Protein AF-B0W467-F1 (afdb_monomer)

Nearest PDB structures (foldseek):
  4qqb-assembly2_B  TM=4.243E-01  e=5.389E-05  Drosophila melanogaster
  4ed5-assembly1_A  TM=4.105E-01  e=8.237E-05  Homo sapiens
  8ovj-assembly1_Sh  TM=3.867E-01  e=1.985E-03  Leishmania major strain Friedlin
  2peh-assembly1_A  TM=6.656E-01  e=1.179E-01  Homo sapiens
  3dxb-assembly2_D  TM=7.431E-01  e=5.489E-01  Escherichia coli O157:H7

Sequence (779 aa):
MERFVPAGDSYYDPACPDESDDEEQPLGGWNPAGTDPPEEELVIRDSGPTPIYTEADLYPTIPDPECLPEWPLACYWPVYVSNFRLDNFAEEARNEQIANFFAAKGLLVRMIFMREPEGCLYFKKFQRSSLLLDMLVYFTSKEDAQWAVRTCHRQTYYGHRLNVWPGRTPEYFDNTRSIRFQLPKTKCAAMSESVVELILRNKGHAIDTVARMSIVDVIVEFGNEESMRNAVRGTEYWIPFELQEPTPKQRFLERDVRIDLMQVMREKLTFMAMTPPQEVLEALLAGIPPSVDRSWENMNKPRPPPEAVVKLIKAKRTERKQFMEEKRGQGKKRPVETTGNVLLEGEPAPKAMTLKQLKGVVRDQANRILNKNKWTRANTMDCRLAKLKDKYLDARNDLLNLLALKKFSDPQRRQQEELFYQMLAIEYQMMEMIPQSSGALYCPPLELGLAKACLVAGELLPFPEPPTFAVDPEKYVDEVPPANPSLDPPPPFIPTVRPYCATDLNPTTVDPSCDPDWPLAHLWPVYVFNFRLNVLRGDRRNDQIREYFAAKGLLATCIFIPYDCEAISNQLIDMLVYFTSREDAATAIELCHRDSYYGHRLNVFPGREPVFFDVTGGRTIVVPIKQERPIPLDSLMRNAMRPDRVTSCNRFDDGVAFYEYGDPNDAEHAILAIRK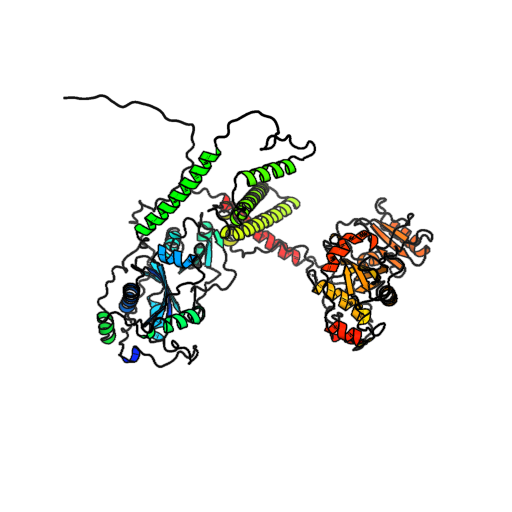QRPNKAFRPYQLKELRKKQRFLESDKKADVLEQVARDGQPQPALLEALIAGSVPAGLLNWNWRGWTELRSWPGQKCTLEKQQIRNRILKVLDIWRQMVKIPLD

Radius of gyration: 38.16 Å; Cα contacts (8 Å, |Δi|>4): 1083; chains: 1; bounding box: 132×68×87 Å

pLDDT: mean 74.8, std 18.44, range [26.95, 98.12]

Secondary structure (DSSP, 8-state):
--------------S------------TT----S-PPP---------PPPP---TTTTS--S--TTS-TT-TTTTSEEEEEEEEE-S--SHHHHHHHHHHHHHTTT--EEEEE----SS-HHHHHHHHHH-EEEEEEEESSHHHHHHHHHHHTT-EETTEE-EEEESSSPPB--TTSEEEEEPPTTTGGG--HHHHHHHHHHTT--EEEEEE-SSSEEEEEESSHHHHHHHHHH-SS-EEEE--S--BSSS--GGGGHHHHHHHHHH-TTGGGPPPPHHHHHHHHTTPPP----TTTT--SPPPPPHHHHHHHHHHHHHHHHHHHHHHHHTS--------SB-TTSPBPPTT--HHHHHHHHHHHHHHHTT-----HHHHHHHHHHHHHHHHHHHHHHHHHHHT-SS--HHHHHHHHHHHHHHHHHHHHHHHHGGG-SS----HHHHT-HHHHHHHHT-PSSPPPP--S---GGG-BPPPPPS---SSPPPSEEEPSS---TTTTS--PPPTTS-TTSTTTTSEEEEEEEEEPS--SSHHHHHHHHHHHHTTT--EEEEE--GGGTT-TTSEEEEEEEESSHHHHHHHHHHHTT-EETTEEPEEEESSSPPB---SSS-EEEEE---SS---HHHHHTTSSSTTTEEEEEESSTTEEEEEESSHHHHHHHHHHHHHH---GGG--EE--S--BSSS--HHHHHHHHHHHHTTPPPPPHHHHHHHHTTEEETTTS--STTTTT--B---TTHHHHHHHHHHHHHHHHHHHHHHHTT----

InterPro domains:
  IPR035979 RNA-binding domain superfamily [SSF54928] (86-176)

Organism: Culex quinquefasciatus (NCBI:txid7176)

Foldseek 3Di:
DDDDDDDDDDDDDPPDDPPDPPDPDVCPDDDPPDDDDDPPPPPPPPPDQQDQDDPCLLPFDDFQPVDDPPAPCRQKWKKKKWQAADPDPPDQRRVQVVQLVLLLSNFWWQFKDFPPDDVPPQVNVLCVFFVIGIIITIGSDPVSLVVCQVPQAQAFFQQTGMHMGGQADFDWAPLLQKKKWFAQLLCLSFQDQSNVVVVLVVVVFAWDDWADQGSGIIMTGGPHLLSSLVSLLPDQQIFIDGDPDGHTRHNHHCVRCVVVVVVCVVVPVCRSVDGHPPQSVVCSNVSHRGPRDDVGNPNNHRDGGPVVSVVVSVVVVVVVVVVVVVVVVVPPDDDPDPDDQAAPVGHHDPPPDDPVVSVVVNVVVVCVVVVDPDCDPQNVLVVVLVVLLVQLVVLVVVLVVLVPDPDDDPVSLVSNLVSLVSNLVSVVVNVVSCVVHPDSPRRSCSSLDLVSLCSSLSADPVHDRLPPPPCPFLVFDDDDPPPDDDPDDDDQWAFAPDQDDPCLLVAPDAQPLDDPPQPCRQWWKKKKFFDADPDLDDQVRVQLVQLVLVSVNFGFWFKAFDPVFSPAPRRTTIIITIGSDPSSLVSCQVVQAQDADPNAHMHMGTQADFDKADQPQLQKKKWFDDDPHDDTPVSVLVVFDPSVFWPDKADQDPTMIMTGGPHNVSNVVRQVVVCVVDVDPVGHMDGDNDIDTRDNHHCVRCVVSCVVVRVPHDGHDPLSVVQSNVRIDRPVVRPPCPPVVSDDGHDDDDPSVVSSVVSSVSSVSSVVSSVVSVPDDPD

Structure (mmCIF, N/CA/C/O backbone):
data_AF-B0W467-F1
#
_entry.id   AF-B0W467-F1
#
loop_
_atom_site.group_PDB
_atom_site.id
_atom_site.type_symbol
_atom_site.label_atom_id
_atom_site.label_alt_id
_atom_site.label_comp_id
_atom_site.label_asym_id
_atom_site.label_entity_id
_atom_site.label_seq_id
_atom_site.pdbx_PDB_ins_code
_atom_site.Cartn_x
_atom_site.Cartn_y
_atom_site.Cartn_z
_atom_site.occupancy
_atom_site.B_iso_or_equiv
_atom_site.auth_seq_id
_atom_site.auth_comp_id
_atom_site.auth_asym_id
_atom_site.auth_atom_id
_atom_site.pdbx_PDB_model_num
ATOM 1 N N . MET A 1 1 ? 75.309 11.169 27.367 1.00 34.47 1 MET A N 1
ATOM 2 C CA . MET A 1 1 ? 74.577 12.281 26.728 1.00 34.47 1 MET A CA 1
ATOM 3 C C . MET A 1 1 ? 73.121 11.831 26.687 1.00 34.47 1 MET A C 1
ATOM 5 O O . MET A 1 1 ? 72.864 10.798 26.095 1.00 34.47 1 MET A O 1
ATOM 9 N N . GLU A 1 2 ? 72.266 12.279 27.607 1.00 30.02 2 GLU A N 1
ATOM 10 C CA . GLU A 1 2 ? 71.645 13.622 27.677 1.00 30.02 2 GLU A CA 1
ATOM 11 C C . GLU A 1 2 ? 70.553 13.800 26.600 1.00 30.02 2 GLU A C 1
ATOM 13 O O . GLU A 1 2 ? 70.871 13.670 25.426 1.00 30.02 2 GLU A O 1
ATOM 18 N N . ARG A 1 3 ? 69.273 14.076 26.921 1.00 27.97 3 ARG A N 1
ATOM 19 C CA . ARG A 1 3 ? 68.642 14.489 28.205 1.00 27.97 3 ARG A CA 1
ATOM 20 C C . ARG A 1 3 ? 67.298 13.801 28.508 1.00 27.97 3 ARG A C 1
ATOM 22 O O . ARG A 1 3 ? 66.671 13.207 27.643 1.00 27.97 3 ARG A O 1
ATOM 29 N N . PHE A 1 4 ? 66.914 13.916 29.781 1.00 30.55 4 PHE A N 1
ATOM 30 C CA . PHE A 1 4 ? 65.629 13.546 30.396 1.00 30.55 4 PHE A CA 1
ATOM 31 C C . PHE A 1 4 ? 64.651 14.752 30.390 1.00 30.55 4 PHE A C 1
ATOM 33 O O . PHE A 1 4 ? 64.968 15.767 29.774 1.00 30.55 4 PHE A O 1
ATOM 40 N N . VAL A 1 5 ? 63.578 14.671 31.203 1.00 32.41 5 VAL A N 1
ATOM 41 C CA . VAL A 1 5 ? 62.577 15.708 31.597 1.00 32.41 5 VAL A CA 1
ATOM 42 C C . VAL A 1 5 ? 61.232 15.560 30.841 1.00 32.41 5 VAL A C 1
ATOM 44 O O . VAL A 1 5 ? 61.256 15.253 29.652 1.00 32.41 5 VAL A O 1
ATOM 47 N N . PRO A 1 6 ? 60.066 15.601 31.536 1.00 34.84 6 PRO A N 1
ATOM 48 C CA . PRO A 1 6 ? 59.109 14.490 31.422 1.00 34.84 6 PRO A CA 1
ATOM 49 C C . PRO A 1 6 ? 57.660 14.909 31.077 1.00 34.84 6 PRO A C 1
ATOM 51 O O . PRO A 1 6 ? 57.403 16.019 30.620 1.00 34.84 6 PRO A O 1
ATOM 54 N N . ALA A 1 7 ? 56.710 13.997 31.316 1.00 39.19 7 ALA A N 1
ATOM 55 C CA . ALA A 1 7 ? 55.271 14.259 31.286 1.00 39.19 7 ALA A CA 1
ATOM 56 C C . ALA A 1 7 ? 54.816 15.278 32.355 1.00 39.19 7 ALA A C 1
ATOM 58 O O . ALA A 1 7 ? 55.492 15.483 33.363 1.00 39.19 7 ALA A O 1
ATOM 59 N N . GLY A 1 8 ? 53.633 15.862 32.140 1.00 27.33 8 GLY A N 1
ATOM 60 C CA . GLY A 1 8 ? 52.885 16.639 33.130 1.00 27.33 8 GLY A CA 1
ATOM 61 C C . GLY A 1 8 ? 51.427 16.176 33.168 1.00 27.33 8 GLY A C 1
ATOM 62 O O . GLY A 1 8 ? 50.825 15.962 32.117 1.00 27.33 8 GLY A O 1
ATOM 63 N N . ASP A 1 9 ? 50.893 15.978 34.373 1.00 30.50 9 ASP A N 1
ATOM 64 C CA . ASP A 1 9 ? 49.581 15.370 34.619 1.00 30.50 9 ASP A CA 1
ATOM 65 C C . ASP A 1 9 ? 48.394 16.338 34.495 1.00 30.50 9 ASP A C 1
ATOM 67 O O . ASP A 1 9 ? 48.534 17.544 34.697 1.00 30.50 9 ASP A O 1
ATOM 71 N N . SER A 1 10 ? 47.193 15.753 34.364 1.00 31.81 10 SER A N 1
ATOM 72 C CA . SER A 1 10 ? 45.862 16.364 34.572 1.00 31.81 10 SER A CA 1
ATOM 73 C C . SER A 1 10 ? 45.442 17.444 33.546 1.00 31.81 10 SER A C 1
ATOM 75 O O . SER A 1 10 ? 46.247 18.219 33.054 1.00 31.81 10 SER A O 1
ATOM 77 N N . TYR A 1 11 ? 44.176 17.550 33.137 1.00 26.95 11 TYR A N 1
ATOM 78 C CA . TYR A 1 11 ? 42.933 17.204 33.835 1.00 26.95 11 TYR A CA 1
ATOM 79 C C . TYR A 1 11 ? 42.025 16.252 33.042 1.00 26.95 11 TYR A C 1
ATOM 81 O O . TYR A 1 11 ? 41.813 16.435 31.848 1.00 26.95 11 TYR A O 1
ATOM 89 N N . TYR A 1 12 ? 41.410 15.303 33.750 1.00 33.59 12 TYR A N 1
ATOM 90 C CA . TYR A 1 12 ? 40.227 14.577 33.287 1.00 33.59 12 TYR A CA 1
ATOM 91 C C . TYR A 1 12 ? 38.996 15.301 33.849 1.00 33.59 12 TYR A C 1
ATOM 93 O O . TYR A 1 12 ? 38.863 15.392 35.069 1.00 33.59 12 TYR A O 1
ATOM 101 N N . ASP A 1 13 ? 38.125 15.837 32.993 1.00 30.78 13 ASP A N 1
ATOM 102 C CA . ASP A 1 13 ? 36.842 16.415 33.415 1.00 30.78 13 ASP A CA 1
ATOM 103 C C . ASP A 1 13 ? 35.758 15.319 33.368 1.00 30.78 13 ASP A C 1
ATOM 105 O O . ASP A 1 13 ? 35.408 14.860 32.280 1.00 30.78 13 ASP A O 1
ATOM 109 N N . PRO A 1 14 ? 35.226 14.854 34.515 1.00 35.28 14 PRO A N 1
ATOM 110 C CA . PRO A 1 14 ? 34.232 13.785 34.551 1.00 35.28 14 PRO A CA 1
ATOM 111 C C . PRO A 1 14 ? 32.795 14.272 34.264 1.00 35.28 14 PRO A C 1
ATOM 113 O O . PRO A 1 14 ? 31.855 13.494 34.420 1.00 35.28 14 PRO A O 1
ATOM 116 N N . ALA A 1 15 ? 32.588 15.548 33.907 1.00 30.80 15 ALA A N 1
ATOM 117 C CA . ALA A 1 15 ? 31.268 16.182 33.851 1.00 30.80 15 ALA A CA 1
ATOM 118 C C . ALA A 1 15 ? 30.608 16.237 32.454 1.00 30.80 15 ALA A C 1
ATOM 120 O O . ALA A 1 15 ? 29.669 17.015 32.250 1.00 30.80 15 ALA A O 1
ATOM 121 N N . CYS A 1 16 ? 31.026 15.398 31.500 1.00 28.66 16 CYS A N 1
ATOM 122 C CA . CYS A 1 16 ? 30.277 15.185 30.259 1.00 28.66 16 CYS A CA 1
ATOM 123 C C . CYS A 1 16 ? 30.271 13.702 29.850 1.00 28.66 16 CYS A C 1
ATOM 125 O O . CYS A 1 16 ? 31.337 13.163 29.559 1.00 28.66 16 CYS A O 1
ATOM 127 N N . PRO A 1 17 ? 29.107 13.026 29.804 1.00 32.78 17 PRO A N 1
ATOM 128 C CA . PRO A 1 17 ? 28.995 11.781 29.065 1.00 32.78 17 PRO A CA 1
ATOM 129 C C . PRO A 1 17 ? 28.965 12.115 27.571 1.00 32.78 17 PRO A C 1
ATOM 131 O O . PRO A 1 17 ? 28.002 12.719 27.093 1.00 32.78 17 PRO A O 1
ATOM 134 N N . ASP A 1 18 ? 30.000 11.711 26.837 1.00 32.00 18 ASP A N 1
ATOM 135 C CA . ASP A 1 18 ? 29.885 11.571 25.387 1.00 32.00 18 ASP A CA 1
ATOM 136 C C . ASP A 1 18 ? 28.804 10.516 25.104 1.00 32.00 18 ASP A C 1
ATOM 138 O O . ASP A 1 18 ? 28.980 9.329 25.379 1.00 32.00 18 ASP A O 1
ATOM 142 N N . GLU A 1 19 ? 27.661 10.956 24.571 1.00 30.88 19 GLU A N 1
ATOM 143 C CA . GLU A 1 19 ? 26.748 10.066 23.854 1.00 30.88 19 GLU A CA 1
ATOM 144 C C . GLU A 1 19 ? 27.510 9.603 22.606 1.00 30.88 19 GLU A C 1
ATOM 146 O O . GLU A 1 19 ? 27.710 10.401 21.687 1.00 30.88 19 GLU A O 1
ATOM 151 N N . SER A 1 20 ? 27.996 8.357 22.598 1.00 31.12 20 SER A N 1
ATOM 152 C CA . SER A 1 20 ? 28.826 7.844 21.510 1.00 31.12 20 SER A CA 1
ATOM 153 C C . SER A 1 20 ? 28.084 7.942 20.175 1.00 31.12 20 SER A C 1
ATOM 155 O O . SER A 1 20 ? 27.060 7.295 19.958 1.00 31.12 20 SER A O 1
ATOM 157 N N . ASP A 1 21 ? 28.612 8.763 19.260 1.00 36.06 21 ASP A N 1
ATOM 158 C CA . ASP A 1 21 ? 28.307 8.649 17.832 1.00 36.06 21 ASP A CA 1
ATOM 159 C C . ASP A 1 21 ? 28.878 7.280 17.408 1.00 36.06 21 ASP A C 1
ATOM 161 O O . ASP A 1 21 ? 30.061 7.170 17.076 1.00 36.06 21 ASP A O 1
ATOM 165 N N . ASP A 1 22 ? 28.051 6.230 17.482 1.00 36.78 22 ASP A N 1
ATOM 166 C CA . ASP A 1 22 ? 28.361 4.880 16.998 1.00 36.78 22 ASP A CA 1
ATOM 167 C C . ASP A 1 22 ? 28.475 4.916 15.464 1.00 36.78 22 ASP A C 1
ATOM 169 O O . ASP A 1 22 ? 27.583 4.515 14.706 1.00 36.78 22 ASP A O 1
ATOM 173 N N . GLU A 1 23 ? 29.586 5.475 14.981 1.00 37.62 23 GLU A N 1
ATOM 174 C CA . GLU A 1 23 ? 29.951 5.422 13.580 1.00 37.62 23 GLU A CA 1
ATOM 175 C C . GLU A 1 23 ? 30.211 3.960 13.208 1.00 37.62 23 GLU A C 1
ATOM 177 O O . GLU A 1 23 ? 31.257 3.395 13.531 1.00 37.62 23 GLU A O 1
ATOM 182 N N . GLU A 1 24 ? 29.282 3.377 12.443 1.00 39.69 24 GLU A N 1
ATOM 183 C CA . GLU A 1 24 ? 29.562 2.264 11.534 1.00 39.69 24 GLU A CA 1
ATOM 184 C C . GLU A 1 24 ? 30.731 2.662 10.614 1.00 39.69 24 GLU A C 1
ATOM 186 O O . GLU A 1 24 ? 30.548 3.141 9.486 1.00 39.69 24 GLU A O 1
ATOM 191 N N . GLN A 1 25 ? 31.960 2.467 11.091 1.00 35.34 25 GLN A N 1
ATOM 192 C CA . GLN A 1 25 ? 33.134 2.489 10.238 1.00 35.34 25 GLN A CA 1
ATOM 193 C C . GLN A 1 25 ? 32.919 1.433 9.144 1.00 35.34 25 GLN A C 1
ATOM 195 O O . GLN A 1 25 ? 32.430 0.341 9.445 1.00 35.34 25 GLN A O 1
ATOM 200 N N . PRO A 1 26 ? 33.264 1.709 7.873 1.00 36.41 26 PRO A N 1
ATOM 201 C CA . PRO A 1 26 ? 32.979 0.806 6.759 1.00 36.41 26 PRO A CA 1
ATOM 202 C C . PRO A 1 26 ? 33.910 -0.426 6.755 1.00 36.41 26 PRO A C 1
ATOM 204 O O . PRO A 1 26 ? 34.777 -0.549 5.893 1.00 36.41 26 PRO A O 1
ATOM 207 N N . LEU A 1 27 ? 33.725 -1.315 7.741 1.00 41.31 27 LEU A N 1
ATOM 208 C CA . LEU A 1 27 ? 34.353 -2.628 7.961 1.00 41.31 27 LEU A CA 1
ATOM 209 C C . LEU A 1 27 ? 35.820 -2.728 7.503 1.00 41.31 27 LEU A C 1
ATOM 211 O O . LEU A 1 27 ? 36.222 -3.645 6.783 1.00 41.31 27 LEU A O 1
ATOM 215 N N . GLY A 1 28 ? 36.638 -1.780 7.963 1.00 35.09 28 GLY A N 1
ATOM 216 C CA . GLY A 1 28 ? 38.080 -1.729 7.723 1.00 35.09 28 GLY A CA 1
ATOM 217 C C . GLY A 1 28 ? 38.867 -2.698 8.607 1.00 35.09 28 GLY A C 1
ATOM 218 O O . GLY A 1 28 ? 39.738 -2.257 9.348 1.00 35.09 28 GLY A O 1
ATOM 219 N N . GLY A 1 29 ? 38.547 -3.996 8.575 1.00 33.09 29 GLY A N 1
ATOM 220 C CA . GLY A 1 29 ? 39.171 -4.951 9.502 1.00 33.09 29 GLY A CA 1
ATOM 221 C C . GLY A 1 29 ? 38.783 -6.428 9.397 1.00 33.09 29 GLY A C 1
ATOM 222 O O . GLY A 1 29 ? 39.086 -7.166 10.326 1.00 33.09 29 GLY A O 1
ATOM 223 N N . TRP A 1 30 ? 38.142 -6.887 8.314 1.00 30.39 30 TRP A N 1
ATOM 224 C CA . TRP A 1 30 ? 37.913 -8.323 8.088 1.00 30.39 30 TRP A CA 1
ATOM 225 C C . TRP A 1 30 ? 38.483 -8.782 6.747 1.00 30.39 30 TRP A C 1
ATOM 227 O O . TRP A 1 30 ? 38.156 -8.234 5.692 1.00 30.39 30 TRP A O 1
ATOM 237 N N . ASN A 1 31 ? 39.340 -9.801 6.816 1.00 38.94 31 ASN A N 1
ATOM 238 C CA . ASN A 1 31 ? 40.047 -10.390 5.687 1.00 38.94 31 ASN A CA 1
ATOM 239 C C . ASN A 1 31 ? 39.620 -11.870 5.590 1.00 38.94 31 ASN A C 1
ATOM 241 O O . ASN A 1 31 ? 40.129 -12.685 6.360 1.00 38.94 31 ASN A O 1
ATOM 245 N N . PRO A 1 32 ? 38.636 -12.224 4.740 1.00 37.81 32 PRO A N 1
ATOM 246 C CA . PRO A 1 32 ? 38.024 -13.552 4.733 1.00 37.81 32 PRO A CA 1
ATOM 247 C C . PRO A 1 32 ? 38.910 -14.576 4.009 1.00 37.81 32 PRO A C 1
ATOM 249 O O . PRO A 1 32 ? 38.664 -14.943 2.866 1.00 37.81 32 PRO A O 1
ATOM 252 N N . ALA A 1 33 ? 39.950 -15.041 4.698 1.00 35.34 33 ALA A N 1
ATOM 253 C CA . ALA A 1 33 ? 40.689 -16.250 4.354 1.00 35.34 33 ALA A CA 1
ATOM 254 C C . ALA A 1 33 ? 40.303 -17.339 5.368 1.00 35.34 33 ALA A C 1
ATOM 256 O O . ALA A 1 33 ? 40.873 -17.393 6.457 1.00 35.34 33 ALA A O 1
ATOM 257 N N . GLY A 1 34 ? 39.291 -18.155 5.050 1.00 36.09 34 GLY A N 1
ATOM 258 C CA . GLY A 1 34 ? 38.822 -19.211 5.964 1.00 36.09 34 GLY A CA 1
ATOM 259 C C . GLY A 1 34 ? 37.381 -19.700 5.785 1.00 36.09 34 GLY A C 1
ATOM 260 O O . GLY A 1 34 ? 37.020 -20.698 6.399 1.00 36.09 34 GLY A O 1
ATOM 261 N N . THR A 1 35 ? 36.570 -19.048 4.950 1.00 36.88 35 THR A N 1
ATOM 262 C CA . THR A 1 35 ? 35.272 -19.572 4.502 1.00 36.88 35 THR A CA 1
ATOM 263 C C . THR A 1 35 ? 35.121 -19.341 3.008 1.00 36.88 35 THR A C 1
ATOM 265 O O . THR A 1 35 ? 34.779 -18.241 2.569 1.00 36.88 35 THR A O 1
ATOM 268 N N . ASP A 1 36 ? 35.364 -20.390 2.227 1.00 33.62 36 ASP A N 1
ATOM 269 C CA . ASP A 1 36 ? 34.882 -20.439 0.852 1.00 33.62 36 ASP A CA 1
ATOM 270 C C . ASP A 1 36 ? 33.347 -20.303 0.872 1.00 33.62 36 ASP A C 1
ATOM 272 O O . ASP A 1 36 ? 32.691 -20.876 1.755 1.00 33.62 36 ASP A O 1
ATOM 276 N N . PRO A 1 37 ? 32.741 -19.515 -0.035 1.00 36.84 37 PRO A N 1
ATOM 277 C CA . PRO A 1 37 ? 31.291 -19.506 -0.165 1.00 36.84 37 PRO A CA 1
ATOM 278 C C . PRO A 1 37 ? 30.813 -20.920 -0.535 1.00 36.84 37 PRO A C 1
ATOM 280 O O . PRO A 1 37 ? 31.554 -21.643 -1.206 1.00 36.84 37 PRO A O 1
ATOM 283 N N . PRO A 1 38 ? 29.584 -21.327 -0.150 1.00 36.62 38 PRO A N 1
ATOM 284 C CA . PRO A 1 38 ? 28.993 -22.530 -0.727 1.00 36.62 38 PRO A CA 1
ATOM 285 C C . PRO A 1 38 ? 29.041 -22.375 -2.245 1.00 36.62 38 PRO A C 1
ATOM 287 O O . PRO A 1 38 ? 28.682 -21.305 -2.741 1.00 36.62 38 PRO A O 1
ATOM 290 N N . GLU A 1 39 ? 29.551 -23.391 -2.944 1.00 37.91 39 GLU A N 1
ATOM 291 C CA . GLU A 1 39 ? 29.858 -23.312 -4.372 1.00 37.91 39 GLU A CA 1
ATOM 292 C C . GLU A 1 39 ? 28.624 -22.792 -5.131 1.00 37.91 39 GLU A C 1
ATOM 294 O O . GLU A 1 39 ? 27.641 -23.517 -5.291 1.00 37.91 39 GLU A O 1
ATOM 299 N N . GLU A 1 40 ? 28.643 -21.517 -5.564 1.00 43.38 40 GLU A N 1
ATOM 300 C CA . GLU A 1 40 ? 27.697 -21.035 -6.575 1.00 43.38 40 GLU A CA 1
ATOM 301 C C . GLU A 1 40 ? 27.986 -21.937 -7.780 1.00 43.38 40 GLU A C 1
ATOM 303 O O . GLU A 1 40 ? 29.083 -21.848 -8.340 1.00 43.38 40 GLU A O 1
ATOM 308 N N . GLU A 1 41 ? 27.062 -22.871 -8.078 1.00 33.88 41 GLU A N 1
ATOM 309 C CA . GLU A 1 41 ? 27.242 -23.896 -9.113 1.00 33.88 41 GLU A CA 1
ATOM 310 C C . GLU A 1 41 ? 27.881 -23.244 -10.331 1.00 33.88 41 GLU A C 1
ATOM 312 O O . GLU A 1 41 ? 27.434 -22.175 -10.760 1.00 33.88 41 GLU A O 1
ATOM 317 N N . LEU A 1 42 ? 28.934 -23.863 -10.874 1.00 36.97 42 LEU A N 1
ATOM 318 C CA . LEU A 1 42 ? 29.583 -23.384 -12.088 1.00 36.97 42 LEU A CA 1
ATOM 319 C C . LEU A 1 42 ? 28.590 -23.511 -13.242 1.00 36.97 42 LEU A C 1
ATOM 321 O O . LEU A 1 42 ? 28.622 -24.487 -13.992 1.00 36.97 42 LEU A O 1
ATOM 325 N N . VAL A 1 43 ? 27.708 -22.511 -13.357 1.00 37.88 43 VAL A N 1
ATOM 326 C CA . VAL A 1 43 ? 26.736 -22.345 -14.427 1.00 37.88 43 VAL A CA 1
ATOM 327 C C . VAL A 1 43 ? 27.545 -22.451 -15.695 1.00 37.88 43 VAL A C 1
ATOM 329 O O . VAL A 1 43 ? 28.356 -21.568 -16.003 1.00 37.88 43 VAL A O 1
ATOM 332 N N . ILE A 1 44 ? 27.368 -23.588 -16.371 1.00 36.38 44 ILE A N 1
ATOM 333 C CA . ILE A 1 44 ? 28.036 -23.887 -17.624 1.00 36.38 44 ILE A CA 1
ATOM 334 C C . ILE A 1 44 ? 27.765 -22.674 -18.493 1.00 36.38 44 ILE A C 1
ATOM 336 O O . ILE A 1 44 ? 26.609 -22.328 -18.742 1.00 36.38 44 ILE A O 1
ATOM 340 N N . ARG A 1 45 ? 28.836 -21.959 -18.852 1.00 47.34 45 ARG A N 1
ATOM 341 C CA . ARG A 1 45 ? 28.716 -20.782 -19.701 1.00 47.34 45 ARG A CA 1
ATOM 342 C C . ARG A 1 45 ? 28.261 -21.294 -21.054 1.00 47.34 45 ARG A C 1
ATOM 344 O O . ARG A 1 45 ? 29.098 -21.656 -21.875 1.00 47.34 45 ARG A O 1
ATOM 351 N N . ASP A 1 46 ? 26.948 -21.302 -21.253 1.00 43.72 46 ASP A N 1
ATOM 352 C CA . ASP A 1 46 ? 26.289 -21.446 -22.543 1.00 43.72 46 ASP A CA 1
ATOM 353 C C . ASP A 1 46 ? 26.641 -20.205 -23.371 1.00 43.72 46 ASP A C 1
ATOM 355 O O . ASP A 1 46 ? 25.849 -19.291 -23.605 1.00 43.72 46 ASP A O 1
ATOM 359 N N . SER A 1 47 ? 27.899 -20.166 -23.812 1.00 51.72 47 SER A N 1
ATOM 360 C CA . SER A 1 47 ? 28.324 -19.422 -24.979 1.00 51.72 47 SER A CA 1
ATOM 361 C C . SER A 1 47 ? 27.711 -20.122 -26.185 1.00 51.72 47 SER A C 1
ATOM 363 O O . SER A 1 47 ? 28.393 -20.831 -26.931 1.00 51.72 47 SER A O 1
ATOM 365 N N . GLY A 1 48 ? 26.398 -19.938 -26.339 1.00 57.50 48 GLY A N 1
ATOM 366 C CA . GLY A 1 48 ? 25.724 -20.163 -27.604 1.00 57.50 48 GLY A CA 1
ATOM 367 C C . GLY A 1 48 ? 26.449 -19.395 -28.716 1.00 57.50 48 GLY A C 1
ATOM 368 O O . GLY A 1 48 ? 27.207 -18.460 -28.428 1.00 57.50 48 GLY A O 1
ATOM 369 N N . PRO A 1 49 ? 26.251 -19.780 -29.984 1.00 62.09 49 PRO A N 1
ATOM 370 C CA . PRO A 1 49 ? 26.917 -19.123 -31.100 1.00 62.09 49 PRO A CA 1
ATOM 371 C C . PRO A 1 49 ? 26.644 -17.617 -31.056 1.00 62.09 49 PRO A C 1
ATOM 373 O O . PRO A 1 49 ? 25.483 -17.210 -31.023 1.00 62.09 49 PRO A O 1
ATOM 376 N N . THR A 1 50 ? 27.710 -16.808 -31.038 1.00 65.50 50 THR A N 1
ATOM 377 C CA . THR A 1 50 ? 27.618 -15.345 -31.115 1.00 65.50 50 THR A CA 1
ATOM 378 C C . THR A 1 50 ? 26.701 -14.971 -32.281 1.00 65.50 50 THR A C 1
ATOM 380 O O . THR A 1 50 ? 26.951 -15.455 -33.391 1.00 65.50 50 THR A O 1
ATOM 383 N N . PRO A 1 51 ? 25.660 -14.145 -32.076 1.00 74.00 51 PRO A N 1
ATOM 384 C CA . PRO A 1 51 ? 24.838 -13.670 -33.178 1.00 74.00 51 PRO A CA 1
ATOM 385 C C . PRO A 1 51 ? 25.711 -12.993 -34.242 1.00 74.00 51 PRO A C 1
ATOM 387 O O . PRO A 1 51 ? 26.536 -12.135 -33.929 1.00 74.00 51 PRO A O 1
ATOM 390 N N . ILE A 1 52 ? 25.551 -13.409 -35.499 1.00 82.00 52 ILE A N 1
ATOM 391 C CA . ILE A 1 52 ? 26.205 -12.772 -36.646 1.00 82.00 52 ILE A CA 1
ATOM 392 C C . ILE A 1 52 ? 25.201 -11.777 -37.213 1.00 82.00 52 ILE A C 1
ATOM 394 O O . ILE A 1 52 ? 24.188 -12.183 -37.783 1.00 82.00 52 ILE A O 1
ATOM 398 N N . TYR A 1 53 ? 25.469 -10.488 -37.027 1.00 88.56 53 TYR A N 1
ATOM 399 C CA . TYR A 1 53 ? 24.587 -9.421 -37.490 1.00 88.56 53 TYR A CA 1
ATOM 400 C C . TYR A 1 53 ? 24.914 -9.008 -38.927 1.00 88.56 53 TYR A C 1
ATOM 402 O O . TYR A 1 53 ? 26.061 -9.060 -39.368 1.00 88.56 53 TYR A O 1
ATOM 410 N N . THR A 1 54 ? 23.904 -8.528 -39.644 1.00 88.31 54 THR A N 1
ATOM 411 C CA . THR A 1 54 ? 24.029 -7.900 -40.962 1.00 88.31 54 THR A CA 1
ATOM 412 C C . THR A 1 54 ? 23.655 -6.417 -40.895 1.00 88.31 54 THR A C 1
ATOM 414 O O . THR A 1 54 ? 23.055 -5.948 -39.927 1.00 88.31 54 THR A O 1
ATOM 417 N N . GLU A 1 55 ? 23.948 -5.654 -41.952 1.00 86.88 55 GLU A N 1
ATOM 418 C CA . GLU A 1 55 ? 23.495 -4.257 -42.056 1.00 86.88 55 GLU A CA 1
ATOM 419 C C . GLU A 1 55 ? 21.960 -4.118 -42.022 1.00 86.88 55 GLU A C 1
ATOM 421 O O . GLU A 1 55 ? 21.447 -3.078 -41.609 1.00 86.88 55 GLU A O 1
ATOM 426 N N . ALA A 1 56 ? 21.216 -5.159 -42.419 1.00 86.88 56 ALA A N 1
ATOM 427 C CA . ALA A 1 56 ? 19.755 -5.162 -42.369 1.00 86.88 56 ALA A CA 1
ATOM 428 C C . ALA A 1 56 ? 19.225 -5.252 -40.928 1.00 86.88 56 ALA A C 1
ATOM 430 O O . ALA A 1 56 ? 18.221 -4.616 -40.604 1.00 86.88 56 ALA A O 1
ATOM 431 N N . ASP A 1 57 ? 19.925 -5.968 -40.042 1.00 87.38 57 ASP A N 1
ATOM 432 C CA . ASP A 1 57 ? 19.526 -6.127 -38.638 1.00 87.38 57 ASP A CA 1
ATOM 433 C C . ASP A 1 57 ? 19.614 -4.810 -37.858 1.00 87.38 57 ASP A C 1
ATOM 435 O O . ASP A 1 57 ? 18.905 -4.627 -36.874 1.00 87.38 57 ASP A O 1
ATOM 439 N N . LEU A 1 58 ? 20.401 -3.835 -38.332 1.00 85.31 58 LEU A N 1
ATOM 440 C CA . LEU A 1 58 ? 20.406 -2.474 -37.788 1.00 85.31 58 LEU A CA 1
ATOM 441 C C . LEU A 1 58 ? 19.043 -1.772 -37.930 1.00 85.31 58 LEU A C 1
ATOM 443 O O . LEU A 1 58 ? 18.771 -0.832 -37.180 1.00 85.31 58 LEU A O 1
ATOM 447 N N . TYR A 1 59 ? 18.191 -2.191 -38.864 1.00 88.75 59 TYR A N 1
ATOM 448 C CA . TYR A 1 59 ? 16.909 -1.549 -39.155 1.00 88.75 59 TYR A CA 1
ATOM 449 C C . TYR A 1 59 ? 15.798 -2.605 -39.274 1.00 88.75 59 TYR A C 1
ATOM 451 O O . TYR A 1 59 ? 15.276 -2.830 -40.370 1.00 88.75 59 TYR A O 1
ATOM 459 N N . PRO A 1 60 ? 15.421 -3.267 -38.159 1.00 88.56 60 PRO A N 1
ATOM 460 C CA . PRO A 1 60 ? 14.414 -4.319 -38.171 1.00 88.56 60 PRO A CA 1
ATOM 461 C C . PRO A 1 60 ? 13.076 -3.786 -38.698 1.00 88.56 60 PRO A C 1
ATOM 463 O O . PRO A 1 60 ? 12.598 -2.721 -38.306 1.00 88.56 60 PRO A O 1
ATOM 466 N N . THR A 1 61 ? 12.463 -4.549 -39.601 1.00 88.06 61 THR A N 1
ATOM 467 C CA . THR A 1 61 ? 11.219 -4.182 -40.306 1.00 88.06 61 THR A CA 1
ATOM 468 C C . THR A 1 61 ? 10.002 -4.992 -39.861 1.00 88.06 61 THR A C 1
ATOM 470 O O . THR A 1 61 ? 8.881 -4.671 -40.251 1.00 88.06 61 THR A O 1
ATOM 473 N N . ILE A 1 62 ? 10.204 -6.027 -39.040 1.00 89.19 62 ILE A N 1
ATOM 474 C CA . ILE A 1 62 ? 9.147 -6.905 -38.529 1.00 89.19 62 ILE A CA 1
ATOM 475 C C . ILE A 1 62 ? 8.692 -6.371 -37.160 1.00 89.19 62 ILE A C 1
ATOM 477 O O . ILE A 1 62 ? 9.485 -6.416 -36.218 1.00 89.19 62 ILE A O 1
ATOM 481 N N . PRO A 1 63 ? 7.452 -5.866 -37.015 1.00 89.44 63 PRO A N 1
ATOM 482 C CA . PRO A 1 63 ? 6.949 -5.386 -35.733 1.00 89.44 63 PRO A CA 1
ATOM 483 C C . PRO A 1 63 ? 6.632 -6.541 -34.776 1.00 89.44 63 PRO A C 1
ATOM 485 O O . PRO A 1 63 ? 6.152 -7.599 -35.185 1.00 89.44 63 PRO A O 1
ATOM 488 N N . ASP A 1 64 ? 6.837 -6.301 -33.483 1.00 89.94 64 ASP A N 1
ATOM 489 C CA . ASP A 1 64 ? 6.333 -7.137 -32.395 1.00 89.94 64 ASP A CA 1
ATOM 490 C C . ASP A 1 64 ? 4.793 -7.254 -32.475 1.00 89.94 64 ASP A C 1
ATOM 492 O O . ASP A 1 64 ? 4.112 -6.224 -32.411 1.00 89.94 64 ASP A O 1
ATOM 496 N N . PRO A 1 65 ? 4.215 -8.469 -32.591 1.00 87.75 65 PRO A N 1
ATOM 497 C CA . PRO A 1 65 ? 2.765 -8.665 -32.664 1.00 87.75 65 PRO A CA 1
ATOM 498 C C . PRO A 1 65 ? 2.027 -8.321 -31.360 1.00 87.75 65 PRO A C 1
ATOM 500 O O . PRO A 1 65 ? 0.804 -8.189 -31.375 1.00 87.75 65 PRO A O 1
ATOM 503 N N . GLU A 1 66 ? 2.738 -8.173 -30.238 1.00 84.75 66 GLU A N 1
ATOM 504 C CA . GLU A 1 66 ? 2.187 -7.685 -28.966 1.00 84.75 66 GLU A CA 1
ATOM 505 C C . GLU A 1 66 ? 2.114 -6.139 -28.930 1.00 84.75 66 GLU A C 1
ATOM 507 O O . GLU A 1 66 ? 1.536 -5.555 -28.009 1.00 84.75 66 GLU A O 1
ATOM 512 N N . CYS A 1 67 ? 2.676 -5.458 -29.937 1.00 87.62 67 CYS A N 1
ATOM 513 C CA . CYS A 1 67 ? 2.741 -4.004 -30.038 1.00 87.62 67 CYS A CA 1
ATOM 514 C C . CYS A 1 67 ? 1.736 -3.427 -31.056 1.00 87.62 67 CYS A C 1
ATOM 516 O O . CYS A 1 67 ? 1.210 -4.113 -31.929 1.00 87.62 67 CYS A O 1
ATOM 518 N N . LEU A 1 68 ? 1.472 -2.119 -30.965 1.00 85.75 68 LEU A N 1
ATOM 519 C CA . LEU A 1 68 ? 0.670 -1.408 -31.965 1.00 85.75 68 LEU A CA 1
ATOM 520 C C . LEU A 1 68 ? 1.514 -1.195 -33.237 1.00 85.75 68 LEU A C 1
ATOM 522 O O . LEU A 1 68 ? 2.577 -0.587 -33.117 1.00 85.75 68 LEU A O 1
ATOM 526 N N . PRO A 1 69 ? 1.054 -1.577 -34.447 1.00 81.94 69 PRO A N 1
ATOM 527 C CA . PRO A 1 69 ? 1.838 -1.419 -35.682 1.00 81.94 69 PRO A CA 1
ATOM 528 C C . PRO A 1 69 ? 2.250 0.027 -36.008 1.00 81.94 69 PRO A C 1
ATOM 530 O O . PRO A 1 69 ? 3.243 0.252 -36.688 1.00 81.94 69 PRO A O 1
ATOM 533 N N . GLU A 1 70 ? 1.509 1.015 -35.499 1.00 87.12 70 GLU A N 1
ATOM 534 C CA . GLU A 1 70 ? 1.808 2.450 -35.633 1.00 87.12 70 GLU A CA 1
ATOM 535 C C . GLU A 1 70 ? 2.886 2.957 -34.650 1.00 87.12 70 GLU A C 1
ATOM 537 O O . GLU A 1 70 ? 3.221 4.142 -34.644 1.00 87.12 70 GLU A O 1
ATOM 542 N N . TRP A 1 71 ? 3.403 2.109 -33.755 1.00 92.38 71 TRP A N 1
ATOM 543 C CA . TRP A 1 71 ? 4.418 2.507 -32.782 1.00 92.38 71 TRP A CA 1
ATOM 544 C C . TRP A 1 71 ? 5.819 2.523 -33.420 1.00 92.38 71 TRP A C 1
ATOM 546 O O . TRP A 1 71 ? 6.277 1.473 -33.865 1.00 92.38 71 TRP A O 1
ATOM 556 N N . PRO A 1 72 ? 6.561 3.654 -33.416 1.00 90.38 72 PRO A N 1
ATOM 557 C CA . PRO A 1 72 ? 7.859 3.739 -34.100 1.00 90.38 72 PRO A CA 1
ATOM 558 C C . PRO A 1 72 ? 8.940 2.772 -33.594 1.00 90.38 72 PRO A C 1
ATOM 560 O O . PRO A 1 72 ? 9.923 2.549 -34.294 1.00 90.38 72 PRO A O 1
ATOM 563 N N . LEU A 1 73 ? 8.770 2.199 -32.394 1.00 93.12 73 LEU A N 1
ATOM 564 C CA . LEU A 1 73 ? 9.690 1.218 -31.808 1.00 93.12 73 LEU A CA 1
ATOM 565 C C . LEU A 1 73 ? 9.127 -0.219 -31.829 1.00 93.12 73 LEU A C 1
ATOM 567 O O . LEU A 1 73 ? 9.696 -1.099 -31.187 1.00 93.12 73 LEU A O 1
ATOM 571 N N . ALA A 1 74 ? 8.026 -0.481 -32.550 1.00 93.62 74 ALA A N 1
ATOM 572 C CA . ALA A 1 74 ? 7.393 -1.805 -32.609 1.00 93.62 74 ALA A CA 1
ATOM 573 C C . ALA A 1 74 ? 8.349 -2.900 -33.107 1.00 93.62 74 ALA A C 1
ATOM 575 O O . ALA A 1 74 ? 8.323 -4.009 -32.586 1.00 93.62 74 ALA A O 1
ATOM 576 N N . CYS A 1 75 ? 9.221 -2.587 -34.070 1.00 94.00 75 CYS A N 1
ATOM 577 C CA . CYS A 1 75 ? 10.204 -3.531 -34.616 1.00 94.00 75 CYS A CA 1
ATOM 578 C C . CYS A 1 75 ? 11.430 -3.762 -33.716 1.00 94.00 75 CYS A C 1
ATOM 580 O O . CYS A 1 75 ? 12.289 -4.568 -34.054 1.00 94.00 75 CYS A O 1
ATOM 582 N N . TYR A 1 76 ? 11.533 -3.055 -32.589 1.00 94.75 76 TYR A N 1
ATOM 583 C CA . TYR A 1 76 ? 12.636 -3.177 -31.639 1.00 94.75 76 TYR A CA 1
ATOM 584 C C . TYR A 1 76 ? 12.149 -3.793 -30.329 1.00 94.75 76 TYR A C 1
ATOM 586 O O . TYR A 1 76 ? 10.985 -3.643 -29.949 1.00 94.75 76 TYR A O 1
ATOM 594 N N . TRP A 1 77 ? 13.059 -4.441 -29.606 1.00 96.00 77 TRP A N 1
ATOM 595 C CA . TRP A 1 77 ? 12.743 -5.206 -28.401 1.00 96.00 77 TRP A CA 1
ATOM 596 C C . TRP A 1 77 ? 13.400 -4.567 -27.169 1.00 96.00 77 TRP A C 1
ATOM 598 O O . TRP A 1 77 ? 14.615 -4.692 -26.989 1.00 96.00 77 TRP A O 1
ATOM 608 N N . PRO A 1 78 ? 12.639 -3.836 -26.329 1.00 97.00 78 PRO A N 1
ATOM 609 C CA . PRO A 1 78 ? 13.185 -3.173 -25.155 1.00 97.00 78 PRO A CA 1
ATOM 610 C C . PRO A 1 78 ? 13.424 -4.151 -24.003 1.00 97.00 78 PRO A C 1
ATOM 612 O O . PRO A 1 78 ? 12.567 -4.965 -23.648 1.00 97.00 78 PRO A O 1
ATOM 615 N N . VAL A 1 79 ? 14.560 -3.973 -23.344 1.00 98.12 79 VAL A N 1
ATOM 616 C CA . VAL A 1 79 ? 14.958 -4.623 -22.096 1.00 98.12 79 VAL A CA 1
ATOM 617 C C . VAL A 1 79 ? 15.159 -3.539 -21.044 1.00 98.12 79 VAL A C 1
ATOM 619 O O . VAL A 1 79 ? 15.888 -2.570 -21.258 1.00 98.12 79 VAL A O 1
ATOM 622 N N . TYR A 1 80 ? 14.508 -3.692 -19.899 1.00 97.94 80 TYR A N 1
ATOM 623 C CA . TYR A 1 80 ? 14.722 -2.850 -18.732 1.00 97.94 80 TYR A CA 1
ATOM 624 C C . TYR A 1 80 ? 16.014 -3.262 -18.025 1.00 97.94 80 TYR A C 1
ATOM 626 O O . TYR A 1 80 ? 16.203 -4.434 -17.698 1.00 97.94 80 TYR A O 1
ATOM 634 N N . VAL A 1 81 ? 16.885 -2.297 -17.746 1.00 97.12 81 VAL A N 1
ATOM 635 C CA . VAL A 1 81 ? 18.132 -2.496 -16.997 1.00 97.12 81 VAL A CA 1
ATOM 636 C C . VAL A 1 81 ? 18.132 -1.561 -15.796 1.00 97.12 81 VAL A C 1
ATOM 638 O O . VAL A 1 81 ? 17.782 -0.391 -15.932 1.00 97.12 81 VAL A O 1
ATOM 641 N N . SER A 1 82 ? 18.555 -2.063 -14.636 1.00 93.88 82 SER A N 1
ATOM 642 C CA . SER A 1 82 ? 18.680 -1.309 -13.383 1.00 93.88 82 SER A CA 1
ATOM 643 C C . SER A 1 82 ? 20.029 -1.499 -12.707 1.00 93.88 82 SER A C 1
ATOM 645 O O . SER A 1 82 ? 20.734 -2.475 -12.977 1.00 93.88 82 SER A O 1
ATOM 647 N N . ASN A 1 83 ? 20.355 -0.578 -11.790 1.00 92.38 83 ASN A N 1
ATOM 648 C CA . ASN A 1 83 ? 21.574 -0.618 -10.975 1.00 92.38 83 ASN A CA 1
ATOM 649 C C . ASN A 1 83 ? 22.869 -0.591 -11.828 1.00 92.38 83 ASN A C 1
ATOM 651 O O . ASN A 1 83 ? 23.931 -1.029 -11.386 1.00 92.38 83 ASN A O 1
ATOM 655 N N . PHE A 1 84 ? 22.793 -0.066 -13.060 1.00 94.38 84 PHE A N 1
ATOM 656 C CA . PHE A 1 84 ? 23.923 -0.009 -13.990 1.00 94.38 84 PHE A CA 1
ATOM 657 C C . PHE A 1 84 ? 24.848 1.160 -13.639 1.00 94.38 84 PHE A C 1
ATOM 659 O O . PHE A 1 84 ? 24.411 2.312 -13.591 1.00 94.38 84 PHE A O 1
ATOM 666 N N . ARG A 1 85 ? 26.125 0.875 -13.365 1.00 92.31 85 ARG A N 1
ATOM 667 C CA . ARG A 1 85 ? 27.069 1.855 -12.812 1.00 92.31 85 ARG A CA 1
ATOM 668 C C . ARG A 1 85 ? 27.832 2.621 -13.894 1.00 92.31 85 ARG A C 1
ATOM 670 O O . ARG A 1 85 ? 28.783 2.106 -14.463 1.00 92.31 85 ARG A O 1
ATOM 677 N N . LEU A 1 86 ? 27.477 3.887 -14.087 1.00 90.88 86 LEU A N 1
ATOM 678 C CA . LEU A 1 86 ? 28.158 4.794 -15.009 1.00 90.88 86 LEU A CA 1
ATOM 679 C C . LEU A 1 86 ? 29.468 5.356 -14.440 1.00 90.88 86 LEU A C 1
ATOM 681 O O . LEU A 1 86 ? 29.620 5.553 -13.229 1.00 90.88 86 LEU A O 1
ATOM 685 N N . ASP A 1 87 ? 30.375 5.728 -15.336 1.00 87.25 87 ASP A N 1
ATOM 686 C CA . ASP A 1 87 ? 31.503 6.616 -15.044 1.00 87.25 87 ASP A CA 1
ATOM 687 C C . ASP A 1 87 ? 31.158 8.091 -15.298 1.00 87.25 87 ASP A C 1
ATOM 689 O O . ASP A 1 87 ? 31.580 8.965 -14.539 1.00 87.25 87 ASP A O 1
ATOM 693 N N . ASN A 1 88 ? 30.332 8.371 -16.311 1.00 83.94 88 ASN A N 1
ATOM 694 C CA . ASN A 1 88 ? 29.910 9.719 -16.694 1.00 83.94 88 ASN A CA 1
ATOM 695 C C . ASN A 1 88 ? 28.427 9.735 -17.126 1.00 83.94 88 ASN A C 1
ATOM 697 O O . ASN A 1 88 ? 27.902 8.742 -17.619 1.00 83.94 88 ASN A O 1
ATOM 701 N N . PHE A 1 89 ? 27.752 10.875 -16.956 1.00 83.38 89 PHE A N 1
ATOM 702 C CA . PHE A 1 89 ? 26.390 11.108 -17.460 1.00 83.38 89 PHE A CA 1
ATOM 703 C C . PHE A 1 89 ? 26.347 11.700 -18.880 1.00 83.38 89 PHE A C 1
ATOM 705 O O . PHE A 1 89 ? 25.272 11.706 -19.487 1.00 83.38 89 PHE A O 1
ATOM 712 N N . ALA A 1 90 ? 27.479 12.200 -19.396 1.00 87.31 90 ALA A N 1
ATOM 713 C CA . ALA A 1 90 ? 27.605 12.702 -20.765 1.00 87.31 90 ALA A CA 1
ATOM 714 C C . ALA A 1 90 ? 27.141 11.649 -21.783 1.00 87.31 90 ALA A C 1
ATOM 716 O O . ALA A 1 90 ? 27.495 10.479 -21.670 1.00 87.31 90 ALA A O 1
ATOM 717 N N . GLU A 1 91 ? 26.321 12.063 -22.747 1.00 86.62 91 GLU A N 1
ATOM 718 C CA . GLU A 1 91 ? 25.499 11.147 -23.544 1.00 86.62 91 GLU A CA 1
ATOM 719 C C . GLU A 1 91 ? 26.301 10.154 -24.387 1.00 86.62 91 GLU A C 1
ATOM 721 O O . GLU A 1 91 ? 25.988 8.968 -24.366 1.00 86.62 91 GLU A O 1
ATOM 726 N N . GLU A 1 92 ? 27.351 10.625 -25.055 1.00 88.50 92 GLU A N 1
ATOM 727 C CA . GLU A 1 92 ? 28.244 9.817 -25.892 1.00 88.50 92 GLU A CA 1
ATOM 728 C C . GLU A 1 92 ? 28.936 8.728 -25.058 1.00 88.50 92 GLU A C 1
ATOM 730 O O . GLU A 1 92 ? 28.620 7.550 -25.207 1.00 88.50 92 GLU A O 1
ATOM 735 N N . ALA A 1 93 ? 29.774 9.128 -24.093 1.00 90.19 93 ALA A N 1
ATOM 736 C CA . ALA A 1 93 ? 30.517 8.216 -23.216 1.00 90.19 93 ALA A CA 1
ATOM 737 C C . ALA A 1 93 ? 29.612 7.260 -22.412 1.00 90.19 93 ALA A C 1
ATOM 739 O O . ALA A 1 93 ? 29.983 6.121 -22.137 1.00 90.19 93 ALA A O 1
ATOM 740 N N . ARG A 1 94 ? 28.405 7.704 -22.034 1.00 90.81 94 ARG A N 1
ATOM 741 C CA . ARG A 1 94 ? 27.399 6.861 -21.376 1.00 90.81 94 ARG A CA 1
ATOM 742 C C . ARG A 1 94 ? 26.863 5.790 -22.326 1.00 90.81 94 ARG A C 1
ATOM 744 O O . ARG A 1 94 ? 26.794 4.624 -21.946 1.00 90.81 94 ARG A O 1
ATOM 751 N N . ASN A 1 95 ? 26.441 6.184 -23.528 1.00 92.06 95 ASN A N 1
ATOM 752 C CA . ASN A 1 95 ? 25.871 5.259 -24.505 1.00 92.06 95 ASN A CA 1
ATOM 753 C C . ASN A 1 95 ? 26.925 4.252 -24.979 1.00 92.06 95 ASN A C 1
ATOM 755 O O . ASN A 1 95 ? 26.630 3.063 -25.045 1.00 92.06 95 ASN A O 1
ATOM 759 N N . GLU A 1 96 ? 28.160 4.709 -25.195 1.00 92.00 96 GLU A N 1
ATOM 760 C CA . GLU A 1 96 ? 29.343 3.876 -25.415 1.00 92.00 96 GLU A CA 1
ATOM 761 C C . GLU A 1 96 ? 29.548 2.864 -24.277 1.00 92.00 96 GLU A C 1
ATOM 763 O O . GLU A 1 96 ? 29.597 1.664 -24.531 1.00 92.00 96 GLU A O 1
ATOM 768 N N . GLN A 1 97 ? 29.594 3.308 -23.014 1.00 93.69 97 GLN A N 1
ATOM 769 C CA . GLN A 1 97 ? 29.798 2.422 -21.858 1.00 93.69 97 GLN A CA 1
ATOM 770 C C . GLN A 1 97 ? 28.738 1.307 -21.762 1.00 93.69 97 GLN A C 1
ATOM 772 O O . GLN A 1 97 ? 29.058 0.170 -21.406 1.00 93.69 97 GLN A O 1
ATOM 777 N N . ILE A 1 98 ? 27.482 1.620 -22.089 1.00 94.81 98 ILE A N 1
ATOM 778 C CA . ILE A 1 98 ? 26.366 0.663 -22.087 1.00 94.81 98 ILE A CA 1
ATOM 779 C C . ILE A 1 98 ? 26.452 -0.280 -23.295 1.00 94.81 98 ILE A C 1
ATOM 781 O O . ILE A 1 98 ? 26.329 -1.494 -23.130 1.00 94.81 98 ILE A O 1
ATOM 785 N N . ALA A 1 99 ? 26.697 0.255 -24.494 1.00 93.62 99 ALA A N 1
ATOM 786 C CA . ALA A 1 99 ? 26.849 -0.534 -25.712 1.00 93.62 99 ALA A CA 1
ATOM 787 C C . ALA A 1 99 ? 28.016 -1.525 -25.594 1.00 93.62 99 ALA A C 1
ATOM 789 O O . ALA A 1 99 ? 27.842 -2.710 -25.867 1.00 93.62 99 ALA A O 1
ATOM 790 N N . ASN A 1 100 ? 29.166 -1.075 -25.086 1.00 93.56 100 ASN A N 1
ATOM 791 C CA . ASN A 1 100 ? 30.358 -1.898 -24.886 1.00 93.56 100 ASN A CA 1
ATOM 792 C C . ASN A 1 100 ? 30.108 -3.041 -23.886 1.00 93.56 100 ASN A C 1
ATOM 794 O O . ASN A 1 100 ? 30.603 -4.148 -24.094 1.00 93.56 100 ASN A O 1
ATOM 798 N N . PHE A 1 101 ? 29.300 -2.823 -22.838 1.00 95.00 101 PHE A N 1
ATOM 799 C CA . PHE A 1 101 ? 28.913 -3.887 -21.904 1.00 95.00 101 PHE A CA 1
ATOM 800 C C . PHE A 1 101 ? 28.090 -4.998 -22.579 1.00 95.00 101 PHE A C 1
ATOM 802 O O . PHE A 1 101 ? 28.388 -6.177 -22.387 1.00 95.00 101 PHE A O 1
ATOM 809 N N . PHE A 1 102 ? 27.077 -4.650 -23.379 1.00 94.69 102 PHE A N 1
ATOM 810 C CA . PHE A 1 102 ? 26.253 -5.646 -24.077 1.00 94.69 102 PHE A CA 1
ATOM 811 C C . PHE A 1 102 ? 27.001 -6.309 -25.240 1.00 94.69 102 PHE A C 1
ATOM 813 O O . PHE A 1 102 ? 26.934 -7.528 -25.406 1.00 94.69 102 PHE A O 1
ATOM 820 N N . ALA A 1 103 ? 27.820 -5.550 -25.965 1.00 92.56 103 ALA A N 1
ATOM 821 C CA . ALA A 1 103 ? 28.671 -6.078 -27.020 1.00 92.56 103 ALA A CA 1
ATOM 822 C C . ALA A 1 103 ? 29.756 -7.035 -26.481 1.00 92.56 103 ALA A C 1
ATOM 824 O O . ALA A 1 103 ? 30.097 -8.008 -27.150 1.00 92.56 103 ALA A O 1
ATOM 825 N N . ALA A 1 104 ? 30.211 -6.877 -25.226 1.00 91.62 104 ALA A N 1
ATOM 826 C CA . ALA A 1 104 ? 31.057 -7.867 -24.538 1.00 91.62 104 ALA A CA 1
ATOM 827 C C . ALA A 1 104 ? 30.417 -9.271 -24.451 1.00 91.62 104 ALA A C 1
ATOM 829 O O . ALA A 1 104 ? 31.127 -10.266 -24.251 1.00 91.62 104 ALA A O 1
ATOM 830 N N . LYS A 1 105 ? 29.084 -9.341 -24.569 1.00 90.75 105 LYS A N 1
ATOM 831 C CA . LYS A 1 105 ? 28.254 -10.555 -24.565 1.00 90.75 105 LYS A CA 1
ATOM 832 C C . LYS A 1 105 ? 27.767 -10.953 -25.966 1.00 90.75 105 LYS A C 1
ATOM 834 O O . LYS A 1 105 ? 26.989 -11.891 -26.073 1.00 90.75 105 LYS A O 1
ATOM 839 N N . GLY A 1 106 ? 28.230 -10.262 -27.012 1.00 90.44 106 GLY A N 1
ATOM 840 C CA . GLY A 1 106 ? 27.832 -10.498 -28.400 1.00 90.44 106 GLY A CA 1
ATOM 841 C C . GLY A 1 106 ? 26.496 -9.867 -28.797 1.00 90.44 106 GLY A C 1
ATOM 842 O O . GLY A 1 106 ? 25.939 -10.291 -29.797 1.00 90.44 106 GLY A O 1
ATOM 843 N N . LEU A 1 107 ? 25.969 -8.902 -28.028 1.00 92.56 107 LEU A N 1
ATOM 844 C CA . LEU A 1 107 ? 24.615 -8.366 -28.219 1.00 92.56 107 LEU A CA 1
ATOM 845 C C . LEU A 1 107 ? 24.620 -6.937 -28.784 1.00 92.56 107 LEU A C 1
ATOM 847 O O . LEU A 1 107 ? 25.210 -6.026 -28.194 1.00 92.56 107 LEU A O 1
ATOM 851 N N . LEU A 1 108 ? 23.915 -6.731 -29.899 1.00 92.25 108 LEU A N 1
ATOM 852 C CA . LEU A 1 108 ? 23.819 -5.450 -30.605 1.00 92.25 108 LEU A CA 1
ATOM 853 C C . LEU A 1 108 ? 22.752 -4.521 -29.998 1.00 92.25 108 LEU A C 1
ATOM 855 O O . LEU A 1 108 ? 21.548 -4.707 -30.172 1.00 92.25 108 LEU A O 1
ATOM 859 N N . VAL A 1 109 ? 23.205 -3.465 -29.321 1.00 93.19 109 VAL A N 1
ATOM 860 C CA . VAL A 1 109 ? 22.340 -2.383 -28.820 1.00 93.19 109 VAL A CA 1
ATOM 861 C C . VAL A 1 109 ? 22.098 -1.344 -29.914 1.00 93.19 109 VAL A C 1
ATOM 863 O O . VAL A 1 109 ? 23.049 -0.863 -30.530 1.00 93.19 109 VAL A O 1
ATOM 866 N N . ARG A 1 110 ? 20.834 -0.940 -30.108 1.00 93.06 110 ARG A N 1
ATOM 867 C CA . ARG A 1 110 ? 20.458 0.138 -31.043 1.00 93.06 110 ARG A CA 1
ATOM 868 C C . ARG A 1 110 ? 20.034 1.427 -30.369 1.00 93.06 110 ARG A C 1
ATOM 870 O O . ARG A 1 110 ? 20.384 2.490 -30.851 1.00 93.06 110 ARG A O 1
ATOM 877 N N . MET A 1 111 ? 19.272 1.377 -29.281 1.00 93.62 111 MET A N 1
ATOM 878 C CA . MET A 1 111 ? 18.805 2.601 -28.621 1.00 93.62 111 MET A CA 1
ATOM 879 C C . MET A 1 111 ? 18.873 2.462 -27.109 1.00 93.62 111 MET A C 1
ATOM 881 O O . MET A 1 111 ? 18.591 1.401 -26.555 1.00 93.62 111 MET A O 1
ATOM 885 N N . ILE A 1 112 ? 19.226 3.556 -26.439 1.00 94.69 112 ILE A N 1
ATOM 886 C CA . ILE A 1 112 ? 19.317 3.642 -24.982 1.00 94.69 112 ILE A CA 1
ATOM 887 C C . ILE A 1 112 ? 18.422 4.796 -24.540 1.00 94.69 112 ILE A C 1
ATOM 889 O O . ILE A 1 112 ? 18.786 5.968 -24.655 1.00 94.69 112 ILE A O 1
ATOM 893 N N . PHE A 1 113 ? 17.237 4.468 -24.032 1.00 93.25 113 PHE A N 1
ATOM 894 C CA . PHE A 1 113 ? 16.349 5.446 -23.418 1.00 93.25 113 PHE A CA 1
ATOM 895 C C . PHE A 1 113 ? 16.579 5.493 -21.908 1.00 93.25 113 PHE A C 1
ATOM 897 O O . PHE A 1 113 ? 16.340 4.519 -21.191 1.00 93.25 113 PHE A O 1
ATOM 904 N N . MET A 1 114 ? 16.977 6.662 -21.411 1.00 88.56 114 MET A N 1
ATOM 905 C CA . MET A 1 114 ? 16.881 6.990 -19.993 1.00 88.56 114 MET A CA 1
ATOM 906 C C . MET A 1 114 ? 15.593 7.767 -19.752 1.00 88.56 114 MET A C 1
ATOM 908 O O . MET A 1 114 ? 15.360 8.780 -20.412 1.00 88.56 114 MET A O 1
ATOM 912 N N . ARG A 1 115 ? 14.820 7.388 -18.732 1.00 83.12 115 ARG A N 1
ATOM 913 C CA . ARG A 1 115 ? 13.778 8.280 -18.226 1.00 83.12 115 ARG A CA 1
ATOM 914 C C . ARG A 1 115 ? 14.435 9.418 -17.449 1.00 83.12 115 ARG A C 1
ATOM 916 O O . ARG A 1 115 ? 14.894 9.198 -16.332 1.00 83.12 115 ARG A O 1
ATOM 923 N N . GLU A 1 116 ? 14.454 10.633 -17.994 1.00 71.06 116 GLU A N 1
ATOM 924 C CA . GLU A 1 116 ? 14.660 11.839 -17.182 1.00 71.06 116 GLU A CA 1
ATOM 925 C C . GLU A 1 116 ? 13.338 12.145 -16.459 1.00 71.06 116 GLU A C 1
ATOM 927 O O . GLU A 1 116 ? 12.378 12.543 -17.113 1.00 71.06 116 GLU A O 1
ATOM 932 N N . PRO A 1 117 ? 13.219 11.944 -15.131 1.00 58.66 117 PRO A N 1
ATOM 933 C CA . PRO A 1 117 ? 11.902 11.920 -14.513 1.00 58.66 117 PRO A CA 1
ATOM 934 C C . PRO A 1 117 ? 11.442 13.338 -14.170 1.00 58.66 117 PRO A C 1
ATOM 936 O O . PRO A 1 117 ? 11.695 13.854 -13.073 1.00 58.66 117 PRO A O 1
ATOM 939 N N . GLU A 1 118 ? 10.752 13.973 -15.111 1.00 50.50 118 GLU A N 1
ATOM 940 C CA . GLU A 1 118 ? 9.980 15.182 -14.838 1.00 50.50 118 GLU A CA 1
ATOM 941 C C . GLU A 1 118 ? 8.936 14.877 -13.749 1.00 50.50 118 GLU A C 1
ATOM 943 O O . GLU A 1 118 ? 8.255 13.854 -13.769 1.00 50.50 118 GLU A O 1
ATOM 948 N N . GLY A 1 119 ? 8.904 15.699 -12.699 1.00 52.03 119 GLY A N 1
ATOM 949 C CA . GLY A 1 119 ? 8.148 15.427 -11.469 1.00 52.03 119 GLY A CA 1
ATOM 950 C C . GLY A 1 119 ? 8.923 14.668 -10.377 1.00 52.03 119 GLY A C 1
ATOM 951 O O . GLY A 1 119 ? 8.853 15.069 -9.215 1.00 52.03 119 GLY A O 1
ATOM 952 N N . CYS A 1 120 ? 9.745 13.653 -10.690 1.00 54.12 120 CYS A N 1
ATOM 953 C CA . CYS A 1 120 ? 10.532 12.932 -9.668 1.00 54.12 120 CYS A CA 1
ATOM 954 C C . CYS A 1 120 ? 11.965 13.477 -9.499 1.00 54.12 120 CYS A C 1
ATOM 956 O O . CYS A 1 120 ? 12.965 12.763 -9.631 1.00 54.12 120 CYS A O 1
ATOM 958 N N . LEU A 1 121 ? 12.057 14.752 -9.096 1.00 57.59 121 LEU A N 1
ATOM 959 C CA . LEU A 1 121 ? 13.307 15.429 -8.699 1.00 57.59 121 LEU A CA 1
ATOM 960 C C . LEU A 1 121 ? 14.146 14.606 -7.702 1.00 57.59 121 LEU A C 1
ATOM 962 O O . LEU A 1 121 ? 15.377 14.654 -7.710 1.00 57.59 121 LEU A O 1
ATOM 966 N N . TYR A 1 122 ? 13.467 13.837 -6.850 1.00 61.28 122 TYR A N 1
ATOM 967 C CA . TYR A 1 122 ? 14.061 12.922 -5.885 1.00 61.28 122 TYR A CA 1
ATOM 968 C C . TYR A 1 122 ? 14.876 11.813 -6.559 1.00 61.28 122 TYR A C 1
ATOM 970 O O . TYR A 1 122 ? 16.053 11.644 -6.235 1.00 61.28 122 TYR A O 1
ATOM 978 N N . PHE A 1 123 ? 14.309 11.092 -7.529 1.00 67.25 123 PHE A N 1
ATOM 979 C CA . PHE A 1 123 ? 15.028 9.983 -8.153 1.00 67.25 123 PHE A CA 1
ATOM 980 C C . PHE A 1 123 ? 16.162 10.465 -9.070 1.00 67.25 123 PHE A C 1
ATOM 982 O O . PHE A 1 123 ? 17.279 9.950 -8.993 1.00 67.25 123 PHE A O 1
ATOM 989 N N . LYS A 1 124 ? 15.936 11.564 -9.805 1.00 71.06 124 LYS A N 1
ATOM 990 C CA . LYS A 1 124 ? 16.971 12.270 -10.586 1.00 71.06 124 LYS A CA 1
ATOM 991 C C . LYS A 1 124 ? 18.190 12.643 -9.728 1.00 71.06 124 LYS A C 1
ATOM 993 O O . LYS A 1 124 ? 19.328 12.579 -10.190 1.00 71.06 124 LYS A O 1
ATOM 998 N N . LYS A 1 125 ? 17.964 12.999 -8.456 1.00 71.56 125 LYS A N 1
ATOM 999 C CA . LYS A 1 125 ? 19.018 13.288 -7.472 1.00 71.56 125 LYS A CA 1
ATOM 1000 C C . LYS A 1 125 ? 19.731 12.028 -6.967 1.00 71.56 125 LYS A C 1
ATOM 1002 O O . LYS A 1 125 ? 20.939 12.102 -6.760 1.00 71.56 125 LYS A O 1
ATOM 1007 N N . PHE A 1 126 ? 19.031 10.903 -6.779 1.00 77.06 126 PHE A N 1
ATOM 1008 C CA . PHE A 1 126 ? 19.669 9.628 -6.421 1.00 77.06 126 PHE A CA 1
ATOM 1009 C C . PHE A 1 126 ? 20.652 9.196 -7.513 1.00 77.06 126 PHE A C 1
ATOM 1011 O O . PHE A 1 126 ? 21.846 9.128 -7.228 1.00 77.06 126 PHE A O 1
ATOM 1018 N N . GLN A 1 127 ? 20.186 9.036 -8.759 1.00 80.56 127 GLN A N 1
ATOM 1019 C CA . GLN A 1 127 ? 21.018 8.597 -9.891 1.00 80.56 127 GLN A CA 1
ATOM 1020 C C . GLN A 1 127 ? 22.240 9.506 -10.084 1.00 80.56 127 GLN A C 1
ATOM 1022 O O . GLN A 1 127 ? 23.369 9.026 -10.158 1.00 80.56 127 GLN A O 1
ATOM 1027 N N . ARG A 1 128 ? 22.048 10.835 -10.056 1.00 79.81 128 ARG A N 1
ATOM 1028 C CA . ARG A 1 128 ? 23.151 11.814 -10.147 1.00 79.81 128 ARG A CA 1
ATOM 1029 C C . ARG A 1 128 ? 24.147 11.762 -8.980 1.00 79.81 128 ARG A C 1
ATOM 1031 O O . ARG A 1 128 ? 25.233 12.314 -9.110 1.00 79.81 128 ARG A O 1
ATOM 1038 N N . SER A 1 129 ? 23.802 11.128 -7.856 1.00 76.38 129 SER A N 1
ATOM 1039 C CA . SER A 1 129 ? 24.705 10.957 -6.707 1.00 76.38 129 SER A CA 1
ATOM 1040 C C . SER A 1 129 ? 25.386 9.585 -6.645 1.00 76.38 129 SER A C 1
ATOM 1042 O O . SER A 1 129 ? 26.544 9.504 -6.248 1.00 76.38 129 SER A O 1
ATOM 1044 N N . SER A 1 130 ? 24.710 8.515 -7.062 1.00 78.56 130 SER A N 1
ATOM 1045 C CA . SER A 1 130 ? 25.251 7.148 -7.057 1.00 78.56 130 SER A CA 1
ATOM 1046 C C . SER A 1 130 ? 25.989 6.776 -8.352 1.00 78.56 130 SER A C 1
ATOM 1048 O O . SER A 1 130 ? 26.800 5.846 -8.353 1.00 78.56 130 SER A O 1
ATOM 1050 N N . LEU A 1 131 ? 25.710 7.512 -9.435 1.00 86.81 131 LEU A N 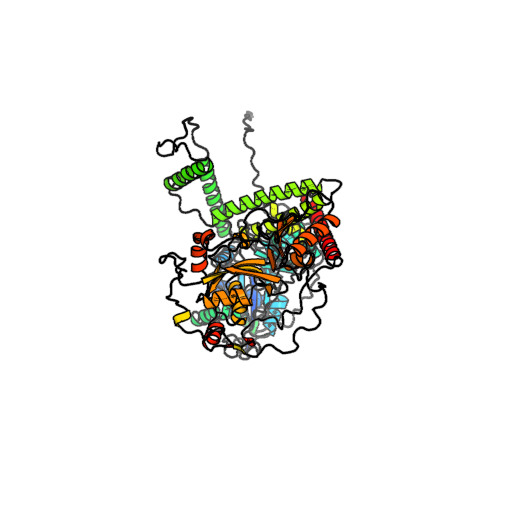1
ATOM 1051 C CA . LEU A 1 131 ? 25.963 7.148 -10.834 1.00 86.81 131 LEU A CA 1
ATOM 1052 C C . LEU A 1 131 ? 25.320 5.804 -11.237 1.00 86.81 131 LEU A C 1
ATOM 1054 O O . LEU A 1 131 ? 25.802 5.137 -12.147 1.00 86.81 131 LEU A O 1
ATOM 1058 N N . LEU A 1 132 ? 24.246 5.395 -10.554 1.00 89.44 132 LEU A N 1
ATOM 1059 C CA . LEU A 1 132 ? 23.480 4.194 -10.892 1.00 89.44 132 LEU A CA 1
ATOM 1060 C C . LEU A 1 132 ? 22.281 4.580 -11.759 1.00 89.44 132 LEU A C 1
ATOM 1062 O O . LEU A 1 132 ? 21.493 5.455 -11.387 1.00 89.44 132 LEU A O 1
ATOM 1066 N N . LEU A 1 133 ? 22.174 3.941 -12.919 1.00 89.12 133 LEU A N 1
ATOM 1067 C CA . LEU A 1 133 ? 21.179 4.214 -13.946 1.00 89.12 133 LEU A CA 1
ATOM 1068 C C . LEU A 1 133 ? 20.134 3.093 -14.024 1.00 89.12 133 LEU A C 1
ATOM 1070 O O . LEU A 1 133 ? 20.458 1.916 -13.855 1.00 89.12 133 LEU A O 1
ATOM 1074 N N . ASP A 1 134 ? 18.909 3.491 -14.377 1.00 91.50 134 ASP A N 1
ATOM 1075 C CA . ASP A 1 134 ? 17.908 2.593 -14.947 1.00 91.50 134 ASP A CA 1
ATOM 1076 C C . ASP A 1 134 ? 17.450 3.141 -16.300 1.00 91.50 134 ASP A C 1
ATOM 1078 O O . ASP A 1 134 ? 17.347 4.361 -16.482 1.00 91.50 134 ASP A O 1
ATOM 1082 N N . MET A 1 135 ? 17.204 2.237 -17.243 1.00 94.62 135 MET A N 1
ATOM 1083 C CA . MET A 1 135 ? 17.074 2.533 -18.670 1.00 94.62 135 MET A CA 1
ATOM 1084 C C . MET A 1 135 ? 16.303 1.431 -19.405 1.00 94.62 135 MET A C 1
ATOM 1086 O O . MET A 1 135 ? 16.251 0.291 -18.943 1.00 94.62 135 MET A O 1
ATOM 1090 N N . LEU A 1 136 ? 15.762 1.767 -20.577 1.00 97.19 136 LEU A N 1
ATOM 1091 C CA . LEU A 1 136 ? 15.329 0.795 -21.581 1.00 97.19 136 LEU A CA 1
ATOM 1092 C C . LEU A 1 136 ? 16.401 0.718 -22.673 1.00 97.19 136 LEU A C 1
ATOM 1094 O O . LEU A 1 136 ? 16.722 1.728 -23.305 1.00 97.19 136 LEU A O 1
ATOM 1098 N N . VAL A 1 137 ? 16.945 -0.477 -22.879 1.00 97.31 137 VAL A N 1
ATOM 1099 C CA . VAL A 1 137 ? 17.928 -0.801 -23.918 1.00 97.31 137 VAL A CA 1
ATOM 1100 C C . VAL A 1 137 ? 17.207 -1.581 -25.012 1.00 97.31 137 VAL A C 1
ATOM 1102 O O . VAL A 1 137 ? 16.584 -2.599 -24.724 1.00 97.31 137 VAL A O 1
ATOM 1105 N N . TYR A 1 138 ? 17.246 -1.090 -26.246 1.00 96.69 138 TYR A N 1
ATOM 1106 C CA . TYR A 1 138 ? 16.523 -1.674 -27.375 1.00 96.69 138 TYR A CA 1
ATOM 1107 C C . TYR A 1 138 ? 17.451 -2.531 -28.231 1.00 96.69 138 TYR A C 1
ATOM 1109 O O . TYR A 1 138 ? 18.470 -2.043 -28.734 1.00 96.69 138 TYR A O 1
ATOM 1117 N N . PHE A 1 139 ? 17.041 -3.782 -28.421 1.00 95.38 139 PHE A N 1
ATOM 1118 C CA . PHE A 1 139 ? 17.676 -4.765 -29.292 1.00 95.38 139 PHE A CA 1
ATOM 1119 C C . PHE A 1 139 ? 16.908 -4.918 -30.609 1.00 95.38 139 PHE A C 1
ATOM 1121 O O . PHE A 1 139 ? 15.767 -4.464 -30.748 1.00 95.38 139 PHE A O 1
ATOM 1128 N N . THR A 1 140 ? 17.565 -5.545 -31.579 1.00 92.12 140 THR A N 1
ATOM 1129 C CA . THR A 1 140 ? 17.099 -5.746 -32.957 1.00 92.12 140 THR A CA 1
ATOM 1130 C C . THR A 1 140 ? 16.147 -6.934 -33.096 1.00 92.12 140 THR A C 1
ATOM 1132 O O . THR A 1 140 ? 15.221 -6.872 -33.898 1.00 92.12 140 THR A O 1
ATOM 1135 N N . SER A 1 141 ? 16.319 -7.983 -32.283 1.00 92.88 141 SER A N 1
ATOM 1136 C CA . SER A 1 141 ? 15.483 -9.194 -32.285 1.00 92.88 141 SER A CA 1
ATOM 1137 C C . SER A 1 141 ? 14.886 -9.520 -30.904 1.00 92.88 141 SER A C 1
ATOM 1139 O O . SER A 1 141 ? 15.326 -8.994 -29.873 1.00 92.88 141 SER A O 1
ATOM 1141 N N . LYS A 1 142 ? 13.879 -10.409 -30.872 1.00 93.88 142 LYS A N 1
ATOM 1142 C CA . LYS A 1 142 ? 13.280 -10.918 -29.620 1.00 93.88 142 LYS A CA 1
ATOM 1143 C C . LYS A 1 142 ? 14.278 -11.819 -28.892 1.00 93.88 142 LYS A C 1
ATOM 1145 O O . LYS A 1 142 ? 14.343 -11.830 -27.664 1.00 93.88 142 LYS A O 1
ATOM 1150 N N . GLU A 1 143 ? 15.076 -12.528 -29.674 1.00 93.88 143 GLU A N 1
ATOM 1151 C CA . GLU A 1 143 ? 16.085 -13.502 -29.294 1.00 93.88 143 GLU A CA 1
ATOM 1152 C C . GLU A 1 143 ? 17.245 -12.819 -28.555 1.00 93.88 143 GLU A C 1
ATOM 1154 O O . GLU A 1 143 ? 17.599 -13.258 -27.460 1.00 93.88 143 GLU A O 1
ATOM 1159 N N . ASP A 1 144 ? 17.752 -11.694 -29.077 1.00 93.88 144 ASP A N 1
ATOM 1160 C CA . ASP A 1 144 ? 18.764 -10.846 -28.427 1.00 93.88 144 ASP A CA 1
ATOM 1161 C C . ASP A 1 144 ? 18.256 -10.287 -27.092 1.00 93.88 144 ASP A C 1
ATOM 1163 O O . ASP A 1 144 ? 18.958 -10.335 -26.082 1.00 93.88 144 ASP A O 1
ATOM 1167 N N . ALA A 1 145 ? 17.012 -9.795 -27.051 1.00 95.69 145 ALA A N 1
ATOM 1168 C CA . ALA A 1 145 ? 16.408 -9.276 -25.825 1.00 95.69 145 ALA A CA 1
ATOM 1169 C C . ALA A 1 145 ? 16.227 -10.378 -24.760 1.00 95.69 145 ALA A C 1
ATOM 1171 O O . ALA A 1 145 ? 16.527 -10.172 -23.580 1.00 95.69 145 ALA A O 1
ATOM 1172 N N . GLN A 1 146 ? 15.798 -11.578 -25.165 1.00 95.38 146 GLN A N 1
ATOM 1173 C CA . GLN A 1 146 ? 15.710 -12.749 -24.286 1.00 95.38 146 GLN A CA 1
ATOM 1174 C C . GLN A 1 146 ? 17.086 -13.290 -23.873 1.00 95.38 146 GLN A C 1
ATOM 1176 O O . GLN A 1 146 ? 17.219 -13.865 -22.791 1.00 95.38 146 GLN A O 1
ATOM 1181 N N . TRP A 1 147 ? 18.118 -13.138 -24.704 1.00 94.75 147 TRP A N 1
ATOM 1182 C CA . TRP A 1 147 ? 19.505 -13.445 -24.350 1.00 94.75 147 TRP A CA 1
ATOM 1183 C C . TRP A 1 147 ? 20.016 -12.449 -23.305 1.00 94.75 147 TRP A C 1
ATOM 1185 O O . TRP A 1 147 ? 20.463 -12.874 -22.241 1.00 94.75 147 TRP A O 1
ATOM 1195 N N . ALA A 1 148 ? 19.853 -11.143 -23.541 1.00 96.25 148 ALA A N 1
ATOM 1196 C CA . ALA A 1 148 ? 20.233 -10.073 -22.619 1.00 96.25 148 ALA A CA 1
ATOM 1197 C C . ALA A 1 148 ? 19.634 -10.274 -21.219 1.00 96.25 148 ALA A C 1
ATOM 1199 O O . ALA A 1 148 ? 20.352 -10.176 -20.222 1.00 96.25 148 ALA A O 1
ATOM 1200 N N . VAL A 1 149 ? 18.340 -10.608 -21.132 1.00 96.88 149 VAL A N 1
ATOM 1201 C CA . VAL A 1 149 ? 17.694 -10.949 -19.855 1.00 96.88 149 VAL A CA 1
ATOM 1202 C C . VAL A 1 149 ? 18.344 -12.186 -19.226 1.00 96.88 149 VAL A C 1
ATOM 1204 O O . VAL A 1 149 ? 18.739 -12.122 -18.067 1.00 96.88 149 VAL A O 1
ATOM 1207 N N . ARG A 1 150 ? 18.535 -13.287 -19.966 1.00 94.50 150 ARG A N 1
ATOM 1208 C CA . ARG A 1 150 ? 19.102 -14.530 -19.405 1.00 94.50 150 ARG A CA 1
ATOM 1209 C C . ARG A 1 150 ? 20.558 -14.411 -18.941 1.00 94.50 150 ARG A C 1
ATOM 1211 O O . ARG A 1 150 ? 20.889 -14.988 -17.912 1.00 94.50 150 ARG A O 1
ATOM 1218 N N . THR A 1 151 ? 21.428 -13.696 -19.660 1.00 92.69 151 THR A N 1
ATOM 1219 C CA . THR A 1 151 ? 22.874 -13.668 -19.349 1.00 92.69 151 THR A CA 1
ATOM 1220 C C . THR A 1 151 ? 23.337 -12.466 -18.535 1.00 92.69 151 THR A C 1
ATOM 1222 O O . THR A 1 151 ? 24.399 -12.538 -17.917 1.00 92.69 151 THR A O 1
ATOM 1225 N N . CYS A 1 152 ? 22.598 -11.352 -18.549 1.00 95.44 152 CYS A N 1
ATOM 1226 C CA . CYS A 1 152 ? 23.006 -10.123 -17.859 1.00 95.44 152 CYS A CA 1
ATOM 1227 C C . CYS A 1 152 ? 22.219 -9.869 -16.560 1.00 95.44 152 CYS A C 1
ATOM 1229 O O . CYS A 1 152 ? 22.658 -9.065 -15.734 1.00 95.44 152 CYS A O 1
ATOM 1231 N N . HIS A 1 153 ? 21.083 -10.544 -16.337 1.00 96.00 153 HIS A N 1
ATOM 1232 C CA . HIS A 1 153 ? 20.352 -10.471 -15.069 1.00 96.00 153 HIS A CA 1
ATOM 1233 C C . HIS A 1 153 ? 21.220 -11.009 -13.915 1.00 96.00 153 HIS A C 1
ATOM 1235 O O . HIS A 1 153 ? 21.792 -12.091 -14.000 1.00 96.00 153 HIS A O 1
ATOM 1241 N N . ARG A 1 154 ? 21.357 -10.220 -12.839 1.00 93.00 154 ARG A N 1
ATOM 1242 C CA . ARG A 1 154 ? 22.175 -10.480 -11.632 1.00 93.00 154 ARG A CA 1
ATOM 1243 C C . ARG A 1 154 ? 23.680 -10.623 -11.871 1.00 93.00 154 ARG A C 1
ATOM 1245 O O . ARG A 1 154 ? 24.416 -10.878 -10.913 1.00 93.00 154 ARG A O 1
ATOM 1252 N N . GLN A 1 155 ? 24.161 -10.366 -13.092 1.00 93.62 155 GLN A N 1
ATOM 1253 C CA . GLN A 1 155 ? 25.592 -10.268 -13.366 1.00 93.62 155 GLN A CA 1
ATOM 1254 C C . GLN A 1 155 ? 26.195 -9.069 -12.613 1.00 93.62 155 GLN A C 1
ATOM 1256 O O . GLN A 1 155 ? 25.602 -7.991 -12.527 1.00 93.62 155 GLN A O 1
ATOM 1261 N N . THR A 1 156 ? 27.401 -9.255 -12.080 1.00 92.31 156 THR A N 1
ATOM 1262 C CA . THR A 1 156 ? 28.174 -8.202 -11.419 1.00 92.31 156 THR A CA 1
ATOM 1263 C C . THR A 1 156 ? 28.845 -7.277 -12.441 1.00 92.31 156 THR A C 1
ATOM 1265 O O . THR A 1 156 ? 29.559 -7.731 -13.336 1.00 92.31 156 THR A O 1
ATOM 1268 N N . TYR A 1 157 ? 28.652 -5.968 -12.269 1.00 93.88 157 TYR A N 1
ATOM 1269 C CA . TYR A 1 157 ? 29.243 -4.892 -13.063 1.00 93.88 157 TYR A CA 1
ATOM 1270 C C . TYR A 1 157 ? 29.785 -3.803 -12.120 1.00 93.88 157 TYR A C 1
ATOM 1272 O O . TYR A 1 157 ? 29.028 -3.138 -11.410 1.00 93.88 157 TYR A O 1
ATOM 1280 N N . TYR A 1 158 ? 31.113 -3.668 -12.034 1.00 92.06 158 TYR A N 1
ATOM 1281 C CA . TYR A 1 158 ? 31.811 -2.817 -11.054 1.00 92.06 158 TYR A CA 1
ATOM 1282 C C . TYR A 1 158 ? 31.353 -3.075 -9.603 1.00 92.06 158 TYR A C 1
ATOM 1284 O O . TYR A 1 158 ? 31.167 -2.150 -8.808 1.00 92.06 158 TYR A O 1
ATOM 1292 N N . GLY A 1 159 ? 31.117 -4.347 -9.269 1.00 89.00 159 GLY A N 1
ATOM 1293 C CA . GLY A 1 159 ? 30.621 -4.782 -7.962 1.00 89.00 159 GLY A CA 1
ATOM 1294 C C . GLY A 1 159 ? 29.147 -4.495 -7.686 1.00 89.00 159 GLY A C 1
ATOM 1295 O O . GLY A 1 159 ? 28.677 -4.792 -6.591 1.00 89.00 159 GLY A O 1
ATOM 1296 N N . HIS A 1 160 ? 28.404 -3.931 -8.639 1.00 92.44 160 HIS A N 1
ATOM 1297 C CA . HIS A 1 160 ? 26.951 -3.794 -8.545 1.00 92.44 160 HIS A CA 1
ATOM 1298 C C . HIS A 1 160 ? 26.276 -4.926 -9.317 1.00 92.44 160 HIS A C 1
ATOM 1300 O O . HIS A 1 160 ? 26.652 -5.197 -10.454 1.00 92.44 160 HIS A O 1
ATOM 1306 N N . ARG A 1 161 ? 25.295 -5.608 -8.714 1.00 93.38 161 ARG A N 1
ATOM 1307 C CA . ARG A 1 161 ? 24.506 -6.625 -9.424 1.00 93.38 161 ARG A CA 1
ATOM 1308 C C . ARG A 1 161 ? 23.421 -5.946 -10.246 1.00 93.38 161 ARG A C 1
ATOM 1310 O O . ARG A 1 161 ? 22.522 -5.322 -9.682 1.00 93.38 161 ARG A O 1
ATOM 1317 N N . LEU A 1 162 ? 23.514 -6.062 -11.566 1.00 95.38 162 LEU A N 1
ATOM 1318 C CA . LEU A 1 162 ? 22.486 -5.564 -12.476 1.00 95.38 162 LEU A CA 1
ATOM 1319 C C . LEU A 1 162 ? 21.185 -6.336 -12.248 1.00 95.38 162 LEU A C 1
ATOM 1321 O O . LEU A 1 162 ? 21.225 -7.545 -12.028 1.00 95.38 162 LEU A O 1
ATOM 1325 N N . ASN A 1 163 ? 20.028 -5.691 -12.384 1.00 96.62 163 ASN A N 1
ATOM 1326 C CA . ASN A 1 163 ? 18.798 -6.440 -12.641 1.00 96.62 163 ASN A CA 1
ATOM 1327 C C . ASN A 1 163 ? 18.284 -6.074 -14.034 1.00 96.62 163 ASN A C 1
ATOM 1329 O O . ASN A 1 163 ? 18.087 -4.894 -14.336 1.00 96.62 163 ASN A O 1
ATOM 1333 N N . VAL A 1 164 ? 18.120 -7.101 -14.866 1.00 97.62 164 VAL A N 1
ATOM 1334 C CA . VAL A 1 164 ? 17.760 -7.016 -16.286 1.00 97.62 164 VAL A CA 1
ATOM 1335 C C . VAL A 1 164 ? 16.451 -7.778 -16.498 1.00 97.62 164 VAL A C 1
ATOM 1337 O O . VAL A 1 164 ? 16.347 -8.914 -16.047 1.00 97.62 164 VAL A O 1
ATOM 1340 N N . TRP A 1 165 ? 15.454 -7.161 -17.129 1.00 97.75 165 TRP A N 1
ATOM 1341 C CA . TRP A 1 165 ? 14.088 -7.691 -17.272 1.00 97.75 165 TRP A CA 1
ATOM 1342 C C . TRP A 1 165 ? 13.463 -7.265 -18.613 1.00 97.75 165 TRP A C 1
ATOM 1344 O O . TRP A 1 165 ? 13.953 -6.316 -19.226 1.00 97.75 165 TRP A O 1
ATOM 1354 N N . PRO A 1 166 ? 12.368 -7.888 -19.085 1.00 97.50 166 PRO A N 1
ATOM 1355 C CA . PRO A 1 166 ? 11.627 -7.394 -20.248 1.00 97.50 166 PRO A CA 1
ATOM 1356 C C . PRO A 1 166 ? 11.189 -5.926 -20.084 1.00 97.50 166 PRO A C 1
ATOM 1358 O O . PRO A 1 166 ? 10.799 -5.497 -18.999 1.00 97.50 166 PRO A O 1
ATOM 1361 N N . GLY A 1 167 ? 11.247 -5.137 -21.160 1.00 96.38 167 GLY A N 1
ATOM 1362 C CA . GLY A 1 167 ? 10.840 -3.724 -21.159 1.00 96.38 167 GLY A CA 1
ATOM 1363 C C . GLY A 1 167 ? 9.353 -3.482 -21.452 1.00 96.38 167 GLY A C 1
ATOM 1364 O O . GLY A 1 167 ? 8.854 -2.392 -21.172 1.00 96.38 167 GLY A O 1
ATOM 1365 N N . ARG A 1 168 ? 8.643 -4.480 -22.000 1.00 94.69 168 ARG A N 1
ATOM 1366 C CA . ARG A 1 168 ? 7.188 -4.448 -22.276 1.00 94.69 168 ARG A CA 1
ATOM 1367 C C . ARG A 1 168 ? 6.362 -5.128 -21.182 1.00 94.69 168 ARG A C 1
ATOM 1369 O O . ARG A 1 168 ? 5.328 -4.595 -20.781 1.00 94.69 168 ARG A O 1
ATOM 1376 N N . THR A 1 169 ? 6.838 -6.265 -20.681 1.00 94.81 169 THR A N 1
ATOM 1377 C CA . THR A 1 169 ? 6.110 -7.129 -19.740 1.00 94.81 169 THR A CA 1
ATOM 1378 C C . THR A 1 169 ? 6.592 -6.905 -18.303 1.00 94.81 169 THR A C 1
ATOM 1380 O O . THR A 1 169 ? 7.790 -7.040 -18.058 1.00 94.81 169 THR A O 1
ATOM 1383 N N . PRO A 1 170 ? 5.710 -6.572 -17.340 1.00 95.88 170 PRO A N 1
ATOM 1384 C CA . PRO A 1 170 ? 6.097 -6.459 -15.936 1.00 95.88 170 PRO A CA 1
ATOM 1385 C C . PRO A 1 170 ? 6.502 -7.821 -15.366 1.00 95.88 170 PRO A C 1
ATOM 1387 O O . PRO A 1 170 ? 5.750 -8.789 -15.454 1.00 95.88 170 PRO A O 1
ATOM 1390 N N . GLU A 1 171 ? 7.666 -7.854 -14.728 1.00 96.69 171 GLU A N 1
ATOM 1391 C CA . GLU A 1 171 ? 8.085 -8.928 -13.832 1.00 96.69 171 GLU A CA 1
ATOM 1392 C C . GLU A 1 171 ? 7.641 -8.554 -12.421 1.00 96.69 171 GLU A C 1
ATOM 1394 O O . GLU A 1 171 ? 7.775 -7.394 -12.032 1.00 96.69 171 GLU A O 1
ATOM 1399 N N . TYR A 1 172 ? 7.116 -9.496 -11.642 1.00 96.69 172 TYR A N 1
ATOM 1400 C CA . TYR A 1 172 ? 6.565 -9.207 -10.314 1.00 96.69 172 TYR A CA 1
ATOM 1401 C C . TYR A 1 172 ? 7.415 -9.797 -9.188 1.00 96.69 172 TYR A C 1
ATOM 1403 O O . TYR A 1 172 ? 8.112 -10.802 -9.358 1.00 96.69 172 TYR A O 1
ATOM 1411 N N . PHE A 1 173 ? 7.364 -9.147 -8.028 1.00 96.06 173 PHE A N 1
ATOM 1412 C CA . PHE A 1 173 ? 7.857 -9.710 -6.777 1.00 96.06 173 PHE A CA 1
ATOM 1413 C C . PHE A 1 173 ? 6.960 -10.849 -6.291 1.00 96.06 173 PHE A C 1
ATOM 1415 O O . PHE A 1 173 ? 5.733 -10.757 -6.338 1.00 96.06 173 PHE A O 1
ATOM 1422 N N . ASP A 1 174 ? 7.582 -11.912 -5.788 1.00 94.06 174 ASP A N 1
ATOM 1423 C CA . ASP A 1 174 ? 6.883 -12.962 -5.056 1.00 94.06 174 ASP A CA 1
ATOM 1424 C C . ASP A 1 174 ? 6.624 -12.483 -3.623 1.00 94.06 174 ASP A C 1
ATOM 1426 O O . ASP A 1 174 ? 7.509 -12.535 -2.761 1.00 94.06 174 ASP A O 1
ATOM 1430 N N . ASN A 1 175 ? 5.406 -12.002 -3.369 1.00 90.94 175 ASN A N 1
ATOM 1431 C CA . ASN A 1 175 ? 5.004 -11.441 -2.077 1.00 90.94 175 ASN A CA 1
ATOM 1432 C C . ASN A 1 175 ? 5.143 -12.436 -0.901 1.00 90.94 175 ASN A C 1
ATOM 1434 O O . ASN A 1 175 ? 5.191 -11.989 0.240 1.00 90.94 175 ASN A O 1
ATOM 1438 N N . THR A 1 176 ? 5.257 -13.754 -1.137 1.00 89.00 176 THR A N 1
ATOM 1439 C CA . THR A 1 176 ? 5.451 -14.749 -0.059 1.00 89.00 176 THR A CA 1
ATOM 1440 C C . THR A 1 176 ? 6.871 -14.757 0.514 1.00 89.00 176 THR A C 1
ATOM 1442 O O . THR A 1 176 ? 7.089 -15.197 1.642 1.00 89.00 176 THR A O 1
ATOM 1445 N N . ARG A 1 177 ? 7.846 -14.257 -0.253 1.00 93.56 177 ARG A N 1
ATOM 1446 C CA . ARG A 1 177 ? 9.279 -14.235 0.090 1.00 93.56 177 ARG A CA 1
ATOM 1447 C C . ARG A 1 177 ? 9.941 -12.892 -0.223 1.00 93.56 177 ARG A C 1
ATOM 1449 O O . ARG A 1 177 ? 11.163 -12.824 -0.345 1.00 93.56 177 ARG A O 1
ATOM 1456 N N . SER A 1 178 ? 9.145 -11.829 -0.346 1.00 95.31 178 SER A N 1
ATOM 1457 C CA . SER A 1 178 ? 9.613 -10.471 -0.627 1.00 95.31 178 SER A CA 1
ATOM 1458 C C . SER A 1 178 ? 9.174 -9.479 0.441 1.00 95.31 178 SER A C 1
ATOM 1460 O O . SER A 1 178 ? 8.005 -9.432 0.821 1.00 95.31 178 SER A O 1
ATOM 1462 N N . ILE A 1 179 ? 10.099 -8.620 0.871 1.00 92.19 179 ILE A N 1
ATOM 1463 C CA . ILE A 1 179 ? 9.829 -7.560 1.848 1.00 92.19 179 ILE A CA 1
ATOM 1464 C C . ILE A 1 179 ? 10.316 -6.206 1.325 1.00 92.19 179 ILE A C 1
ATOM 1466 O O . ILE A 1 179 ? 11.369 -6.099 0.690 1.00 92.19 179 ILE A O 1
ATOM 1470 N N . ARG A 1 180 ? 9.566 -5.141 1.617 1.00 92.25 180 ARG A N 1
ATOM 1471 C CA . ARG A 1 180 ? 10.001 -3.757 1.407 1.00 92.25 180 ARG A CA 1
ATOM 1472 C C . ARG A 1 180 ? 10.674 -3.250 2.679 1.00 92.25 180 ARG A C 1
ATOM 1474 O O . ARG A 1 180 ? 10.006 -3.034 3.685 1.00 92.25 180 ARG A O 1
ATOM 1481 N N . PHE A 1 181 ? 11.975 -2.996 2.626 1.00 88.75 181 PHE A N 1
ATOM 1482 C CA . PHE A 1 181 ? 12.690 -2.280 3.677 1.00 88.75 181 PHE A CA 1
ATOM 1483 C C . PHE A 1 181 ? 12.655 -0.772 3.417 1.00 88.75 181 PHE A C 1
ATOM 1485 O O . PHE A 1 181 ? 13.040 -0.298 2.345 1.00 88.75 181 PHE A O 1
ATOM 1492 N N . GLN A 1 182 ? 12.245 -0.004 4.425 1.00 83.19 182 GLN A N 1
ATOM 1493 C CA . GLN A 1 182 ? 12.408 1.444 4.440 1.00 83.19 182 GLN A CA 1
ATOM 1494 C C . GLN A 1 182 ? 13.705 1.822 5.164 1.00 83.19 182 GLN A C 1
ATOM 1496 O O . GLN A 1 182 ? 13.910 1.515 6.341 1.00 83.19 182 GLN A O 1
ATOM 1501 N N . LEU A 1 183 ? 14.580 2.501 4.429 1.00 79.25 183 LEU A N 1
ATOM 1502 C CA . LEU A 1 183 ? 15.914 2.923 4.832 1.00 79.25 183 LEU A CA 1
ATOM 1503 C C . LEU A 1 183 ? 15.887 4.334 5.452 1.00 79.25 183 LEU A C 1
ATOM 1505 O O . LEU A 1 183 ? 15.166 5.216 4.970 1.00 79.25 183 LEU A O 1
ATOM 1509 N N . PRO A 1 184 ? 16.737 4.627 6.455 1.00 71.12 184 PRO A N 1
ATOM 1510 C CA . PRO A 1 184 ? 16.851 5.969 7.016 1.00 71.12 184 PRO A CA 1
ATOM 1511 C C . PRO A 1 184 ? 17.257 7.015 5.966 1.00 71.12 184 PRO A C 1
ATOM 1513 O O . PRO A 1 184 ? 18.294 6.881 5.308 1.00 71.12 184 PRO A O 1
ATOM 1516 N N . LYS A 1 185 ? 16.491 8.116 5.872 1.00 66.81 185 LYS A N 1
ATOM 1517 C CA . LYS A 1 185 ? 16.705 9.266 4.954 1.00 66.81 185 LYS A CA 1
ATOM 1518 C C . LYS A 1 185 ? 18.152 9.804 4.933 1.00 66.81 185 LYS A C 1
ATOM 1520 O O . LYS A 1 185 ? 18.568 10.417 3.953 1.00 66.81 185 LYS A O 1
ATOM 1525 N N . THR A 1 186 ? 18.920 9.590 6.003 1.00 62.75 186 THR A N 1
ATOM 1526 C CA . THR A 1 186 ? 20.347 9.932 6.146 1.00 62.75 186 THR A CA 1
ATOM 1527 C C . THR A 1 186 ? 21.306 8.972 5.436 1.00 62.75 186 THR A C 1
ATOM 1529 O O . THR A 1 186 ? 22.312 9.440 4.893 1.00 62.75 186 THR A O 1
ATOM 1532 N N . LYS A 1 187 ? 21.027 7.659 5.434 1.00 63.09 187 LYS A N 1
ATOM 1533 C CA . LYS A 1 187 ? 21.873 6.607 4.830 1.00 63.09 187 LYS A CA 1
ATOM 1534 C C . LYS A 1 187 ? 21.517 6.327 3.353 1.00 63.09 187 LYS A C 1
ATOM 1536 O O . LYS A 1 187 ? 22.398 5.944 2.592 1.00 63.09 187 LYS A O 1
ATOM 1541 N N . CYS A 1 188 ? 20.285 6.624 2.920 1.00 62.97 188 CYS A N 1
ATOM 1542 C CA . CYS A 1 188 ? 19.737 6.324 1.579 1.00 62.97 188 CYS A CA 1
ATOM 1543 C C . CYS A 1 188 ? 20.677 6.570 0.379 1.00 62.97 188 CYS A C 1
ATOM 1545 O O . CYS A 1 188 ? 20.836 5.696 -0.462 1.00 62.97 188 CYS A O 1
ATOM 1547 N N . ALA A 1 189 ? 21.319 7.742 0.288 1.00 59.53 189 ALA A N 1
ATOM 1548 C CA . ALA A 1 189 ? 22.168 8.093 -0.862 1.00 59.53 189 ALA A CA 1
ATOM 1549 C C . ALA A 1 189 ? 23.521 7.345 -0.915 1.00 59.53 189 ALA A C 1
ATOM 1551 O O . ALA A 1 189 ? 24.245 7.476 -1.897 1.00 59.53 189 ALA A O 1
ATOM 1552 N N . ALA A 1 190 ? 23.872 6.591 0.132 1.00 63.44 190 ALA A N 1
ATOM 1553 C CA . ALA A 1 190 ? 25.088 5.778 0.205 1.00 63.44 190 ALA A CA 1
ATOM 1554 C C . ALA A 1 190 ? 24.818 4.265 0.070 1.00 63.44 190 ALA A C 1
ATOM 1556 O O . ALA A 1 190 ? 25.761 3.494 -0.083 1.00 63.44 190 ALA A O 1
ATOM 1557 N N . MET A 1 191 ? 23.552 3.836 0.119 1.00 75.94 191 MET A N 1
ATOM 1558 C CA . MET A 1 191 ? 23.147 2.430 0.052 1.00 75.94 191 MET A CA 1
ATOM 1559 C C . MET A 1 191 ? 22.506 2.135 -1.308 1.00 75.94 191 MET A C 1
ATOM 1561 O O . MET A 1 191 ? 21.310 2.361 -1.497 1.00 75.94 191 MET A O 1
ATOM 1565 N N . SER A 1 192 ? 23.291 1.632 -2.262 1.00 86.06 192 SER A N 1
ATOM 1566 C CA . SER A 1 192 ? 22.728 1.028 -3.475 1.00 86.06 192 SER A CA 1
ATOM 1567 C C . SER A 1 192 ? 22.076 -0.319 -3.167 1.00 86.06 192 SER A C 1
ATOM 1569 O O . SER A 1 192 ? 22.321 -0.918 -2.119 1.00 86.06 192 SER A O 1
ATOM 1571 N N . GLU A 1 193 ? 21.276 -0.811 -4.103 1.00 90.50 193 GLU A N 1
ATOM 1572 C CA . GLU A 1 193 ? 20.695 -2.153 -4.103 1.00 90.50 193 GLU A CA 1
ATOM 1573 C C . GLU A 1 193 ? 21.764 -3.225 -3.825 1.00 90.50 193 GLU A C 1
ATOM 1575 O O . GLU A 1 193 ? 21.576 -4.077 -2.962 1.00 90.50 193 GLU A O 1
ATOM 1580 N N . SER A 1 194 ? 22.944 -3.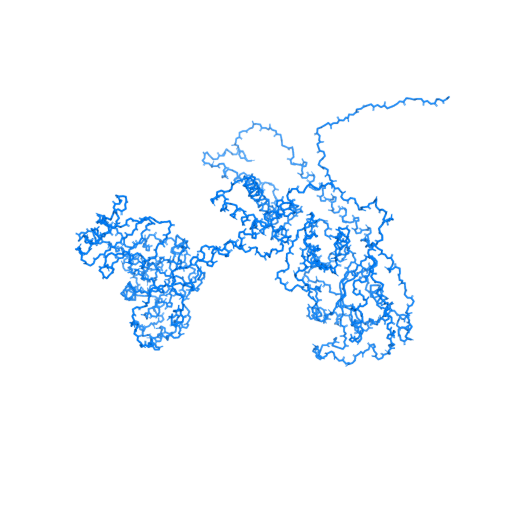094 -4.439 1.00 90.38 194 SER A N 1
ATOM 1581 C CA . SER A 1 194 ? 24.122 -3.948 -4.215 1.00 90.38 194 SER A CA 1
ATOM 1582 C C . SER A 1 194 ? 24.654 -3.911 -2.777 1.00 90.38 194 SER A C 1
ATOM 1584 O O . SER A 1 194 ? 25.129 -4.919 -2.265 1.00 90.38 194 SER A O 1
ATOM 1586 N N . VAL A 1 195 ? 24.606 -2.747 -2.118 1.00 88.75 195 VAL A N 1
ATOM 1587 C CA . VAL A 1 195 ? 25.048 -2.584 -0.719 1.00 88.75 195 VAL A CA 1
ATOM 1588 C C . VAL A 1 195 ? 24.013 -3.171 0.243 1.00 88.75 195 VAL A C 1
ATOM 1590 O O . VAL A 1 195 ? 24.391 -3.821 1.214 1.00 88.75 195 VAL A O 1
ATOM 1593 N N . VAL A 1 196 ? 22.720 -2.995 -0.048 1.00 89.50 196 VAL A N 1
ATOM 1594 C CA . VAL A 1 196 ? 21.618 -3.636 0.690 1.00 89.50 196 VAL A CA 1
ATOM 1595 C C . VAL A 1 196 ? 21.725 -5.161 0.583 1.00 89.50 196 VAL A C 1
ATOM 1597 O O . VAL A 1 196 ? 21.683 -5.846 1.603 1.00 89.50 196 VAL A O 1
ATOM 1600 N N . GLU A 1 197 ? 21.943 -5.688 -0.626 1.00 92.38 197 GLU A N 1
ATOM 1601 C CA . GLU A 1 197 ? 22.163 -7.119 -0.864 1.00 92.38 197 GLU A CA 1
ATOM 1602 C C . GLU A 1 197 ? 23.378 -7.648 -0.093 1.00 92.38 197 GLU A C 1
ATOM 1604 O O . GLU A 1 197 ? 23.269 -8.670 0.581 1.00 92.38 197 GLU A O 1
ATOM 1609 N N . LEU A 1 198 ? 24.518 -6.951 -0.155 1.00 89.94 198 LEU A N 1
ATOM 1610 C CA . LEU A 1 198 ? 25.750 -7.373 0.515 1.00 89.94 198 LEU A CA 1
ATOM 1611 C C . LEU A 1 198 ? 25.585 -7.430 2.041 1.00 89.94 198 LEU A C 1
ATOM 1613 O O . LEU A 1 198 ? 26.043 -8.383 2.664 1.00 89.94 198 LEU A O 1
ATOM 1617 N N . ILE A 1 199 ? 24.896 -6.457 2.647 1.00 88.12 199 ILE A N 1
ATOM 1618 C CA . ILE A 1 199 ? 24.610 -6.455 4.092 1.00 88.12 199 ILE A CA 1
ATOM 1619 C C . ILE A 1 199 ? 23.766 -7.678 4.489 1.00 88.12 199 ILE A C 1
ATOM 1621 O O . ILE A 1 199 ? 24.063 -8.320 5.496 1.00 88.12 199 ILE A O 1
ATOM 1625 N N . LEU A 1 200 ? 22.754 -8.038 3.693 1.00 89.81 200 LEU A N 1
ATOM 1626 C CA . LEU A 1 200 ? 21.899 -9.195 3.977 1.00 89.81 200 LEU A CA 1
ATOM 1627 C C . LEU A 1 200 ? 22.595 -10.537 3.698 1.00 89.81 200 LEU A C 1
ATOM 1629 O O . LEU A 1 200 ? 22.485 -11.454 4.512 1.00 89.81 200 LEU A O 1
ATOM 1633 N N . ARG A 1 201 ? 23.365 -10.650 2.606 1.00 89.25 201 ARG A N 1
ATOM 1634 C CA . ARG A 1 201 ? 24.177 -11.846 2.315 1.00 89.25 201 ARG A CA 1
ATOM 1635 C C . ARG A 1 201 ? 25.253 -12.071 3.383 1.00 89.25 201 ARG A C 1
ATOM 1637 O O . ARG A 1 201 ? 25.447 -13.207 3.801 1.00 89.25 201 ARG A O 1
ATOM 1644 N N . ASN A 1 202 ? 25.867 -11.009 3.912 1.00 86.62 202 ASN A N 1
ATOM 1645 C CA . ASN A 1 202 ? 26.825 -11.102 5.024 1.00 86.62 202 ASN A CA 1
ATOM 1646 C C . ASN A 1 202 ? 26.185 -11.567 6.349 1.00 86.62 202 ASN A C 1
ATOM 1648 O O . ASN A 1 202 ? 26.889 -12.120 7.188 1.00 86.62 202 ASN A O 1
ATOM 1652 N N . LYS A 1 203 ? 24.867 -11.388 6.538 1.00 83.75 203 LYS A N 1
ATOM 1653 C CA . LYS A 1 203 ? 24.097 -11.990 7.647 1.00 83.75 203 LYS A CA 1
ATOM 1654 C C . LYS A 1 203 ? 23.572 -13.409 7.323 1.00 83.75 203 LYS A C 1
ATOM 1656 O O . LYS A 1 203 ? 22.775 -13.960 8.077 1.00 83.75 203 LYS A O 1
ATOM 1661 N N . GLY A 1 204 ? 24.041 -14.021 6.230 1.00 83.25 204 GLY A N 1
ATOM 1662 C CA . GLY A 1 204 ? 23.749 -15.409 5.851 1.00 83.25 204 GLY A CA 1
ATOM 1663 C C . GLY A 1 204 ? 22.434 -15.618 5.093 1.00 83.25 204 GLY A C 1
ATOM 1664 O O . GLY A 1 204 ? 21.947 -16.744 5.025 1.00 83.25 204 GLY A O 1
ATOM 1665 N N . HIS A 1 205 ? 21.820 -14.564 4.548 1.00 87.94 205 HIS A N 1
ATOM 1666 C CA . HIS A 1 205 ? 20.515 -14.661 3.884 1.00 87.94 205 HIS A CA 1
ATOM 1667 C C . HIS A 1 205 ? 20.646 -14.871 2.368 1.00 87.94 205 HIS A C 1
ATOM 1669 O O . HIS A 1 205 ? 21.408 -14.170 1.700 1.00 87.94 205 HIS A O 1
ATOM 1675 N N . ALA A 1 206 ? 19.862 -15.797 1.806 1.00 90.25 206 ALA A N 1
ATOM 1676 C CA . ALA A 1 206 ? 19.786 -16.013 0.361 1.00 90.25 206 ALA A CA 1
ATOM 1677 C C . ALA A 1 206 ? 18.952 -14.904 -0.308 1.00 90.25 206 ALA A C 1
ATOM 1679 O O . ALA A 1 206 ? 17.761 -14.773 -0.017 1.00 90.25 206 ALA A O 1
ATOM 1680 N N . ILE A 1 207 ? 19.576 -14.111 -1.189 1.00 93.75 207 ILE A N 1
ATOM 1681 C CA . ILE A 1 207 ? 18.954 -12.957 -1.864 1.00 93.75 207 ILE A CA 1
ATOM 1682 C C . ILE A 1 207 ? 18.883 -13.172 -3.378 1.00 93.75 207 ILE A C 1
ATOM 1684 O O . ILE A 1 207 ? 19.922 -13.203 -4.053 1.00 93.75 207 ILE A O 1
ATOM 1688 N N . ASP A 1 208 ? 17.658 -13.227 -3.896 1.00 94.31 208 ASP A N 1
ATOM 1689 C CA . ASP A 1 208 ? 17.345 -13.479 -5.304 1.00 94.31 208 ASP A CA 1
ATOM 1690 C C . ASP A 1 208 ? 17.314 -12.190 -6.116 1.00 94.31 208 ASP A C 1
ATOM 1692 O O . ASP A 1 208 ? 17.820 -12.162 -7.232 1.00 94.31 208 ASP A O 1
ATOM 1696 N N . THR A 1 209 ? 16.758 -11.105 -5.570 1.00 95.00 209 THR A N 1
ATOM 1697 C CA . THR A 1 209 ? 16.649 -9.797 -6.240 1.00 95.00 209 THR A CA 1
ATOM 1698 C C . THR A 1 209 ? 16.603 -8.668 -5.216 1.00 95.00 209 THR A C 1
ATOM 1700 O O . THR A 1 209 ? 15.953 -8.785 -4.180 1.00 95.00 209 THR A O 1
ATOM 1703 N N . VAL A 1 210 ? 17.233 -7.535 -5.540 1.00 95.12 210 VAL A N 1
ATOM 1704 C CA . VAL A 1 210 ? 17.052 -6.267 -4.818 1.00 95.12 210 VAL A CA 1
ATOM 1705 C C . VAL A 1 210 ? 16.735 -5.164 -5.823 1.00 95.12 210 VAL A C 1
ATOM 1707 O O . VAL A 1 210 ? 17.532 -4.905 -6.725 1.00 95.12 210 VAL A O 1
ATOM 1710 N N . ALA A 1 211 ? 15.589 -4.498 -5.662 1.00 92.75 211 ALA A N 1
ATOM 1711 C CA . ALA A 1 211 ? 15.173 -3.387 -6.515 1.00 92.75 211 ALA A CA 1
ATOM 1712 C C . ALA A 1 211 ? 14.761 -2.171 -5.681 1.00 92.75 211 ALA A C 1
ATOM 1714 O O . ALA A 1 211 ? 13.964 -2.260 -4.743 1.00 92.75 211 ALA A O 1
ATOM 1715 N N . ARG A 1 212 ? 15.285 -0.997 -6.032 1.00 88.12 212 ARG A N 1
ATOM 1716 C CA . ARG A 1 212 ? 14.900 0.267 -5.405 1.00 88.12 212 ARG A CA 1
ATOM 1717 C C . ARG A 1 212 ? 13.661 0.841 -6.071 1.00 88.12 212 ARG A C 1
ATOM 1719 O O . ARG A 1 212 ? 13.675 1.057 -7.279 1.00 88.12 212 ARG A O 1
ATOM 1726 N N . MET A 1 213 ? 12.644 1.172 -5.275 1.00 82.31 213 MET A N 1
ATOM 1727 C CA . MET A 1 213 ? 11.420 1.833 -5.755 1.00 82.31 213 MET A CA 1
ATOM 1728 C C . MET A 1 213 ? 11.391 3.327 -5.423 1.00 82.31 213 MET A C 1
ATOM 1730 O O . MET A 1 213 ? 10.858 4.121 -6.195 1.00 82.31 213 MET A O 1
ATOM 1734 N N . SER A 1 214 ? 12.011 3.744 -4.314 1.00 77.81 214 SER A N 1
ATOM 1735 C CA . SER A 1 214 ? 12.113 5.159 -3.934 1.00 77.81 214 SER A CA 1
ATOM 1736 C C . SER A 1 214 ? 13.492 5.493 -3.344 1.00 77.81 214 SER A C 1
ATOM 1738 O O . SER A 1 214 ? 14.357 4.626 -3.209 1.00 77.81 214 SER A O 1
ATOM 1740 N N . ILE A 1 215 ? 13.737 6.760 -2.974 1.00 72.06 215 ILE A N 1
ATOM 1741 C CA . ILE A 1 215 ? 14.947 7.108 -2.201 1.00 72.06 215 ILE A CA 1
ATOM 1742 C C . ILE A 1 215 ? 15.022 6.280 -0.911 1.00 72.06 215 ILE A C 1
ATOM 1744 O O . ILE A 1 215 ? 16.107 5.835 -0.546 1.00 72.06 215 ILE A O 1
ATOM 1748 N N . VAL A 1 216 ? 13.892 6.107 -0.220 1.00 76.00 216 VAL A N 1
ATOM 1749 C CA . VAL A 1 216 ? 13.838 5.456 1.095 1.00 76.00 216 VAL A CA 1
ATOM 1750 C C . VAL A 1 216 ? 13.468 3.979 1.003 1.00 76.00 216 VAL A C 1
ATOM 1752 O O . VAL A 1 216 ? 13.921 3.215 1.841 1.00 76.00 216 VAL A O 1
ATOM 1755 N N . ASP A 1 217 ? 12.733 3.547 -0.020 1.00 84.38 217 ASP A N 1
ATOM 1756 C CA . ASP A 1 217 ? 12.188 2.187 -0.091 1.00 84.38 217 ASP A CA 1
ATOM 1757 C C . ASP A 1 217 ? 12.967 1.306 -1.078 1.00 84.38 217 ASP A C 1
ATOM 1759 O O . ASP A 1 217 ? 13.117 1.636 -2.263 1.00 84.38 217 ASP A O 1
ATOM 1763 N N . VAL A 1 218 ? 13.425 0.159 -0.580 1.00 90.56 218 VAL A N 1
ATOM 1764 C CA . VAL A 1 218 ? 14.047 -0.923 -1.351 1.00 90.56 218 VAL A CA 1
ATOM 1765 C C . VAL A 1 218 ? 13.269 -2.215 -1.108 1.00 90.56 218 VAL A C 1
ATOM 1767 O O . VAL A 1 218 ? 12.856 -2.487 0.017 1.00 90.56 218 VAL A O 1
ATOM 1770 N N . ILE A 1 219 ? 13.034 -2.995 -2.157 1.00 94.81 219 ILE A N 1
ATOM 1771 C CA . ILE A 1 219 ? 12.351 -4.288 -2.082 1.00 94.81 219 ILE A CA 1
ATOM 1772 C C . ILE A 1 219 ? 13.387 -5.388 -2.290 1.00 94.81 219 ILE A C 1
ATOM 1774 O O . ILE A 1 219 ? 14.240 -5.283 -3.175 1.00 94.81 219 ILE A O 1
ATOM 1778 N N . VAL A 1 220 ? 13.324 -6.411 -1.443 1.00 96.25 220 VAL A N 1
ATOM 1779 C CA . VAL A 1 220 ? 14.236 -7.554 -1.425 1.00 96.25 220 VAL A CA 1
ATOM 1780 C C . VAL A 1 220 ? 13.414 -8.828 -1.567 1.00 96.25 220 VAL A C 1
ATOM 1782 O O . VAL A 1 220 ? 12.549 -9.084 -0.731 1.00 96.25 220 VAL A O 1
ATOM 1785 N N . GLU A 1 221 ? 13.708 -9.613 -2.600 1.00 97.00 221 GLU A N 1
ATOM 1786 C CA . GLU A 1 221 ? 13.210 -10.977 -2.795 1.00 97.00 221 GLU A CA 1
ATOM 1787 C C . GLU A 1 221 ? 14.259 -11.963 -2.277 1.00 97.00 221 GLU A C 1
ATOM 1789 O O . GLU A 1 221 ? 15.439 -11.884 -2.641 1.00 97.00 221 GLU A O 1
ATOM 1794 N N . PHE A 1 222 ? 13.832 -12.882 -1.419 1.00 96.06 222 PHE A N 1
ATOM 1795 C CA . PHE A 1 222 ? 14.677 -13.898 -0.804 1.00 96.06 222 PHE A CA 1
ATOM 1796 C C . PHE A 1 222 ? 14.461 -15.257 -1.470 1.00 96.06 222 PHE A C 1
ATOM 1798 O O . PHE A 1 222 ? 13.344 -15.586 -1.872 1.00 96.06 222 PHE A O 1
ATOM 1805 N N . GLY A 1 223 ? 15.497 -16.097 -1.496 1.00 92.38 223 GLY A N 1
ATOM 1806 C CA . GLY A 1 223 ? 15.407 -17.452 -2.060 1.00 92.38 223 GLY A CA 1
ATOM 1807 C C . GLY A 1 223 ? 14.401 -18.359 -1.341 1.00 92.38 223 GLY A C 1
ATOM 1808 O O . GLY A 1 223 ? 13.931 -19.341 -1.905 1.00 92.38 223 GLY A O 1
ATOM 1809 N N . ASN A 1 224 ? 14.026 -18.025 -0.102 1.00 92.38 224 ASN A N 1
ATOM 1810 C CA . ASN A 1 224 ? 12.935 -18.663 0.632 1.00 92.38 224 ASN A CA 1
ATOM 1811 C C . ASN A 1 224 ? 12.374 -17.752 1.741 1.00 92.38 224 ASN A C 1
ATOM 1813 O O . ASN A 1 224 ? 13.026 -16.808 2.197 1.00 92.38 224 ASN A O 1
ATOM 1817 N N . GLU A 1 225 ? 11.162 -18.071 2.205 1.00 90.62 225 GLU A N 1
ATOM 1818 C CA . GLU A 1 225 ? 10.475 -17.340 3.279 1.00 90.62 225 GLU A CA 1
ATOM 1819 C C . GLU A 1 225 ? 11.265 -17.356 4.604 1.00 90.62 225 GLU A C 1
ATOM 1821 O O . GLU A 1 225 ? 11.254 -16.378 5.350 1.00 90.62 225 GLU A O 1
ATOM 1826 N N . GLU A 1 226 ? 12.001 -18.430 4.905 1.00 88.06 226 GLU A N 1
ATOM 1827 C CA . GLU A 1 226 ? 12.827 -18.500 6.116 1.00 88.06 226 GLU A CA 1
ATOM 1828 C C . GLU A 1 226 ? 13.957 -17.459 6.101 1.00 88.06 226 GLU A C 1
ATOM 1830 O O . GLU A 1 226 ? 14.150 -16.747 7.089 1.00 88.06 226 GLU A O 1
ATOM 1835 N N . SER A 1 227 ? 14.647 -17.299 4.968 1.00 90.38 227 SER A N 1
ATOM 1836 C CA . SER A 1 227 ? 15.656 -16.253 4.772 1.00 90.38 227 SER A CA 1
ATOM 1837 C C . SER A 1 227 ? 15.046 -14.861 4.930 1.00 90.38 227 SER A C 1
ATOM 1839 O O . SER A 1 227 ? 15.641 -14.024 5.605 1.00 90.38 227 SER A O 1
ATOM 1841 N N . MET A 1 228 ? 13.836 -14.633 4.401 1.00 92.81 228 MET A N 1
ATOM 1842 C CA . MET A 1 228 ? 13.097 -13.383 4.608 1.00 92.81 228 MET A CA 1
ATOM 1843 C C . MET A 1 228 ? 12.794 -13.143 6.093 1.00 92.81 228 MET A C 1
ATOM 1845 O O . MET A 1 228 ? 13.136 -12.089 6.625 1.00 92.81 228 MET A O 1
ATOM 1849 N N . ARG A 1 229 ? 12.185 -14.108 6.797 1.00 85.88 229 ARG A N 1
ATOM 1850 C CA . ARG A 1 229 ? 11.823 -13.973 8.221 1.00 85.88 229 ARG A CA 1
ATOM 1851 C C . ARG A 1 229 ? 13.054 -13.782 9.113 1.00 85.88 229 ARG A C 1
ATOM 1853 O O . ARG A 1 229 ? 13.005 -12.986 10.051 1.00 85.88 229 ARG A O 1
ATOM 1860 N N . ASN A 1 230 ? 14.160 -14.470 8.822 1.00 85.19 230 ASN A N 1
ATOM 1861 C CA . ASN A 1 230 ? 15.420 -14.326 9.554 1.00 85.19 230 ASN A CA 1
ATOM 1862 C C . ASN A 1 230 ? 16.093 -12.970 9.274 1.00 85.19 230 ASN A C 1
ATOM 1864 O O . ASN A 1 230 ? 16.528 -12.317 10.222 1.00 85.19 230 ASN A O 1
ATOM 1868 N N . ALA A 1 231 ? 16.088 -12.495 8.024 1.00 87.25 231 ALA A N 1
ATOM 1869 C CA . ALA A 1 231 ? 16.558 -11.156 7.668 1.00 87.25 231 ALA A CA 1
ATOM 1870 C C . ALA A 1 231 ? 15.731 -10.054 8.333 1.00 87.25 231 ALA A C 1
ATOM 1872 O O . ALA A 1 231 ? 16.292 -9.160 8.959 1.00 87.25 231 ALA A O 1
ATOM 1873 N N . VAL A 1 232 ? 14.399 -10.158 8.272 1.00 85.75 232 VAL A N 1
ATOM 1874 C CA . VAL A 1 232 ? 13.477 -9.248 8.961 1.00 85.75 232 VAL A CA 1
ATOM 1875 C C . VAL A 1 232 ? 13.760 -9.244 10.462 1.00 85.75 232 VAL A C 1
ATOM 1877 O O . VAL A 1 232 ? 13.867 -8.167 11.041 1.00 85.75 232 VAL A O 1
ATOM 1880 N N . ARG A 1 233 ? 13.943 -10.406 11.109 1.00 81.56 233 ARG A N 1
ATOM 1881 C CA . ARG A 1 233 ? 14.319 -10.482 12.535 1.00 81.56 233 ARG A CA 1
ATOM 1882 C C . ARG A 1 233 ? 15.630 -9.725 12.799 1.00 81.56 233 ARG A C 1
ATOM 1884 O O . ARG A 1 233 ? 15.658 -8.877 13.694 1.00 81.56 233 ARG A O 1
ATOM 1891 N N . GLY A 1 234 ? 16.660 -10.007 11.997 1.00 77.69 234 GLY A N 1
ATOM 1892 C CA . GLY A 1 234 ? 18.035 -9.517 12.131 1.00 77.69 234 GLY A CA 1
ATOM 1893 C C . GLY A 1 234 ? 18.342 -8.124 11.563 1.00 77.69 234 GLY A C 1
ATOM 1894 O O . GLY A 1 234 ? 19.487 -7.691 11.665 1.00 77.69 234 GLY A O 1
ATOM 1895 N N . THR A 1 235 ? 17.387 -7.403 10.970 1.00 76.75 235 THR A N 1
ATOM 1896 C CA . THR A 1 235 ? 17.565 -5.980 10.628 1.00 76.75 235 THR A CA 1
ATOM 1897 C C . THR A 1 235 ? 17.284 -5.087 11.832 1.00 76.75 235 THR A C 1
ATOM 1899 O O . THR A 1 235 ? 16.139 -5.020 12.283 1.00 76.75 235 THR A O 1
ATOM 1902 N N . GLU A 1 236 ? 18.298 -4.366 12.322 1.00 68.75 236 GLU A N 1
ATOM 1903 C CA . GLU A 1 236 ? 18.111 -3.287 13.303 1.00 68.75 236 GLU A CA 1
ATOM 1904 C C . GLU A 1 236 ? 17.490 -2.043 12.638 1.00 68.75 236 GLU A C 1
ATOM 1906 O O . GLU A 1 236 ? 16.301 -1.786 12.788 1.00 68.75 236 GLU A O 1
ATOM 1911 N N . TYR A 1 237 ? 18.266 -1.311 11.829 1.00 67.38 237 TYR A N 1
ATOM 1912 C CA . TYR A 1 237 ? 17.948 0.057 11.382 1.00 67.38 237 TYR A CA 1
ATOM 1913 C C . TYR A 1 237 ? 16.973 0.197 10.197 1.00 67.38 237 TYR A C 1
ATOM 1915 O O . TYR A 1 237 ? 16.840 1.296 9.643 1.00 67.38 237 TYR A O 1
ATOM 1923 N N . TRP A 1 238 ? 16.374 -0.893 9.711 1.00 79.94 238 TRP A N 1
ATOM 1924 C CA . TRP A 1 238 ? 15.519 -0.897 8.514 1.00 79.94 238 TRP A CA 1
ATOM 1925 C C . TRP A 1 238 ? 14.105 -1.333 8.888 1.00 79.94 238 TRP A C 1
ATOM 1927 O O . TRP A 1 238 ? 13.922 -2.396 9.475 1.00 79.94 238 TRP A O 1
ATOM 1937 N N . ILE A 1 239 ? 13.099 -0.535 8.523 1.00 80.12 239 ILE A N 1
ATOM 1938 C CA . ILE A 1 239 ? 11.698 -0.819 8.869 1.00 80.12 239 ILE A CA 1
ATOM 1939 C C . ILE A 1 239 ? 11.110 -1.750 7.792 1.00 80.12 239 ILE A C 1
ATOM 1941 O O . ILE A 1 239 ? 11.058 -1.340 6.628 1.00 80.12 239 ILE A O 1
ATOM 1945 N N . PRO A 1 240 ? 10.689 -2.981 8.130 1.00 85.56 240 PRO A N 1
ATOM 1946 C CA . PRO A 1 240 ? 10.168 -3.945 7.166 1.00 85.56 240 PRO A CA 1
ATOM 1947 C C . PRO A 1 240 ? 8.667 -3.747 6.915 1.00 85.56 240 PRO A C 1
ATOM 1949 O O . PRO A 1 240 ? 7.899 -3.462 7.832 1.00 85.56 240 PRO A O 1
ATOM 1952 N N . PHE A 1 241 ? 8.247 -3.953 5.670 1.00 84.75 241 PHE A N 1
ATOM 1953 C CA . PHE A 1 241 ? 6.861 -3.878 5.217 1.00 84.75 241 PHE A CA 1
ATOM 1954 C C . PHE A 1 241 ? 6.538 -5.026 4.262 1.00 84.75 241 PHE A C 1
ATOM 1956 O O . PHE A 1 241 ? 7.277 -5.274 3.310 1.00 84.75 241 PHE A O 1
ATOM 1963 N N . GLU A 1 242 ? 5.394 -5.666 4.473 1.00 83.25 242 GLU A N 1
ATOM 1964 C CA . GLU A 1 242 ? 4.829 -6.650 3.549 1.00 83.25 242 GLU A CA 1
ATOM 1965 C C . GLU A 1 242 ? 4.411 -6.015 2.215 1.00 83.25 242 GLU A C 1
ATOM 1967 O O . GLU A 1 242 ? 3.980 -4.856 2.165 1.00 83.25 242 GLU A O 1
ATOM 1972 N N . LEU A 1 243 ? 4.504 -6.790 1.133 1.00 85.81 243 LEU A N 1
ATOM 1973 C CA . LEU A 1 243 ? 3.950 -6.417 -0.165 1.00 85.81 243 LEU A CA 1
ATOM 1974 C C . LEU A 1 243 ? 2.472 -6.829 -0.221 1.00 85.81 243 LEU A C 1
ATOM 1976 O O . LEU A 1 243 ? 2.137 -7.999 -0.379 1.00 85.81 243 LEU A O 1
ATOM 1980 N N . GLN A 1 244 ? 1.584 -5.847 -0.076 1.00 80.06 244 GLN A N 1
ATOM 1981 C CA . GLN A 1 244 ? 0.126 -6.046 -0.090 1.00 80.06 244 GLN A CA 1
ATOM 1982 C C . GLN A 1 244 ? -0.438 -6.264 -1.503 1.00 80.06 244 GLN A C 1
ATOM 1984 O O . GLN A 1 244 ? -1.467 -6.908 -1.679 1.00 80.06 244 GLN A O 1
ATOM 1989 N N . GLU A 1 245 ? 0.240 -5.724 -2.516 1.00 85.81 245 GLU A N 1
ATOM 1990 C CA . GLU A 1 245 ? -0.195 -5.713 -3.914 1.00 85.81 245 GLU A CA 1
ATOM 1991 C C . GLU A 1 245 ? 0.887 -6.347 -4.808 1.00 85.81 245 GLU A C 1
ATOM 1993 O O . GLU A 1 245 ? 2.069 -6.318 -4.435 1.00 85.81 245 GLU A O 1
ATOM 1998 N N . PRO A 1 246 ? 0.536 -6.901 -5.988 1.00 89.06 246 PRO A N 1
ATOM 1999 C CA . PRO A 1 246 ? 1.511 -7.370 -6.973 1.00 89.06 246 PRO A CA 1
ATOM 2000 C C . PRO A 1 246 ? 2.428 -6.221 -7.409 1.00 89.06 246 PRO A C 1
ATOM 2002 O O . PRO A 1 246 ? 2.058 -5.367 -8.215 1.00 89.06 246 PRO A O 1
ATOM 2005 N N . THR A 1 247 ? 3.634 -6.180 -6.846 1.00 92.69 247 THR A N 1
ATOM 2006 C CA . THR A 1 247 ? 4.563 -5.063 -7.045 1.00 92.69 247 THR A CA 1
ATOM 2007 C C . THR A 1 247 ? 5.538 -5.406 -8.173 1.00 92.69 247 THR A C 1
ATOM 2009 O O . THR A 1 247 ? 6.203 -6.442 -8.082 1.00 92.69 247 THR A O 1
ATOM 2012 N N . PRO A 1 248 ? 5.637 -4.597 -9.246 1.00 95.06 248 PRO A N 1
ATOM 2013 C CA . PRO A 1 248 ? 6.561 -4.875 -10.339 1.00 95.06 248 PRO A CA 1
ATOM 2014 C C . PRO A 1 248 ? 8.018 -4.681 -9.899 1.00 95.06 248 PRO A C 1
ATOM 2016 O O . PRO A 1 248 ? 8.311 -3.898 -8.996 1.00 95.06 248 PRO A O 1
ATOM 2019 N N . LYS A 1 249 ? 8.934 -5.387 -10.559 1.00 95.62 249 LYS A N 1
ATOM 2020 C CA . LYS A 1 249 ? 10.387 -5.321 -10.361 1.00 95.62 249 LYS A CA 1
ATOM 2021 C C . LYS A 1 249 ? 11.017 -4.163 -11.148 1.00 95.62 249 LYS A C 1
ATOM 2023 O O . LYS A 1 249 ? 11.917 -3.494 -10.638 1.00 95.62 249 LYS A O 1
ATOM 2028 N N . GLN A 1 250 ? 10.499 -3.862 -12.341 1.00 94.25 250 GLN A N 1
ATOM 2029 C CA . GLN A 1 250 ? 10.812 -2.642 -13.093 1.00 94.25 250 GLN A CA 1
ATOM 2030 C C . GLN A 1 250 ? 10.135 -1.408 -12.464 1.00 94.25 250 GLN A C 1
ATOM 2032 O O . GLN A 1 250 ? 8.968 -1.472 -12.081 1.00 94.25 250 GLN A O 1
ATOM 2037 N N . ARG A 1 251 ? 10.809 -0.244 -12.441 1.00 89.69 251 ARG A N 1
ATOM 2038 C CA . ARG A 1 251 ? 10.169 1.040 -12.065 1.00 89.69 251 ARG A CA 1
ATOM 2039 C C . ARG A 1 251 ? 9.347 1.683 -13.187 1.00 89.69 251 ARG A C 1
ATOM 2041 O O . ARG A 1 251 ? 8.591 2.613 -12.915 1.00 89.69 251 ARG A O 1
ATOM 2048 N N . PHE A 1 252 ? 9.551 1.269 -14.436 1.00 91.94 252 PHE A N 1
ATOM 2049 C CA . PHE A 1 252 ? 8.780 1.710 -15.599 1.00 91.94 252 PHE A CA 1
ATOM 2050 C C . PHE A 1 252 ? 8.965 0.737 -16.769 1.00 91.94 252 PHE A C 1
ATOM 2052 O O . PHE A 1 252 ? 10.052 0.205 -16.974 1.00 91.94 252 PHE A O 1
ATOM 2059 N N . LEU A 1 253 ? 7.911 0.545 -17.551 1.00 94.81 253 LEU A N 1
ATOM 2060 C CA . LEU A 1 253 ? 7.901 -0.172 -18.825 1.00 94.81 253 LEU A CA 1
ATOM 2061 C C . LEU A 1 253 ? 7.841 0.829 -19.987 1.00 94.81 253 LEU A C 1
ATOM 2063 O O . LEU A 1 253 ? 7.480 1.989 -19.787 1.00 94.81 253 LEU A O 1
ATOM 2067 N N . GLU A 1 254 ? 8.114 0.385 -21.217 1.00 95.19 254 GLU A N 1
ATOM 2068 C CA . GLU A 1 254 ? 8.021 1.202 -22.444 1.00 95.19 254 GLU A CA 1
ATOM 2069 C C . GLU A 1 254 ? 6.681 1.954 -22.543 1.00 95.19 254 GLU A C 1
ATOM 2071 O O . GLU A 1 254 ? 6.648 3.152 -22.828 1.00 95.19 254 GLU A O 1
ATOM 2076 N N . ARG A 1 255 ? 5.570 1.278 -22.218 1.00 93.94 255 ARG A N 1
ATOM 2077 C CA . ARG A 1 255 ? 4.220 1.866 -22.225 1.00 93.94 255 ARG A CA 1
ATOM 2078 C C . ARG A 1 255 ? 4.056 3.026 -21.227 1.00 93.94 255 ARG A C 1
ATOM 2080 O O . ARG A 1 255 ? 3.310 3.959 -21.508 1.00 93.94 255 ARG A O 1
ATOM 2087 N N . ASP A 1 256 ? 4.774 2.994 -20.101 1.00 91.88 256 ASP A N 1
ATOM 2088 C CA . ASP A 1 256 ? 4.679 3.978 -19.009 1.00 91.88 256 ASP A CA 1
ATOM 2089 C C . ASP A 1 256 ? 5.532 5.240 -19.283 1.00 91.88 256 ASP A C 1
ATOM 2091 O O . ASP A 1 256 ? 5.423 6.245 -18.572 1.00 91.88 256 ASP A O 1
ATOM 2095 N N . VAL A 1 257 ? 6.396 5.174 -20.306 1.00 91.50 257 VAL A N 1
ATOM 2096 C CA . VAL A 1 257 ? 7.267 6.257 -20.807 1.00 91.50 257 VAL A CA 1
ATOM 2097 C C . VAL A 1 257 ? 7.015 6.564 -22.288 1.00 91.50 257 VAL A C 1
ATOM 2099 O O . VAL A 1 257 ? 7.827 7.214 -22.941 1.00 91.50 257 VAL A O 1
ATOM 2102 N N . ARG A 1 258 ? 5.881 6.117 -22.846 1.00 91.31 258 ARG A N 1
ATOM 2103 C CA . ARG A 1 258 ? 5.562 6.248 -24.279 1.00 91.31 258 ARG A CA 1
ATOM 2104 C C . ARG A 1 258 ? 5.546 7.706 -24.761 1.00 91.31 258 ARG A C 1
ATOM 2106 O O . ARG A 1 258 ? 5.918 7.981 -25.899 1.00 91.31 258 ARG A O 1
ATOM 2113 N N . ILE A 1 259 ? 5.135 8.637 -23.897 1.00 90.19 259 ILE A N 1
ATOM 2114 C CA . ILE A 1 259 ? 5.138 10.083 -24.173 1.00 90.19 259 ILE A CA 1
ATOM 2115 C C . ILE A 1 259 ? 6.580 10.610 -24.163 1.00 90.19 259 ILE A C 1
ATOM 2117 O O . ILE A 1 259 ? 7.011 11.204 -25.149 1.00 90.19 259 ILE A O 1
ATOM 2121 N N . ASP A 1 260 ? 7.332 10.313 -23.101 1.00 90.19 260 ASP A N 1
ATOM 2122 C CA . ASP A 1 260 ? 8.749 10.646 -22.920 1.00 90.19 260 ASP A CA 1
ATOM 2123 C C . ASP A 1 260 ? 9.587 10.176 -24.142 1.00 90.19 260 ASP A C 1
ATOM 2125 O O . ASP A 1 260 ? 10.385 10.932 -24.697 1.00 90.19 260 ASP A O 1
ATOM 2129 N N . LEU A 1 261 ? 9.343 8.952 -24.632 1.00 91.69 261 LEU A N 1
ATOM 2130 C CA . LEU A 1 261 ? 9.955 8.379 -25.842 1.00 91.69 261 LEU A CA 1
ATOM 2131 C C . LEU A 1 261 ? 9.583 9.147 -27.120 1.00 91.69 261 LEU A C 1
ATOM 2133 O O . LEU A 1 261 ? 10.461 9.458 -27.925 1.00 91.69 261 LEU A O 1
ATOM 2137 N N . MET A 1 262 ? 8.303 9.488 -27.310 1.00 91.50 262 MET A N 1
ATOM 2138 C CA . MET A 1 262 ? 7.854 10.297 -28.455 1.00 91.50 262 MET A CA 1
ATOM 2139 C C . MET A 1 262 ? 8.442 11.709 -28.452 1.00 91.50 262 MET A C 1
ATOM 2141 O O . MET A 1 262 ? 8.638 12.284 -29.522 1.00 91.50 262 MET A O 1
ATOM 2145 N N . GLN A 1 263 ? 8.726 12.273 -27.279 1.00 90.44 263 GLN A N 1
ATOM 2146 C CA . GLN A 1 263 ? 9.417 13.552 -27.158 1.00 90.44 263 GLN A CA 1
ATOM 2147 C C . GLN A 1 263 ? 10.902 13.410 -27.519 1.00 90.44 263 GLN A C 1
ATOM 2149 O O . GLN A 1 263 ? 11.377 14.134 -28.393 1.00 90.44 263 GLN A O 1
ATOM 2154 N N . VAL A 1 264 ? 11.608 12.418 -26.961 1.00 90.38 264 VAL A N 1
ATOM 2155 C CA . VAL A 1 264 ? 13.022 12.152 -27.290 1.00 90.38 264 VAL A CA 1
ATOM 2156 C C . VAL A 1 264 ? 13.223 11.886 -28.787 1.00 90.38 264 VAL A C 1
ATOM 2158 O O . VAL A 1 264 ? 14.152 12.440 -29.367 1.00 90.38 264 VAL A O 1
ATOM 2161 N N . MET A 1 265 ? 12.336 11.131 -29.444 1.00 90.94 265 MET A N 1
ATOM 2162 C CA . MET A 1 265 ? 12.404 10.897 -30.898 1.00 90.94 265 MET A CA 1
ATOM 2163 C C . MET A 1 265 ? 12.190 12.165 -31.749 1.00 90.94 265 MET A C 1
ATOM 2165 O O . MET A 1 265 ? 12.659 12.218 -32.883 1.00 90.94 265 MET A O 1
ATOM 2169 N N . ARG A 1 266 ? 11.497 13.188 -31.227 1.00 89.75 266 ARG A N 1
ATOM 2170 C CA . ARG A 1 266 ? 11.305 14.485 -31.907 1.00 89.75 266 ARG A CA 1
ATOM 2171 C C . ARG A 1 266 ? 12.466 15.446 -31.666 1.00 89.75 266 ARG A C 1
ATOM 2173 O O . ARG A 1 266 ? 12.851 16.172 -32.575 1.00 89.75 266 ARG A O 1
ATOM 2180 N N . GLU A 1 267 ? 12.998 15.467 -30.447 1.00 90.12 267 GLU A N 1
ATOM 2181 C CA . GLU A 1 267 ? 14.084 16.367 -30.041 1.00 90.12 267 GLU A CA 1
ATOM 2182 C C . GLU A 1 267 ? 15.462 15.870 -30.498 1.00 90.12 267 GLU A C 1
ATOM 2184 O O . GLU A 1 267 ? 16.331 16.672 -30.838 1.00 90.12 267 GLU A O 1
ATOM 2189 N N . LYS A 1 268 ? 15.669 14.547 -30.532 1.00 88.88 268 LYS A N 1
ATOM 2190 C CA . LYS A 1 268 ? 16.934 13.903 -30.897 1.00 88.88 268 LYS A CA 1
ATOM 2191 C C . LYS A 1 268 ? 16.749 13.027 -32.131 1.00 88.88 268 LYS A C 1
ATOM 2193 O O . LYS A 1 268 ? 16.559 11.818 -32.028 1.00 88.88 268 LYS A O 1
ATOM 2198 N N . LEU A 1 269 ? 16.891 13.631 -33.311 1.00 83.12 269 LEU A N 1
ATOM 2199 C CA . LEU A 1 269 ? 16.843 12.921 -34.601 1.00 83.12 269 LEU A CA 1
ATOM 2200 C C . LEU A 1 269 ? 17.854 11.757 -34.685 1.00 83.12 269 LEU A C 1
ATOM 2202 O O . LEU A 1 269 ? 17.615 10.774 -35.378 1.00 83.12 269 LEU A O 1
ATOM 2206 N N . THR A 1 270 ? 18.961 11.838 -33.942 1.00 86.38 270 THR A N 1
ATOM 2207 C CA . THR A 1 270 ? 19.981 10.784 -33.835 1.00 86.38 270 THR A CA 1
ATOM 2208 C C . THR A 1 270 ? 19.586 9.606 -32.941 1.00 86.38 270 THR A C 1
ATOM 2210 O O . THR A 1 270 ? 20.272 8.589 -32.982 1.00 86.38 270 THR A O 1
ATOM 2213 N N . PHE A 1 271 ? 18.500 9.681 -32.158 1.00 87.81 271 PHE A N 1
ATOM 2214 C CA . PHE A 1 271 ? 18.089 8.602 -31.247 1.00 87.81 271 PHE A CA 1
ATOM 2215 C C . PHE A 1 271 ? 17.834 7.290 -32.000 1.00 87.81 271 PHE A C 1
ATOM 2217 O O . PHE A 1 271 ? 18.437 6.277 -31.665 1.00 87.81 271 PHE A O 1
ATOM 2224 N N . MET A 1 272 ? 17.035 7.335 -33.072 1.00 85.31 272 MET A N 1
ATOM 2225 C CA . MET A 1 272 ? 16.738 6.177 -33.935 1.00 85.31 272 MET A CA 1
ATOM 2226 C C . MET A 1 272 ? 17.945 5.692 -34.758 1.00 85.31 272 MET A C 1
ATOM 2228 O O . MET A 1 272 ? 17.921 4.592 -35.302 1.00 85.31 272 MET A O 1
ATOM 2232 N N . ALA A 1 273 ? 18.986 6.520 -34.884 1.00 84.88 273 ALA A N 1
ATOM 2233 C CA . ALA A 1 273 ? 20.183 6.242 -35.676 1.00 84.88 273 ALA A CA 1
ATOM 2234 C C . ALA A 1 273 ? 21.389 5.809 -34.819 1.00 84.88 273 ALA A C 1
ATOM 2236 O O . ALA A 1 273 ? 22.457 5.548 -35.365 1.00 84.88 273 ALA A O 1
ATOM 2237 N N . MET A 1 274 ? 21.235 5.729 -33.493 1.00 85.50 274 MET A N 1
ATOM 2238 C CA . MET A 1 274 ? 22.310 5.448 -32.540 1.00 85.50 274 MET A CA 1
ATOM 2239 C C . MET A 1 274 ? 22.983 4.092 -32.818 1.00 85.50 274 MET A C 1
ATOM 2241 O O . MET A 1 274 ? 22.367 3.033 -32.736 1.00 85.50 274 MET A O 1
ATOM 2245 N N . THR A 1 275 ? 24.270 4.109 -33.150 1.00 84.81 275 THR A N 1
ATOM 2246 C CA . THR A 1 275 ? 25.105 2.906 -33.286 1.00 84.81 275 THR A CA 1
ATOM 2247 C C . THR A 1 275 ? 26.015 2.735 -32.065 1.00 84.81 275 THR A C 1
ATOM 2249 O O . THR A 1 275 ? 26.323 3.723 -31.391 1.00 84.81 275 THR A O 1
ATOM 2252 N N . PRO A 1 276 ? 26.491 1.508 -31.774 1.00 85.88 276 PRO A N 1
ATOM 2253 C CA . PRO A 1 276 ? 27.676 1.328 -30.935 1.00 85.88 276 PRO A CA 1
ATOM 2254 C C . PRO A 1 276 ? 28.917 1.976 -31.598 1.00 85.88 276 PRO A C 1
ATOM 2256 O O . PRO A 1 276 ? 28.850 2.362 -32.771 1.00 85.88 276 PRO A O 1
ATOM 2259 N N . PRO A 1 277 ? 30.055 2.097 -30.883 1.00 89.25 277 PRO A N 1
ATOM 2260 C CA . PRO A 1 277 ? 31.317 2.547 -31.475 1.00 89.25 277 PRO A CA 1
ATOM 2261 C C . PRO A 1 277 ? 31.700 1.725 -32.712 1.00 89.25 277 PRO A C 1
ATOM 2263 O O . PRO A 1 277 ? 31.448 0.521 -32.754 1.00 89.25 277 PRO A O 1
ATOM 2266 N N . GLN A 1 278 ? 32.336 2.356 -33.704 1.00 89.38 278 GLN A N 1
ATOM 2267 C CA . GLN A 1 278 ? 32.598 1.742 -35.014 1.00 89.38 278 GLN A CA 1
ATOM 2268 C C . GLN A 1 278 ? 33.357 0.406 -34.912 1.00 89.38 278 GLN A C 1
ATOM 2270 O O . GLN A 1 278 ? 32.927 -0.587 -35.489 1.00 89.38 278 GLN A O 1
ATOM 2275 N N . GLU A 1 279 ? 34.417 0.350 -34.101 1.00 89.44 279 GLU A N 1
ATOM 2276 C CA . GLU A 1 279 ? 35.217 -0.865 -33.855 1.00 89.44 279 GLU A CA 1
ATOM 2277 C C . GLU A 1 279 ? 34.382 -2.023 -33.271 1.00 89.44 279 GLU A C 1
ATOM 2279 O O . GLU A 1 279 ? 34.630 -3.198 -33.541 1.00 89.44 279 GLU A O 1
ATOM 2284 N N . VAL A 1 280 ? 33.365 -1.688 -32.472 1.00 89.56 280 VAL A N 1
ATOM 2285 C CA . VAL A 1 280 ? 32.445 -2.647 -31.849 1.00 89.56 280 VAL A CA 1
ATOM 2286 C C . VAL A 1 280 ? 31.379 -3.099 -32.848 1.00 89.56 280 VAL A C 1
ATOM 2288 O O . VAL A 1 280 ? 31.039 -4.280 -32.878 1.00 89.56 280 VAL A O 1
ATOM 2291 N N . LEU A 1 281 ? 30.884 -2.187 -33.691 1.00 90.25 281 LEU A N 1
ATOM 2292 C CA . LEU A 1 281 ? 29.952 -2.506 -34.772 1.00 90.25 281 LEU A CA 1
ATOM 2293 C C . LEU A 1 281 ? 30.587 -3.459 -35.795 1.00 90.25 281 LEU A C 1
ATOM 2295 O O . LEU A 1 281 ? 29.998 -4.485 -36.121 1.00 90.25 281 LEU A O 1
ATOM 2299 N N . GLU A 1 282 ? 31.799 -3.151 -36.258 1.00 91.50 282 GLU A N 1
ATOM 2300 C CA . GLU A 1 282 ? 32.536 -3.963 -37.234 1.00 91.50 282 GLU A CA 1
ATOM 2301 C C . GLU A 1 282 ? 32.836 -5.371 -36.702 1.00 91.50 282 GLU A C 1
ATOM 2303 O O . GLU A 1 282 ? 32.652 -6.352 -37.422 1.00 91.50 282 GLU A O 1
ATOM 2308 N N . ALA A 1 283 ? 33.213 -5.497 -35.424 1.00 89.00 283 ALA A N 1
ATOM 2309 C CA . ALA A 1 283 ? 33.412 -6.797 -34.787 1.00 89.00 283 ALA A CA 1
ATOM 2310 C C . ALA A 1 283 ? 32.113 -7.626 -34.722 1.00 89.00 283 ALA A C 1
ATOM 2312 O O . ALA A 1 283 ? 32.121 -8.798 -35.100 1.00 89.00 283 ALA A O 1
ATOM 2313 N N . LEU A 1 284 ? 30.989 -7.020 -34.314 1.00 89.25 284 LEU A N 1
ATOM 2314 C CA . LEU A 1 284 ? 29.684 -7.696 -34.247 1.00 89.25 284 LEU A CA 1
ATOM 2315 C C . LEU A 1 284 ? 29.164 -8.117 -35.636 1.00 89.25 284 LEU A C 1
ATOM 2317 O O . LEU A 1 284 ? 28.643 -9.223 -35.776 1.00 89.25 284 LEU A O 1
ATOM 2321 N N . LEU A 1 285 ? 29.356 -7.289 -36.670 1.00 89.75 285 LEU A N 1
ATOM 2322 C CA . LEU A 1 285 ? 29.034 -7.638 -38.064 1.00 89.75 285 LEU A CA 1
ATOM 2323 C C . LEU A 1 285 ? 29.936 -8.763 -38.609 1.00 89.75 285 LEU A C 1
ATOM 2325 O O . LEU A 1 285 ? 29.499 -9.580 -39.415 1.00 89.75 285 LEU A O 1
ATOM 2329 N N . ALA A 1 286 ? 31.183 -8.854 -38.141 1.00 88.19 286 ALA A N 1
ATOM 2330 C CA . ALA A 1 286 ? 32.091 -9.956 -38.462 1.00 88.19 286 ALA A CA 1
ATOM 2331 C C . ALA A 1 286 ? 31.823 -11.247 -37.651 1.00 88.19 286 ALA A C 1
ATOM 2333 O O . ALA A 1 286 ? 32.498 -12.253 -37.876 1.00 88.19 286 ALA A O 1
ATOM 2334 N N . GLY A 1 287 ? 30.886 -11.236 -36.692 1.00 83.50 287 GLY A N 1
ATOM 2335 C CA . GLY A 1 287 ? 30.652 -12.345 -35.754 1.00 83.50 287 GLY A CA 1
ATOM 2336 C C . GLY A 1 287 ? 31.774 -12.546 -34.720 1.00 83.50 287 GLY A C 1
ATOM 2337 O O . GLY A 1 287 ? 31.857 -13.598 -34.082 1.00 83.50 287 GLY A O 1
ATOM 2338 N N . ILE A 1 288 ? 32.659 -11.559 -34.558 1.00 86.12 288 ILE A N 1
ATOM 2339 C CA . ILE A 1 288 ? 33.842 -11.605 -33.691 1.00 86.12 288 ILE A CA 1
ATOM 2340 C C . ILE A 1 288 ? 33.509 -10.929 -32.348 1.00 86.12 288 ILE A C 1
ATOM 2342 O O . ILE A 1 288 ? 32.962 -9.826 -32.338 1.00 86.12 288 ILE A O 1
ATOM 2346 N N . PRO A 1 289 ? 33.855 -11.526 -31.189 1.00 81.94 289 PRO A N 1
ATOM 2347 C CA . PRO A 1 289 ? 33.670 -10.863 -29.901 1.00 81.94 289 PRO A CA 1
ATOM 2348 C C . PRO A 1 289 ? 34.544 -9.593 -29.819 1.00 81.94 289 PRO A C 1
ATOM 2350 O O . PRO A 1 289 ? 35.767 -9.696 -29.942 1.00 81.94 289 PRO A O 1
ATOM 2353 N N . PRO A 1 290 ? 33.965 -8.398 -29.592 1.00 87.19 290 PRO A N 1
ATOM 2354 C CA . PRO A 1 290 ? 34.708 -7.142 -29.627 1.00 87.19 290 PRO A CA 1
ATOM 2355 C C . PRO A 1 290 ? 35.714 -7.021 -28.476 1.00 87.19 290 PRO A C 1
ATOM 2357 O O . PRO A 1 290 ? 35.464 -7.460 -27.347 1.00 87.19 290 PRO A O 1
ATOM 2360 N N . SER A 1 291 ? 36.838 -6.353 -28.759 1.00 87.25 291 SER A N 1
ATOM 2361 C CA . SER A 1 291 ? 37.957 -6.125 -27.830 1.00 87.25 291 SER A CA 1
ATOM 2362 C C . SER A 1 291 ? 37.689 -4.989 -26.826 1.00 87.25 291 SER A C 1
ATOM 2364 O O . SER A 1 291 ? 38.513 -4.096 -26.631 1.00 87.25 291 SER A O 1
ATOM 2366 N N . VAL A 1 292 ? 36.525 -5.019 -26.181 1.00 87.94 292 VAL A N 1
ATOM 2367 C CA . VAL A 1 292 ? 36.172 -4.096 -25.093 1.00 87.94 292 VAL A CA 1
ATOM 2368 C C . VAL A 1 292 ? 36.927 -4.441 -23.805 1.00 87.94 292 VAL A C 1
ATOM 2370 O O . VAL A 1 292 ? 37.183 -5.616 -23.526 1.00 87.94 292 VAL A O 1
ATOM 2373 N N . ASP A 1 293 ? 37.236 -3.427 -22.989 1.00 85.69 293 ASP A N 1
ATOM 2374 C CA . ASP A 1 293 ? 37.664 -3.643 -21.600 1.00 85.69 293 ASP A CA 1
ATOM 2375 C C . ASP A 1 293 ? 36.616 -4.480 -20.842 1.00 85.69 293 ASP A C 1
ATOM 2377 O O . ASP A 1 293 ? 35.422 -4.409 -21.127 1.00 85.69 293 ASP A O 1
ATOM 2381 N N . ARG A 1 294 ? 37.070 -5.283 -19.876 1.00 89.12 294 ARG A N 1
ATOM 2382 C CA . ARG A 1 294 ? 36.239 -6.121 -18.994 1.00 89.12 294 ARG A CA 1
ATOM 2383 C C . ARG A 1 294 ? 36.640 -5.992 -17.521 1.00 89.12 294 ARG A C 1
ATOM 2385 O O . ARG A 1 294 ? 36.307 -6.855 -16.709 1.00 89.12 294 ARG A O 1
ATOM 2392 N N . SER A 1 295 ? 37.330 -4.909 -17.149 1.00 86.81 295 SER A N 1
ATOM 2393 C CA . SER A 1 295 ? 37.792 -4.611 -15.780 1.00 86.81 295 SER A CA 1
ATOM 2394 C C . SER A 1 295 ? 36.702 -4.700 -14.697 1.00 86.81 295 SER A C 1
ATOM 2396 O O . SER A 1 295 ? 37.005 -4.901 -13.519 1.00 86.81 295 SER A O 1
ATOM 2398 N N . TRP A 1 296 ? 35.427 -4.608 -15.085 1.00 87.06 296 TRP A N 1
ATOM 2399 C CA . TRP A 1 296 ? 34.269 -4.769 -14.211 1.00 87.06 296 TRP A CA 1
ATOM 2400 C C . TRP A 1 296 ? 33.993 -6.209 -13.741 1.00 87.06 296 TRP A C 1
ATOM 2402 O O . TRP A 1 296 ? 33.335 -6.360 -12.709 1.00 87.06 296 TRP A O 1
ATOM 2412 N N . GLU A 1 297 ? 34.436 -7.251 -14.464 1.00 84.88 297 GLU A N 1
ATOM 2413 C CA . GLU A 1 297 ? 33.983 -8.643 -14.239 1.00 84.88 297 GLU A CA 1
ATOM 2414 C C . GLU A 1 297 ? 34.538 -9.274 -12.948 1.00 84.88 297 GLU A C 1
ATOM 2416 O O . GLU A 1 297 ? 33.929 -10.201 -12.424 1.00 84.88 297 GLU A O 1
ATOM 2421 N N . ASN A 1 298 ? 35.628 -8.731 -12.390 1.00 79.56 298 ASN A N 1
ATOM 2422 C CA . ASN A 1 298 ? 36.329 -9.277 -11.215 1.00 79.56 298 ASN A CA 1
ATOM 2423 C C . ASN A 1 298 ? 36.150 -8.437 -9.926 1.00 79.56 298 ASN A C 1
ATOM 2425 O O . ASN A 1 298 ? 36.969 -8.513 -9.008 1.00 79.56 298 ASN A O 1
ATOM 2429 N N . MET A 1 299 ? 35.123 -7.580 -9.845 1.00 83.75 299 MET A N 1
ATOM 2430 C CA . MET A 1 299 ? 34.913 -6.699 -8.685 1.00 83.75 299 MET A CA 1
ATOM 2431 C C . MET A 1 299 ? 33.910 -7.269 -7.673 1.00 83.75 2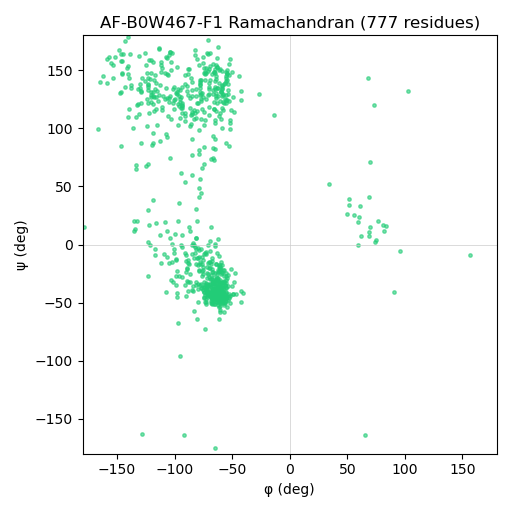99 MET A C 1
ATOM 2433 O O . MET A 1 299 ? 32.705 -7.121 -7.839 1.00 83.75 299 MET A O 1
ATOM 2437 N N . ASN A 1 300 ? 34.404 -7.820 -6.561 1.00 77.06 300 ASN A N 1
ATOM 2438 C CA . ASN A 1 300 ? 33.568 -8.432 -5.510 1.00 77.06 300 ASN A CA 1
ATOM 2439 C C . ASN A 1 300 ? 32.956 -7.433 -4.501 1.00 77.06 300 ASN A C 1
ATOM 2441 O O . ASN A 1 300 ? 32.243 -7.842 -3.587 1.00 77.06 300 ASN A O 1
ATOM 2445 N N . LYS A 1 301 ? 33.246 -6.128 -4.613 1.00 84.38 301 LYS A N 1
ATOM 2446 C CA . LYS A 1 301 ? 32.692 -5.075 -3.738 1.00 84.38 301 LYS A CA 1
ATOM 2447 C C . LYS A 1 301 ? 32.119 -3.927 -4.583 1.00 84.38 301 LYS A C 1
ATOM 2449 O O . LYS A 1 301 ? 32.816 -3.489 -5.500 1.00 84.38 301 LYS A O 1
ATOM 2454 N N . PRO A 1 302 ? 30.909 -3.407 -4.285 1.00 87.00 302 PRO A N 1
ATOM 2455 C CA . PRO A 1 302 ? 30.294 -2.321 -5.049 1.00 87.00 302 PRO A CA 1
ATOM 2456 C C . PRO A 1 302 ? 31.190 -1.080 -5.141 1.00 87.00 302 PRO A C 1
ATOM 2458 O O . PRO A 1 302 ? 31.553 -0.490 -4.120 1.00 87.00 302 PRO A O 1
ATOM 2461 N N . ARG A 1 303 ? 31.528 -0.650 -6.364 1.00 85.81 303 ARG A N 1
ATOM 2462 C CA . ARG A 1 303 ? 32.355 0.543 -6.602 1.00 85.81 303 ARG A CA 1
ATOM 2463 C C . ARG A 1 303 ? 31.652 1.784 -6.025 1.00 85.81 303 ARG A C 1
ATOM 2465 O O . ARG A 1 303 ? 30.501 2.044 -6.400 1.00 85.81 303 ARG A O 1
ATOM 2472 N N . PRO A 1 304 ? 32.296 2.552 -5.124 1.00 78.81 304 PRO A N 1
ATOM 2473 C CA . PRO A 1 304 ? 31.632 3.623 -4.384 1.00 78.81 304 PRO A CA 1
ATOM 2474 C C . PRO A 1 304 ? 31.235 4.819 -5.273 1.00 78.81 304 PRO A C 1
ATOM 2476 O O . PRO A 1 304 ? 31.724 4.964 -6.402 1.00 78.81 304 PRO A O 1
ATOM 2479 N N . PRO A 1 305 ? 30.357 5.717 -4.784 1.00 74.69 305 PRO A N 1
ATOM 2480 C CA . PRO A 1 305 ? 30.117 7.015 -5.413 1.00 74.69 305 PRO A CA 1
ATOM 2481 C C . PRO A 1 305 ? 31.424 7.812 -5.593 1.00 74.69 305 PRO A C 1
ATOM 2483 O O . PRO A 1 305 ? 32.334 7.663 -4.773 1.00 74.69 305 PRO A O 1
ATOM 2486 N N . PRO A 1 306 ? 31.540 8.678 -6.620 1.00 78.25 306 PRO A N 1
ATOM 2487 C CA . PRO A 1 306 ? 32.737 9.492 -6.825 1.00 78.25 306 PRO A CA 1
ATOM 2488 C C . PRO A 1 306 ? 33.074 10.333 -5.591 1.00 78.25 306 PRO A C 1
ATOM 2490 O O . PRO A 1 306 ? 32.185 10.903 -4.953 1.00 78.25 306 PRO A O 1
ATOM 2493 N N . GLU A 1 307 ? 34.362 10.463 -5.273 1.00 75.31 307 GLU A N 1
ATOM 2494 C CA . GLU A 1 307 ? 34.808 11.079 -4.017 1.00 75.31 307 GLU A CA 1
ATOM 2495 C C . GLU A 1 307 ? 34.325 12.536 -3.859 1.00 75.31 307 GLU A C 1
ATOM 2497 O O . GLU A 1 307 ? 33.965 12.955 -2.761 1.00 75.31 307 GLU A O 1
ATOM 2502 N N . ALA A 1 308 ? 34.205 13.288 -4.960 1.00 73.75 308 ALA A N 1
ATOM 2503 C CA . ALA A 1 308 ? 33.611 14.627 -4.973 1.00 73.75 308 ALA A CA 1
ATOM 2504 C C . ALA A 1 308 ? 32.138 14.642 -4.508 1.00 73.75 308 ALA A C 1
ATOM 2506 O O . ALA A 1 308 ? 31.725 15.546 -3.779 1.00 73.75 308 ALA A O 1
ATOM 2507 N N . VAL A 1 309 ? 31.349 13.620 -4.863 1.00 68.50 309 VAL A N 1
ATOM 2508 C CA . VAL A 1 309 ? 29.963 13.467 -4.392 1.00 68.50 309 VAL A CA 1
ATOM 2509 C C . VAL A 1 309 ? 29.942 13.078 -2.914 1.00 68.50 309 VAL A C 1
ATOM 2511 O O . VAL A 1 309 ? 29.166 13.644 -2.145 1.00 68.50 309 VAL A O 1
ATOM 2514 N N . VAL A 1 310 ? 30.830 12.175 -2.484 1.00 70.62 310 VAL A N 1
ATOM 2515 C CA . VAL A 1 310 ? 30.974 11.802 -1.065 1.00 70.62 310 VAL A CA 1
ATOM 2516 C C . VAL A 1 310 ? 31.354 13.024 -0.218 1.00 70.62 310 VAL A C 1
ATOM 2518 O O . VAL A 1 310 ? 30.740 13.256 0.823 1.00 70.62 310 VAL A O 1
ATOM 2521 N N . LYS A 1 311 ? 32.293 13.855 -0.689 1.00 76.56 311 LYS A N 1
ATOM 2522 C CA . LYS A 1 311 ? 32.679 15.134 -0.069 1.00 76.56 311 LYS A CA 1
ATOM 2523 C C . LYS A 1 311 ? 31.497 16.106 0.008 1.00 76.56 311 LYS A C 1
ATOM 2525 O O . LYS A 1 311 ? 31.239 16.641 1.083 1.00 76.56 311 LYS A O 1
ATOM 2530 N N . LEU A 1 312 ? 30.717 16.265 -1.066 1.00 72.88 312 LEU A N 1
ATOM 2531 C CA . LEU A 1 312 ? 29.512 17.111 -1.080 1.00 72.88 312 LEU A CA 1
ATOM 2532 C C . LEU A 1 312 ? 28.419 16.620 -0.108 1.00 72.88 312 LEU A C 1
ATOM 2534 O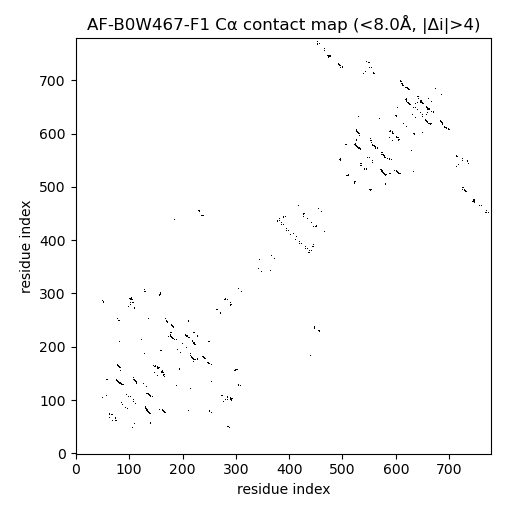 O . LEU A 1 312 ? 27.751 17.432 0.534 1.00 72.88 312 LEU A O 1
ATOM 2538 N N . ILE A 1 313 ? 28.235 15.301 0.019 1.00 66.94 313 ILE A N 1
ATOM 2539 C CA . ILE A 1 313 ? 27.294 14.696 0.976 1.00 66.94 313 ILE A CA 1
ATOM 2540 C C . ILE A 1 313 ? 27.788 14.888 2.415 1.00 66.94 313 ILE A C 1
ATOM 2542 O O . ILE A 1 313 ? 26.992 15.273 3.273 1.00 66.94 313 ILE A O 1
ATOM 2546 N N . LYS A 1 314 ? 29.084 14.666 2.686 1.00 75.56 314 LYS A N 1
ATOM 2547 C CA . LYS A 1 314 ? 29.692 14.906 4.005 1.00 75.56 314 LYS A CA 1
ATOM 2548 C C . LYS A 1 314 ? 29.570 16.378 4.407 1.00 75.56 314 LYS A C 1
ATOM 2550 O O . LYS A 1 314 ? 29.013 16.643 5.465 1.00 75.56 314 LYS A O 1
ATOM 2555 N N . ALA A 1 315 ? 29.951 17.319 3.541 1.00 76.31 315 ALA A N 1
ATOM 2556 C CA . ALA A 1 315 ? 29.822 18.757 3.797 1.00 76.31 315 ALA A CA 1
ATOM 2557 C C . ALA A 1 315 ? 28.387 19.153 4.192 1.00 76.31 315 ALA A C 1
ATOM 2559 O O . ALA A 1 315 ? 28.186 19.769 5.234 1.00 76.31 315 ALA A O 1
ATOM 2560 N N . LYS A 1 316 ? 27.371 18.690 3.448 1.00 70.25 316 LYS A N 1
ATOM 2561 C CA . LYS A 1 316 ? 25.953 18.971 3.752 1.00 70.25 316 LYS A CA 1
ATOM 2562 C C . LYS A 1 316 ? 25.422 18.281 5.013 1.00 70.25 316 LYS A C 1
ATOM 2564 O O . LYS A 1 316 ? 24.414 18.722 5.568 1.00 70.25 316 LYS A O 1
ATOM 2569 N N . ARG A 1 317 ? 26.072 17.211 5.490 1.00 70.12 317 ARG A N 1
ATOM 2570 C CA . ARG A 1 317 ? 25.831 16.670 6.840 1.00 70.12 317 ARG A CA 1
ATOM 2571 C C . ARG A 1 317 ? 26.471 17.571 7.898 1.00 70.12 317 ARG A C 1
ATOM 2573 O O . ARG A 1 317 ? 25.787 17.903 8.861 1.00 70.12 317 ARG A O 1
ATOM 2580 N N . THR A 1 318 ? 27.715 18.009 7.698 1.00 76.38 318 THR A N 1
ATOM 2581 C CA . THR A 1 318 ? 28.443 18.896 8.623 1.00 76.38 318 THR A CA 1
ATOM 2582 C C . THR A 1 318 ? 27.748 20.247 8.791 1.00 76.38 318 THR A C 1
ATOM 2584 O O . THR A 1 318 ? 27.454 20.614 9.923 1.00 76.38 318 THR A O 1
ATOM 2587 N N . GLU A 1 319 ? 27.365 20.923 7.701 1.00 74.81 319 GLU A N 1
ATOM 2588 C CA . GLU A 1 319 ? 26.556 22.158 7.732 1.00 74.81 319 GLU A CA 1
ATOM 2589 C C . GLU A 1 319 ? 25.271 21.971 8.558 1.00 74.81 319 GLU A C 1
ATOM 2591 O O . GLU A 1 319 ? 24.893 22.825 9.359 1.00 74.81 319 GLU A O 1
ATOM 2596 N N . ARG A 1 320 ? 24.594 20.822 8.399 1.00 68.31 320 ARG A N 1
ATOM 2597 C CA . ARG A 1 320 ? 23.353 20.515 9.125 1.00 68.31 320 ARG A CA 1
ATOM 2598 C C . ARG A 1 320 ? 23.599 20.150 10.596 1.00 68.31 320 ARG A C 1
ATOM 2600 O O . ARG A 1 320 ? 22.737 20.472 11.411 1.00 68.31 320 ARG A O 1
ATOM 2607 N N . LYS A 1 321 ? 24.730 19.517 10.946 1.00 75.50 321 LYS A N 1
ATOM 2608 C CA . LYS A 1 321 ? 25.143 19.255 12.342 1.00 75.50 321 LYS A CA 1
ATOM 2609 C C . LYS A 1 321 ? 25.481 20.587 13.031 1.00 75.50 321 LYS A C 1
ATOM 2611 O O . LYS A 1 321 ? 24.810 20.933 14.001 1.00 75.50 321 LYS A O 1
ATOM 2616 N N . GLN A 1 322 ? 26.326 21.415 12.413 1.00 78.31 322 GLN A N 1
ATOM 2617 C CA . GLN A 1 322 ? 26.673 22.768 12.872 1.00 78.31 322 GLN A CA 1
ATOM 2618 C C . GLN A 1 322 ? 25.442 23.668 13.076 1.00 78.31 322 GLN A C 1
ATOM 2620 O O . GLN A 1 322 ? 25.278 24.241 14.147 1.00 78.31 322 GLN A O 1
ATOM 2625 N N . PHE A 1 323 ? 24.512 23.741 12.117 1.00 72.50 323 PHE A N 1
ATOM 2626 C CA . PHE A 1 323 ? 23.274 24.532 12.248 1.00 72.50 323 PHE A CA 1
ATOM 2627 C C . PHE A 1 323 ? 22.344 24.054 13.382 1.00 72.50 323 PHE A C 1
ATOM 2629 O O . PHE A 1 323 ? 21.573 24.837 13.945 1.00 72.50 323 PHE A O 1
ATOM 2636 N N . MET A 1 324 ? 22.382 22.762 13.722 1.00 68.19 324 MET A N 1
ATOM 2637 C CA . MET A 1 324 ? 21.632 22.202 14.851 1.00 68.19 324 MET A CA 1
ATOM 2638 C C . MET A 1 324 ? 22.355 22.430 16.187 1.00 68.19 324 MET A C 1
ATOM 2640 O O . MET A 1 324 ? 21.698 22.677 17.199 1.00 68.19 324 MET A O 1
ATOM 2644 N N . GLU A 1 325 ? 23.686 22.398 16.192 1.00 75.81 325 GLU A N 1
ATOM 2645 C CA . GLU A 1 325 ? 24.542 22.688 17.348 1.00 75.81 325 GLU A CA 1
ATOM 2646 C C . GLU A 1 325 ? 24.527 24.176 17.710 1.00 75.81 325 GLU A C 1
ATOM 2648 O O . GLU A 1 325 ? 24.318 24.512 18.874 1.00 75.81 325 GLU A O 1
ATOM 2653 N N . GLU A 1 326 ? 24.604 25.074 16.726 1.00 74.00 326 GLU A N 1
ATOM 2654 C CA . GLU A 1 326 ? 24.440 26.521 16.901 1.00 74.00 326 GLU A CA 1
ATOM 2655 C C . GLU A 1 326 ? 23.083 26.837 17.555 1.00 74.00 326 GLU A C 1
ATOM 2657 O O . GLU A 1 326 ? 23.007 27.559 18.552 1.00 74.00 326 GLU A O 1
ATOM 2662 N N . LYS A 1 327 ? 22.006 26.199 17.075 1.00 67.00 327 LYS A N 1
ATOM 2663 C CA . LYS A 1 327 ? 20.665 26.306 17.673 1.00 67.00 327 LYS A CA 1
ATOM 2664 C C . LYS A 1 327 ? 20.559 25.694 19.071 1.00 67.00 327 LYS A C 1
ATOM 2666 O O . LYS A 1 327 ? 19.800 26.218 19.888 1.00 67.00 327 LYS A O 1
ATOM 2671 N N . ARG A 1 328 ? 21.300 24.621 19.377 1.00 67.69 328 ARG A N 1
ATOM 2672 C CA . ARG A 1 328 ? 21.416 24.075 20.744 1.00 67.69 328 ARG A CA 1
ATOM 2673 C C . ARG A 1 328 ? 22.166 25.054 21.662 1.00 67.69 328 ARG A C 1
ATOM 2675 O O . ARG A 1 328 ? 21.714 25.281 22.783 1.00 67.69 328 ARG A O 1
ATOM 2682 N N . GLY A 1 329 ? 23.246 25.676 21.185 1.00 64.69 329 GLY A N 1
ATOM 2683 C CA . GLY A 1 329 ? 24.044 26.664 21.919 1.00 64.69 329 GLY A CA 1
ATOM 2684 C C . GLY A 1 329 ? 23.263 27.940 22.243 1.00 64.69 329 GLY A C 1
ATOM 2685 O O . GLY A 1 329 ? 23.174 28.333 23.408 1.00 64.69 329 GLY A O 1
ATOM 2686 N N . GLN A 1 330 ? 22.597 28.526 21.242 1.00 56.41 330 GLN A N 1
ATOM 2687 C CA . GLN A 1 330 ? 21.698 29.679 21.412 1.00 56.41 330 GLN A CA 1
ATOM 2688 C C . GLN A 1 330 ? 20.506 29.378 22.346 1.00 56.41 330 GLN A C 1
ATOM 2690 O O . GLN A 1 330 ? 19.916 30.297 22.911 1.00 56.41 330 GLN A O 1
ATOM 2695 N N . GLY A 1 331 ? 20.152 28.102 22.544 1.00 50.84 331 GLY A N 1
ATOM 2696 C CA . GLY A 1 331 ? 19.052 27.677 23.413 1.00 50.84 331 GLY A CA 1
ATOM 2697 C C . GLY A 1 331 ? 19.371 27.594 24.913 1.00 50.84 331 GLY A C 1
ATOM 2698 O O . GLY A 1 331 ? 18.435 27.545 25.709 1.00 50.84 331 GLY A O 1
ATOM 2699 N N . LYS A 1 332 ? 20.652 27.571 25.323 1.00 46.12 332 LYS A N 1
ATOM 2700 C CA . LYS A 1 332 ? 21.058 27.285 26.720 1.00 46.12 332 LYS A CA 1
ATOM 2701 C C . LYS A 1 332 ? 21.411 28.507 27.584 1.00 46.12 332 LYS A C 1
ATOM 2703 O O . LYS A 1 332 ? 21.642 28.333 28.777 1.00 46.12 332 LYS A O 1
ATOM 2708 N N . LYS A 1 333 ? 21.421 29.733 27.043 1.00 45.12 333 LYS A N 1
ATOM 2709 C CA . LYS A 1 333 ? 21.662 30.966 27.823 1.00 45.12 333 LYS A CA 1
ATOM 2710 C C . LYS A 1 333 ? 20.418 31.858 27.896 1.00 45.12 333 LYS A C 1
ATOM 2712 O O . LYS A 1 333 ? 20.251 32.779 27.103 1.00 45.12 333 LYS A O 1
ATOM 2717 N N . ARG A 1 334 ? 19.582 31.618 28.908 1.00 43.78 334 ARG A N 1
ATOM 2718 C CA . ARG A 1 334 ? 18.739 32.656 29.526 1.00 43.78 334 ARG A CA 1
ATOM 2719 C C . ARG A 1 334 ? 19.204 32.834 30.975 1.00 43.78 334 ARG A C 1
ATOM 2721 O O . ARG A 1 334 ? 19.377 31.813 31.641 1.00 43.78 334 ARG A O 1
ATOM 2728 N N . PRO A 1 335 ? 19.430 34.066 31.464 1.00 40.41 335 PRO A N 1
ATOM 2729 C CA . PRO A 1 335 ? 19.701 34.284 32.880 1.00 40.41 335 PRO A CA 1
ATOM 2730 C C . PRO A 1 335 ? 18.471 33.898 33.711 1.00 40.41 335 PRO A C 1
ATOM 2732 O O . PRO A 1 335 ? 17.333 34.042 33.259 1.00 40.41 335 PRO A O 1
ATOM 2735 N N . VAL A 1 336 ? 18.699 33.403 34.928 1.00 42.94 336 VAL A N 1
ATOM 2736 C CA . VAL A 1 336 ? 17.626 33.108 35.888 1.00 42.94 336 VAL A CA 1
ATOM 2737 C C . VAL A 1 336 ? 17.287 34.395 36.637 1.00 42.94 336 VAL A C 1
ATOM 2739 O O . VAL A 1 336 ? 17.708 34.601 37.771 1.00 42.94 336 VAL A O 1
ATOM 2742 N N . GLU A 1 337 ? 16.549 35.287 35.981 1.00 38.22 337 GLU A N 1
ATOM 2743 C CA . GLU A 1 337 ? 15.973 36.458 36.641 1.00 38.22 337 GLU A CA 1
ATOM 2744 C C . GLU A 1 337 ? 14.642 36.084 37.297 1.00 38.22 337 GLU A C 1
ATOM 2746 O O . GLU A 1 337 ? 13.659 35.748 36.636 1.00 38.22 337 GLU A O 1
ATOM 2751 N N . THR A 1 338 ? 14.612 36.133 38.627 1.00 43.97 338 THR A N 1
ATOM 2752 C CA . THR A 1 338 ? 13.404 35.927 39.430 1.00 43.97 338 THR A CA 1
ATOM 2753 C C . THR A 1 338 ? 12.547 37.191 39.443 1.00 43.97 338 THR A C 1
ATOM 2755 O O . THR A 1 338 ? 12.580 37.967 40.399 1.00 43.97 338 THR A O 1
ATOM 2758 N N . THR A 1 339 ? 11.761 37.394 38.388 1.00 38.66 339 THR A N 1
ATOM 2759 C CA . THR A 1 339 ? 10.702 38.413 38.319 1.00 38.66 339 THR A CA 1
ATOM 2760 C C . THR A 1 339 ? 9.335 37.765 38.058 1.00 38.66 339 THR A C 1
ATOM 2762 O O . THR A 1 339 ? 9.239 36.598 37.677 1.00 38.66 339 THR A O 1
ATOM 2765 N N . GLY A 1 340 ? 8.255 38.475 38.405 1.00 43.62 340 GLY A N 1
ATOM 2766 C CA . GLY A 1 340 ? 6.902 37.908 38.481 1.00 43.62 340 GLY A CA 1
ATOM 2767 C C . GLY A 1 340 ? 6.261 37.555 37.131 1.00 43.62 340 GLY A C 1
ATOM 2768 O O . GLY A 1 340 ? 6.798 37.850 36.070 1.00 43.62 340 GLY A O 1
ATOM 2769 N N . ASN A 1 341 ? 5.062 36.957 37.180 1.00 41.88 341 ASN A N 1
ATOM 2770 C CA . ASN A 1 341 ? 4.274 36.570 35.998 1.00 41.88 341 ASN A CA 1
ATOM 2771 C C . ASN A 1 341 ? 3.787 37.792 35.189 1.00 41.88 341 ASN A C 1
ATOM 2773 O O . ASN A 1 341 ? 2.643 38.236 35.323 1.00 41.88 341 ASN A O 1
ATOM 2777 N N . VAL A 1 342 ? 4.665 38.301 34.332 1.00 46.47 342 VAL A N 1
ATOM 2778 C CA . VAL A 1 342 ? 4.452 39.428 33.421 1.00 46.47 342 VAL A CA 1
ATOM 2779 C C . VAL A 1 342 ? 4.608 38.921 31.981 1.00 46.47 342 VAL A C 1
ATOM 2781 O O . VAL A 1 342 ? 5.432 38.046 31.705 1.00 46.47 342 VAL A O 1
ATOM 2784 N N . LEU A 1 343 ? 3.777 39.415 31.063 1.00 53.72 343 LEU A N 1
ATOM 2785 C CA . LEU A 1 343 ? 3.864 39.107 29.634 1.00 53.72 343 LEU A CA 1
ATOM 2786 C C . LEU A 1 343 ? 5.102 39.777 29.011 1.00 53.72 343 LEU A C 1
ATOM 2788 O O . LEU A 1 343 ? 5.686 40.692 29.585 1.00 53.72 343 LEU A O 1
ATOM 2792 N N . LEU A 1 344 ? 5.501 39.340 27.812 1.00 53.03 344 LEU A N 1
ATOM 2793 C CA . LEU A 1 344 ? 6.765 39.755 27.170 1.00 53.03 344 LEU A CA 1
ATOM 2794 C C . LEU A 1 344 ? 6.868 41.260 26.837 1.00 53.03 344 LEU A C 1
ATOM 2796 O O . LEU A 1 344 ? 7.939 41.716 26.450 1.00 53.03 344 LEU A O 1
ATOM 2800 N N . GLU A 1 345 ? 5.780 42.014 27.002 1.00 51.47 345 GLU A N 1
ATOM 2801 C CA . GLU A 1 345 ? 5.671 43.458 26.744 1.00 51.47 345 GLU A CA 1
ATOM 2802 C C . GLU A 1 345 ? 5.451 44.280 28.038 1.00 51.47 345 GLU A C 1
ATOM 2804 O O . GLU A 1 345 ? 5.214 45.481 27.976 1.00 51.47 345 GLU A O 1
ATOM 2809 N N . GLY A 1 346 ? 5.551 43.659 29.223 1.00 49.25 346 GLY A N 1
ATOM 2810 C CA . GLY A 1 346 ? 5.436 44.336 30.526 1.00 49.25 346 GLY A CA 1
ATOM 2811 C C . GLY A 1 346 ? 4.043 44.302 31.171 1.00 49.25 346 GLY A C 1
ATOM 2812 O O . GLY A 1 346 ? 3.890 44.716 32.320 1.00 49.25 346 GLY A O 1
ATOM 2813 N N . GLU A 1 347 ? 3.028 43.774 30.484 1.00 48.50 347 GLU A N 1
ATOM 2814 C CA . GLU A 1 347 ? 1.662 43.696 31.017 1.00 48.50 347 GLU A CA 1
ATOM 2815 C C . GLU A 1 347 ? 1.466 42.540 32.022 1.00 48.50 347 GLU A C 1
ATOM 2817 O O . GLU A 1 347 ? 1.913 41.414 31.773 1.00 48.50 347 GLU A O 1
ATOM 2822 N N . PRO A 1 348 ? 0.761 42.753 33.150 1.00 51.56 348 PRO A N 1
ATOM 2823 C CA . PRO A 1 348 ? 0.428 41.681 34.083 1.00 51.56 348 PRO A CA 1
ATOM 2824 C C . PRO A 1 348 ? -0.617 40.732 33.479 1.00 51.56 348 PRO A C 1
ATOM 2826 O O . PRO A 1 348 ? -1.648 41.166 32.965 1.00 51.56 348 PRO A O 1
ATOM 2829 N N . ALA A 1 349 ? -0.390 39.421 33.588 1.00 52.16 349 ALA A N 1
ATOM 2830 C CA . ALA A 1 349 ? -1.306 38.423 33.036 1.00 52.16 349 ALA A CA 1
ATOM 2831 C C . ALA A 1 349 ? -2.737 38.552 33.627 1.00 52.16 349 ALA A C 1
ATOM 2833 O O . ALA A 1 349 ? -2.879 38.643 34.853 1.00 52.16 349 ALA A O 1
ATOM 2834 N N . PRO A 1 350 ? -3.811 38.508 32.807 1.00 63.03 350 PRO A N 1
ATOM 2835 C CA . PRO A 1 350 ? -5.185 38.621 33.295 1.00 63.03 350 PRO A CA 1
ATOM 2836 C C . PRO A 1 350 ? -5.523 37.566 34.357 1.00 63.03 350 PRO A C 1
ATOM 2838 O O . PRO A 1 350 ? -5.407 36.363 34.112 1.00 63.03 350 PRO A O 1
ATOM 2841 N N . LYS A 1 351 ? -6.003 38.019 35.525 1.00 54.34 351 LYS A N 1
ATOM 2842 C CA . LYS A 1 351 ? -6.183 37.229 36.767 1.00 54.34 351 LYS A CA 1
ATOM 2843 C C . LYS A 1 351 ? -7.170 36.043 36.695 1.00 54.34 351 LYS A C 1
ATOM 2845 O O . LYS A 1 351 ? -7.414 35.408 37.714 1.00 54.34 351 LYS A O 1
ATOM 2850 N N . ALA A 1 352 ? -7.728 35.741 35.523 1.00 58.72 352 ALA A N 1
ATOM 2851 C CA . ALA A 1 352 ? -8.687 34.660 35.287 1.00 58.72 352 ALA A CA 1
ATOM 2852 C C . ALA A 1 352 ? -8.229 33.617 34.240 1.00 58.72 352 ALA A C 1
ATOM 2854 O O . ALA A 1 352 ? -8.964 32.668 33.973 1.00 58.72 352 ALA A O 1
ATOM 2855 N N . MET A 1 353 ? -7.043 33.754 33.625 1.00 57.91 353 MET A N 1
ATOM 2856 C CA . MET A 1 353 ? -6.573 32.760 32.648 1.00 57.91 353 MET A CA 1
ATOM 2857 C C . MET A 1 353 ? -6.056 31.477 33.306 1.00 57.91 353 MET A C 1
ATOM 2859 O O . MET A 1 353 ? -5.167 31.499 34.156 1.00 57.91 353 MET A O 1
ATOM 2863 N N . THR A 1 354 ? -6.538 30.329 32.826 1.00 69.75 354 THR A N 1
ATOM 2864 C CA . THR A 1 354 ? -5.973 29.023 33.189 1.00 69.75 354 THR A CA 1
ATOM 2865 C C . THR A 1 354 ? -4.548 28.868 32.649 1.00 69.75 354 THR A C 1
ATOM 2867 O O . THR A 1 354 ? -4.192 29.421 31.606 1.00 69.75 354 THR A O 1
ATOM 2870 N N . LEU A 1 355 ? -3.737 28.017 33.291 1.00 56.06 355 LEU A N 1
ATOM 2871 C CA . LEU A 1 355 ? -2.356 27.736 32.867 1.00 56.06 355 LEU A CA 1
ATOM 2872 C C . LEU A 1 355 ? -2.253 27.275 31.396 1.00 56.06 355 LEU A C 1
ATOM 2874 O O . LEU A 1 355 ? -1.239 27.512 30.741 1.00 56.06 355 LEU A O 1
ATOM 2878 N N . LYS A 1 356 ? -3.303 26.634 30.860 1.00 57.72 356 LYS A N 1
ATOM 2879 C CA . LYS A 1 356 ? -3.396 26.204 29.454 1.00 57.72 356 LYS A CA 1
ATOM 2880 C C . LYS A 1 356 ? -3.605 27.387 28.498 1.00 57.72 356 LYS A C 1
ATOM 2882 O O . LYS A 1 356 ? -2.978 27.405 27.444 1.00 57.72 356 LYS A O 1
ATOM 2887 N N . GLN A 1 357 ? -4.434 28.365 28.874 1.00 65.50 357 GLN A N 1
ATOM 2888 C CA . GLN A 1 357 ? -4.657 29.598 28.106 1.00 65.50 357 GLN A CA 1
ATOM 2889 C C . GLN A 1 357 ? -3.435 30.521 28.166 1.00 65.50 357 GLN A C 1
ATOM 2891 O O . GLN A 1 357 ? -2.986 30.996 27.126 1.00 65.50 357 GLN A O 1
ATOM 2896 N N . LEU A 1 358 ? -2.821 30.683 29.345 1.00 60.94 358 LEU A N 1
ATOM 2897 C CA . LEU A 1 358 ? -1.600 31.479 29.513 1.00 60.94 358 LEU A CA 1
ATOM 2898 C C . LEU A 1 358 ? -0.430 30.912 28.684 1.00 60.94 358 LEU A C 1
ATOM 2900 O O . LEU A 1 358 ? 0.255 31.654 27.985 1.00 60.94 358 LEU A O 1
ATOM 2904 N N . LYS A 1 359 ? -0.259 29.579 28.664 1.00 60.56 359 LYS A N 1
ATOM 2905 C CA . LYS A 1 359 ? 0.686 28.877 27.766 1.00 60.56 359 LYS A CA 1
ATOM 2906 C C . LYS A 1 359 ? 0.306 28.940 26.274 1.00 60.56 359 LYS A C 1
ATOM 2908 O O . LYS A 1 359 ? 1.121 28.541 25.442 1.00 60.56 359 LYS A O 1
ATOM 2913 N N . GLY A 1 360 ? -0.904 29.392 25.941 1.00 63.25 360 GLY A N 1
ATOM 2914 C CA . GLY A 1 360 ? -1.314 29.781 24.590 1.00 63.25 360 GLY A CA 1
ATOM 2915 C C . GLY A 1 360 ? -0.820 31.189 24.269 1.00 63.25 360 GLY A C 1
ATOM 2916 O O . GLY A 1 360 ? 0.085 31.336 23.457 1.00 63.25 360 GLY A O 1
ATOM 2917 N N . VAL A 1 361 ? -1.302 32.198 25.003 1.00 65.94 361 VAL A N 1
ATOM 2918 C CA . VAL A 1 361 ? -0.947 33.617 24.791 1.00 65.94 361 VAL A CA 1
ATOM 2919 C C . VAL A 1 361 ? 0.567 33.833 24.746 1.00 65.94 361 VAL A C 1
ATOM 2921 O O . VAL A 1 361 ? 1.073 34.383 23.773 1.00 65.94 361 VAL A O 1
ATOM 2924 N N . VAL A 1 362 ? 1.317 33.321 25.730 1.00 57.75 362 VAL A N 1
ATOM 2925 C CA . VAL A 1 362 ? 2.787 33.463 25.777 1.00 57.75 362 VAL A CA 1
ATOM 2926 C C . VAL A 1 362 ? 3.471 32.785 24.580 1.00 57.75 362 VAL A C 1
ATOM 2928 O O . VAL A 1 362 ? 4.502 33.260 24.104 1.00 57.75 362 VAL A O 1
ATOM 2931 N N . ARG A 1 363 ? 2.902 31.693 24.053 1.00 53.34 363 ARG A N 1
ATOM 2932 C CA . ARG A 1 363 ? 3.405 31.016 22.849 1.00 53.34 363 ARG A CA 1
ATOM 2933 C C . ARG A 1 363 ? 3.121 31.838 21.594 1.00 53.34 363 ARG A C 1
ATOM 2935 O O . ARG A 1 363 ? 3.997 31.937 20.742 1.00 53.34 363 ARG A O 1
ATOM 2942 N N . ASP A 1 364 ? 1.948 32.449 21.490 1.00 56.09 364 ASP A N 1
ATOM 2943 C CA . ASP A 1 364 ? 1.547 33.225 20.314 1.00 56.09 364 ASP A CA 1
ATOM 2944 C C . ASP A 1 364 ? 2.259 34.590 20.254 1.00 56.09 364 ASP A C 1
ATOM 2946 O O . ASP A 1 364 ? 2.716 35.001 19.185 1.00 56.09 364 ASP A O 1
ATOM 2950 N N . GLN A 1 365 ? 2.489 35.231 21.407 1.00 56.38 365 GLN A N 1
ATOM 2951 C CA . GLN A 1 365 ? 3.359 36.409 21.542 1.00 56.38 365 GLN A CA 1
ATOM 2952 C C . GLN A 1 365 ? 4.816 36.060 21.181 1.00 56.38 365 GLN A C 1
ATOM 2954 O O . GLN A 1 365 ? 5.434 36.749 20.370 1.00 56.38 365 GLN A O 1
ATOM 2959 N N . ALA A 1 366 ? 5.353 34.936 21.679 1.00 52.41 366 ALA A N 1
ATOM 2960 C CA . ALA A 1 366 ? 6.694 34.472 21.309 1.00 52.41 366 ALA A CA 1
ATOM 2961 C C . ALA A 1 366 ? 6.818 34.114 19.812 1.00 52.41 366 ALA A C 1
ATOM 2963 O O . ALA A 1 366 ? 7.855 34.383 19.205 1.00 52.41 366 ALA A O 1
ATOM 2964 N N . ASN A 1 367 ? 5.770 33.551 19.201 1.00 50.94 367 ASN A N 1
ATOM 2965 C CA . ASN A 1 367 ? 5.721 33.267 17.765 1.00 50.94 367 ASN A CA 1
ATOM 2966 C C . ASN A 1 367 ? 5.744 34.558 16.925 1.00 50.94 367 ASN A C 1
ATOM 2968 O O . ASN A 1 367 ? 6.458 34.595 15.922 1.00 50.94 367 ASN A O 1
ATOM 2972 N N . ARG A 1 368 ? 5.029 35.617 17.346 1.00 56.16 368 ARG A N 1
ATOM 2973 C CA . ARG A 1 368 ? 5.129 36.959 16.736 1.00 56.16 368 ARG A CA 1
ATOM 2974 C C . ARG A 1 368 ? 6.550 37.518 16.849 1.00 56.16 368 ARG A C 1
ATOM 2976 O O . ARG A 1 368 ? 7.166 37.818 15.831 1.00 56.16 368 ARG A O 1
ATOM 2983 N N . ILE A 1 369 ? 7.080 37.614 18.070 1.00 51.22 369 ILE A N 1
ATOM 2984 C CA . ILE A 1 369 ? 8.363 38.279 18.365 1.00 51.22 369 ILE A CA 1
ATOM 2985 C C . ILE A 1 369 ? 9.543 37.602 17.652 1.00 51.22 369 ILE A C 1
ATOM 2987 O O . ILE A 1 369 ? 10.441 38.278 17.157 1.00 51.22 369 ILE A O 1
ATOM 2991 N N . LEU A 1 370 ? 9.552 36.269 17.559 1.00 49.75 370 LEU A N 1
ATOM 2992 C CA . LEU A 1 370 ? 10.654 35.534 16.928 1.00 49.75 370 LEU A CA 1
ATOM 2993 C C . LEU A 1 370 ? 10.685 35.633 15.394 1.00 49.75 370 LEU A C 1
ATOM 2995 O O . LEU A 1 370 ? 11.630 35.116 14.798 1.00 49.75 370 LEU A O 1
ATOM 2999 N N . ASN A 1 371 ? 9.663 36.226 14.763 1.00 46.94 371 ASN A N 1
ATOM 3000 C CA . ASN A 1 371 ? 9.514 36.376 13.308 1.00 46.94 371 ASN A CA 1
ATOM 3001 C C . ASN A 1 371 ? 9.725 35.058 12.517 1.00 46.94 371 ASN A C 1
ATOM 3003 O O . ASN A 1 371 ? 10.146 35.039 11.359 1.00 46.94 371 ASN A O 1
ATOM 3007 N N . LYS A 1 372 ? 9.470 33.914 13.171 1.00 45.50 372 LYS A N 1
ATOM 3008 C CA . LYS A 1 372 ? 9.706 32.576 12.621 1.00 45.50 372 LYS A CA 1
ATOM 3009 C C . LYS A 1 372 ? 8.506 32.160 11.786 1.00 45.50 372 LYS A C 1
ATOM 3011 O O . LYS A 1 372 ? 7.425 31.917 12.316 1.00 45.50 372 LYS A O 1
ATOM 3016 N N . ASN A 1 373 ? 8.739 32.064 10.477 1.00 47.00 373 ASN A N 1
ATOM 3017 C CA . ASN A 1 373 ? 7.761 31.635 9.482 1.00 47.00 373 ASN A CA 1
ATOM 3018 C C . ASN A 1 373 ? 6.951 30.402 9.918 1.00 47.00 373 ASN A C 1
ATOM 3020 O O . ASN A 1 373 ? 7.472 29.498 10.576 1.00 47.00 373 ASN A O 1
ATOM 3024 N N . LYS A 1 374 ? 5.677 30.403 9.494 1.00 50.91 374 LYS A N 1
ATOM 3025 C CA . LYS A 1 374 ? 4.612 29.421 9.769 1.00 50.91 374 LYS A CA 1
ATOM 3026 C C . LYS A 1 374 ? 5.132 28.010 10.066 1.00 50.91 374 LYS A C 1
ATOM 3028 O O . LYS A 1 374 ? 5.885 27.443 9.275 1.00 50.91 374 LYS A O 1
ATOM 3033 N N . TRP A 1 375 ? 4.650 27.430 11.169 1.00 46.44 375 TRP A N 1
ATOM 3034 C CA . TRP A 1 375 ? 4.938 26.053 11.583 1.00 46.44 375 TRP A CA 1
ATOM 3035 C C . TRP A 1 375 ? 4.743 25.098 10.395 1.00 46.44 375 TRP A C 1
ATOM 3037 O O . TRP A 1 375 ? 3.643 24.986 9.852 1.00 46.44 375 TRP A O 1
ATOM 3047 N N . THR A 1 376 ? 5.827 24.478 9.925 1.00 61.06 376 THR A N 1
ATOM 3048 C CA . THR A 1 376 ? 5.786 23.676 8.698 1.00 61.06 376 THR A CA 1
ATOM 3049 C C . THR A 1 376 ? 4.989 22.394 8.934 1.00 61.06 376 THR A C 1
ATOM 3051 O O . THR A 1 376 ? 5.008 21.840 10.034 1.00 61.06 376 THR A O 1
ATOM 3054 N N . ARG A 1 377 ? 4.345 21.859 7.884 1.00 62.81 377 ARG A N 1
ATOM 3055 C CA . ARG A 1 377 ? 3.679 20.540 7.945 1.00 62.81 377 ARG A CA 1
ATOM 3056 C C . ARG A 1 377 ? 4.609 19.463 8.516 1.00 62.81 377 ARG A C 1
ATOM 3058 O O . ARG A 1 377 ? 4.152 18.610 9.263 1.00 62.81 377 ARG A O 1
ATOM 3065 N N . ALA A 1 378 ? 5.901 19.536 8.206 1.00 61.59 378 ALA A N 1
ATOM 3066 C CA . ALA A 1 378 ? 6.896 18.590 8.689 1.00 61.59 378 ALA A CA 1
ATOM 3067 C C . ALA A 1 378 ? 7.180 18.735 10.202 1.00 61.59 378 ALA A C 1
ATOM 3069 O O . ALA A 1 378 ? 7.171 17.724 10.894 1.00 61.59 378 ALA A O 1
ATOM 3070 N N . ASN A 1 379 ? 7.265 19.956 10.757 1.00 67.56 379 ASN A N 1
ATOM 3071 C CA . ASN A 1 379 ? 7.317 20.161 12.217 1.00 67.56 379 ASN A CA 1
ATOM 3072 C C . ASN A 1 379 ? 6.067 19.588 12.917 1.00 67.56 379 ASN A C 1
ATOM 3074 O O . ASN A 1 379 ? 6.173 18.975 13.980 1.00 67.56 379 ASN A O 1
ATOM 3078 N N . THR A 1 380 ? 4.883 19.757 12.312 1.00 74.88 380 THR A N 1
ATOM 3079 C CA . THR A 1 380 ? 3.628 19.170 12.810 1.00 74.88 380 THR A CA 1
ATOM 3080 C C . THR A 1 380 ? 3.693 17.642 12.838 1.00 74.88 380 THR A C 1
ATOM 3082 O O . THR A 1 380 ? 3.264 17.036 13.823 1.00 74.88 380 THR A O 1
ATOM 3085 N N . MET A 1 381 ? 4.244 17.016 11.790 1.00 75.31 381 MET A N 1
ATOM 3086 C CA . MET A 1 381 ? 4.431 15.563 11.741 1.00 75.31 381 MET A CA 1
ATOM 3087 C C . MET A 1 381 ? 5.474 15.092 12.753 1.00 75.31 381 MET A C 1
ATOM 3089 O O . MET A 1 381 ? 5.178 14.170 13.502 1.00 75.31 381 MET A O 1
ATOM 3093 N N . ASP A 1 382 ? 6.628 15.754 12.858 1.00 73.81 382 ASP A N 1
ATOM 3094 C CA . ASP A 1 382 ? 7.686 15.412 13.816 1.00 73.81 382 ASP A CA 1
ATOM 3095 C C . ASP A 1 382 ? 7.148 15.454 15.269 1.00 73.81 382 ASP A C 1
ATOM 3097 O O . ASP A 1 382 ? 7.345 14.513 16.042 1.00 73.81 382 ASP A O 1
ATOM 3101 N N . CYS A 1 383 ? 6.358 16.476 15.632 1.00 76.06 383 CYS A N 1
ATOM 3102 C CA . CYS A 1 383 ? 5.704 16.560 16.947 1.00 76.06 383 CYS A CA 1
ATOM 3103 C C . CYS A 1 383 ? 4.544 15.566 17.160 1.00 76.06 383 CYS A C 1
ATOM 3105 O O . CYS A 1 383 ? 4.268 15.200 18.305 1.00 76.06 383 CYS A O 1
ATOM 3107 N N . ARG A 1 384 ? 3.830 15.141 16.109 1.00 81.75 384 ARG A N 1
ATOM 3108 C CA . ARG A 1 384 ? 2.792 14.096 16.218 1.00 81.75 384 ARG A CA 1
ATOM 3109 C C . ARG A 1 384 ? 3.423 12.698 16.287 1.00 81.75 384 ARG A C 1
ATOM 3111 O O . ARG A 1 384 ? 2.921 11.869 17.037 1.00 81.75 384 ARG A O 1
ATOM 3118 N N . LEU A 1 385 ? 4.538 12.467 15.593 1.00 80.94 385 LEU A N 1
ATOM 3119 C CA . LEU A 1 385 ? 5.298 11.215 15.613 1.00 80.94 385 LEU A CA 1
ATOM 3120 C C . LEU A 1 385 ? 5.937 10.986 16.988 1.00 80.94 385 LEU A C 1
ATOM 3122 O O . LEU A 1 385 ? 5.854 9.878 17.507 1.00 80.94 385 LEU A O 1
ATOM 3126 N N . ALA A 1 386 ? 6.462 12.039 17.627 1.00 77.56 386 ALA A N 1
ATOM 3127 C CA . ALA A 1 386 ? 6.899 11.985 19.025 1.00 77.56 386 ALA A CA 1
ATOM 3128 C C . ALA A 1 386 ? 5.766 11.525 19.965 1.00 77.56 386 ALA A C 1
ATOM 3130 O O . ALA A 1 386 ? 5.916 10.533 20.664 1.00 77.56 386 ALA A O 1
ATOM 3131 N N . LYS A 1 387 ? 4.578 12.141 19.886 1.00 83.81 387 LYS A N 1
ATOM 3132 C CA . LYS A 1 387 ? 3.417 11.734 20.705 1.00 83.81 387 LYS A CA 1
ATOM 3133 C C . LYS A 1 387 ? 2.925 10.309 20.438 1.00 83.81 387 LYS A C 1
ATOM 3135 O O . LYS A 1 387 ? 2.324 9.708 21.324 1.00 83.81 387 LYS A O 1
ATOM 3140 N N . LEU A 1 388 ? 3.105 9.791 19.222 1.00 86.00 388 LEU A N 1
ATOM 3141 C CA . LEU A 1 388 ? 2.809 8.391 18.911 1.00 86.00 388 LEU A CA 1
ATOM 3142 C C . LEU A 1 388 ? 3.882 7.463 19.497 1.00 86.00 388 LEU A C 1
ATOM 3144 O O . LEU A 1 388 ? 3.517 6.464 20.105 1.00 86.00 388 LEU A O 1
ATOM 3148 N N . LYS A 1 389 ? 5.170 7.833 19.422 1.00 82.56 389 LYS A N 1
ATOM 3149 C CA . LYS A 1 389 ? 6.271 7.130 20.104 1.00 82.56 389 LYS A CA 1
ATOM 3150 C C . LYS A 1 389 ? 6.037 7.049 21.613 1.00 82.56 389 LYS A C 1
ATOM 3152 O O . LYS A 1 389 ? 6.194 5.971 22.172 1.00 82.56 389 LYS A O 1
ATOM 3157 N N . ASP A 1 390 ? 5.644 8.147 22.252 1.00 80.25 390 ASP A N 1
ATOM 3158 C CA . ASP A 1 390 ? 5.393 8.180 23.697 1.00 80.25 390 ASP A CA 1
ATOM 3159 C C . ASP A 1 390 ? 4.248 7.214 24.060 1.00 80.25 390 ASP A C 1
ATOM 3161 O O . ASP A 1 390 ? 4.457 6.260 24.805 1.00 80.25 390 ASP A O 1
ATOM 3165 N N . LYS A 1 391 ? 3.085 7.349 23.399 1.00 87.12 391 LYS A N 1
ATOM 3166 C CA . LYS A 1 391 ? 1.937 6.432 23.557 1.00 87.12 391 LYS A CA 1
ATOM 3167 C C . LYS A 1 391 ? 2.269 4.964 23.278 1.00 87.12 391 LYS A C 1
ATOM 3169 O O . LYS A 1 391 ? 1.663 4.075 23.873 1.00 87.12 391 LYS A O 1
ATOM 3174 N N . TYR A 1 392 ? 3.161 4.710 22.324 1.00 87.19 392 TYR A N 1
ATOM 3175 C CA . TYR A 1 392 ? 3.630 3.368 22.018 1.00 87.19 392 TYR A CA 1
ATOM 3176 C C . TYR A 1 392 ? 4.472 2.806 23.160 1.00 87.19 392 TYR A C 1
ATOM 3178 O O . TYR A 1 392 ? 4.274 1.662 23.552 1.00 87.19 392 TYR A O 1
ATOM 3186 N N . LEU A 1 393 ? 5.403 3.599 23.698 1.00 82.44 393 LEU A N 1
ATOM 3187 C CA . LEU A 1 393 ? 6.254 3.192 24.813 1.00 82.44 393 LEU A CA 1
ATOM 3188 C C . LEU A 1 393 ? 5.428 2.946 26.081 1.00 82.44 393 LEU A C 1
ATOM 3190 O O . LEU A 1 393 ? 5.680 1.954 26.760 1.00 82.44 393 LEU A O 1
ATOM 3194 N N . ASP A 1 394 ? 4.408 3.766 26.344 1.00 85.38 394 ASP A N 1
ATOM 3195 C CA . ASP A 1 394 ? 3.434 3.538 27.419 1.00 85.38 394 ASP A CA 1
ATOM 3196 C C . ASP A 1 394 ? 2.743 2.170 27.243 1.00 85.38 394 ASP A C 1
ATOM 3198 O O . ASP A 1 394 ? 2.895 1.278 28.080 1.00 85.38 394 ASP A O 1
ATOM 3202 N N . ALA A 1 395 ? 2.082 1.950 26.098 1.00 87.25 395 ALA A N 1
ATOM 3203 C CA . ALA A 1 395 ? 1.366 0.705 25.805 1.00 87.25 395 ALA A CA 1
ATOM 3204 C C . ALA A 1 395 ? 2.287 -0.533 25.778 1.00 87.25 395 ALA A C 1
ATOM 3206 O O . ALA A 1 395 ? 1.902 -1.607 26.242 1.00 87.25 395 ALA A O 1
ATOM 3207 N N . ARG A 1 396 ? 3.527 -0.378 25.293 1.00 86.56 396 ARG A N 1
ATOM 3208 C CA . ARG A 1 396 ? 4.583 -1.401 25.321 1.00 86.56 396 ARG A CA 1
ATOM 3209 C C . ARG A 1 396 ? 4.942 -1.794 26.741 1.00 86.56 396 ARG A C 1
ATOM 3211 O O . ARG A 1 396 ? 5.081 -2.982 27.023 1.00 86.56 396 ARG A O 1
ATOM 3218 N N . ASN A 1 397 ? 5.131 -0.815 27.618 1.00 85.00 397 ASN A N 1
ATOM 3219 C CA . ASN A 1 397 ? 5.513 -1.068 28.998 1.00 85.00 397 ASN A CA 1
ATOM 3220 C C . ASN A 1 397 ? 4.355 -1.731 29.758 1.00 85.00 397 ASN A C 1
ATOM 3222 O O . ASN A 1 397 ? 4.587 -2.723 30.446 1.00 85.00 397 ASN A O 1
ATOM 3226 N N . ASP A 1 398 ? 3.112 -1.290 29.547 1.00 88.25 398 ASP A N 1
ATOM 3227 C CA . ASP A 1 398 ? 1.918 -1.947 30.095 1.00 88.25 398 ASP A CA 1
ATOM 3228 C C . ASP A 1 398 ? 1.772 -3.398 29.602 1.00 88.25 398 ASP A C 1
ATOM 3230 O O . ASP A 1 398 ? 1.550 -4.311 30.402 1.00 88.25 398 ASP A O 1
ATOM 3234 N N . LEU A 1 399 ? 1.981 -3.651 28.305 1.00 87.50 399 LEU A N 1
ATOM 3235 C CA . LEU A 1 399 ? 1.928 -4.997 27.732 1.00 87.50 399 LEU A CA 1
ATOM 3236 C C . LEU A 1 399 ? 3.049 -5.905 28.269 1.00 87.50 399 LEU A C 1
ATOM 3238 O O . LEU A 1 399 ? 2.800 -7.071 28.581 1.00 87.50 399 LEU A O 1
ATOM 3242 N N . LEU A 1 400 ? 4.270 -5.385 28.432 1.00 84.75 400 LEU A N 1
ATOM 3243 C CA . LEU A 1 400 ? 5.387 -6.115 29.046 1.00 84.75 400 LEU A CA 1
ATOM 3244 C C . LEU A 1 400 ? 5.135 -6.405 30.534 1.00 84.75 400 LEU A C 1
ATOM 3246 O O . LEU A 1 400 ? 5.429 -7.512 30.992 1.00 84.75 400 LEU A O 1
ATOM 3250 N N . ASN A 1 401 ? 4.536 -5.461 31.266 1.00 85.69 401 ASN A N 1
ATOM 3251 C CA . ASN A 1 401 ? 4.127 -5.637 32.661 1.00 85.69 401 ASN A CA 1
ATOM 3252 C C . ASN A 1 401 ? 3.055 -6.734 32.797 1.00 85.69 401 ASN A C 1
ATOM 3254 O O . ASN A 1 401 ? 3.167 -7.588 33.678 1.00 85.69 401 ASN A O 1
ATOM 3258 N N . LEU A 1 402 ? 2.068 -6.787 31.893 1.00 86.31 402 LEU A N 1
ATOM 3259 C CA . LEU A 1 402 ? 1.111 -7.898 31.828 1.00 86.31 402 LEU A CA 1
ATOM 3260 C C . LEU A 1 402 ? 1.799 -9.229 31.481 1.00 86.31 402 LEU A C 1
ATOM 3262 O O . LEU A 1 402 ? 1.555 -10.234 32.144 1.00 86.31 402 LEU A O 1
ATOM 3266 N N . LEU A 1 403 ? 2.708 -9.250 30.499 1.00 83.06 403 LEU A N 1
ATOM 3267 C CA . LEU A 1 403 ? 3.472 -10.447 30.108 1.00 83.06 403 LEU A CA 1
ATOM 3268 C C . LEU A 1 403 ? 4.420 -10.970 31.206 1.00 83.06 403 LEU A C 1
ATOM 3270 O O . LEU A 1 403 ? 4.858 -12.124 31.137 1.00 83.06 403 LEU A O 1
ATOM 3274 N N . ALA A 1 404 ? 4.741 -10.167 32.224 1.00 84.19 404 ALA A N 1
ATOM 3275 C CA . ALA A 1 404 ? 5.482 -10.605 33.408 1.00 84.19 404 ALA A CA 1
ATOM 3276 C C . ALA A 1 404 ? 4.622 -11.412 34.408 1.00 84.19 404 ALA A C 1
ATOM 3278 O O . ALA A 1 404 ? 5.170 -12.121 35.258 1.00 84.19 404 ALA A O 1
ATOM 3279 N N . LEU A 1 405 ? 3.288 -11.353 34.312 1.00 82.31 405 LEU A N 1
ATOM 3280 C CA . LEU A 1 405 ? 2.379 -12.048 35.225 1.00 82.31 405 LEU A CA 1
ATOM 3281 C C . LEU A 1 405 ? 2.365 -13.564 34.968 1.00 82.31 405 LEU A C 1
ATOM 3283 O O . LEU A 1 405 ? 2.063 -14.038 33.876 1.00 82.31 405 LEU A O 1
ATOM 3287 N N . LYS A 1 406 ? 2.623 -14.357 36.018 1.00 72.75 406 LYS A N 1
ATOM 3288 C CA . LYS A 1 406 ? 2.658 -15.835 35.936 1.00 72.75 406 LYS A CA 1
ATOM 3289 C C . LYS A 1 406 ? 1.290 -16.494 35.701 1.00 72.75 406 LYS A C 1
ATOM 3291 O O . LYS A 1 406 ? 1.241 -17.681 35.388 1.00 72.75 406 LYS A O 1
ATOM 3296 N N . LYS A 1 407 ? 0.185 -15.768 35.898 1.00 76.56 407 LYS A N 1
ATOM 3297 C CA . LYS A 1 407 ? -1.193 -16.217 35.643 1.00 76.56 407 LYS A CA 1
ATOM 3298 C C . LYS A 1 407 ? -2.029 -15.027 35.177 1.00 76.56 407 LYS A C 1
ATOM 3300 O O . LYS A 1 407 ? -2.025 -13.995 35.839 1.00 76.56 407 LYS A O 1
ATOM 3305 N N . PHE A 1 408 ? -2.767 -15.208 34.086 1.00 77.88 408 PHE A N 1
ATOM 3306 C CA . PHE A 1 408 ? -3.715 -14.224 33.562 1.00 77.88 408 PHE A CA 1
ATOM 3307 C C . PHE A 1 408 ? -5.142 -14.568 33.993 1.00 77.88 408 PHE A C 1
ATOM 3309 O O . PHE A 1 408 ? -5.601 -15.692 33.780 1.00 77.88 408 PHE A O 1
ATOM 3316 N N . SER A 1 409 ? -5.855 -13.585 34.535 1.00 81.94 409 SER A N 1
ATOM 3317 C CA . SER A 1 409 ? -7.320 -13.588 34.603 1.00 81.94 409 SER A CA 1
ATOM 3318 C C . SER A 1 409 ? -7.928 -13.143 33.263 1.00 81.94 409 SER A C 1
ATOM 3320 O O . SER A 1 409 ? -7.266 -12.484 32.462 1.00 81.94 409 SER A O 1
ATOM 3322 N N . ASP A 1 410 ? -9.194 -13.471 32.999 1.00 74.44 410 ASP A N 1
ATOM 3323 C CA . ASP A 1 410 ? -9.851 -13.082 31.742 1.00 74.44 410 ASP A CA 1
ATOM 3324 C C . ASP A 1 410 ? -9.913 -11.565 31.454 1.00 74.44 410 ASP A C 1
ATOM 3326 O O . ASP A 1 410 ? -9.717 -11.212 30.288 1.00 74.44 410 ASP A O 1
ATOM 3330 N N . PRO A 1 411 ? -10.097 -10.635 32.421 1.00 76.25 411 PRO A N 1
ATOM 3331 C CA . PRO A 1 411 ? -9.943 -9.208 32.127 1.00 76.25 411 PRO A CA 1
ATOM 3332 C C . PRO A 1 411 ? -8.504 -8.834 31.736 1.00 76.25 411 PRO A C 1
ATOM 3334 O O . PRO A 1 411 ? -8.326 -8.041 30.819 1.00 76.25 411 PRO A O 1
ATOM 3337 N N . GLN A 1 412 ? -7.476 -9.452 32.332 1.00 83.75 412 GLN A N 1
ATOM 3338 C CA . GLN A 1 412 ? -6.077 -9.220 31.933 1.00 83.75 412 GLN A CA 1
ATOM 3339 C C . GLN A 1 412 ? -5.772 -9.764 30.528 1.00 83.75 412 GLN A C 1
ATOM 3341 O O . GLN A 1 412 ? -4.939 -9.193 29.831 1.00 83.75 412 GLN A O 1
ATOM 3346 N N . ARG A 1 413 ? -6.455 -10.831 30.083 1.00 81.00 413 ARG A N 1
ATOM 3347 C CA . ARG A 1 413 ? -6.374 -11.313 28.689 1.00 81.00 413 ARG A CA 1
ATOM 3348 C C . ARG A 1 413 ? -6.987 -10.319 27.705 1.00 81.00 413 ARG A C 1
ATOM 3350 O O . ARG A 1 413 ? -6.388 -10.066 26.670 1.00 81.00 413 ARG A O 1
ATOM 3357 N N . ARG A 1 414 ? -8.139 -9.725 28.041 1.00 81.50 414 ARG A N 1
ATOM 3358 C CA . ARG A 1 414 ? -8.739 -8.660 27.216 1.00 81.50 414 ARG A CA 1
ATOM 3359 C C . ARG A 1 414 ? -7.835 -7.435 27.153 1.00 81.50 414 ARG A C 1
ATOM 3361 O O . ARG A 1 414 ? -7.558 -6.965 26.064 1.00 81.50 414 ARG A O 1
ATOM 3368 N N . GLN A 1 415 ? -7.284 -7.004 28.288 1.00 86.62 415 GLN A N 1
ATOM 3369 C CA . GLN A 1 415 ? -6.335 -5.890 28.340 1.00 86.62 415 GLN A CA 1
ATOM 3370 C C . GLN A 1 415 ? -5.057 -6.171 27.521 1.00 86.62 415 GLN A C 1
ATOM 3372 O O . GLN A 1 415 ? -4.539 -5.277 26.861 1.00 86.62 415 GLN A O 1
ATOM 3377 N N . GLN A 1 416 ? -4.562 -7.415 27.519 1.00 88.88 416 GLN A N 1
ATOM 3378 C CA . GLN A 1 416 ? -3.446 -7.854 26.672 1.00 88.88 416 GLN A CA 1
ATOM 3379 C C . GLN A 1 416 ? -3.792 -7.782 25.174 1.00 88.88 416 GLN A C 1
ATOM 3381 O O . GLN A 1 416 ? -2.969 -7.330 24.381 1.00 88.88 416 GLN A O 1
ATOM 3386 N N . GLU A 1 417 ? -4.996 -8.212 24.788 1.00 86.12 417 GLU A N 1
ATOM 3387 C CA . GLU A 1 417 ? -5.505 -8.125 23.412 1.00 86.12 417 GLU A CA 1
ATOM 3388 C C . GLU A 1 417 ? -5.697 -6.655 22.990 1.00 86.12 417 GLU A C 1
ATOM 3390 O O . GLU A 1 417 ? -5.189 -6.237 21.954 1.00 86.12 417 GLU A O 1
ATOM 3395 N N . GLU A 1 418 ? -6.336 -5.838 23.826 1.00 86.31 418 GLU A N 1
ATOM 3396 C CA . GLU A 1 418 ? -6.529 -4.396 23.621 1.00 86.31 418 GLU A CA 1
ATOM 3397 C C . GLU A 1 418 ? -5.191 -3.659 23.442 1.00 86.31 418 GLU A C 1
ATOM 3399 O O . GLU A 1 418 ? -5.041 -2.892 22.490 1.00 86.31 418 GLU A O 1
ATOM 3404 N N . LEU A 1 419 ? -4.188 -3.941 24.284 1.00 87.88 419 LEU A N 1
ATOM 3405 C CA . LEU A 1 419 ? -2.848 -3.354 24.168 1.00 87.88 419 LEU A CA 1
ATOM 3406 C C . LEU A 1 419 ? -2.088 -3.838 22.925 1.00 87.88 419 LEU A C 1
ATOM 3408 O O . LEU A 1 419 ? -1.422 -3.025 22.288 1.00 87.88 419 LEU A O 1
ATOM 3412 N N . PHE A 1 420 ? -2.216 -5.112 22.531 1.00 89.56 420 PHE A N 1
ATOM 3413 C CA . PHE A 1 420 ? -1.654 -5.633 21.274 1.00 89.56 420 PHE A CA 1
ATOM 3414 C C . PHE A 1 420 ? -2.173 -4.835 20.067 1.00 89.56 420 PHE A C 1
ATOM 3416 O O . PHE A 1 420 ? -1.378 -4.312 19.281 1.00 89.56 420 PHE A O 1
ATOM 3423 N N . TYR A 1 421 ? -3.496 -4.673 19.948 1.00 88.62 421 TYR A N 1
ATOM 3424 C CA . TYR A 1 421 ? -4.097 -3.945 18.826 1.00 88.62 421 TYR A CA 1
ATOM 3425 C C . TYR A 1 421 ? -3.852 -2.433 18.912 1.00 88.62 421 TYR A C 1
ATOM 3427 O O . TYR A 1 421 ? -3.588 -1.805 17.887 1.00 88.62 421 TYR A O 1
ATOM 3435 N N . GLN A 1 422 ? -3.842 -1.846 20.114 1.00 88.50 422 GLN A N 1
ATOM 3436 C CA . GLN A 1 422 ? -3.450 -0.449 20.323 1.00 88.50 422 GLN A CA 1
ATOM 3437 C C . GLN A 1 422 ? -2.010 -0.198 19.858 1.00 88.50 422 GLN A C 1
ATOM 3439 O O . GLN A 1 422 ? -1.766 0.773 19.142 1.00 88.50 422 GLN A O 1
ATOM 3444 N N . MET A 1 423 ? -1.059 -1.057 20.234 1.00 89.38 423 MET A N 1
ATOM 3445 C CA . MET A 1 423 ? 0.336 -0.936 19.808 1.00 89.38 423 MET A CA 1
ATOM 3446 C C . MET A 1 423 ? 0.474 -1.067 18.295 1.00 89.38 423 MET A C 1
ATOM 3448 O O . MET A 1 423 ? 1.093 -0.202 17.680 1.00 89.38 423 MET A O 1
ATOM 3452 N N . LEU A 1 424 ? -0.154 -2.076 17.685 1.00 87.12 424 LEU A N 1
ATOM 3453 C CA . LEU A 1 424 ? -0.096 -2.286 16.239 1.00 87.12 424 LEU A CA 1
ATOM 3454 C C . LEU A 1 424 ? -0.706 -1.108 15.456 1.00 87.12 424 LEU A C 1
ATOM 3456 O O . LEU A 1 424 ? -0.123 -0.644 14.478 1.00 87.12 424 LEU A O 1
ATOM 3460 N N . ALA A 1 425 ? -1.836 -0.564 15.919 1.00 85.88 425 ALA A N 1
ATOM 3461 C CA . ALA A 1 425 ? -2.475 0.606 15.315 1.00 85.88 425 ALA A CA 1
ATOM 3462 C C . ALA A 1 425 ? -1.663 1.904 15.501 1.00 85.88 425 ALA A C 1
ATOM 3464 O O . ALA A 1 425 ? -1.729 2.800 14.653 1.00 85.88 425 ALA A O 1
ATOM 3465 N N . ILE A 1 426 ? -0.894 2.025 16.591 1.00 85.81 426 ILE A N 1
ATOM 3466 C CA . ILE A 1 426 ? 0.056 3.129 16.778 1.00 85.81 426 ILE A CA 1
ATOM 3467 C C . ILE A 1 426 ? 1.263 2.949 15.849 1.00 85.81 426 ILE A C 1
ATOM 3469 O O . ILE A 1 426 ? 1.606 3.901 15.152 1.00 85.81 426 ILE A O 1
ATOM 3473 N N . GLU A 1 427 ? 1.863 1.755 15.770 1.00 84.88 427 GLU A N 1
ATOM 3474 C CA . GLU A 1 427 ? 2.962 1.463 14.836 1.00 84.88 427 GLU A CA 1
ATOM 3475 C C . GLU A 1 427 ? 2.563 1.767 13.393 1.00 84.88 427 GLU A C 1
ATOM 3477 O O . GLU A 1 427 ? 3.308 2.446 12.691 1.00 84.88 427 GLU A O 1
ATOM 3482 N N . TYR A 1 428 ? 1.363 1.361 12.971 1.00 82.88 428 TYR A N 1
ATOM 3483 C CA . TYR A 1 428 ? 0.849 1.648 11.632 1.00 82.88 428 TYR A CA 1
ATOM 3484 C C . TYR A 1 428 ? 0.772 3.161 11.353 1.00 82.88 428 TYR A C 1
ATOM 3486 O O . TYR A 1 428 ? 1.325 3.641 10.362 1.00 82.88 428 TYR A O 1
ATOM 3494 N N . GLN A 1 429 ? 0.212 3.949 12.280 1.00 84.38 429 GLN A N 1
ATOM 3495 C CA . GLN A 1 429 ? 0.194 5.417 12.172 1.00 84.38 429 GLN A CA 1
ATOM 3496 C C . GLN A 1 429 ? 1.598 6.045 12.182 1.00 84.38 429 GLN A C 1
ATOM 3498 O O . GLN A 1 429 ? 1.820 7.074 11.544 1.00 84.38 429 GLN A O 1
ATOM 3503 N N . MET A 1 430 ? 2.554 5.462 12.910 1.00 81.50 430 MET A N 1
ATOM 3504 C CA . MET A 1 430 ? 3.946 5.921 12.905 1.00 81.50 430 MET A CA 1
ATOM 3505 C C . MET A 1 430 ? 4.616 5.627 11.559 1.00 81.50 430 MET A C 1
ATOM 3507 O O . MET A 1 430 ? 5.274 6.508 11.002 1.00 81.50 430 MET A O 1
ATOM 3511 N N . MET A 1 431 ? 4.388 4.437 11.002 1.00 76.12 431 MET A N 1
ATOM 3512 C CA . MET A 1 431 ? 4.888 4.017 9.694 1.00 76.12 431 MET A CA 1
ATOM 3513 C C . MET A 1 431 ? 4.353 4.892 8.547 1.00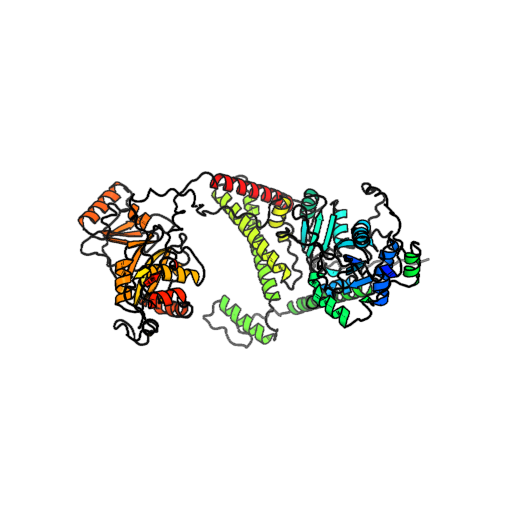 76.12 431 MET A C 1
ATOM 3515 O O . MET A 1 431 ? 5.142 5.319 7.708 1.00 76.12 431 MET A O 1
ATOM 3519 N N . GLU A 1 432 ? 3.069 5.268 8.541 1.00 77.19 432 GLU A N 1
ATOM 3520 C CA . GLU A 1 432 ? 2.507 6.232 7.567 1.00 77.19 432 GLU A CA 1
ATOM 3521 C C . GLU A 1 432 ? 3.117 7.647 7.671 1.00 77.19 432 GLU A C 1
ATOM 3523 O O . GLU A 1 432 ? 3.117 8.434 6.713 1.00 77.19 432 GLU A O 1
ATOM 3528 N N . MET A 1 433 ? 3.622 8.006 8.853 1.00 76.62 433 MET A N 1
ATOM 3529 C CA . MET A 1 433 ? 4.126 9.343 9.158 1.00 76.62 433 MET A CA 1
ATOM 3530 C C . MET A 1 433 ? 5.635 9.515 8.945 1.00 76.62 433 MET A C 1
ATOM 3532 O O . MET A 1 433 ? 6.072 10.626 8.639 1.00 76.62 433 MET A O 1
ATOM 3536 N N . ILE A 1 434 ? 6.437 8.455 9.062 1.00 73.06 434 ILE A N 1
ATOM 3537 C CA . ILE A 1 434 ? 7.898 8.497 8.860 1.00 73.06 434 ILE A CA 1
ATOM 3538 C C . ILE A 1 434 ? 8.304 8.955 7.440 1.00 73.06 434 ILE A C 1
ATOM 3540 O O . ILE A 1 434 ? 9.235 9.763 7.329 1.00 73.06 434 ILE A O 1
ATOM 3544 N N . PRO A 1 435 ? 7.600 8.603 6.346 1.00 66.00 435 PRO A N 1
ATOM 3545 C CA . PRO A 1 435 ? 7.815 9.225 5.038 1.00 66.00 435 PRO A CA 1
ATOM 3546 C C . PRO A 1 435 ? 7.648 10.754 5.060 1.00 66.00 435 PRO A C 1
ATOM 3548 O O . PRO A 1 435 ? 8.413 11.469 4.411 1.00 66.00 435 PRO A O 1
ATOM 3551 N N . GLN A 1 436 ? 6.729 11.274 5.879 1.00 70.69 436 GLN A N 1
ATOM 3552 C CA . GLN A 1 436 ? 6.327 12.687 5.925 1.00 70.69 436 GLN A CA 1
ATOM 3553 C C . GLN A 1 436 ? 7.134 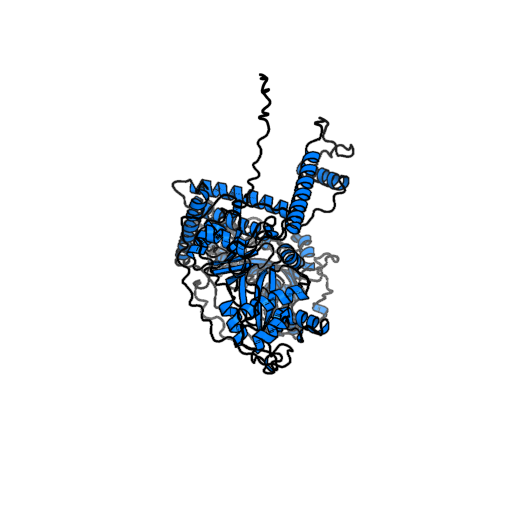13.555 6.918 1.00 70.69 436 GLN A C 1
ATOM 3555 O O . GLN A 1 436 ? 6.974 14.778 6.919 1.00 70.69 436 GLN A O 1
ATOM 3560 N N . SER A 1 437 ? 7.996 12.957 7.747 1.00 67.88 437 SER A N 1
ATOM 3561 C CA . SER A 1 437 ? 8.833 13.657 8.739 1.00 67.88 437 SER A CA 1
ATOM 3562 C C . SER A 1 437 ? 9.979 14.479 8.119 1.00 67.88 437 SER A C 1
ATOM 3564 O O . SER A 1 437 ? 10.549 14.104 7.084 1.00 67.88 437 SER A O 1
ATOM 3566 N N . SER A 1 438 ? 10.363 15.586 8.770 1.00 55.97 438 SER A N 1
ATOM 3567 C CA . SER A 1 438 ? 11.561 16.381 8.415 1.00 55.97 438 SER A CA 1
ATOM 3568 C C . SER A 1 438 ? 12.828 15.915 9.131 1.00 55.97 438 SER A C 1
ATOM 3570 O O . SER A 1 438 ? 13.943 16.042 8.597 1.00 55.97 438 SER A O 1
ATOM 3572 N N . GLY A 1 439 ? 12.669 15.397 10.346 1.00 56.91 439 GLY A N 1
ATOM 3573 C CA . GLY A 1 439 ? 13.737 14.749 11.088 1.00 56.91 439 GLY A CA 1
ATOM 3574 C C . GLY A 1 439 ? 14.082 13.376 10.512 1.00 56.91 439 GLY A C 1
ATOM 3575 O O . GLY A 1 439 ? 13.214 12.629 10.061 1.00 56.91 439 GLY A O 1
ATOM 3576 N N . ALA A 1 440 ? 15.357 12.999 10.606 1.00 48.00 440 ALA A N 1
ATOM 3577 C CA . ALA A 1 440 ? 15.746 11.592 10.583 1.00 48.00 440 ALA A CA 1
ATOM 3578 C C . ALA A 1 440 ? 15.411 10.981 11.955 1.00 48.00 440 ALA A C 1
ATOM 3580 O O . ALA A 1 440 ? 16.297 10.678 12.748 1.00 48.00 440 ALA A O 1
ATOM 3581 N N . LEU A 1 441 ? 14.113 10.914 12.266 1.00 50.94 441 LEU A N 1
ATOM 3582 C CA . LEU A 1 441 ? 13.600 10.394 13.528 1.00 50.94 441 LEU A CA 1
ATOM 3583 C C . LEU A 1 441 ? 13.714 8.868 13.521 1.00 50.94 441 LEU A C 1
ATOM 3585 O O . LEU A 1 441 ? 12.767 8.162 13.185 1.00 50.94 441 LEU A O 1
ATOM 3589 N N . TYR A 1 442 ? 14.910 8.404 13.886 1.00 54.62 442 TYR A N 1
ATOM 3590 C CA . TYR A 1 442 ? 15.190 7.047 14.341 1.00 54.62 442 TYR A CA 1
ATOM 3591 C C . TYR A 1 442 ? 14.082 6.592 15.297 1.00 54.62 442 TYR A C 1
ATOM 3593 O O . TYR A 1 442 ? 13.750 7.285 16.269 1.00 54.62 442 TYR A O 1
ATOM 3601 N N . CYS A 1 443 ? 13.461 5.461 14.969 1.00 56.97 443 CYS A N 1
ATOM 3602 C CA . CYS A 1 443 ? 12.222 5.014 15.587 1.00 56.97 443 CYS A CA 1
ATOM 3603 C C . CYS A 1 443 ? 12.378 3.598 16.169 1.00 56.97 443 CYS A C 1
ATOM 3605 O O . CYS A 1 443 ? 11.702 2.679 15.703 1.00 56.97 443 CYS A O 1
ATOM 3607 N N . PRO A 1 444 ? 13.194 3.431 17.232 1.00 56.75 444 PRO A N 1
ATOM 3608 C CA . PRO A 1 444 ? 13.436 2.131 17.858 1.00 56.75 444 PRO A CA 1
ATOM 3609 C C . PRO A 1 444 ? 12.171 1.353 18.286 1.00 56.75 444 PRO A C 1
ATOM 3611 O O . PRO A 1 444 ? 12.221 0.125 18.262 1.00 56.75 444 PRO A O 1
ATOM 3614 N N . PRO A 1 445 ? 11.005 1.982 18.584 1.00 61.09 445 PRO A N 1
ATOM 3615 C CA . PRO A 1 445 ? 9.713 1.289 18.612 1.00 61.09 445 PRO A CA 1
ATOM 3616 C C . PRO A 1 445 ? 9.428 0.286 17.486 1.00 61.09 445 PRO A C 1
ATOM 3618 O O . PRO A 1 445 ? 8.855 -0.758 17.764 1.00 61.09 445 PRO A O 1
ATOM 3621 N N . LEU A 1 446 ? 9.805 0.579 16.237 1.00 63.25 446 LEU A N 1
ATOM 3622 C CA . LEU A 1 446 ? 9.502 -0.274 15.076 1.00 63.25 446 LEU A CA 1
ATOM 3623 C C . LEU A 1 446 ? 10.553 -1.375 14.863 1.00 63.25 446 LEU A C 1
ATOM 3625 O O . LEU A 1 446 ? 10.255 -2.436 14.320 1.00 63.25 446 LEU A O 1
ATOM 3629 N N . GLU A 1 447 ? 11.775 -1.145 15.333 1.00 60.66 447 GLU A N 1
ATOM 3630 C CA . GLU A 1 447 ? 12.934 -2.030 15.151 1.00 60.66 447 GLU A CA 1
ATOM 3631 C C . GLU A 1 447 ? 12.853 -3.266 16.063 1.00 60.66 447 GLU A C 1
ATOM 3633 O O . GLU A 1 447 ? 13.339 -4.343 15.718 1.00 60.66 447 GLU A O 1
ATOM 3638 N N . LEU A 1 448 ? 12.129 -3.143 17.179 1.00 67.19 448 LEU A N 1
ATOM 3639 C CA . LEU A 1 448 ? 11.612 -4.249 17.993 1.00 67.19 448 LEU A CA 1
ATOM 3640 C C . LEU A 1 448 ? 10.072 -4.200 18.046 1.00 67.19 448 LEU A C 1
ATOM 3642 O O . LEU A 1 448 ? 9.466 -4.437 19.092 1.00 67.19 448 LEU A O 1
ATOM 3646 N N . GLY A 1 449 ? 9.453 -3.846 16.916 1.00 82.31 449 GLY A N 1
ATOM 3647 C CA . GLY A 1 449 ? 8.013 -3.634 16.787 1.00 82.31 449 GLY A CA 1
ATOM 3648 C C . GLY A 1 449 ? 7.177 -4.913 16.749 1.00 82.31 449 GLY A C 1
ATOM 3649 O O . GLY A 1 449 ? 7.651 -6.014 16.456 1.00 82.31 449 GLY A O 1
ATOM 3650 N N . LEU A 1 450 ? 5.890 -4.740 17.014 1.00 84.88 450 LEU A N 1
ATOM 3651 C CA . LEU A 1 450 ? 4.852 -5.758 16.991 1.00 84.88 450 LEU A CA 1
ATOM 3652 C C . LEU A 1 450 ? 4.441 -6.087 15.544 1.00 84.88 450 LEU A C 1
ATOM 3654 O O . LEU A 1 450 ? 4.241 -7.257 15.227 1.00 84.88 450 LEU A O 1
ATOM 3658 N N . ALA A 1 451 ? 4.451 -5.108 14.631 1.00 84.19 451 ALA A N 1
ATOM 3659 C CA . ALA A 1 451 ? 4.336 -5.344 13.189 1.00 84.19 451 ALA A CA 1
ATOM 3660 C C . ALA A 1 451 ? 5.525 -6.167 12.659 1.00 84.19 451 ALA A C 1
ATOM 3662 O O . ALA A 1 451 ? 5.329 -7.148 11.943 1.00 84.19 451 ALA A O 1
ATOM 3663 N N . LYS A 1 452 ? 6.756 -5.847 13.093 1.00 83.88 452 LYS A N 1
ATOM 3664 C CA . LYS A 1 452 ? 7.958 -6.644 12.789 1.00 83.88 452 LYS A CA 1
ATOM 3665 C C . LYS A 1 452 ? 7.813 -8.084 13.302 1.00 83.88 452 LYS A C 1
ATOM 3667 O O . LYS A 1 452 ? 8.129 -9.024 12.578 1.00 83.88 452 LYS A O 1
ATOM 3672 N N . ALA A 1 453 ? 7.274 -8.273 14.509 1.00 84.81 453 ALA A N 1
ATOM 3673 C CA . ALA A 1 453 ? 6.999 -9.602 15.056 1.00 84.81 453 ALA A CA 1
ATOM 3674 C C . ALA A 1 453 ? 5.891 -10.368 14.302 1.00 84.81 453 ALA A C 1
ATOM 3676 O O . ALA A 1 453 ? 6.003 -11.587 14.179 1.00 84.81 453 ALA A O 1
ATOM 3677 N N . CYS A 1 454 ? 4.870 -9.693 13.752 1.00 86.75 454 CYS A N 1
ATOM 3678 C CA . CYS A 1 454 ? 3.875 -10.320 12.865 1.00 86.75 454 CYS A CA 1
ATOM 3679 C C . CYS A 1 454 ? 4.550 -10.913 11.618 1.00 86.75 454 CYS A C 1
ATOM 3681 O O . CYS A 1 454 ? 4.386 -12.097 11.327 1.00 86.75 454 CYS A O 1
ATOM 3683 N N . LEU A 1 455 ? 5.406 -10.132 10.954 1.00 83.62 455 LEU A N 1
ATOM 3684 C CA . LEU A 1 455 ? 6.146 -10.569 9.764 1.00 83.62 455 LEU A CA 1
ATOM 3685 C C . LEU A 1 455 ? 7.080 -11.754 10.070 1.00 83.62 455 LEU A C 1
ATOM 3687 O O . LEU A 1 455 ? 7.067 -12.755 9.358 1.00 83.62 455 LEU A O 1
ATOM 3691 N N . VAL A 1 456 ? 7.836 -11.700 11.176 1.00 85.00 456 VAL A N 1
ATOM 3692 C CA . VAL A 1 456 ? 8.700 -12.815 11.627 1.00 85.00 456 VAL A CA 1
ATOM 3693 C C . VAL A 1 456 ? 7.887 -14.069 11.984 1.00 85.00 456 VAL A C 1
ATOM 3695 O O . VAL A 1 456 ? 8.385 -15.186 11.838 1.00 85.00 456 VAL A O 1
ATOM 3698 N N . ALA A 1 457 ? 6.639 -13.907 12.426 1.00 85.19 457 ALA A N 1
ATOM 3699 C CA . ALA A 1 457 ? 5.721 -15.006 12.698 1.00 85.19 457 ALA A CA 1
ATOM 3700 C C . ALA A 1 457 ? 5.074 -15.603 11.431 1.00 85.19 457 ALA A C 1
ATOM 3702 O O . ALA A 1 457 ? 4.450 -16.661 11.537 1.00 85.19 457 ALA A O 1
ATOM 3703 N N . GLY A 1 458 ? 5.207 -14.978 10.255 1.00 81.50 458 GLY A N 1
ATOM 3704 C CA . GLY A 1 458 ? 4.437 -15.354 9.063 1.00 81.50 458 GLY A CA 1
ATOM 3705 C C . GLY A 1 458 ? 2.951 -15.016 9.215 1.00 81.50 458 GLY A C 1
ATOM 3706 O O . GLY A 1 458 ? 2.088 -15.836 8.912 1.00 81.50 458 GLY A O 1
ATOM 3707 N N . GLU A 1 459 ? 2.654 -13.850 9.789 1.00 85.19 459 GLU A N 1
ATOM 3708 C CA . GLU A 1 459 ? 1.302 -13.356 10.040 1.00 85.19 459 GLU A CA 1
ATOM 3709 C C . GLU A 1 459 ? 1.076 -12.062 9.251 1.00 85.19 459 GLU A C 1
ATOM 3711 O O . GLU A 1 459 ? 1.729 -11.053 9.523 1.00 85.19 459 GLU A O 1
ATOM 3716 N N . LEU A 1 460 ? 0.146 -12.114 8.291 1.00 76.44 460 LEU A N 1
ATOM 3717 C CA . LEU A 1 460 ? -0.165 -11.013 7.371 1.00 76.44 460 LEU A CA 1
ATOM 3718 C C . LEU A 1 460 ? -0.524 -9.715 8.111 1.00 76.44 460 LEU A C 1
ATOM 3720 O O . LEU A 1 460 ? -1.211 -9.740 9.139 1.00 76.44 460 LEU A O 1
ATOM 3724 N N . LEU A 1 461 ? -0.131 -8.582 7.536 1.00 73.06 461 LEU A N 1
ATOM 3725 C CA . LEU A 1 461 ? -0.603 -7.247 7.884 1.00 73.06 461 LEU A CA 1
ATOM 3726 C C . LEU A 1 461 ? -1.714 -6.794 6.904 1.00 73.06 461 LEU A C 1
ATOM 3728 O O . LEU A 1 461 ? -1.713 -7.227 5.757 1.00 73.06 461 LEU A O 1
ATOM 3732 N N . PRO A 1 462 ? -2.651 -5.915 7.316 1.00 71.56 462 PRO A N 1
ATOM 3733 C CA . PRO A 1 462 ? -2.954 -5.578 8.705 1.00 71.56 462 PRO A CA 1
ATOM 3734 C C . PRO A 1 462 ? -3.397 -6.835 9.466 1.00 71.56 462 PRO A C 1
ATOM 3736 O O . PRO A 1 462 ? -4.237 -7.597 8.989 1.00 71.56 462 PRO A O 1
ATOM 3739 N N . PHE A 1 463 ? -2.811 -7.064 10.646 1.00 78.50 463 PHE A N 1
ATOM 3740 C CA . PHE A 1 463 ? -3.096 -8.271 11.421 1.00 78.50 463 PHE A CA 1
ATOM 3741 C C . PHE A 1 463 ? -4.594 -8.314 11.740 1.00 78.50 463 PHE A C 1
ATOM 3743 O O . PHE A 1 463 ? -5.126 -7.292 12.186 1.00 78.50 463 PHE A O 1
ATOM 3750 N N . PRO A 1 464 ? -5.283 -9.450 11.525 1.00 78.94 464 PRO A N 1
ATOM 3751 C CA . PRO A 1 464 ? -6.731 -9.504 11.637 1.00 78.94 464 PRO A CA 1
ATOM 3752 C C . PRO A 1 464 ? -7.182 -9.011 13.008 1.00 78.94 464 PRO A C 1
ATOM 3754 O O . PRO A 1 464 ? -6.734 -9.517 14.043 1.00 78.94 464 PRO A O 1
ATOM 3757 N N . GLU A 1 465 ? -8.065 -8.012 12.995 1.00 71.25 465 GLU A N 1
ATOM 3758 C CA . GLU A 1 465 ? -8.742 -7.510 14.187 1.00 71.25 465 GLU A CA 1
ATOM 3759 C C . GLU A 1 465 ? -9.358 -8.679 14.971 1.00 71.25 465 GLU A C 1
ATOM 3761 O O . GLU A 1 465 ? -9.765 -9.685 14.370 1.00 71.25 465 GLU A O 1
ATOM 3766 N N . PRO A 1 466 ? -9.444 -8.588 16.312 1.00 61.66 466 PRO A N 1
ATOM 3767 C CA . PRO A 1 466 ? -10.106 -9.637 17.061 1.00 61.66 466 PRO A CA 1
ATOM 3768 C C . PRO A 1 466 ? -11.559 -9.600 16.590 1.00 61.66 466 PRO A C 1
ATOM 3770 O O . PRO A 1 466 ? -12.145 -8.512 16.588 1.00 61.66 466 PRO A O 1
ATOM 3773 N N . PRO A 1 467 ? -12.155 -10.726 16.157 1.00 53.78 467 PRO A N 1
ATOM 3774 C CA . PRO A 1 467 ? -13.456 -10.688 15.516 1.00 53.78 467 PRO A CA 1
ATOM 3775 C C . PRO A 1 467 ? -14.401 -10.107 16.554 1.00 53.78 467 PRO A C 1
ATOM 3777 O O . PRO A 1 467 ? -14.562 -10.650 17.655 1.00 53.78 467 PRO A O 1
ATOM 3780 N N . THR A 1 468 ? -14.897 -8.910 16.261 1.00 45.94 468 THR A N 1
ATOM 3781 C CA . THR A 1 468 ? -15.565 -8.077 17.253 1.00 45.94 468 THR A CA 1
ATOM 3782 C C . THR A 1 468 ? -16.847 -8.781 17.701 1.00 45.94 468 THR A C 1
ATOM 3784 O O . THR A 1 468 ? -17.176 -9.895 17.285 1.00 45.94 468 THR A O 1
ATOM 3787 N N . PHE A 1 469 ? -17.661 -8.137 18.530 1.00 46.75 469 PHE A N 1
ATOM 3788 C CA . PHE A 1 469 ? -19.079 -8.507 18.549 1.00 46.75 469 PHE A CA 1
ATOM 3789 C C . PHE A 1 469 ? -19.816 -7.876 17.352 1.00 46.75 469 PHE A C 1
ATOM 3791 O O . PHE A 1 469 ? -20.955 -7.437 17.484 1.00 46.75 469 PHE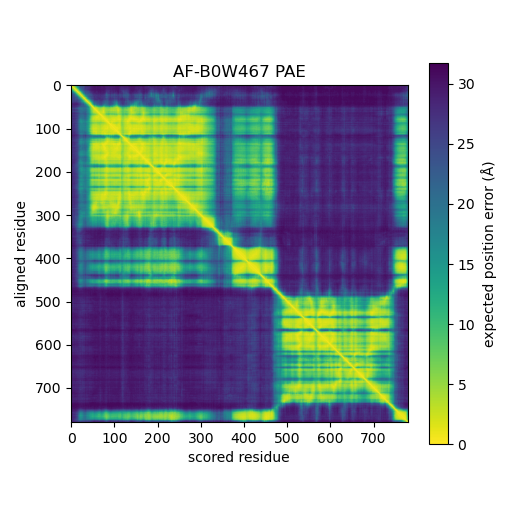 A O 1
ATOM 3798 N N . ALA A 1 470 ? -19.157 -7.884 16.181 1.00 37.44 470 ALA A N 1
ATOM 3799 C CA . ALA A 1 470 ? -19.789 -8.077 14.890 1.00 37.44 470 ALA A CA 1
ATOM 3800 C C . ALA A 1 470 ? -20.567 -9.392 14.943 1.00 37.44 470 ALA A C 1
ATOM 3802 O O . ALA A 1 470 ? -20.078 -10.478 14.652 1.00 37.44 470 ALA A O 1
ATOM 3803 N N . VAL A 1 471 ? -21.800 -9.243 15.399 1.00 41.31 471 VAL A N 1
ATOM 3804 C CA . VAL A 1 471 ? -22.985 -9.834 14.798 1.00 41.31 471 VAL A CA 1
ATOM 3805 C C . VAL A 1 471 ? -22.645 -10.375 13.379 1.00 41.31 471 VAL A C 1
ATOM 3807 O O . VAL A 1 471 ? -22.403 -9.553 12.500 1.00 41.31 471 VAL A O 1
ATOM 3810 N N . ASP A 1 472 ? -22.628 -11.700 13.120 1.00 40.03 472 ASP A N 1
ATOM 3811 C CA . ASP A 1 472 ? -22.191 -12.356 11.844 1.00 40.03 472 ASP A CA 1
ATOM 3812 C C . ASP A 1 472 ? -23.353 -12.875 10.941 1.00 40.03 472 ASP A C 1
ATOM 3814 O O . ASP A 1 472 ? -23.712 -14.049 11.030 1.00 40.03 472 ASP A O 1
ATOM 3818 N N . PRO A 1 473 ? -24.125 -12.024 10.218 1.00 41.38 473 PRO A N 1
ATOM 3819 C CA . PRO A 1 473 ? -26.036 -12.176 11.158 1.00 41.38 473 PRO A CA 1
ATOM 3820 C C . PRO A 1 473 ? -26.675 -13.375 10.382 1.00 41.38 473 PRO A C 1
ATOM 3822 O O . PRO A 1 473 ? -27.619 -13.988 10.840 1.00 41.38 473 PRO A O 1
ATOM 3825 N N . GLU A 1 474 ? -26.128 -13.762 9.223 1.00 37.69 474 GLU A N 1
ATOM 3826 C CA . GLU A 1 474 ? -26.687 -14.741 8.266 1.00 37.69 474 GLU A CA 1
ATOM 3827 C C . GLU A 1 474 ? -27.319 -15.974 8.924 1.00 37.69 474 GLU A C 1
ATOM 3829 O O . GLU A 1 474 ? -28.406 -16.414 8.565 1.00 37.69 474 GLU A O 1
ATOM 3834 N N . LYS A 1 475 ? -26.661 -16.513 9.954 1.00 38.16 475 LYS A N 1
ATOM 3835 C CA . LYS A 1 475 ? -27.066 -17.731 10.678 1.00 38.16 475 LYS A CA 1
ATOM 3836 C C . LYS A 1 475 ? -28.176 -17.474 11.719 1.00 38.16 475 LYS A C 1
ATOM 3838 O O . LYS A 1 475 ? -28.289 -18.193 12.712 1.00 38.16 475 LYS A O 1
ATOM 3843 N N . TYR A 1 476 ? -28.880 -16.364 11.527 1.00 37.53 476 TYR A N 1
ATOM 3844 C CA . TYR A 1 476 ? -29.556 -15.510 12.495 1.00 37.53 476 TYR A CA 1
ATOM 3845 C C . TYR A 1 476 ? -31.029 -15.798 12.822 1.00 37.53 476 TYR A C 1
ATOM 3847 O O . TYR A 1 476 ? -31.815 -14.867 12.730 1.00 37.53 476 TYR A O 1
ATOM 3855 N N . VAL A 1 477 ? -31.431 -17.002 13.221 1.00 37.78 477 VAL A N 1
ATOM 3856 C CA . VAL A 1 477 ? -32.857 -17.400 13.358 1.00 37.78 477 VAL A CA 1
ATOM 3857 C C . VAL A 1 477 ? -33.746 -16.446 14.201 1.00 37.78 477 VAL A C 1
ATOM 3859 O O . VAL A 1 477 ? -33.759 -16.539 15.430 1.00 37.78 477 VAL A O 1
ATOM 3862 N N . ASP A 1 478 ? -34.523 -15.565 13.563 1.00 36.25 478 ASP A N 1
ATOM 3863 C CA . ASP A 1 478 ? -35.765 -15.006 14.133 1.00 36.25 478 ASP A CA 1
ATOM 3864 C C . ASP A 1 478 ? -36.931 -15.998 13.925 1.00 36.25 478 ASP A C 1
ATOM 3866 O O . ASP A 1 478 ? -36.816 -16.984 13.192 1.00 36.25 478 ASP A O 1
ATOM 3870 N N . GLU A 1 479 ? -38.058 -15.766 14.601 1.00 37.94 479 GLU A N 1
ATOM 3871 C CA . GLU A 1 479 ? -39.262 -16.592 14.448 1.00 37.94 479 GLU A CA 1
ATOM 3872 C C . GLU A 1 479 ? -39.864 -16.460 13.037 1.00 37.94 479 GLU A C 1
ATOM 3874 O O . GLU A 1 479 ? -39.779 -15.409 12.400 1.00 37.94 479 GLU A O 1
ATOM 3879 N N . VAL A 1 480 ? -40.487 -17.542 12.552 1.00 36.47 480 VAL A N 1
ATOM 3880 C CA . VAL A 1 480 ? -41.137 -17.594 11.231 1.00 36.47 480 VAL A CA 1
ATOM 3881 C C . VAL A 1 480 ? -42.145 -16.439 11.099 1.00 36.47 480 VAL A C 1
ATOM 3883 O O . VAL A 1 480 ? -42.887 -16.187 12.053 1.00 36.47 480 VAL A O 1
ATOM 3886 N N . PRO A 1 481 ? -42.216 -15.747 9.942 1.00 36.50 481 PRO A N 1
ATOM 3887 C CA . PRO A 1 481 ? -43.187 -14.677 9.729 1.00 36.50 481 PRO A CA 1
ATOM 3888 C C . PRO A 1 481 ? -44.626 -15.120 10.024 1.00 36.50 481 PRO A C 1
ATOM 3890 O O . PRO A 1 481 ? -44.944 -16.303 9.858 1.00 36.50 481 PRO A O 1
ATOM 3893 N N . PRO A 1 482 ? -45.543 -14.193 10.370 1.00 36.81 482 PRO A N 1
ATOM 3894 C CA . PRO A 1 482 ? -46.968 -14.495 10.292 1.00 36.81 482 PRO A CA 1
ATOM 3895 C C . PRO A 1 482 ? -47.263 -15.026 8.883 1.00 36.81 482 PRO A C 1
ATOM 3897 O O . PRO A 1 482 ? -46.943 -14.367 7.898 1.00 36.81 482 PRO A O 1
ATOM 3900 N N . ALA A 1 483 ? -47.829 -16.234 8.794 1.00 34.69 483 ALA A N 1
ATOM 3901 C CA . ALA A 1 483 ? -47.768 -17.078 7.592 1.00 34.69 483 ALA A CA 1
ATOM 3902 C C . ALA A 1 483 ? -48.489 -16.531 6.337 1.00 34.69 483 ALA A C 1
ATOM 3904 O O . ALA A 1 483 ? -48.456 -17.176 5.296 1.00 34.69 483 ALA A O 1
ATOM 3905 N N . ASN A 1 484 ? -49.103 -15.349 6.437 1.00 41.25 484 ASN A N 1
ATOM 3906 C CA . ASN A 1 484 ? -49.629 -14.559 5.330 1.00 41.25 484 ASN A CA 1
ATOM 3907 C C . ASN A 1 484 ? -49.110 -13.105 5.428 1.00 41.25 484 ASN A C 1
ATOM 3909 O O . ASN A 1 484 ? -49.809 -12.247 5.976 1.00 41.25 484 ASN A O 1
ATOM 3913 N N . PRO A 1 485 ? -47.932 -12.769 4.870 1.00 38.78 485 PRO A N 1
ATOM 3914 C CA . PRO A 1 485 ? -47.842 -11.529 4.101 1.00 38.78 485 PRO A CA 1
ATOM 3915 C C . PRO A 1 485 ? -48.857 -11.607 2.942 1.00 38.78 485 PRO A C 1
ATOM 3917 O O . PRO A 1 485 ? -49.134 -12.708 2.459 1.00 38.78 485 PRO A O 1
ATOM 3920 N N . SER A 1 486 ? -49.431 -10.484 2.487 1.00 43.41 486 SER A N 1
ATOM 3921 C CA . SER A 1 486 ? -50.314 -10.537 1.305 1.00 43.41 486 SER A CA 1
ATOM 3922 C C . SER A 1 486 ? -49.519 -11.069 0.115 1.00 43.41 486 SER A C 1
ATOM 3924 O O . SER A 1 486 ? -48.405 -10.607 -0.130 1.00 43.41 486 SER A O 1
ATOM 3926 N N . LEU A 1 487 ? -50.070 -12.054 -0.594 1.00 40.50 487 LEU A N 1
ATOM 3927 C CA . LEU A 1 487 ? -49.400 -12.701 -1.730 1.00 40.50 487 LEU A CA 1
ATOM 3928 C C . LEU A 1 487 ? -49.378 -11.826 -2.992 1.00 40.50 487 LEU A C 1
ATOM 3930 O O . LEU A 1 487 ? -48.715 -12.173 -3.970 1.00 40.50 487 LEU A O 1
ATOM 3934 N N . ASP A 1 488 ? -50.088 -10.701 -2.972 1.00 45.41 488 ASP A N 1
ATOM 3935 C CA . ASP A 1 488 ? -50.103 -9.731 -4.055 1.00 45.41 488 ASP A CA 1
ATOM 3936 C C . ASP A 1 488 ? -48.752 -8.998 -4.135 1.00 45.41 488 ASP A C 1
ATOM 3938 O O . ASP A 1 488 ? -48.279 -8.461 -3.125 1.00 45.41 488 ASP A O 1
ATOM 3942 N N . PRO A 1 489 ? -48.112 -8.923 -5.317 1.00 54.12 489 PRO A N 1
ATOM 3943 C CA . PRO A 1 489 ? -46.974 -8.034 -5.500 1.00 54.12 489 PRO A CA 1
ATOM 3944 C C . PRO A 1 489 ? -47.417 -6.577 -5.280 1.00 54.12 489 PRO A C 1
ATOM 3946 O O . PRO A 1 489 ? -48.570 -6.241 -5.572 1.00 54.12 489 PRO A O 1
ATOM 3949 N N . PRO A 1 490 ? -46.527 -5.684 -4.802 1.00 56.41 490 PRO A N 1
ATOM 3950 C CA . PRO A 1 490 ? -46.851 -4.270 -4.680 1.00 56.41 490 PRO A CA 1
ATOM 3951 C C . PRO A 1 490 ? -47.312 -3.734 -6.042 1.00 56.41 490 PRO A C 1
ATOM 3953 O O . PRO A 1 490 ? -46.763 -4.147 -7.073 1.00 56.41 490 PRO A O 1
ATOM 3956 N N . PRO A 1 491 ? -48.300 -2.821 -6.077 1.00 61.59 491 PRO A N 1
ATOM 3957 C CA . PRO A 1 491 ? -48.739 -2.236 -7.333 1.00 61.59 491 PRO A CA 1
ATOM 3958 C C . PRO A 1 491 ? -47.528 -1.599 -8.035 1.00 61.59 491 PRO A C 1
ATOM 3960 O O . PRO A 1 491 ? -46.699 -0.974 -7.368 1.00 61.59 491 PRO A O 1
ATOM 3963 N N . PRO A 1 492 ? -47.393 -1.741 -9.368 1.00 69.81 492 PRO A N 1
ATOM 3964 C CA . PRO A 1 492 ? -46.198 -1.293 -10.092 1.00 69.81 492 PRO A CA 1
ATOM 3965 C C . PRO A 1 492 ? -45.942 0.214 -9.955 1.00 69.81 492 PRO A C 1
ATOM 3967 O O . PRO A 1 492 ? -44.810 0.662 -10.133 1.00 69.81 492 PRO A O 1
ATOM 3970 N N . PHE A 1 493 ? -46.980 0.969 -9.588 1.00 75.00 493 PHE A N 1
ATOM 3971 C CA . PHE A 1 493 ? -46.941 2.373 -9.216 1.00 75.00 493 PHE A CA 1
ATOM 3972 C C . PHE A 1 493 ? -47.666 2.557 -7.879 1.00 75.00 493 PHE A C 1
ATOM 3974 O O . PHE A 1 493 ? -48.790 2.078 -7.712 1.00 75.00 493 PHE A O 1
ATOM 3981 N N . ILE A 1 494 ? -47.042 3.270 -6.944 1.00 76.62 494 ILE A N 1
ATOM 3982 C CA . ILE A 1 494 ? -47.658 3.696 -5.685 1.00 76.62 494 ILE A CA 1
ATOM 3983 C C . ILE A 1 494 ? -48.217 5.109 -5.907 1.00 76.62 494 ILE A C 1
ATOM 3985 O O . ILE A 1 494 ? -47.426 6.001 -6.219 1.00 76.62 494 ILE A O 1
ATOM 3989 N N . PRO A 1 495 ? -49.537 5.350 -5.798 1.00 76.94 495 PRO A N 1
ATOM 3990 C CA . PRO A 1 495 ? -50.096 6.690 -5.971 1.00 76.94 495 PRO A CA 1
ATOM 3991 C C . PRO A 1 495 ? -49.573 7.632 -4.881 1.00 76.94 495 PRO A C 1
ATOM 3993 O O . PRO A 1 495 ? -49.408 7.221 -3.730 1.00 76.94 495 PRO A O 1
ATOM 3996 N N . THR A 1 496 ? -49.313 8.893 -5.223 1.00 74.81 496 THR A N 1
ATOM 3997 C CA . THR A 1 496 ? -48.960 9.895 -4.209 1.00 74.81 496 THR A CA 1
ATOM 3998 C C . THR A 1 496 ? -50.190 10.336 -3.417 1.00 74.81 496 THR A C 1
ATOM 4000 O O . THR A 1 496 ? -51.320 10.251 -3.899 1.00 74.81 496 THR A O 1
ATOM 4003 N N . VAL A 1 497 ? -49.977 10.833 -2.194 1.00 73.25 497 VAL A N 1
ATOM 4004 C CA . VAL A 1 497 ? -51.063 11.348 -1.331 1.00 73.25 497 VAL A CA 1
ATOM 4005 C C . VAL A 1 497 ? -51.789 12.524 -2.003 1.00 73.25 497 VAL A C 1
ATOM 4007 O O . VAL A 1 497 ? -52.994 12.708 -1.840 1.00 73.25 497 VAL A O 1
ATOM 4010 N N . ARG A 1 498 ? -51.052 13.287 -2.814 1.00 79.31 498 ARG A N 1
ATOM 4011 C CA . ARG A 1 498 ? -51.527 14.327 -3.733 1.00 79.31 498 ARG A CA 1
ATOM 4012 C C . ARG A 1 498 ? -50.524 14.472 -4.887 1.00 79.31 498 ARG A C 1
ATOM 4014 O O . ARG A 1 498 ? -49.349 14.155 -4.684 1.00 79.31 498 ARG A O 1
ATOM 4021 N N . PRO A 1 499 ? -50.919 14.936 -6.084 1.00 73.25 499 PRO A N 1
ATOM 4022 C CA . PRO A 1 499 ? -49.951 15.254 -7.132 1.00 73.25 499 PRO A CA 1
ATOM 4023 C C . PRO A 1 499 ? -49.051 16.407 -6.663 1.00 73.25 499 PRO A C 1
ATOM 4025 O O . PRO A 1 499 ? -49.558 17.454 -6.256 1.00 73.25 499 PRO A O 1
ATOM 4028 N N . TYR A 1 500 ? -47.732 16.207 -6.703 1.00 82.69 500 TYR A N 1
ATOM 4029 C CA . TYR A 1 500 ? -46.758 17.243 -6.354 1.00 82.69 500 TYR A CA 1
ATOM 4030 C C . TYR A 1 500 ? -46.418 18.109 -7.571 1.00 82.69 500 TYR A C 1
ATOM 4032 O O . TYR A 1 500 ? -46.456 17.658 -8.715 1.00 82.69 500 TYR A O 1
ATOM 4040 N N . CYS A 1 501 ? -46.058 19.367 -7.337 1.00 80.19 501 CYS A N 1
ATOM 4041 C CA . CYS A 1 501 ? -45.706 20.318 -8.386 1.00 80.19 501 CYS A CA 1
ATOM 4042 C C . CYS A 1 501 ? -44.559 21.251 -7.963 1.00 80.19 501 CYS A C 1
ATOM 4044 O O . CYS A 1 501 ? -44.092 21.228 -6.825 1.00 80.19 501 CYS A O 1
ATOM 4046 N N . ALA A 1 502 ? -44.081 22.095 -8.882 1.00 77.62 502 ALA A N 1
ATOM 4047 C CA . ALA A 1 502 ? -42.910 22.948 -8.645 1.00 77.62 502 ALA A CA 1
ATOM 4048 C C . ALA A 1 502 ? -43.067 23.944 -7.471 1.00 77.62 502 ALA A C 1
ATOM 4050 O O . ALA A 1 502 ? -42.062 24.366 -6.896 1.00 77.62 502 ALA A O 1
ATOM 4051 N N . THR A 1 503 ? -44.299 24.300 -7.086 1.00 78.75 503 THR A N 1
ATOM 4052 C CA . THR A 1 503 ? -44.565 25.137 -5.903 1.00 78.75 503 THR A CA 1
ATOM 4053 C C . THR A 1 503 ? -44.497 24.364 -4.585 1.00 78.75 503 THR A C 1
ATOM 4055 O O . THR A 1 503 ? -44.229 24.977 -3.560 1.00 78.75 503 THR A O 1
ATOM 4058 N N . ASP A 1 504 ? -44.653 23.036 -4.584 1.00 80.62 504 ASP A N 1
ATOM 4059 C CA . ASP A 1 504 ? -44.480 22.225 -3.367 1.00 80.62 504 ASP A CA 1
ATOM 4060 C C . ASP A 1 504 ? -43.017 22.147 -2.924 1.00 80.62 504 ASP A C 1
ATOM 4062 O O . ASP A 1 504 ? -42.738 22.024 -1.738 1.00 80.62 504 ASP A O 1
ATOM 4066 N N . LEU A 1 505 ? -42.074 22.271 -3.863 1.00 76.69 505 LEU A N 1
ATOM 4067 C CA . LEU A 1 505 ? -40.638 22.347 -3.570 1.00 76.69 505 LEU A CA 1
ATOM 4068 C C . LEU A 1 505 ? -40.227 23.660 -2.889 1.00 76.69 505 LEU A C 1
ATOM 4070 O O . LEU A 1 505 ? -39.166 23.720 -2.274 1.00 76.69 505 LEU A O 1
ATOM 4074 N N . ASN A 1 506 ? -41.048 24.705 -3.013 1.00 79.88 506 ASN A N 1
ATOM 4075 C CA . ASN A 1 506 ? -40.813 26.030 -2.443 1.00 79.88 506 ASN A CA 1
ATOM 4076 C C . ASN A 1 506 ? -42.107 26.519 -1.763 1.00 79.88 506 ASN A C 1
ATOM 4078 O O . ASN A 1 506 ? -42.731 27.467 -2.251 1.00 79.88 506 ASN A O 1
ATOM 4082 N N . PRO A 1 507 ? -42.557 25.845 -0.686 1.00 81.38 507 PRO A N 1
ATOM 4083 C CA . PRO A 1 507 ? -43.825 26.163 -0.047 1.00 81.38 507 PRO A CA 1
ATOM 4084 C C . PRO A 1 507 ? -43.793 27.589 0.511 1.00 81.38 507 PRO A C 1
ATOM 4086 O O . PRO A 1 507 ? -42.825 28.004 1.140 1.00 81.38 507 PRO A O 1
ATOM 4089 N N . THR A 1 508 ? -44.861 28.353 0.273 1.00 80.56 508 THR A N 1
ATOM 4090 C CA . THR A 1 508 ? -44.971 29.761 0.701 1.00 80.56 508 THR A CA 1
ATOM 4091 C C . THR A 1 508 ? -45.849 29.950 1.936 1.00 80.56 508 THR A C 1
ATOM 4093 O O . THR A 1 508 ? -45.833 31.010 2.557 1.00 80.56 508 THR A O 1
ATOM 4096 N N . THR A 1 509 ? -46.644 28.943 2.302 1.00 85.38 509 THR A N 1
ATOM 4097 C CA . THR A 1 509 ? -47.487 28.968 3.504 1.00 85.38 509 THR A CA 1
ATOM 4098 C C . THR A 1 509 ? -46.604 28.863 4.743 1.00 85.38 509 THR A C 1
ATOM 4100 O O . THR A 1 509 ? -45.761 27.979 4.813 1.00 85.38 509 THR A O 1
ATOM 4103 N N . VAL A 1 510 ? -46.772 29.763 5.710 1.00 86.56 510 VAL A N 1
ATOM 4104 C CA . VAL A 1 510 ? -46.072 29.727 7.006 1.00 86.56 510 VAL A CA 1
ATOM 4105 C C . VAL A 1 510 ? -46.896 28.900 7.996 1.00 86.56 510 VAL A C 1
ATOM 4107 O O . VAL A 1 510 ? -48.112 29.077 8.080 1.00 86.56 510 VAL A O 1
ATOM 4110 N N . ASP A 1 511 ? -46.255 28.025 8.770 1.00 82.50 511 ASP A N 1
ATOM 4111 C CA . ASP A 1 511 ? -46.872 27.387 9.936 1.00 82.50 511 ASP A CA 1
ATOM 4112 C C . ASP A 1 511 ? -47.166 28.452 11.018 1.00 82.50 511 ASP A C 1
ATOM 4114 O O . ASP A 1 511 ? -46.224 29.040 11.554 1.00 82.50 511 ASP A O 1
ATOM 4118 N N . PRO A 1 512 ? -48.438 28.706 11.388 1.00 80.25 512 PRO A N 1
ATOM 4119 C CA . PRO A 1 512 ? -48.801 29.755 12.345 1.00 80.25 512 PRO A CA 1
ATOM 4120 C C . PRO A 1 512 ? -48.363 29.462 13.792 1.00 80.25 512 PRO A C 1
ATOM 4122 O O . PRO A 1 512 ? -48.538 30.317 14.658 1.00 80.25 512 PRO A O 1
ATOM 4125 N N . SER A 1 513 ? -47.816 28.274 14.075 1.00 79.19 513 SER A N 1
ATOM 4126 C CA . SER A 1 513 ? -47.139 27.970 15.344 1.00 79.19 513 SER A CA 1
ATOM 4127 C C . SER A 1 513 ? -45.662 28.388 15.363 1.00 79.19 513 SER A C 1
ATOM 4129 O O . SER A 1 513 ? -45.016 28.314 16.412 1.00 79.19 513 SER A O 1
ATOM 4131 N N . CYS A 1 514 ? -45.117 28.814 14.220 1.00 81.62 514 CYS A N 1
ATOM 4132 C CA . CYS A 1 514 ? -43.713 29.149 14.047 1.00 81.62 514 CYS A CA 1
ATOM 4133 C C . CYS A 1 514 ? -43.459 30.663 13.997 1.00 81.62 514 CYS A C 1
ATOM 4135 O O . CYS A 1 514 ? -44.358 31.482 13.825 1.00 81.62 514 CYS A O 1
ATOM 4137 N N . ASP A 1 515 ? -42.187 31.016 14.142 1.00 82.69 515 ASP A N 1
ATOM 4138 C CA . ASP A 1 515 ? -41.677 32.366 13.921 1.00 82.69 515 ASP A CA 1
ATOM 4139 C C . ASP A 1 515 ? -41.563 32.601 12.399 1.00 82.69 515 ASP A C 1
ATOM 4141 O O . ASP A 1 515 ? -40.925 31.775 11.742 1.00 82.69 515 ASP A O 1
ATOM 4145 N N . PRO A 1 516 ? -42.158 33.657 11.808 1.00 81.88 516 PRO A N 1
ATOM 4146 C CA . PRO A 1 516 ? -42.050 33.923 10.371 1.00 81.88 516 PRO A CA 1
ATOM 4147 C C . PRO A 1 516 ? -40.609 34.073 9.865 1.00 81.88 516 PRO A C 1
ATOM 4149 O O . PRO A 1 516 ? -40.348 33.752 8.708 1.00 81.88 516 PRO A O 1
ATOM 4152 N N . ASP A 1 517 ? -39.675 34.496 10.725 1.00 83.69 517 ASP A N 1
ATOM 4153 C CA . ASP A 1 517 ? -38.253 34.635 10.382 1.00 83.69 517 ASP A CA 1
ATOM 4154 C C . ASP A 1 517 ? -37.472 33.303 10.513 1.00 83.69 517 ASP A C 1
ATOM 4156 O O . ASP A 1 517 ? -36.261 33.250 10.274 1.00 83.69 517 ASP A O 1
ATOM 4160 N N . TRP A 1 518 ? -38.128 32.194 10.889 1.00 86.25 518 TRP A N 1
ATOM 4161 C CA . TRP A 1 518 ? -37.497 30.874 10.970 1.00 86.25 518 TRP A CA 1
ATOM 4162 C C . TRP A 1 518 ? -37.323 30.250 9.570 1.00 86.25 518 TRP A C 1
ATOM 4164 O O . TRP A 1 518 ? -38.320 30.005 8.890 1.00 86.25 518 TRP A O 1
ATOM 4174 N N . PRO A 1 519 ? -36.098 29.875 9.139 1.00 84.81 519 PRO A N 1
ATOM 4175 C CA . PRO A 1 519 ? -35.851 29.388 7.774 1.00 84.81 519 PRO A CA 1
ATOM 4176 C C . PRO A 1 519 ? -36.621 28.129 7.341 1.00 84.81 519 PRO A C 1
ATOM 4178 O O . PRO A 1 519 ? -36.665 27.835 6.150 1.00 84.81 519 PRO A O 1
ATOM 4181 N N . LEU A 1 520 ? -37.220 27.383 8.279 1.00 87.81 520 LEU A N 1
ATOM 4182 C CA . LEU A 1 520 ? -38.039 26.190 8.010 1.00 87.81 520 LEU A CA 1
ATOM 4183 C C . LEU A 1 520 ? -39.509 26.381 8.433 1.00 87.81 520 LEU A C 1
ATOM 4185 O O . LEU A 1 520 ? -40.238 25.401 8.592 1.00 87.81 520 LEU A O 1
ATOM 4189 N N . ALA A 1 521 ? -39.970 27.625 8.617 1.00 88.12 521 ALA A N 1
ATOM 4190 C CA . ALA A 1 521 ? -41.359 27.937 8.975 1.00 88.12 521 ALA A CA 1
ATOM 4191 C C . ALA A 1 521 ? -42.371 27.488 7.904 1.00 88.12 521 ALA A C 1
ATOM 4193 O O . ALA A 1 521 ? -43.532 27.245 8.219 1.00 88.12 521 ALA A O 1
ATOM 4194 N N . HIS A 1 522 ? -41.915 27.340 6.657 1.00 88.75 522 HIS A N 1
ATOM 4195 C CA . HIS A 1 522 ? -42.696 26.839 5.525 1.00 88.75 522 HIS A CA 1
ATOM 4196 C C . HIS A 1 522 ? -42.736 25.307 5.392 1.00 88.75 522 HIS A C 1
ATOM 4198 O O . HIS A 1 522 ? -43.329 24.783 4.452 1.00 88.75 522 HIS A O 1
ATOM 4204 N N . LEU A 1 523 ? -42.075 24.576 6.291 1.00 90.94 523 LEU A N 1
ATOM 4205 C CA . LEU A 1 523 ? -42.036 23.115 6.293 1.00 90.94 523 LEU A CA 1
ATOM 4206 C C . LEU A 1 523 ? -42.599 22.578 7.604 1.00 90.94 523 LEU A C 1
ATOM 4208 O O . LEU A 1 523 ? -42.405 23.179 8.661 1.00 90.94 523 LEU A O 1
ATOM 4212 N N . TRP A 1 524 ? -43.246 21.415 7.553 1.00 93.19 524 TRP A N 1
ATOM 4213 C CA . TRP A 1 524 ? -43.834 20.760 8.721 1.00 93.19 524 TRP A CA 1
ATOM 4214 C C . TRP A 1 524 ? -42.950 19.594 9.179 1.00 93.19 524 TRP A C 1
ATOM 4216 O O . TRP A 1 524 ? -42.877 18.578 8.481 1.00 93.19 524 TRP A O 1
ATOM 4226 N N . PRO A 1 525 ? -42.247 19.715 10.323 1.00 94.31 525 PRO A N 1
ATOM 4227 C CA . PRO A 1 525 ? -41.409 18.647 10.841 1.00 94.31 525 PRO A CA 1
ATOM 4228 C C . PRO A 1 525 ? -42.239 17.558 11.521 1.00 94.31 525 PRO A C 1
ATOM 4230 O O . PRO A 1 525 ? -43.148 17.825 12.311 1.00 94.31 525 PRO A O 1
ATOM 4233 N N . VAL A 1 526 ? -41.832 16.318 11.286 1.00 95.88 526 VAL A N 1
ATOM 4234 C CA . VAL A 1 526 ? -42.333 15.098 11.916 1.00 95.88 526 VAL A CA 1
ATOM 4235 C C . VAL A 1 526 ? -41.160 14.423 12.624 1.00 95.88 526 VAL A C 1
ATOM 4237 O O . VAL A 1 526 ? -40.116 14.175 12.024 1.00 95.88 526 VAL A O 1
ATOM 4240 N N . TYR A 1 527 ? -41.322 14.129 13.909 1.00 94.62 527 TYR A N 1
ATOM 4241 C CA . TYR A 1 527 ? -40.360 13.372 14.700 1.00 94.62 527 TYR A CA 1
ATOM 4242 C C . TYR A 1 527 ? -40.543 11.871 14.464 1.00 94.62 527 TYR A C 1
ATOM 4244 O O . TYR A 1 527 ? -41.643 11.338 14.628 1.00 94.62 527 TYR A O 1
ATOM 4252 N N . VAL A 1 528 ? -39.453 11.187 14.119 1.00 92.69 528 VAL A N 1
ATOM 4253 C CA . VAL A 1 528 ? -39.404 9.742 13.873 1.00 92.69 528 VAL A CA 1
ATOM 4254 C C . VAL A 1 528 ? -38.417 9.114 14.854 1.00 92.69 528 VAL A C 1
ATOM 4256 O O . VAL A 1 528 ? -37.249 9.491 14.888 1.00 92.69 528 VAL A O 1
ATOM 4259 N N . PHE A 1 529 ? -38.890 8.151 15.643 1.00 87.88 529 PHE A N 1
ATOM 4260 C CA . PHE A 1 529 ? -38.115 7.396 16.631 1.00 87.88 529 PHE A CA 1
ATOM 4261 C C . PHE A 1 529 ? -37.834 5.971 16.148 1.00 87.88 529 PHE A C 1
ATOM 4263 O O . PHE A 1 529 ? -38.715 5.346 15.550 1.00 87.88 529 PHE A O 1
ATOM 4270 N N . ASN A 1 530 ? -36.663 5.429 16.504 1.00 82.00 530 ASN A N 1
ATOM 4271 C CA . ASN A 1 530 ? -36.268 4.037 16.235 1.00 82.00 530 ASN A CA 1
ATOM 4272 C C . ASN A 1 530 ? -36.215 3.688 14.725 1.00 82.00 530 ASN A C 1
ATOM 4274 O O . ASN A 1 530 ? -36.472 2.550 14.334 1.00 82.00 530 ASN A O 1
ATOM 4278 N N . PHE A 1 531 ? -35.857 4.648 13.863 1.00 84.94 531 PHE A N 1
ATOM 4279 C CA . PHE A 1 531 ? -35.674 4.391 12.429 1.00 84.94 531 PHE A CA 1
ATOM 4280 C C . PHE A 1 531 ? -34.335 3.706 12.161 1.00 84.94 531 PHE A C 1
ATOM 4282 O O . PHE A 1 531 ? -33.304 4.121 12.689 1.00 84.94 531 PHE A O 1
ATOM 4289 N N . ARG A 1 532 ? -34.324 2.663 11.327 1.00 79.94 532 ARG A N 1
ATOM 4290 C CA . ARG A 1 532 ? -33.111 1.887 11.047 1.00 79.94 532 ARG A CA 1
ATOM 4291 C C . ARG A 1 532 ? -32.403 2.319 9.767 1.00 79.94 532 ARG A C 1
ATOM 4293 O O . ARG A 1 532 ? -32.934 2.172 8.669 1.00 79.94 532 ARG A O 1
ATOM 4300 N N . LEU A 1 533 ? -31.147 2.725 9.904 1.00 74.12 533 LEU A N 1
ATOM 4301 C CA . LEU A 1 533 ? -30.240 2.906 8.777 1.00 74.12 533 LEU A CA 1
ATOM 4302 C C . LEU A 1 533 ? -29.559 1.588 8.403 1.00 74.12 533 LEU A C 1
ATOM 4304 O O . LEU A 1 533 ? -29.086 0.857 9.270 1.00 74.12 533 LEU A O 1
ATOM 4308 N N . ASN A 1 534 ? -29.422 1.348 7.101 1.00 65.81 534 ASN A N 1
ATOM 4309 C CA . ASN A 1 534 ? -28.495 0.354 6.561 1.00 65.81 534 ASN A CA 1
ATOM 4310 C C . ASN A 1 534 ? -27.192 1.021 6.084 1.00 65.81 534 ASN A C 1
ATOM 4312 O O . ASN A 1 534 ? -26.132 0.396 6.119 1.00 65.81 534 ASN A O 1
ATOM 4316 N N . VAL A 1 535 ? -27.242 2.305 5.696 1.00 61.69 535 VAL A N 1
ATOM 4317 C CA . VAL A 1 535 ? -26.080 3.089 5.244 1.00 61.69 535 VAL A CA 1
ATOM 4318 C C . VAL A 1 535 ? -25.725 4.173 6.269 1.00 61.69 535 VAL A C 1
ATOM 4320 O O . VAL A 1 535 ? -26.509 5.078 6.535 1.00 61.69 535 VAL A O 1
ATOM 4323 N N . LEU A 1 536 ? -24.515 4.101 6.833 1.00 54.19 536 LEU A N 1
ATOM 4324 C CA . LEU A 1 536 ? -24.046 4.988 7.913 1.00 54.19 536 LEU A CA 1
ATOM 4325 C C . LEU A 1 536 ? -23.273 6.240 7.442 1.00 54.19 536 LEU A C 1
ATOM 4327 O O . LEU A 1 536 ? -22.663 6.916 8.268 1.00 54.19 536 LEU A O 1
ATOM 4331 N N . ARG A 1 537 ? -23.213 6.542 6.137 1.00 54.91 537 ARG A N 1
ATOM 4332 C CA . ARG A 1 537 ? -22.392 7.649 5.603 1.00 54.91 537 ARG A CA 1
ATOM 4333 C C . ARG A 1 537 ? -23.048 8.390 4.438 1.00 54.91 537 ARG A C 1
ATOM 4335 O O . ARG A 1 537 ? -23.468 7.756 3.473 1.00 54.91 537 ARG A O 1
ATOM 4342 N N . GLY A 1 538 ? -22.972 9.721 4.496 1.00 63.44 538 GLY A N 1
ATOM 4343 C CA . GLY A 1 538 ? -23.228 10.627 3.373 1.00 63.44 538 GLY A CA 1
ATOM 4344 C C . GLY A 1 538 ? -24.670 10.630 2.868 1.00 63.44 538 GLY A C 1
ATOM 4345 O O . GLY A 1 538 ? -25.581 10.143 3.533 1.00 63.44 538 GLY A O 1
ATOM 4346 N N . ASP A 1 539 ? -24.850 11.165 1.665 1.00 64.31 539 ASP A N 1
ATOM 4347 C CA . ASP A 1 539 ? -26.150 11.493 1.059 1.00 64.31 539 ASP A CA 1
ATOM 4348 C C . ASP A 1 539 ? -27.072 10.268 0.946 1.00 64.31 539 ASP A C 1
ATOM 4350 O O . ASP A 1 539 ? -28.265 10.346 1.227 1.00 64.31 539 ASP A O 1
ATOM 4354 N N . ARG A 1 540 ? -26.481 9.089 0.697 1.00 70.69 540 ARG A N 1
ATOM 4355 C CA . ARG A 1 540 ? -27.166 7.783 0.661 1.00 70.69 540 ARG A CA 1
ATOM 4356 C C . ARG A 1 540 ? -27.943 7.440 1.941 1.00 70.69 540 ARG A C 1
ATOM 4358 O O . ARG A 1 540 ? -28.872 6.639 1.883 1.00 70.69 540 ARG A O 1
ATOM 4365 N N . ARG A 1 541 ? -27.577 8.017 3.092 1.00 79.69 541 ARG A N 1
ATOM 4366 C CA . ARG A 1 541 ? -28.349 7.908 4.342 1.00 79.69 541 ARG A CA 1
ATOM 4367 C C . ARG A 1 541 ? -29.691 8.628 4.222 1.00 79.69 541 ARG A C 1
ATOM 4369 O O . ARG A 1 541 ? -30.721 8.086 4.612 1.00 79.69 541 ARG A O 1
ATOM 4376 N N . ASN A 1 542 ? -29.654 9.852 3.705 1.00 84.56 542 ASN A N 1
ATOM 4377 C CA . ASN A 1 542 ? -30.823 10.707 3.571 1.00 84.56 542 ASN A CA 1
ATOM 4378 C C . ASN A 1 542 ? -31.714 10.200 2.422 1.00 84.56 542 ASN A C 1
ATOM 4380 O O . ASN A 1 542 ? -32.933 10.176 2.570 1.00 84.56 542 ASN A O 1
ATOM 4384 N N . ASP A 1 543 ? -31.123 9.665 1.349 1.00 82.38 543 ASP A N 1
ATOM 4385 C CA . ASP A 1 543 ? -31.859 8.979 0.279 1.00 82.38 543 ASP A CA 1
ATOM 4386 C C . ASP A 1 543 ? -32.632 7.751 0.788 1.00 82.38 543 ASP A C 1
ATOM 4388 O O . ASP A 1 543 ? -33.821 7.645 0.507 1.00 82.38 543 ASP A O 1
ATOM 4392 N N . GLN A 1 544 ? -32.036 6.888 1.627 1.00 83.38 544 GLN A N 1
ATOM 4393 C CA . GLN A 1 544 ? -32.748 5.742 2.229 1.00 83.38 544 GLN A CA 1
ATOM 4394 C C . GLN A 1 544 ? -34.016 6.183 3.000 1.00 83.38 544 GLN A C 1
ATOM 4396 O O . GLN A 1 544 ? -35.041 5.494 2.995 1.00 83.38 544 GLN A O 1
ATOM 4401 N N . ILE A 1 545 ? -33.957 7.337 3.671 1.00 87.00 545 ILE A N 1
ATOM 4402 C CA . ILE A 1 545 ? -35.090 7.914 4.409 1.00 87.00 545 ILE A CA 1
ATOM 4403 C C . ILE A 1 545 ? -36.127 8.493 3.431 1.00 87.00 545 ILE A C 1
ATOM 4405 O O . ILE A 1 545 ? -37.323 8.246 3.596 1.00 87.00 545 ILE A O 1
ATOM 4409 N N . ARG A 1 546 ? -35.693 9.205 2.381 1.00 88.56 546 ARG A N 1
ATOM 4410 C CA . ARG A 1 546 ? -36.572 9.734 1.319 1.00 88.56 546 ARG A CA 1
ATOM 4411 C C . ARG A 1 546 ? -37.310 8.621 0.578 1.00 88.56 546 ARG A C 1
ATOM 4413 O O . ARG A 1 546 ? -38.519 8.722 0.406 1.00 88.56 546 ARG A O 1
ATOM 4420 N N . GLU A 1 547 ? -36.620 7.542 0.214 1.00 85.69 547 GLU A N 1
ATOM 4421 C CA . GLU A 1 547 ? -37.200 6.341 -0.402 1.00 85.69 547 GLU A CA 1
ATOM 4422 C C . GLU A 1 547 ? -38.290 5.712 0.481 1.00 85.69 547 GLU A C 1
ATOM 4424 O O . GLU A 1 547 ? -39.338 5.312 -0.025 1.00 85.69 547 GLU A O 1
ATOM 4429 N N . TYR A 1 548 ? -38.088 5.653 1.805 1.00 88.00 548 TYR A N 1
ATOM 4430 C CA . TYR A 1 548 ? -39.098 5.122 2.725 1.00 88.00 548 TYR A CA 1
ATOM 4431 C C . TYR A 1 548 ? -40.403 5.938 2.699 1.00 88.00 548 TYR A C 1
ATOM 4433 O O . TYR A 1 548 ? -41.478 5.345 2.608 1.00 88.00 548 TYR A O 1
ATOM 4441 N N . PHE A 1 549 ? -40.325 7.274 2.734 1.00 90.06 549 PHE A N 1
ATOM 4442 C CA . PHE A 1 549 ? -41.516 8.136 2.689 1.00 90.06 549 PHE A CA 1
ATOM 4443 C C . PHE A 1 549 ? -42.129 8.238 1.284 1.00 90.06 549 PHE A C 1
ATOM 4445 O O . PHE A 1 549 ? -43.351 8.176 1.150 1.00 90.06 549 PHE A O 1
ATOM 4452 N N . ALA A 1 550 ? -41.319 8.281 0.225 1.00 87.31 550 ALA A N 1
ATOM 4453 C CA . ALA A 1 550 ? -41.814 8.290 -1.151 1.00 87.31 550 ALA A CA 1
ATOM 4454 C C . ALA A 1 550 ? -42.593 7.006 -1.495 1.00 87.31 550 ALA A C 1
ATOM 4456 O O . ALA A 1 550 ? -43.585 7.060 -2.218 1.00 87.31 550 ALA A O 1
ATOM 4457 N N . ALA A 1 551 ? -42.231 5.867 -0.897 1.00 82.31 551 ALA A N 1
ATOM 4458 C CA . ALA A 1 551 ? -42.993 4.620 -0.985 1.00 82.31 551 ALA A CA 1
ATOM 4459 C C . ALA A 1 551 ? -44.312 4.603 -0.183 1.00 82.31 551 ALA A C 1
ATOM 4461 O O . ALA A 1 551 ? -45.098 3.664 -0.298 1.00 82.31 551 ALA A O 1
ATOM 4462 N N . LYS A 1 552 ? -44.581 5.640 0.616 1.00 86.69 552 LYS A N 1
ATOM 4463 C CA . LYS A 1 552 ? -45.904 5.958 1.180 1.00 86.69 552 LYS A CA 1
ATOM 4464 C C . LYS A 1 552 ? -46.615 7.066 0.385 1.00 86.69 552 LYS A C 1
ATOM 4466 O O . LYS A 1 552 ? -47.635 7.576 0.834 1.00 86.69 552 LYS A O 1
ATOM 4471 N N . GLY A 1 553 ? -46.068 7.459 -0.769 1.00 84.94 553 GLY A N 1
ATOM 4472 C CA . GLY A 1 553 ? -46.589 8.536 -1.606 1.00 84.94 553 GLY A CA 1
ATOM 4473 C C . GLY A 1 553 ? -46.280 9.950 -1.100 1.00 84.94 553 GLY A C 1
ATOM 4474 O O . GLY A 1 553 ? -46.994 10.872 -1.492 1.00 84.94 553 GLY A O 1
ATOM 4475 N N . LEU A 1 554 ? -45.269 10.117 -0.230 1.00 89.31 554 LEU A N 1
ATOM 4476 C CA . LEU A 1 554 ? -44.967 11.356 0.503 1.00 89.31 554 LEU A CA 1
ATOM 4477 C C . LEU A 1 554 ? -43.598 11.961 0.143 1.00 89.31 554 LEU A C 1
ATOM 4479 O O . LEU A 1 554 ? -42.576 11.272 0.166 1.00 89.31 554 LEU A O 1
ATOM 4483 N N . LEU A 1 555 ? -43.555 13.275 -0.095 1.00 89.56 555 LEU A N 1
ATOM 4484 C CA . LEU A 1 555 ? -42.319 14.027 -0.345 1.00 89.56 555 LEU A CA 1
ATOM 4485 C C . LEU A 1 555 ? -41.658 14.508 0.963 1.00 89.56 555 LEU A C 1
ATOM 4487 O O . LEU A 1 555 ? -42.052 15.520 1.543 1.00 89.56 555 LEU A O 1
ATOM 4491 N N . ALA A 1 556 ? -40.608 13.807 1.396 1.00 90.38 556 ALA A N 1
ATOM 4492 C CA . ALA A 1 556 ? -39.700 14.267 2.450 1.00 90.38 556 ALA A CA 1
ATOM 4493 C C . ALA A 1 556 ? -38.596 15.159 1.849 1.00 90.38 556 ALA A C 1
ATOM 4495 O O . ALA A 1 556 ? -37.734 14.671 1.111 1.00 90.38 556 ALA A O 1
ATOM 4496 N N . THR A 1 557 ? -38.601 16.460 2.153 1.00 84.69 557 THR A N 1
ATOM 4497 C CA . THR A 1 557 ? -37.628 17.410 1.584 1.00 84.69 557 THR A CA 1
ATOM 4498 C C . THR A 1 557 ? -36.316 17.394 2.357 1.00 84.69 557 THR A C 1
ATOM 4500 O O . THR A 1 557 ? -35.266 17.098 1.783 1.00 84.69 557 THR A O 1
ATOM 4503 N N . CYS A 1 558 ? -36.378 17.652 3.664 1.00 87.75 558 CYS A N 1
ATOM 4504 C CA . CYS A 1 558 ? -35.206 17.812 4.519 1.00 87.75 558 CYS A CA 1
ATOM 4505 C C . CYS A 1 558 ? -35.201 16.847 5.715 1.00 87.75 558 CYS A C 1
ATOM 4507 O O . CYS A 1 558 ? -36.258 16.475 6.234 1.00 87.75 558 CYS A O 1
ATOM 4509 N N . ILE A 1 559 ? -34.008 16.430 6.147 1.00 89.88 559 ILE A N 1
ATOM 4510 C CA . ILE A 1 559 ? -33.784 15.453 7.219 1.00 89.88 559 ILE A CA 1
ATOM 4511 C C . ILE A 1 559 ? -32.742 15.984 8.216 1.00 89.88 559 ILE A C 1
ATOM 4513 O O . ILE A 1 559 ? -31.581 16.206 7.871 1.00 89.88 559 ILE A O 1
ATOM 4517 N N . PHE A 1 560 ? -33.141 16.106 9.484 1.00 89.50 560 PHE A N 1
ATOM 4518 C CA . PHE A 1 560 ? -32.272 16.459 10.610 1.00 89.50 560 PHE A CA 1
ATOM 4519 C C . PHE A 1 560 ? -32.074 15.261 11.551 1.00 89.50 560 PHE A C 1
ATOM 4521 O O . PHE A 1 560 ? -33.042 14.666 12.029 1.00 89.50 560 PHE A O 1
ATOM 4528 N N . ILE A 1 561 ? -30.816 14.933 11.852 1.00 87.44 561 ILE A N 1
ATOM 4529 C CA . ILE A 1 561 ? -30.390 13.824 12.717 1.00 87.44 561 ILE A CA 1
ATOM 4530 C C . ILE A 1 561 ? -29.364 14.385 13.718 1.00 87.44 561 ILE A C 1
ATOM 4532 O O . ILE A 1 561 ? -28.264 14.753 13.291 1.00 87.44 561 ILE A O 1
ATOM 4536 N N . PRO A 1 562 ? -29.666 14.457 15.030 1.00 81.25 562 PRO A N 1
ATOM 4537 C CA . PRO A 1 562 ? -28.732 15.004 16.011 1.00 81.25 562 PRO A CA 1
ATOM 4538 C C . PRO A 1 562 ? -27.437 14.193 16.083 1.00 81.25 562 PRO A C 1
ATOM 4540 O O . PRO A 1 562 ? -27.483 12.964 16.156 1.00 81.25 562 PRO A O 1
ATOM 4543 N N . TYR A 1 563 ? -26.293 14.873 16.191 1.00 67.88 563 TYR A N 1
ATOM 4544 C CA . TYR A 1 563 ? -24.987 14.231 16.400 1.00 67.88 563 TYR A CA 1
ATOM 4545 C C . TYR A 1 563 ? -24.972 13.309 17.635 1.00 67.88 563 TYR A C 1
ATOM 4547 O O . TYR A 1 563 ? -24.356 12.244 17.613 1.00 67.88 563 TYR A O 1
ATOM 4555 N N . ASP A 1 564 ? -25.735 13.661 18.677 1.00 61.75 564 ASP A N 1
ATOM 4556 C CA . ASP A 1 564 ? -25.934 12.856 19.895 1.00 61.75 564 ASP A CA 1
ATOM 4557 C C . ASP A 1 564 ? -26.520 11.452 19.614 1.00 61.75 564 ASP A C 1
ATOM 4559 O O . ASP A 1 564 ? -26.386 10.541 20.429 1.00 61.75 564 ASP A O 1
ATOM 4563 N N . CYS A 1 565 ? -27.180 11.270 18.463 1.00 53.34 565 CYS A N 1
ATOM 4564 C CA . CYS A 1 565 ? -27.814 10.021 18.033 1.00 53.34 565 CYS A CA 1
ATOM 4565 C C . CYS A 1 565 ? -26.980 9.222 17.012 1.00 53.34 565 CYS A C 1
ATOM 4567 O O . CYS A 1 565 ? -27.332 8.083 16.710 1.00 53.34 565 CYS A O 1
ATOM 4569 N N . GLU A 1 566 ? -25.866 9.754 16.497 1.00 48.56 566 GLU A N 1
ATOM 4570 C CA . GLU A 1 566 ? -25.030 9.044 15.511 1.00 48.56 566 GLU A CA 1
ATOM 4571 C C . GLU A 1 566 ? -24.173 7.921 16.142 1.00 48.56 566 GLU A C 1
ATOM 4573 O O . GLU A 1 566 ? -23.665 7.048 15.440 1.00 48.56 566 GLU A O 1
ATOM 4578 N N . ALA A 1 567 ? -24.059 7.885 17.476 1.00 46.47 567 ALA A N 1
ATOM 4579 C CA . ALA A 1 567 ? -23.260 6.917 18.236 1.00 46.47 567 ALA A CA 1
ATOM 4580 C C . ALA A 1 567 ? -24.065 5.707 18.776 1.00 46.47 567 ALA A C 1
ATOM 4582 O O . ALA A 1 567 ? -23.799 5.213 19.874 1.00 46.47 567 ALA A O 1
ATOM 4583 N N . ILE A 1 568 ? -25.061 5.210 18.030 1.00 50.84 568 ILE A N 1
ATOM 4584 C CA . ILE A 1 568 ? -25.952 4.123 18.481 1.00 50.84 568 ILE A CA 1
ATOM 4585 C C . ILE A 1 568 ? -25.546 2.770 17.876 1.00 50.84 568 ILE A C 1
ATOM 4587 O O . ILE A 1 568 ? -25.645 2.529 16.672 1.00 50.84 568 ILE A O 1
ATOM 4591 N N . SER A 1 569 ? -25.158 1.833 18.747 1.00 49.69 569 SER A N 1
ATOM 4592 C CA . SER A 1 569 ? -24.554 0.522 18.435 1.00 49.69 569 SER A CA 1
ATOM 4593 C C . SER A 1 569 ? -25.462 -0.516 17.742 1.00 49.69 569 SER A C 1
ATOM 4595 O O . SER A 1 569 ? -25.105 -1.688 17.680 1.00 49.69 569 SER A O 1
ATOM 4597 N N . ASN A 1 570 ? -26.608 -0.087 17.203 1.00 54.44 570 ASN A N 1
ATOM 4598 C CA . ASN A 1 570 ? -27.590 -0.903 16.476 1.00 54.44 570 ASN A CA 1
ATOM 4599 C C . ASN A 1 570 ? -28.110 -0.233 15.177 1.00 54.44 570 ASN A C 1
ATOM 4601 O O . ASN A 1 570 ? -29.093 -0.703 14.612 1.00 54.44 570 ASN A O 1
ATOM 4605 N N . GLN A 1 571 ? -27.486 0.860 14.705 1.00 68.94 571 GLN A N 1
ATOM 4606 C CA . GLN A 1 571 ? -27.907 1.635 13.512 1.00 68.94 571 GLN A CA 1
ATOM 4607 C C . GLN A 1 571 ? -29.336 2.227 13.582 1.00 68.94 571 GLN A C 1
ATOM 4609 O O . GLN A 1 571 ? -29.927 2.568 12.557 1.00 68.94 571 GLN A O 1
ATOM 4614 N N . LEU A 1 572 ? -29.892 2.347 14.790 1.00 74.69 572 LEU A N 1
ATOM 4615 C CA . LEU A 1 572 ? -31.202 2.943 15.054 1.00 74.69 572 LEU A CA 1
ATOM 4616 C C . LEU A 1 572 ? -31.021 4.419 15.412 1.00 74.69 572 LEU A C 1
ATOM 4618 O O . LEU A 1 572 ? -30.244 4.726 16.314 1.00 74.69 572 LEU A O 1
ATOM 4622 N N . ILE A 1 573 ? -31.736 5.307 14.727 1.00 83.06 573 ILE A N 1
ATOM 4623 C CA . ILE A 1 573 ? -31.676 6.762 14.903 1.00 83.06 573 ILE A CA 1
ATOM 4624 C C . ILE A 1 573 ? -33.044 7.348 15.259 1.00 83.06 573 ILE A C 1
ATOM 4626 O O . ILE A 1 573 ? -34.091 6.773 14.947 1.00 83.06 573 ILE A O 1
ATOM 4630 N N . ASP A 1 574 ? -33.000 8.539 15.851 1.00 87.31 574 ASP A N 1
ATOM 4631 C CA . ASP A 1 574 ? -34.148 9.421 16.030 1.00 87.31 574 ASP A CA 1
ATOM 4632 C C . ASP A 1 574 ? -33.897 10.712 15.237 1.00 87.31 574 ASP A C 1
ATOM 4634 O O . ASP A 1 574 ? -32.771 11.216 15.215 1.00 87.31 574 ASP A O 1
ATOM 4638 N N . MET A 1 575 ? -34.918 11.235 14.560 1.00 91.75 575 MET A N 1
ATOM 4639 C CA . MET A 1 575 ? -34.757 12.294 13.556 1.00 91.75 575 MET A CA 1
ATOM 4640 C C . MET A 1 575 ? -35.992 13.191 13.423 1.00 91.75 575 MET A C 1
ATOM 4642 O O . MET A 1 575 ? -37.095 12.803 13.808 1.00 91.75 575 MET A O 1
ATOM 4646 N N . LEU A 1 576 ? -35.808 14.376 12.836 1.00 93.81 576 LEU A N 1
ATOM 4647 C CA . LEU A 1 576 ? -36.893 15.211 12.313 1.00 93.81 576 LEU A CA 1
ATOM 4648 C C . LEU A 1 576 ? -36.871 15.141 10.782 1.00 93.81 576 LEU A C 1
ATOM 4650 O O . LEU A 1 576 ? -35.842 15.410 10.163 1.00 93.81 576 LEU A O 1
ATOM 4654 N N . VAL A 1 577 ? -38.008 14.797 10.183 1.00 93.88 577 VAL A N 1
ATOM 4655 C CA . VAL A 1 577 ? -38.214 14.760 8.729 1.00 93.88 577 VAL A CA 1
ATOM 4656 C C . VAL A 1 577 ? -39.217 15.844 8.362 1.00 93.88 577 VAL A C 1
ATOM 4658 O O . VAL A 1 577 ? -40.274 15.943 8.983 1.00 93.88 577 VAL A O 1
ATOM 4661 N N . TYR A 1 578 ? -38.874 16.679 7.388 1.00 93.00 578 TYR A N 1
ATOM 4662 C CA . TYR A 1 578 ? -39.641 17.861 7.011 1.00 93.00 578 TYR A CA 1
ATOM 4663 C C . TYR A 1 578 ? -40.466 17.602 5.746 1.00 93.00 578 TYR A C 1
ATOM 4665 O O . TYR A 1 578 ? -39.951 17.083 4.752 1.00 93.00 578 TYR A O 1
ATOM 4673 N N . PHE A 1 579 ? -41.739 17.999 5.790 1.00 92.62 579 PHE A N 1
ATOM 4674 C CA . PHE A 1 579 ? -42.709 17.831 4.707 1.00 92.62 579 PHE A CA 1
ATOM 4675 C C . PHE A 1 579 ? -43.240 19.175 4.194 1.00 92.62 579 PHE A C 1
ATOM 4677 O O . PHE A 1 579 ? -43.215 20.189 4.894 1.00 92.62 579 PHE A O 1
ATOM 4684 N N . THR A 1 580 ? -43.733 19.158 2.956 1.00 88.69 580 THR A N 1
ATOM 4685 C CA . THR A 1 580 ? -44.138 20.332 2.164 1.00 88.69 580 THR A CA 1
ATOM 4686 C C . THR A 1 580 ? -45.495 20.936 2.529 1.00 88.69 580 THR A C 1
ATOM 4688 O O . THR A 1 580 ? -45.791 22.057 2.126 1.00 88.69 580 THR A O 1
ATOM 4691 N N . SER A 1 581 ? -46.324 20.215 3.283 1.00 89.88 581 SER A N 1
ATOM 4692 C CA . SER A 1 581 ? -47.609 20.698 3.797 1.00 89.88 581 SER A CA 1
ATOM 4693 C C . SER A 1 581 ? -47.931 20.060 5.148 1.00 89.88 581 SER A C 1
ATOM 4695 O O . SER A 1 581 ? -47.302 19.076 5.560 1.00 89.88 581 SER A O 1
ATOM 4697 N N . ARG A 1 582 ? -48.939 20.604 5.838 1.00 90.25 582 ARG A N 1
ATOM 4698 C CA . ARG A 1 582 ? -49.456 20.029 7.086 1.00 90.25 582 ARG A CA 1
ATOM 4699 C C . ARG A 1 582 ? -50.124 18.677 6.834 1.00 90.25 582 ARG A C 1
ATOM 4701 O O . ARG A 1 582 ? -50.053 17.788 7.676 1.00 90.25 582 ARG A O 1
ATOM 4708 N N . GLU A 1 583 ? -50.746 18.537 5.673 1.00 90.31 583 GLU A N 1
ATOM 4709 C CA . GLU A 1 583 ? -51.456 17.358 5.198 1.00 90.31 583 GLU A CA 1
ATOM 4710 C C . GLU A 1 583 ? -50.461 16.219 4.933 1.00 90.31 583 GLU A C 1
ATOM 4712 O O . GLU A 1 583 ? -50.620 15.137 5.494 1.00 90.31 583 GLU A O 1
ATOM 4717 N N . ASP A 1 584 ? -49.370 16.498 4.204 1.00 90.69 584 ASP A N 1
ATOM 4718 C CA . ASP A 1 584 ? -48.258 15.554 4.000 1.00 90.69 584 ASP A CA 1
ATOM 4719 C C . ASP A 1 584 ? -47.701 15.065 5.357 1.00 90.69 584 ASP A C 1
ATOM 4721 O O . ASP A 1 584 ? -47.515 13.866 5.567 1.00 90.69 584 ASP A O 1
ATOM 4725 N N . ALA A 1 585 ? -47.483 15.978 6.314 1.00 92.94 585 ALA A N 1
ATOM 4726 C CA . ALA A 1 585 ? -46.977 15.648 7.650 1.00 92.94 585 ALA A CA 1
ATOM 4727 C C . ALA A 1 585 ? -47.973 14.840 8.509 1.00 92.94 585 ALA A C 1
ATOM 4729 O O . ALA A 1 585 ? -47.566 13.938 9.244 1.00 92.94 585 ALA A O 1
ATOM 4730 N N . ALA A 1 586 ? -49.273 15.131 8.421 1.00 92.06 586 ALA A N 1
ATOM 4731 C CA . ALA A 1 586 ? -50.316 14.386 9.125 1.00 92.06 586 ALA A CA 1
ATOM 4732 C C . ALA A 1 586 ? -50.442 12.954 8.580 1.00 92.06 586 ALA A C 1
ATOM 4734 O O . ALA A 1 586 ? -50.433 11.998 9.358 1.00 92.06 586 ALA A O 1
ATOM 4735 N N . THR A 1 587 ? -50.457 12.793 7.255 1.00 91.94 587 THR A N 1
ATOM 4736 C CA . THR A 1 587 ? -50.464 11.477 6.603 1.00 91.94 587 THR A CA 1
ATOM 4737 C C . THR A 1 587 ? -49.159 10.709 6.852 1.00 91.94 587 THR A C 1
ATOM 4739 O O . THR A 1 587 ? -49.198 9.494 7.034 1.00 91.94 587 THR A O 1
ATOM 4742 N N . ALA A 1 588 ? -48.010 11.388 6.969 1.00 93.31 588 ALA A N 1
ATOM 4743 C CA . ALA A 1 588 ? -46.758 10.762 7.405 1.00 93.31 588 ALA A CA 1
ATOM 4744 C C . ALA A 1 588 ? -46.846 10.193 8.831 1.00 93.31 588 ALA A C 1
ATOM 4746 O O . ALA A 1 588 ? -46.307 9.119 9.093 1.00 93.31 588 ALA A O 1
ATOM 4747 N N . ILE A 1 589 ? -47.534 10.877 9.753 1.00 93.38 589 ILE A N 1
ATOM 4748 C CA . ILE A 1 589 ? -47.793 10.352 11.101 1.00 93.38 589 ILE A CA 1
ATOM 4749 C C . ILE A 1 589 ? -48.742 9.148 11.023 1.00 93.38 589 ILE A C 1
ATOM 4751 O O . ILE A 1 589 ? -48.424 8.105 11.586 1.00 93.38 589 ILE A O 1
ATOM 4755 N N . GLU A 1 590 ? -49.856 9.249 10.297 1.00 90.69 590 GLU A N 1
ATOM 4756 C CA . GLU A 1 590 ? -50.852 8.173 10.189 1.00 90.69 590 GLU A CA 1
ATOM 4757 C C . GLU A 1 590 ? -50.288 6.885 9.560 1.00 90.69 590 GLU A C 1
ATOM 4759 O O . GLU A 1 590 ? -50.444 5.806 10.129 1.00 90.69 590 GLU A O 1
ATOM 4764 N N . LEU A 1 591 ? -49.591 6.986 8.421 1.00 86.19 591 LEU A N 1
ATOM 4765 C CA . LEU A 1 591 ? -49.108 5.824 7.662 1.00 86.19 591 LEU A CA 1
ATOM 4766 C C . LEU A 1 591 ? -47.839 5.176 8.232 1.00 86.19 591 LEU A C 1
ATOM 4768 O O . LEU A 1 591 ? -47.565 4.015 7.917 1.00 86.19 591 LEU A O 1
ATOM 4772 N N . CYS A 1 592 ? -47.041 5.911 9.016 1.00 88.88 592 CYS A N 1
ATOM 4773 C CA . CYS A 1 592 ? -45.746 5.433 9.510 1.00 88.88 592 CYS A CA 1
ATOM 4774 C C . CYS A 1 592 ? -45.709 5.197 11.028 1.00 88.88 592 CYS A C 1
ATOM 4776 O O . CYS A 1 592 ? -44.793 4.524 11.505 1.00 88.88 592 CYS A O 1
ATOM 4778 N N . HIS A 1 593 ? -46.664 5.707 11.815 1.00 86.75 593 HIS A N 1
ATOM 4779 C CA . HIS A 1 593 ? -46.716 5.414 13.249 1.00 86.75 593 HIS A CA 1
ATOM 4780 C C . HIS A 1 593 ? -47.004 3.916 13.468 1.00 86.75 593 HIS A C 1
ATOM 4782 O O . HIS A 1 593 ? -48.073 3.410 13.139 1.00 86.75 593 HIS A O 1
ATOM 4788 N N . ARG A 1 594 ? -46.043 3.206 14.076 1.00 79.00 594 ARG A N 1
ATOM 4789 C CA . ARG A 1 594 ? -46.009 1.744 14.304 1.00 79.00 594 ARG A CA 1
ATOM 4790 C C . ARG A 1 594 ? -45.846 0.867 13.062 1.00 79.00 594 ARG A C 1
ATOM 4792 O O . ARG A 1 594 ? -45.902 -0.358 13.214 1.00 79.00 594 ARG A O 1
ATOM 4799 N N . ASP A 1 595 ? -45.599 1.454 11.892 1.00 80.06 595 ASP A N 1
ATOM 4800 C CA . ASP A 1 595 ? -45.188 0.689 10.713 1.00 80.06 595 ASP A CA 1
ATOM 4801 C C . ASP A 1 595 ? -43.815 0.035 10.943 1.00 80.06 595 ASP A C 1
ATOM 4803 O O . ASP A 1 595 ? -43.009 0.535 11.733 1.00 80.06 595 ASP A O 1
ATOM 4807 N N . SER A 1 596 ? -43.567 -1.104 10.291 1.00 72.62 596 SER A N 1
ATOM 4808 C CA . SER A 1 596 ? -42.388 -1.944 10.525 1.00 72.62 596 SER A CA 1
ATOM 4809 C C . SER A 1 596 ? -41.375 -1.830 9.390 1.00 72.62 596 SER A C 1
ATOM 4811 O O . SER A 1 596 ? -41.577 -2.340 8.288 1.00 72.62 596 SER A O 1
ATOM 4813 N N . TYR A 1 597 ? -40.234 -1.213 9.685 1.00 72.31 597 TYR A N 1
ATOM 4814 C CA . TYR A 1 597 ? -39.144 -1.002 8.743 1.00 72.31 597 TYR A CA 1
ATOM 4815 C C . TYR A 1 597 ? -37.928 -1.857 9.130 1.00 72.31 597 TYR A C 1
ATOM 4817 O O . TYR A 1 597 ? -37.356 -1.704 10.208 1.00 72.31 597 TYR A O 1
ATOM 4825 N N . TYR A 1 598 ? -37.544 -2.813 8.273 1.00 63.53 598 TYR A N 1
ATOM 4826 C CA . TYR A 1 598 ? -36.483 -3.806 8.549 1.00 63.53 598 TYR A CA 1
ATOM 4827 C C . TYR A 1 598 ? -36.651 -4.569 9.885 1.00 63.53 598 TYR A C 1
ATOM 4829 O O . TYR A 1 598 ? -35.663 -4.894 10.553 1.00 63.53 598 TYR A O 1
ATOM 4837 N N . GLY A 1 599 ? -37.901 -4.839 10.282 1.00 62.03 599 GLY A N 1
ATOM 4838 C CA . GLY A 1 599 ? -38.247 -5.500 11.547 1.00 62.03 599 GLY A CA 1
ATOM 4839 C C . GLY A 1 599 ? -38.278 -4.576 12.771 1.00 62.03 599 GLY A C 1
ATOM 4840 O O . GLY A 1 599 ? -38.338 -5.074 13.893 1.00 62.03 599 GLY A O 1
ATOM 4841 N N . HIS A 1 600 ? -38.224 -3.254 12.567 1.00 67.19 600 HIS A N 1
ATOM 4842 C CA . HIS A 1 600 ? -38.278 -2.238 13.620 1.00 67.19 600 HIS A CA 1
ATOM 4843 C C . HIS A 1 600 ? -39.496 -1.342 13.434 1.00 67.19 600 HIS A C 1
ATOM 4845 O O . HIS A 1 600 ? -39.630 -0.662 12.417 1.00 67.19 600 HIS A O 1
ATOM 4851 N N . ARG A 1 601 ? -40.369 -1.306 14.437 1.00 77.12 601 ARG A N 1
ATOM 4852 C CA . ARG A 1 601 ? -41.490 -0.375 14.515 1.00 77.12 601 ARG A CA 1
ATOM 4853 C C . ARG A 1 601 ? -40.986 1.033 14.772 1.00 77.12 601 ARG A C 1
ATOM 4855 O O . ARG A 1 601 ? -40.152 1.257 15.653 1.00 77.12 601 ARG A O 1
ATOM 4862 N N . LEU A 1 602 ? -41.549 1.981 14.040 1.00 84.31 602 LEU A N 1
ATOM 4863 C CA . LEU A 1 602 ? -41.328 3.405 14.262 1.00 84.31 602 LEU A CA 1
ATOM 4864 C C . LEU A 1 602 ? -42.347 3.938 15.280 1.00 84.31 602 LEU A C 1
ATOM 4866 O O . LEU A 1 602 ? -43.504 3.518 15.268 1.00 84.31 602 LEU A O 1
ATOM 4870 N N . ASN A 1 603 ? -41.976 4.923 16.103 1.00 87.56 603 ASN A N 1
ATOM 4871 C CA . ASN A 1 603 ? -42.980 5.868 16.609 1.00 87.56 603 ASN A CA 1
ATOM 4872 C C . ASN A 1 603 ? -42.823 7.173 15.839 1.00 87.56 603 ASN A C 1
ATOM 4874 O O . ASN A 1 603 ? -41.727 7.729 15.777 1.00 87.56 603 ASN A O 1
ATOM 4878 N N . VAL A 1 604 ? -43.924 7.658 15.277 1.00 92.44 604 VAL A N 1
ATOM 4879 C CA . VAL A 1 604 ? -43.966 8.892 14.489 1.00 92.44 604 VAL A CA 1
ATOM 4880 C C . VAL A 1 604 ? -44.901 9.886 15.177 1.00 92.44 604 VAL A C 1
ATOM 4882 O O . VAL A 1 604 ? -45.992 9.505 15.600 1.00 92.44 604 VAL A O 1
ATOM 4885 N N . PHE A 1 605 ? -44.454 11.127 15.361 1.00 94.19 605 PHE A N 1
ATOM 4886 C CA . PHE A 1 605 ? -45.147 12.187 16.106 1.00 94.19 605 PHE A CA 1
ATOM 4887 C C . PHE A 1 605 ? -44.894 13.557 15.440 1.00 94.19 605 PHE A C 1
ATOM 4889 O O . PHE A 1 605 ? -43.933 13.683 14.683 1.00 94.19 605 PHE A O 1
ATOM 4896 N N . PRO A 1 606 ? -45.667 14.619 15.732 1.00 94.56 606 PRO A N 1
ATOM 4897 C CA . PRO A 1 606 ? -45.312 15.984 15.331 1.00 94.56 606 PRO A CA 1
ATOM 4898 C C . PRO A 1 606 ? -43.909 16.398 15.815 1.00 94.56 606 PRO A C 1
ATOM 4900 O O . PRO A 1 606 ? -43.463 15.979 16.884 1.00 94.56 606 PRO A O 1
ATOM 4903 N N . GLY A 1 607 ? -43.207 17.233 15.046 1.00 91.56 607 GLY A N 1
ATOM 4904 C CA . GLY A 1 607 ? -41.874 17.748 15.394 1.00 91.56 607 GLY A CA 1
ATOM 4905 C C . GLY A 1 607 ? -41.873 19.056 16.198 1.00 91.56 607 GLY A C 1
ATOM 4906 O O . GLY A 1 607 ? -40.886 19.352 16.872 1.00 91.56 607 GLY A O 1
ATOM 4907 N N . ARG A 1 608 ? -42.973 19.826 16.145 1.00 89.88 608 ARG A N 1
ATOM 4908 C CA . ARG A 1 608 ? -43.181 21.083 16.898 1.00 89.88 608 ARG A CA 1
ATOM 4909 C C . ARG A 1 608 ? -44.002 20.882 18.172 1.00 89.88 608 ARG A C 1
ATOM 4911 O O . ARG A 1 608 ? -43.634 21.385 19.228 1.00 89.88 608 ARG A O 1
ATOM 4918 N N . GLU A 1 609 ? -45.095 20.127 18.089 1.00 89.38 609 GLU A N 1
ATOM 4919 C CA . GLU A 1 609 ? -46.036 19.947 19.200 1.00 89.38 609 GLU A CA 1
ATOM 4920 C C . GLU A 1 609 ? -45.608 18.792 20.134 1.00 89.38 609 GLU A C 1
ATOM 4922 O O . GLU A 1 609 ? -45.415 17.666 19.665 1.00 89.38 609 GLU A O 1
ATOM 4927 N N . PRO A 1 610 ? -45.471 19.002 21.459 1.00 90.12 610 PRO A N 1
ATOM 4928 C CA . PRO A 1 610 ? -45.147 17.929 22.397 1.00 90.12 610 PRO A CA 1
ATOM 4929 C C . PRO A 1 610 ? -46.324 16.958 22.564 1.00 90.12 610 PRO A C 1
ATOM 4931 O O . PRO A 1 610 ? -47.375 17.324 23.089 1.00 90.12 610 PRO A O 1
ATOM 4934 N N . VAL A 1 611 ? -46.127 15.689 22.201 1.00 90.81 611 VAL A N 1
ATOM 4935 C CA . VAL A 1 611 ? -47.087 14.621 22.513 1.00 90.81 611 VAL A CA 1
ATOM 4936 C C . VAL A 1 611 ? -46.721 14.045 23.874 1.00 90.81 611 VAL A C 1
ATOM 4938 O O . VAL A 1 611 ? -45.561 13.718 24.110 1.00 90.81 611 VAL A O 1
ATOM 4941 N N . PHE A 1 612 ? -47.688 13.890 24.775 1.00 89.25 612 PHE A N 1
ATOM 4942 C CA . PHE A 1 612 ? -47.452 13.363 26.121 1.00 89.25 612 PHE A CA 1
ATOM 4943 C C . PHE A 1 612 ? -47.978 11.928 26.293 1.00 89.25 612 PHE A C 1
ATOM 4945 O O . PHE A 1 612 ? -48.802 11.441 25.513 1.00 89.25 612 PHE A O 1
ATOM 4952 N N . PHE A 1 613 ? -47.471 11.237 27.314 1.00 85.94 613 PHE A N 1
ATOM 4953 C CA . PHE A 1 613 ? -48.036 9.978 27.813 1.00 85.94 613 PHE A CA 1
ATOM 4954 C C . PHE A 1 613 ? -49.319 10.195 28.615 1.00 85.94 613 PHE A C 1
ATOM 4956 O O . PHE A 1 613 ? -49.433 11.185 29.340 1.00 85.94 613 PHE A O 1
ATOM 4963 N N . ASP A 1 614 ? -50.243 9.233 28.554 1.00 81.62 614 ASP A N 1
ATOM 4964 C CA . ASP A 1 614 ? -51.391 9.208 29.461 1.00 81.62 614 ASP A CA 1
ATOM 4965 C C . ASP A 1 614 ? -50.957 8.878 30.901 1.00 81.62 614 ASP A C 1
ATOM 4967 O O . ASP A 1 614 ? -50.540 7.756 31.215 1.00 81.62 614 ASP A O 1
ATOM 4971 N N . VAL A 1 615 ? -51.074 9.884 31.769 1.00 79.25 615 VAL A N 1
ATOM 4972 C CA . VAL A 1 615 ? -50.825 9.818 33.218 1.00 79.25 615 VAL A CA 1
ATOM 4973 C C . VAL A 1 615 ? -52.135 9.717 34.006 1.00 79.25 615 VAL A C 1
ATOM 4975 O O . VAL A 1 615 ? -52.170 9.096 35.066 1.00 79.25 615 VAL A O 1
ATOM 4978 N N . THR A 1 616 ? -53.221 10.319 33.512 1.00 72.00 616 THR A N 1
ATOM 4979 C CA . THR A 1 616 ? -54.483 10.476 34.254 1.00 72.00 616 THR A CA 1
ATOM 4980 C C . THR A 1 616 ? -55.405 9.269 34.115 1.00 72.00 616 THR A C 1
ATOM 4982 O O . THR A 1 616 ? -56.095 8.927 35.073 1.00 72.00 616 THR A O 1
ATOM 4985 N N . GLY A 1 617 ? -55.384 8.580 32.972 1.00 71.81 617 GLY A N 1
ATOM 4986 C CA . GLY A 1 617 ? -56.067 7.304 32.765 1.00 71.81 617 GLY A CA 1
ATOM 4987 C C . GLY A 1 617 ? -55.301 6.093 33.307 1.00 71.81 617 GLY A C 1
ATOM 4988 O O . GLY A 1 617 ? -55.811 4.979 33.237 1.00 71.81 617 GLY A O 1
ATOM 4989 N N . GLY A 1 618 ? -54.083 6.269 33.836 1.00 76.06 618 GLY A N 1
ATOM 4990 C CA . GLY A 1 618 ? -53.274 5.185 34.414 1.00 76.06 618 GLY A CA 1
ATOM 4991 C C . GLY A 1 618 ? -52.744 4.154 33.404 1.00 76.06 618 GLY A C 1
ATOM 4992 O O . GLY A 1 618 ? -52.223 3.115 33.820 1.00 76.06 618 GLY A O 1
ATOM 4993 N N . ARG A 1 619 ? -52.865 4.436 32.097 1.00 84.25 619 ARG A N 1
ATOM 4994 C CA . ARG A 1 619 ? -52.527 3.533 30.981 1.00 84.25 619 ARG A CA 1
ATOM 4995 C C . ARG A 1 619 ? -51.031 3.386 30.713 1.00 84.25 619 ARG A C 1
ATOM 4997 O O . ARG A 1 619 ? -50.630 2.424 30.059 1.00 84.25 619 ARG A O 1
ATOM 5004 N N . THR A 1 620 ? -50.204 4.319 31.189 1.00 86.19 620 THR A N 1
ATOM 5005 C CA . THR A 1 620 ? -48.749 4.273 30.988 1.00 86.19 620 THR A CA 1
ATOM 5006 C C . THR A 1 620 ? -48.041 3.596 32.154 1.00 86.19 620 THR A C 1
ATOM 5008 O O . THR A 1 620 ? -48.083 4.069 33.294 1.00 86.19 620 THR A O 1
ATOM 5011 N N . ILE A 1 621 ? -47.310 2.524 31.855 1.00 86.31 621 ILE A N 1
ATOM 5012 C CA . ILE A 1 621 ? -46.420 1.833 32.790 1.00 86.31 621 ILE A CA 1
ATOM 5013 C C . ILE A 1 621 ? -44.959 2.123 32.446 1.00 86.31 621 ILE A C 1
ATOM 5015 O O . ILE A 1 621 ? -44.574 2.255 31.283 1.00 86.31 621 ILE A O 1
ATOM 5019 N N . VAL A 1 622 ? -44.133 2.171 33.481 1.00 85.50 622 VAL A N 1
ATOM 5020 C CA . VAL A 1 622 ? -42.698 2.425 33.416 1.00 85.50 622 VAL A CA 1
ATOM 5021 C C . VAL A 1 622 ? -41.976 1.179 33.919 1.00 85.50 622 VAL A C 1
ATOM 5023 O O . VAL A 1 622 ? -42.278 0.679 35.006 1.00 85.50 622 VAL A O 1
ATOM 5026 N N . VAL A 1 623 ? -41.044 0.652 33.124 1.00 84.19 623 VAL A N 1
ATOM 5027 C CA . VAL A 1 623 ? -40.329 -0.604 33.391 1.00 84.19 623 VAL A CA 1
ATOM 5028 C C . VAL A 1 623 ? -38.820 -0.338 33.427 1.00 84.19 623 VAL A C 1
ATOM 5030 O O . VAL A 1 623 ? -38.233 -0.033 32.385 1.00 84.19 623 VAL A O 1
ATOM 5033 N N . PRO A 1 624 ? -38.165 -0.487 34.594 1.00 80.56 624 PRO A N 1
ATOM 5034 C CA . PRO A 1 624 ? -36.711 -0.420 34.688 1.00 80.56 624 PRO A CA 1
ATOM 5035 C C . PRO A 1 624 ? -36.023 -1.566 33.929 1.00 80.56 624 PRO A C 1
ATOM 5037 O O . PRO A 1 624 ? -36.405 -2.738 34.038 1.00 80.56 624 PRO A O 1
ATOM 5040 N N . ILE A 1 625 ? -34.973 -1.226 33.188 1.00 72.69 625 ILE A N 1
ATOM 5041 C CA . ILE A 1 625 ? -34.148 -2.117 32.368 1.00 72.69 625 ILE A CA 1
ATOM 5042 C C . ILE A 1 625 ? -32.719 -2.105 32.918 1.00 72.69 625 ILE A C 1
ATOM 5044 O O . ILE A 1 625 ? -32.243 -1.103 33.442 1.00 72.69 625 ILE A O 1
ATOM 5048 N N . LYS A 1 626 ? -32.033 -3.250 32.831 1.00 60.91 626 LYS A N 1
ATOM 5049 C CA . LYS A 1 626 ? -30.663 -3.423 33.329 1.00 60.91 626 LYS A CA 1
ATOM 5050 C C . LYS A 1 626 ? -29.732 -3.894 32.210 1.00 60.91 626 LYS A C 1
ATOM 5052 O O . LYS A 1 626 ? -29.319 -5.053 32.211 1.00 60.91 626 LYS A O 1
ATOM 5057 N N . GLN A 1 627 ? -29.451 -3.026 31.240 1.00 56.94 627 GLN A N 1
ATOM 5058 C CA . GLN A 1 627 ? -28.525 -3.309 30.139 1.00 56.94 627 GLN A CA 1
ATOM 5059 C C . GLN A 1 627 ? -27.675 -2.082 29.799 1.00 56.94 627 GLN A C 1
ATOM 5061 O O . GLN A 1 627 ? -28.140 -0.955 29.887 1.00 56.94 627 GLN A O 1
ATOM 5066 N N . GLU A 1 628 ? -26.438 -2.327 29.376 1.00 50.91 628 GLU A N 1
ATOM 5067 C CA . GLU A 1 628 ? -25.454 -1.315 28.956 1.00 50.91 628 GLU A CA 1
ATOM 5068 C C . GLU A 1 628 ? -25.587 -0.961 27.457 1.00 50.91 628 GLU A C 1
ATOM 5070 O O . GLU A 1 628 ? -24.644 -0.464 26.845 1.00 50.91 628 GLU A O 1
ATOM 5075 N N . ARG A 1 629 ? -26.710 -1.326 26.814 1.00 54.47 629 ARG A N 1
ATOM 5076 C CA . ARG A 1 629 ? -26.904 -1.215 25.360 1.00 54.47 629 ARG A CA 1
ATOM 5077 C C . ARG A 1 629 ? -28.354 -0.881 24.975 1.00 54.47 629 ARG A C 1
ATOM 5079 O O . ARG A 1 629 ? -29.283 -1.385 25.610 1.00 54.47 629 ARG A O 1
ATOM 5086 N N . PRO A 1 630 ? -28.562 -0.114 23.888 1.00 54.50 630 PRO A N 1
ATOM 5087 C CA . PRO A 1 630 ? -29.883 0.312 23.431 1.00 54.50 630 PRO A CA 1
ATOM 5088 C C . PRO A 1 630 ? -30.674 -0.831 22.768 1.00 54.50 630 PRO A C 1
ATOM 5090 O O . PRO A 1 630 ? -30.450 -1.167 21.606 1.00 54.50 630 PRO A O 1
ATOM 5093 N N . ILE A 1 631 ? -31.638 -1.405 23.495 1.00 61.06 631 ILE A N 1
ATOM 5094 C CA . ILE A 1 631 ? -32.561 -2.443 22.993 1.00 61.06 631 ILE A CA 1
ATOM 5095 C C . ILE A 1 631 ? -33.469 -1.876 21.872 1.00 61.06 631 ILE A C 1
ATOM 5097 O O . ILE A 1 631 ? -34.047 -0.805 22.074 1.00 61.06 631 ILE A O 1
ATOM 5101 N N . PRO A 1 632 ? -33.658 -2.566 20.728 1.00 61.91 632 PRO A N 1
ATOM 5102 C CA . PRO A 1 632 ? -34.623 -2.166 19.696 1.00 61.91 632 PRO A CA 1
ATOM 5103 C C . PRO A 1 632 ? -36.085 -2.187 20.163 1.00 61.91 632 PRO A C 1
ATOM 5105 O O . PRO A 1 632 ? -36.443 -2.988 21.033 1.00 61.91 632 PRO A O 1
ATOM 5108 N N . LEU A 1 633 ? -36.951 -1.365 19.557 1.00 62.00 633 LEU A N 1
ATOM 5109 C CA . LEU A 1 633 ? -38.336 -1.223 20.021 1.00 62.00 633 LEU A CA 1
ATOM 5110 C C . LEU A 1 633 ? -39.153 -2.526 19.973 1.00 62.00 633 LEU A C 1
ATOM 5112 O O . LEU A 1 633 ? -39.871 -2.809 20.928 1.00 62.00 633 LEU A O 1
ATOM 5116 N N . ASP A 1 634 ? -39.010 -3.373 18.954 1.00 62.28 634 ASP A N 1
ATOM 5117 C CA . ASP A 1 634 ? -39.732 -4.656 18.900 1.00 62.28 634 ASP A CA 1
ATOM 5118 C C . ASP A 1 634 ? -39.225 -5.677 19.916 1.00 62.28 634 ASP A C 1
ATOM 5120 O O . ASP A 1 634 ? -39.985 -6.523 20.378 1.00 62.28 634 ASP A O 1
ATOM 5124 N N . SER A 1 635 ? -37.969 -5.569 20.347 1.00 64.94 635 SER A N 1
ATOM 5125 C CA . SER A 1 635 ? -37.460 -6.356 21.474 1.00 64.94 635 SER A CA 1
ATOM 5126 C C . SER A 1 635 ? -37.941 -5.808 22.823 1.00 64.94 635 SER A C 1
ATOM 5128 O O . SER A 1 635 ? -38.029 -6.572 23.781 1.00 64.94 635 SER A O 1
ATOM 5130 N N . LEU A 1 636 ? -38.324 -4.528 22.913 1.00 64.38 636 LEU A N 1
ATOM 5131 C CA . LEU A 1 636 ? -39.088 -4.002 24.050 1.00 64.38 636 LEU A CA 1
ATOM 5132 C C . LEU A 1 636 ? -40.549 -4.475 23.985 1.00 64.38 636 LEU A C 1
ATOM 5134 O O . LEU A 1 636 ? -41.035 -5.063 24.947 1.00 64.38 636 LEU A O 1
ATOM 5138 N N . MET A 1 637 ? -41.229 -4.328 22.842 1.00 63.06 637 MET A N 1
ATOM 5139 C CA . MET A 1 637 ? -42.615 -4.778 22.667 1.00 63.06 637 MET A CA 1
ATOM 5140 C C . MET A 1 637 ? -42.785 -6.292 22.861 1.00 63.06 637 MET A C 1
ATOM 5142 O O . MET A 1 637 ? -43.710 -6.681 23.563 1.00 63.06 637 MET A O 1
ATOM 5146 N N . ARG A 1 638 ? -41.880 -7.152 22.365 1.00 64.88 638 ARG A N 1
ATOM 5147 C CA . ARG A 1 638 ? -41.894 -8.606 22.656 1.00 64.88 638 ARG A CA 1
ATOM 5148 C C . ARG A 1 638 ? -41.742 -8.926 24.158 1.00 64.88 638 ARG A C 1
ATOM 5150 O O . ARG A 1 638 ? -42.127 -10.008 24.583 1.00 64.88 638 ARG A O 1
ATOM 5157 N N . ASN A 1 639 ? -41.227 -7.993 24.969 1.00 62.03 639 ASN A N 1
ATOM 5158 C CA . ASN A 1 639 ? -41.168 -8.087 26.435 1.00 62.03 639 ASN A CA 1
ATOM 5159 C C . ASN A 1 639 ? -42.357 -7.404 27.155 1.00 62.03 639 ASN A C 1
ATOM 5161 O O . ASN A 1 639 ? -42.419 -7.434 28.388 1.00 62.03 639 ASN A O 1
ATOM 5165 N N . ALA A 1 640 ? -43.301 -6.794 26.429 1.00 61.47 640 ALA A N 1
ATOM 5166 C CA . ALA A 1 640 ? -44.552 -6.296 26.991 1.00 61.47 640 ALA A CA 1
ATOM 5167 C C . ALA A 1 640 ? -45.539 -7.451 27.215 1.00 61.47 640 ALA A C 1
ATOM 5169 O O . ALA A 1 640 ? -45.671 -8.351 26.387 1.00 61.47 640 ALA A O 1
ATOM 5170 N N . MET A 1 641 ? -46.288 -7.412 28.317 1.00 62.47 641 MET A N 1
ATOM 5171 C CA . MET A 1 641 ? -47.362 -8.377 28.549 1.00 62.47 641 MET A CA 1
ATOM 5172 C C . MET A 1 641 ? -48.605 -7.905 27.789 1.00 62.47 641 MET A C 1
ATOM 5174 O O . MET A 1 641 ? -49.175 -6.889 28.168 1.00 62.47 641 MET A O 1
ATOM 5178 N N . ARG A 1 642 ? -49.019 -8.655 26.754 1.00 68.44 642 ARG A N 1
ATOM 5179 C CA . ARG A 1 642 ? -50.005 -8.258 25.718 1.00 68.44 642 ARG A CA 1
ATOM 5180 C C . ARG A 1 642 ? -49.469 -7.169 24.764 1.00 68.44 642 ARG A C 1
ATOM 5182 O O . ARG A 1 642 ? -49.915 -6.022 24.819 1.00 68.44 642 ARG A O 1
ATOM 5189 N N . PRO A 1 643 ? -48.507 -7.500 23.874 1.00 66.25 643 PRO A N 1
ATOM 5190 C CA . PRO A 1 643 ? -47.951 -6.549 22.902 1.00 66.25 643 PRO A CA 1
ATOM 5191 C C . PRO A 1 643 ? -48.988 -6.011 21.902 1.00 66.25 643 PRO A C 1
ATOM 5193 O O . PRO A 1 643 ? -48.800 -4.926 21.355 1.00 66.25 643 PRO A O 1
ATOM 5196 N N . ASP A 1 644 ? -50.089 -6.739 21.699 1.00 72.12 644 ASP A N 1
ATOM 5197 C CA . ASP A 1 644 ? -51.263 -6.340 20.918 1.00 72.12 644 ASP A CA 1
ATOM 5198 C C . ASP A 1 644 ? -52.056 -5.183 21.555 1.00 72.12 644 ASP A C 1
ATOM 5200 O O . ASP A 1 644 ? -52.749 -4.457 20.848 1.00 72.12 644 ASP A O 1
ATOM 5204 N N . ARG A 1 645 ? -51.941 -4.989 22.879 1.00 79.06 645 ARG A N 1
ATOM 5205 C CA . ARG A 1 645 ? -52.681 -3.970 23.651 1.00 79.06 645 ARG A CA 1
ATOM 5206 C C . ARG A 1 645 ? -51.889 -2.701 23.935 1.00 79.06 645 ARG A C 1
ATOM 5208 O O . ARG A 1 645 ? -52.475 -1.697 24.339 1.00 79.06 645 ARG A O 1
ATOM 5215 N N . VAL A 1 646 ? -50.577 -2.728 23.711 1.00 81.56 646 VAL A N 1
ATOM 5216 C CA . VAL A 1 646 ? -49.721 -1.536 23.748 1.00 81.56 646 VAL A CA 1
ATOM 5217 C C . VAL A 1 646 ? -50.151 -0.595 22.617 1.00 81.56 646 VAL A C 1
ATOM 5219 O O . VAL A 1 646 ? -50.248 -1.037 21.472 1.00 81.56 646 VAL A O 1
ATOM 5222 N N . THR A 1 647 ? -50.369 0.690 22.900 1.00 80.56 647 THR A N 1
ATOM 5223 C CA . THR A 1 647 ? -50.581 1.760 21.906 1.00 80.56 647 THR A CA 1
ATOM 5224 C C . THR A 1 647 ? -49.264 2.404 21.492 1.00 80.56 647 THR A C 1
ATOM 5226 O O . THR A 1 647 ? -49.023 2.576 20.303 1.00 80.56 647 THR A O 1
ATOM 5229 N N . SER A 1 648 ? -48.377 2.698 22.446 1.00 80.62 648 SER A N 1
ATOM 5230 C CA . SER A 1 648 ? -47.042 3.247 22.188 1.00 80.62 648 SER A CA 1
ATOM 5231 C C . SER A 1 648 ? -46.027 2.715 23.200 1.00 80.62 648 SER A C 1
ATOM 5233 O O . SER A 1 648 ? -46.353 2.466 24.360 1.00 80.62 648 SER A O 1
ATOM 5235 N N . CYS A 1 649 ? -44.776 2.549 22.777 1.00 82.25 649 CYS A N 1
ATOM 5236 C CA . CYS A 1 649 ? -43.665 2.196 23.656 1.00 82.25 649 CYS A CA 1
ATOM 5237 C C . CYS A 1 649 ? -42.438 3.030 23.273 1.00 82.25 649 CYS A C 1
ATOM 5239 O O . CYS A 1 649 ? -42.193 3.218 22.089 1.00 82.25 649 CYS A O 1
ATOM 5241 N N . ASN A 1 650 ? -41.685 3.562 24.240 1.00 80.56 650 ASN A N 1
ATOM 5242 C CA . ASN A 1 650 ? -40.524 4.427 23.974 1.00 80.56 650 ASN A CA 1
ATOM 5243 C C . ASN A 1 650 ? -39.412 4.207 25.019 1.00 80.56 650 ASN A C 1
ATOM 5245 O O . ASN A 1 650 ? -39.684 3.779 26.146 1.00 80.56 650 ASN A O 1
ATOM 5249 N N . ARG A 1 651 ? -38.166 4.560 24.668 1.00 76.00 651 ARG A N 1
ATOM 5250 C CA . ARG A 1 651 ? -37.016 4.644 25.590 1.00 76.00 651 ARG A CA 1
ATOM 5251 C C . ARG A 1 651 ? -36.450 6.062 25.581 1.00 76.00 651 ARG A C 1
ATOM 5253 O O . ARG A 1 651 ? -36.142 6.595 24.517 1.00 76.00 651 ARG A O 1
ATOM 5260 N N . PHE A 1 652 ? -36.238 6.629 26.764 1.00 63.78 652 PHE A N 1
ATOM 5261 C CA . PHE A 1 652 ? -35.540 7.907 26.926 1.00 63.78 652 PHE A CA 1
ATOM 5262 C C . PHE A 1 652 ? -34.082 7.630 27.263 1.00 63.78 652 PHE A C 1
ATOM 5264 O O . PHE A 1 652 ? -33.234 7.763 26.385 1.00 63.78 652 PHE A O 1
ATOM 5271 N N . ASP A 1 653 ? -33.832 7.076 28.445 1.00 62.78 653 ASP A N 1
ATOM 5272 C CA . ASP A 1 653 ? -32.495 6.731 28.931 1.00 62.78 653 ASP A CA 1
ATOM 5273 C C . ASP A 1 653 ? -32.274 5.207 28.932 1.00 62.78 653 ASP A C 1
ATOM 5275 O O . ASP A 1 653 ? -33.231 4.427 28.937 1.00 62.78 653 ASP A O 1
ATOM 5279 N N . ASP A 1 654 ? -31.018 4.756 28.986 1.00 60.53 654 ASP A N 1
ATOM 5280 C CA . ASP A 1 654 ? -30.657 3.325 28.910 1.00 60.53 654 ASP A CA 1
ATOM 5281 C C . ASP A 1 654 ? -31.245 2.456 30.042 1.00 60.53 654 ASP A C 1
ATOM 5283 O O . ASP A 1 654 ? -31.344 1.234 29.918 1.00 60.53 654 ASP A O 1
ATOM 5287 N N . GLY A 1 655 ? -31.687 3.079 31.140 1.00 70.12 655 GLY A N 1
ATOM 5288 C CA . GLY A 1 655 ? -32.263 2.396 32.298 1.00 70.12 655 GLY A CA 1
ATOM 5289 C C . GLY A 1 655 ? -33.782 2.176 32.280 1.00 70.12 655 GLY A C 1
ATOM 5290 O O . GLY A 1 655 ? -34.275 1.496 33.182 1.00 70.12 655 GLY A O 1
ATOM 5291 N N . VAL A 1 656 ? -34.559 2.748 31.344 1.00 81.06 656 VAL A N 1
ATOM 5292 C CA . VAL A 1 656 ? -36.038 2.779 31.460 1.00 81.06 656 VAL A CA 1
ATOM 5293 C C . VAL A 1 656 ? -36.771 2.720 30.113 1.00 81.06 656 VAL A C 1
ATOM 5295 O O . VAL A 1 656 ? -36.542 3.550 29.236 1.00 81.06 656 VAL A O 1
ATOM 5298 N N . ALA A 1 657 ? -37.752 1.815 29.996 1.00 83.75 657 ALA A N 1
ATOM 5299 C CA . ALA A 1 657 ? -38.754 1.841 28.924 1.00 83.75 657 ALA A CA 1
ATOM 5300 C C . ALA A 1 657 ? -40.160 2.171 29.448 1.00 83.75 657 ALA A C 1
ATOM 5302 O O . ALA A 1 657 ? -40.539 1.801 30.563 1.00 83.75 657 ALA A O 1
ATOM 5303 N N . PHE A 1 658 ? -40.936 2.839 28.602 1.00 86.75 658 PHE A N 1
ATOM 5304 C CA . PHE A 1 658 ? -42.313 3.261 28.841 1.00 86.75 658 PHE A CA 1
ATOM 5305 C C . PHE A 1 658 ? -43.229 2.467 27.908 1.00 86.75 658 PHE A C 1
ATOM 5307 O O . PHE A 1 658 ? -42.900 2.318 26.731 1.00 86.75 658 PHE A O 1
ATOM 5314 N N . TYR A 1 659 ? -44.363 1.981 28.410 1.00 86.56 659 TYR A N 1
ATOM 5315 C CA . TYR A 1 659 ? -45.387 1.288 27.622 1.00 86.56 659 TYR A CA 1
ATOM 5316 C C . TYR A 1 659 ? -46.751 1.874 27.974 1.00 86.56 659 TYR A C 1
ATOM 5318 O O . TYR A 1 659 ? -47.168 1.833 29.130 1.00 86.56 659 TYR A O 1
ATOM 5326 N N . GLU A 1 660 ? -47.434 2.417 26.981 1.00 87.25 660 GLU A N 1
ATOM 5327 C CA . GLU A 1 660 ? -48.802 2.916 27.065 1.00 87.25 660 GLU A CA 1
ATOM 5328 C C . GLU A 1 660 ? -49.737 1.859 26.471 1.00 87.25 660 GLU A C 1
ATOM 5330 O O . GLU A 1 660 ? -49.415 1.280 25.432 1.00 87.25 660 GLU A O 1
ATOM 5335 N N . TYR A 1 661 ? -50.858 1.575 27.133 1.00 86.69 661 TYR A N 1
ATOM 5336 C CA . TYR A 1 661 ? -51.845 0.580 26.699 1.00 86.69 661 TYR A CA 1
ATOM 5337 C C . TYR A 1 661 ? -53.160 1.246 26.277 1.00 86.69 661 TYR A C 1
ATOM 5339 O O . TYR A 1 661 ? -53.486 2.346 26.720 1.00 86.69 661 TYR A O 1
ATOM 5347 N N . GLY A 1 662 ? -53.953 0.562 25.450 1.00 83.44 662 GLY A N 1
ATOM 5348 C CA . GLY A 1 662 ? -55.290 1.039 25.075 1.00 83.44 662 GLY A CA 1
ATOM 5349 C C . GLY A 1 662 ? -56.263 1.087 26.261 1.00 83.44 662 GLY A C 1
ATOM 5350 O O . GLY A 1 662 ? -57.097 1.989 26.337 1.00 83.44 662 GLY A O 1
ATOM 5351 N N . ASP A 1 663 ? -56.111 0.156 27.206 1.00 83.19 663 ASP A N 1
ATOM 5352 C CA . ASP A 1 663 ? -56.979 -0.037 28.369 1.00 83.19 663 ASP A CA 1
ATOM 5353 C C . ASP A 1 663 ? -56.162 0.045 29.686 1.00 83.19 663 ASP A C 1
ATOM 5355 O O . ASP A 1 663 ? -55.106 -0.594 29.787 1.00 83.19 663 ASP A O 1
ATOM 5359 N N . PRO A 1 664 ? -56.613 0.791 30.718 1.00 84.81 664 PRO A N 1
ATOM 5360 C CA . PRO A 1 664 ? -55.959 0.823 32.033 1.00 84.81 664 PRO A CA 1
ATOM 5361 C C . PRO A 1 664 ? -55.828 -0.556 32.707 1.00 84.81 664 PRO A C 1
ATOM 5363 O O . PRO A 1 664 ? -54.860 -0.804 33.428 1.00 84.81 664 PRO A O 1
ATOM 5366 N N . ASN A 1 665 ? -56.769 -1.471 32.456 1.00 84.25 665 ASN A N 1
ATOM 5367 C CA . ASN A 1 665 ? -56.768 -2.822 33.020 1.00 84.25 665 ASN A CA 1
ATOM 5368 C C . ASN A 1 665 ? -55.635 -3.682 32.433 1.00 84.25 665 ASN A C 1
ATOM 5370 O O . ASN A 1 665 ? -55.043 -4.492 33.150 1.00 84.25 665 ASN A O 1
ATOM 5374 N N . ASP A 1 666 ? -55.285 -3.489 31.153 1.00 84.19 666 ASP A N 1
ATOM 5375 C CA . ASP A 1 666 ? -54.120 -4.142 30.538 1.00 84.19 666 ASP A CA 1
ATOM 5376 C C . ASP A 1 666 ? -52.811 -3.637 31.163 1.00 84.19 666 ASP A C 1
ATOM 5378 O O . ASP A 1 666 ? -51.929 -4.439 31.482 1.00 84.19 666 ASP A O 1
ATOM 5382 N N . ALA A 1 667 ? -52.715 -2.329 31.427 1.00 82.50 667 ALA A N 1
ATOM 5383 C CA . ALA A 1 667 ? -51.576 -1.716 32.110 1.00 82.50 667 ALA A CA 1
ATOM 5384 C C . ALA A 1 667 ? -51.392 -2.255 33.547 1.00 82.50 667 ALA A C 1
ATOM 5386 O O . ALA A 1 667 ? -50.279 -2.634 33.934 1.00 82.50 667 ALA A O 1
ATOM 5387 N N . GLU A 1 668 ? -52.469 -2.362 34.335 1.00 82.00 668 GLU A N 1
ATOM 5388 C CA . GLU A 1 668 ? -52.404 -2.960 35.677 1.00 82.00 668 GLU A CA 1
ATOM 5389 C C . GLU A 1 668 ? -52.052 -4.457 35.623 1.00 82.00 668 GLU A C 1
ATOM 5391 O O . GLU A 1 668 ? -51.159 -4.914 36.349 1.00 82.00 668 GLU A O 1
ATOM 5396 N N . HIS A 1 669 ? -52.677 -5.221 34.723 1.00 82.00 669 HIS A N 1
ATOM 5397 C CA . HIS A 1 669 ? -52.379 -6.640 34.536 1.00 82.00 669 HIS A CA 1
ATOM 5398 C C . HIS A 1 669 ? -50.905 -6.869 34.153 1.00 82.00 669 HIS A C 1
ATOM 5400 O O . HIS A 1 669 ? -50.244 -7.744 34.725 1.00 82.00 669 HIS A O 1
ATOM 5406 N N . ALA A 1 670 ? -50.351 -6.049 33.253 1.00 79.88 670 ALA A N 1
ATOM 5407 C CA . ALA A 1 670 ? -48.939 -6.082 32.883 1.00 79.88 670 ALA A CA 1
ATOM 5408 C C . ALA A 1 670 ? -48.019 -5.787 34.083 1.00 79.88 670 ALA A C 1
ATOM 5410 O O . ALA A 1 670 ? -47.064 -6.532 34.323 1.00 79.88 670 ALA A O 1
ATOM 5411 N N . ILE A 1 671 ? -48.334 -4.770 34.895 1.00 81.12 671 ILE A N 1
ATOM 5412 C CA . ILE A 1 671 ? -47.603 -4.464 36.136 1.00 81.12 671 ILE A CA 1
ATOM 5413 C C . ILE A 1 671 ? -47.614 -5.659 37.097 1.00 81.12 671 ILE A C 1
ATOM 5415 O O . ILE A 1 671 ? -46.560 -6.032 37.623 1.00 81.12 671 ILE A O 1
ATOM 5419 N N . LEU A 1 672 ? -48.775 -6.275 37.334 1.00 80.06 672 LEU A N 1
ATOM 5420 C CA . LEU A 1 672 ? -48.909 -7.421 38.238 1.00 80.06 672 LEU A CA 1
ATOM 5421 C C . LEU A 1 672 ? -48.135 -8.646 37.734 1.00 80.06 672 LEU A C 1
ATOM 5423 O O . LEU A 1 672 ? -47.458 -9.313 38.522 1.00 80.06 672 LEU A O 1
ATOM 5427 N N . ALA A 1 673 ? -48.189 -8.934 36.434 1.00 75.88 673 ALA A N 1
ATOM 5428 C CA . ALA A 1 673 ? -47.525 -10.093 35.847 1.00 75.88 673 ALA A CA 1
ATOM 5429 C C . ALA A 1 673 ? -45.992 -9.934 35.801 1.00 75.88 673 ALA A C 1
ATOM 5431 O O . ALA A 1 673 ? -45.269 -10.842 36.221 1.00 75.88 673 ALA A O 1
ATOM 5432 N N . ILE A 1 674 ? -45.479 -8.759 35.418 1.00 73.88 674 ILE A N 1
ATOM 5433 C CA . ILE A 1 674 ? -44.035 -8.463 35.445 1.00 73.88 674 ILE A CA 1
ATOM 5434 C C . ILE A 1 674 ? -43.504 -8.490 36.892 1.00 73.88 674 ILE A C 1
ATOM 5436 O O . ILE A 1 674 ? -42.414 -9.008 37.135 1.00 73.88 674 ILE A O 1
ATOM 5440 N N . ARG A 1 675 ? -44.278 -8.019 37.886 1.00 77.19 675 ARG A N 1
ATOM 5441 C CA . ARG A 1 675 ? -43.913 -8.123 39.318 1.00 77.19 675 ARG A CA 1
ATOM 5442 C C . ARG A 1 675 ? -43.832 -9.568 39.824 1.00 77.19 675 ARG A C 1
ATOM 5444 O O . ARG A 1 675 ? -43.031 -9.825 40.722 1.00 77.19 675 ARG A O 1
ATOM 5451 N N . LYS A 1 676 ? -44.615 -10.503 39.266 1.00 74.50 676 LYS A N 1
ATOM 5452 C CA . LYS A 1 676 ? -44.494 -11.947 39.556 1.00 74.50 676 LYS A CA 1
ATOM 5453 C C . LYS A 1 676 ? -43.220 -12.542 38.944 1.00 74.50 676 LYS A C 1
ATOM 5455 O O . LYS A 1 676 ? -42.538 -13.310 39.610 1.00 74.50 676 LYS A O 1
ATOM 5460 N N . GLN A 1 677 ? -42.876 -12.157 37.712 1.00 66.44 677 GLN A N 1
ATOM 5461 C CA . GLN A 1 677 ? -41.673 -12.641 37.015 1.00 66.44 677 GLN A CA 1
ATOM 5462 C C . GLN A 1 677 ? -40.361 -12.052 37.568 1.00 66.44 677 GLN A C 1
ATOM 5464 O O . GLN A 1 677 ? -39.331 -12.723 37.559 1.00 66.44 677 GLN A O 1
ATOM 5469 N N . ARG A 1 678 ? -40.370 -10.800 38.048 1.00 67.25 678 ARG A N 1
ATOM 5470 C CA . ARG A 1 678 ? -39.186 -10.084 38.559 1.00 67.25 678 ARG A CA 1
ATOM 5471 C C . ARG A 1 678 ? -39.382 -9.690 40.034 1.00 67.25 678 ARG A C 1
ATOM 5473 O O . ARG A 1 678 ? -39.778 -8.559 40.321 1.00 67.25 678 ARG A O 1
ATOM 5480 N N . PRO A 1 679 ? -39.078 -10.581 41.002 1.00 60.84 679 PRO A N 1
ATOM 5481 C CA . PRO A 1 679 ? -39.358 -10.330 42.421 1.00 60.84 679 PRO A CA 1
ATOM 5482 C C . PRO A 1 679 ? -38.506 -9.207 43.043 1.00 60.84 679 PRO A C 1
ATOM 5484 O O . PRO A 1 679 ? -38.947 -8.563 44.006 1.00 60.84 679 PRO A O 1
ATOM 5487 N N . ASN A 1 680 ? -37.309 -8.950 42.495 1.00 68.50 680 ASN A N 1
ATOM 5488 C CA . ASN A 1 680 ? -36.352 -7.954 42.988 1.00 68.50 680 ASN A CA 1
ATOM 5489 C C . ASN A 1 680 ? -36.968 -6.541 43.025 1.00 68.50 680 ASN A C 1
ATOM 5491 O O . ASN A 1 680 ? -37.409 -6.016 42.004 1.00 68.50 680 ASN A O 1
ATOM 5495 N N . LYS A 1 681 ? -36.964 -5.910 44.209 1.00 63.03 681 LYS A N 1
ATOM 5496 C CA . LYS A 1 681 ? -37.563 -4.586 44.450 1.00 63.03 681 LYS A CA 1
ATOM 5497 C C . LYS A 1 681 ? -37.004 -3.477 43.547 1.00 63.03 681 LYS A C 1
ATOM 5499 O O . LYS A 1 681 ? -37.773 -2.597 43.180 1.00 63.03 681 LYS A O 1
ATOM 5504 N N . ALA A 1 682 ? -35.728 -3.541 43.158 1.00 61.66 682 ALA A N 1
ATOM 5505 C CA . ALA A 1 682 ? -35.066 -2.503 42.359 1.00 61.66 682 ALA A CA 1
ATOM 5506 C C . ALA A 1 682 ? -35.525 -2.417 40.887 1.00 61.66 682 ALA A C 1
ATOM 5508 O O . ALA A 1 682 ? -35.275 -1.408 40.240 1.00 61.66 682 ALA A O 1
ATOM 5509 N N . PHE A 1 683 ? -36.206 -3.442 40.357 1.00 66.81 683 PHE A N 1
ATOM 5510 C CA . PHE A 1 683 ? -36.622 -3.504 38.944 1.00 66.81 683 PHE A CA 1
ATOM 5511 C C . PHE A 1 683 ? -38.138 -3.684 38.784 1.00 66.81 683 PHE A C 1
ATOM 5513 O O . PHE A 1 683 ? -38.610 -4.310 37.834 1.00 66.81 683 PHE A O 1
ATOM 5520 N N . ARG A 1 684 ? -38.918 -3.176 39.747 1.00 77.56 684 ARG A N 1
ATOM 5521 C CA . ARG A 1 684 ? -40.382 -3.286 39.728 1.00 77.56 684 ARG A CA 1
ATOM 5522 C C . ARG A 1 684 ? -41.003 -2.220 38.824 1.00 77.56 684 ARG A C 1
ATOM 5524 O O . ARG A 1 684 ? -40.660 -1.050 38.972 1.00 77.56 684 ARG A O 1
ATOM 5531 N N . PRO A 1 685 ? -41.963 -2.585 37.957 1.00 82.25 685 PRO A N 1
ATOM 5532 C CA . PRO A 1 685 ? -42.694 -1.611 37.167 1.00 82.25 685 PRO A CA 1
ATOM 5533 C C . PRO A 1 685 ? -43.680 -0.812 38.027 1.00 82.25 685 PRO A C 1
ATOM 5535 O O . PRO A 1 685 ? -44.206 -1.305 39.039 1.00 82.25 685 PRO A O 1
ATOM 5538 N N . TYR A 1 686 ? -43.948 0.415 37.595 1.00 85.12 686 TYR A N 1
ATOM 5539 C CA . TYR A 1 686 ? -44.849 1.374 38.234 1.00 85.12 686 TYR A CA 1
ATOM 5540 C C . TYR A 1 686 ? -45.655 2.144 37.179 1.00 85.12 686 TYR A C 1
ATOM 5542 O O . TYR A 1 686 ? -45.209 2.272 36.045 1.00 85.12 686 TYR A O 1
ATOM 5550 N N . GLN A 1 687 ? -46.844 2.643 37.530 1.00 85.75 687 GLN A N 1
ATOM 5551 C CA . GLN A 1 687 ? -47.573 3.580 36.666 1.00 85.75 687 GLN A CA 1
ATOM 5552 C C . GLN A 1 687 ? -46.843 4.922 36.628 1.00 85.75 687 GLN A C 1
ATOM 5554 O O . GLN A 1 687 ? -46.331 5.377 37.656 1.00 85.75 687 GLN A O 1
ATOM 5559 N N . LEU A 1 688 ? -46.811 5.559 35.459 1.00 85.12 688 LEU A N 1
ATOM 5560 C CA . LEU A 1 688 ? -46.287 6.911 35.319 1.00 85.12 688 LEU A CA 1
ATOM 5561 C C . LEU A 1 688 ? -47.144 7.890 36.142 1.00 85.12 688 LEU A C 1
ATOM 5563 O O . LEU A 1 688 ? -48.368 7.819 36.109 1.00 85.12 688 LEU A O 1
ATOM 5567 N N . LYS A 1 689 ? -46.495 8.790 36.891 1.00 82.88 689 LYS A N 1
ATOM 5568 C CA . LYS A 1 689 ? -47.152 9.802 37.746 1.00 82.88 689 LYS A CA 1
ATOM 5569 C C . LYS A 1 689 ? -46.870 11.248 37.341 1.00 82.88 689 LYS A C 1
ATOM 5571 O O . LYS A 1 689 ? -47.461 12.165 37.897 1.00 82.88 689 LYS A O 1
ATOM 5576 N N . GLU A 1 690 ? -45.948 11.449 36.409 1.00 84.25 690 GLU A N 1
ATOM 5577 C CA . GLU A 1 690 ? -45.493 12.759 35.951 1.00 84.25 690 GLU A CA 1
ATOM 5578 C C . GLU A 1 690 ? -45.737 12.874 34.454 1.00 84.25 690 GLU A C 1
ATOM 5580 O O . GLU A 1 690 ? -45.520 11.910 33.718 1.00 84.25 690 GLU A O 1
ATOM 5585 N N . LEU A 1 691 ? -46.137 14.055 33.990 1.00 84.06 691 LEU A N 1
ATOM 5586 C CA . LEU A 1 691 ? -46.291 14.313 32.565 1.00 84.06 691 LEU A CA 1
ATOM 5587 C C . LEU A 1 691 ? -44.915 14.251 31.876 1.00 84.06 691 LEU A C 1
ATOM 5589 O O . LEU A 1 691 ? -43.992 14.976 32.245 1.00 84.06 691 LEU A O 1
ATOM 5593 N N . ARG A 1 692 ? -44.766 13.375 30.876 1.00 85.00 692 ARG A N 1
ATOM 5594 C CA . ARG A 1 692 ? -43.525 13.191 30.101 1.00 85.00 692 ARG A CA 1
ATOM 5595 C C . ARG A 1 692 ? -43.832 13.231 28.602 1.00 85.00 692 ARG A C 1
ATOM 5597 O O . ARG A 1 692 ? -44.847 12.675 28.179 1.00 85.00 692 ARG A O 1
ATOM 5604 N N . LYS A 1 693 ? -42.977 13.907 27.817 1.00 89.25 693 LYS A N 1
ATOM 5605 C CA . LYS A 1 693 ? -43.047 13.920 26.341 1.00 89.25 693 LYS A CA 1
ATOM 5606 C C . LYS A 1 693 ? -42.817 12.501 25.797 1.00 89.25 693 LYS A C 1
ATOM 5608 O O . LYS A 1 693 ? -42.126 11.715 26.440 1.00 89.25 693 LYS A O 1
ATOM 5613 N N . LYS A 1 694 ? -43.363 12.189 24.619 1.00 89.44 694 LYS A N 1
ATOM 5614 C CA . LYS A 1 694 ? -43.080 10.971 23.840 1.00 89.44 694 LYS A CA 1
ATOM 5615 C C . LYS A 1 694 ? -41.888 11.166 22.900 1.00 89.44 694 LYS A C 1
ATOM 5617 O O . LYS A 1 694 ? -41.125 10.227 22.698 1.00 89.44 694 LYS A O 1
ATOM 5622 N N . GLN A 1 695 ? -41.676 12.381 22.388 1.00 90.69 695 GLN A N 1
ATOM 5623 C CA . GLN A 1 695 ? -40.448 12.742 21.676 1.00 90.69 695 GLN A CA 1
ATOM 5624 C C . GLN A 1 695 ? -39.291 13.000 22.654 1.00 90.69 695 GLN A C 1
ATOM 5626 O O . GLN A 1 695 ? -39.486 13.635 23.695 1.00 90.69 695 GLN A O 1
ATOM 5631 N N . ARG A 1 696 ? -38.073 12.569 22.297 1.00 85.50 696 ARG A N 1
ATOM 5632 C CA . ARG A 1 696 ? -36.837 12.897 23.036 1.00 85.50 696 ARG A CA 1
ATOM 5633 C C . ARG A 1 696 ? -36.443 14.371 22.871 1.00 85.50 696 ARG A C 1
ATOM 5635 O O . ARG A 1 696 ? -35.960 14.974 23.822 1.00 85.50 696 ARG A O 1
ATOM 5642 N N . PHE A 1 697 ? -36.690 14.944 21.694 1.00 88.81 697 PHE A N 1
ATOM 5643 C CA . PHE A 1 697 ? -36.454 16.349 21.356 1.00 88.81 697 PHE A CA 1
ATOM 5644 C C . PHE A 1 697 ? -37.522 16.852 20.372 1.00 88.81 697 PHE A C 1
ATOM 5646 O O . PHE A 1 697 ? -38.156 16.060 19.676 1.00 88.81 697 PHE A O 1
ATOM 5653 N N . LEU A 1 698 ? -37.720 18.167 20.332 1.00 91.25 698 LEU A N 1
ATOM 5654 C CA . LEU A 1 698 ? -38.531 18.889 19.344 1.00 91.25 698 LEU A CA 1
ATOM 5655 C C . LEU A 1 698 ? -37.626 19.776 18.471 1.00 91.25 698 LEU A C 1
ATOM 5657 O O . LEU A 1 698 ? -36.468 20.009 18.819 1.00 91.25 698 LEU A O 1
ATOM 5661 N N . GLU A 1 699 ? -38.159 20.340 17.385 1.00 91.00 699 GLU A N 1
ATOM 5662 C CA . GLU A 1 699 ? -37.457 21.362 16.582 1.00 91.00 699 GLU A CA 1
ATOM 5663 C C . GLU A 1 699 ? -37.013 22.555 17.456 1.00 91.00 699 GLU A C 1
ATOM 5665 O O . GLU A 1 699 ? -35.875 23.018 17.352 1.00 91.00 699 GLU A O 1
ATOM 5670 N N . SER A 1 700 ? -37.868 22.993 18.392 1.00 88.44 700 SER A N 1
ATOM 5671 C CA . SER A 1 700 ? -37.560 24.039 19.381 1.00 88.44 700 SER A CA 1
ATOM 5672 C C . SER A 1 700 ? -36.316 23.738 20.213 1.00 88.44 700 SER A C 1
ATOM 5674 O O . SER A 1 700 ? -35.543 24.642 20.521 1.00 88.44 700 SER A O 1
ATOM 5676 N N . ASP A 1 701 ? -36.118 22.465 20.556 1.00 87.38 701 ASP A N 1
ATOM 5677 C CA . ASP A 1 701 ? -35.069 22.001 21.464 1.00 87.38 701 ASP A CA 1
ATOM 5678 C C . ASP A 1 701 ? -33.704 21.913 20.748 1.00 87.38 701 ASP A C 1
ATOM 5680 O O . ASP A 1 701 ? -32.673 21.734 21.396 1.00 87.38 701 ASP A O 1
ATOM 5684 N N . LYS A 1 702 ? -33.696 22.019 19.408 1.00 87.88 702 LYS A N 1
ATOM 5685 C CA . LYS A 1 702 ? -32.535 21.775 18.536 1.00 87.88 702 LYS A CA 1
ATOM 5686 C C . LYS A 1 702 ? -32.301 22.841 17.451 1.00 87.88 702 LYS A C 1
ATOM 5688 O O . LYS A 1 702 ? -31.470 22.624 16.575 1.00 87.88 702 LYS A O 1
ATOM 5693 N N . LYS A 1 703 ? -32.955 24.013 17.519 1.00 84.12 703 LYS A N 1
ATOM 5694 C CA . LYS A 1 703 ? -32.881 25.072 16.482 1.00 84.12 703 LYS A CA 1
ATOM 5695 C C . LYS A 1 703 ? -31.461 25.408 15.985 1.00 84.12 703 LYS A C 1
ATOM 5697 O O . LYS A 1 703 ? -31.272 25.568 14.784 1.00 84.12 703 LYS A O 1
ATOM 5702 N N . ALA A 1 704 ? -30.466 25.515 16.869 1.00 80.19 704 ALA A N 1
ATOM 5703 C CA . ALA A 1 704 ? -29.091 25.834 16.463 1.00 80.19 704 ALA A CA 1
ATOM 5704 C C . ALA A 1 704 ? -28.464 24.719 15.600 1.00 80.19 704 ALA A C 1
ATOM 5706 O O . ALA A 1 704 ? -27.999 24.982 14.492 1.00 80.19 704 ALA A O 1
ATOM 5707 N N . ASP A 1 705 ? -28.523 23.475 16.083 1.00 82.75 705 ASP A N 1
ATOM 5708 C CA . ASP A 1 705 ? -28.029 22.276 15.398 1.00 82.75 705 ASP A CA 1
ATOM 5709 C C . ASP A 1 705 ? -28.721 22.076 14.035 1.00 82.75 705 ASP A C 1
ATOM 5711 O O . ASP A 1 705 ? -28.073 21.718 13.049 1.00 82.75 705 ASP A O 1
ATOM 5715 N N . VAL A 1 706 ? -30.035 22.340 13.972 1.00 82.62 706 VAL A N 1
ATOM 5716 C CA . VAL A 1 706 ? -30.847 22.250 12.747 1.00 82.62 706 VAL A CA 1
ATOM 5717 C C . VAL A 1 706 ? -30.299 23.176 11.661 1.00 82.62 706 VAL A C 1
ATOM 5719 O O . VAL A 1 706 ? -30.058 22.716 10.547 1.00 82.62 706 VAL A O 1
ATOM 5722 N N . LEU A 1 707 ? -30.040 24.452 11.966 1.00 78.00 707 LEU A N 1
ATOM 5723 C CA . LEU A 1 707 ? -29.552 25.406 10.961 1.00 78.00 707 LEU A CA 1
ATOM 5724 C C . LEU A 1 707 ? -28.176 25.028 10.389 1.00 78.00 707 LEU A C 1
ATOM 5726 O O . LEU A 1 707 ? -27.940 25.230 9.198 1.00 78.00 707 LEU A O 1
ATOM 5730 N N . GLU A 1 708 ? -27.276 24.452 11.195 1.00 77.62 708 GLU A N 1
ATOM 5731 C CA . GLU A 1 708 ? -25.959 24.019 10.703 1.00 77.62 708 GLU A CA 1
ATOM 5732 C C . GLU A 1 708 ? -26.047 22.770 9.805 1.00 77.62 708 GLU A C 1
ATOM 5734 O O . GLU A 1 708 ? -25.282 22.640 8.845 1.00 77.62 708 GLU A O 1
ATOM 5739 N N . GLN A 1 709 ? -26.963 21.843 10.110 1.00 75.06 709 GLN A N 1
ATOM 5740 C CA . GLN A 1 709 ? -27.089 20.580 9.380 1.00 75.06 709 GLN A CA 1
ATOM 5741 C C . GLN A 1 709 ? -27.934 20.713 8.105 1.00 75.06 709 GLN A C 1
ATOM 5743 O O . GLN A 1 709 ? -27.557 20.161 7.074 1.00 75.06 709 GLN A O 1
ATOM 5748 N N . VAL A 1 710 ? -29.032 21.475 8.138 1.00 67.69 710 VAL A N 1
ATOM 5749 C CA . VAL A 1 710 ? -29.938 21.645 6.985 1.00 67.69 710 VAL A CA 1
ATOM 5750 C C . VAL A 1 710 ? -29.262 22.393 5.832 1.00 67.69 710 VAL A C 1
ATOM 5752 O O . VAL A 1 710 ? -29.463 22.043 4.673 1.00 67.69 710 VAL A O 1
ATOM 5755 N N . ALA A 1 711 ? -28.345 23.321 6.127 1.00 62.94 711 ALA A N 1
ATOM 5756 C CA . ALA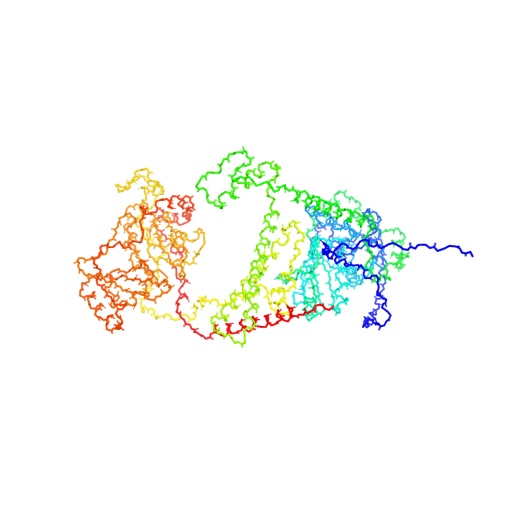 A 1 711 ? -27.491 23.966 5.122 1.00 62.94 711 ALA A CA 1
ATOM 5757 C C . ALA A 1 711 ? -26.499 23.009 4.411 1.00 62.94 711 ALA A C 1
ATOM 5759 O O . ALA A 1 711 ? -25.727 23.450 3.556 1.00 62.94 711 ALA A O 1
ATOM 5760 N N . ARG A 1 712 ? -26.482 21.718 4.775 1.00 64.69 712 ARG A N 1
ATOM 5761 C CA . ARG A 1 712 ? -25.647 20.656 4.189 1.00 64.69 712 ARG A CA 1
ATOM 5762 C C . ARG A 1 712 ? -26.459 19.468 3.654 1.00 64.69 712 ARG A C 1
ATOM 5764 O O . ARG A 1 712 ? -25.851 18.500 3.209 1.00 64.69 712 ARG A O 1
ATOM 5771 N N . ASP A 1 713 ? -27.791 19.505 3.722 1.00 68.12 713 ASP A N 1
ATOM 5772 C CA . ASP A 1 713 ? -28.639 18.424 3.210 1.00 68.12 713 ASP A CA 1
ATOM 5773 C C . ASP A 1 713 ? -28.758 18.514 1.678 1.00 68.12 713 ASP A C 1
ATOM 5775 O O . ASP A 1 713 ? -29.008 19.583 1.116 1.00 68.12 713 ASP A O 1
ATOM 5779 N N . GLY A 1 714 ? -28.551 17.390 0.991 1.00 67.00 714 GLY A N 1
ATOM 5780 C CA . GLY A 1 714 ? -28.704 17.299 -0.460 1.00 67.00 714 GLY A CA 1
ATOM 5781 C C . GLY A 1 714 ? -30.177 17.284 -0.873 1.00 67.00 714 GLY A C 1
ATOM 5782 O O . GLY A 1 714 ? -31.027 16.804 -0.129 1.00 67.00 714 GLY A O 1
ATOM 5783 N N . GLN A 1 715 ? -30.487 17.767 -2.077 1.00 75.25 715 GLN A N 1
ATOM 5784 C CA . GLN A 1 715 ? -31.836 17.654 -2.648 1.00 75.25 715 GLN A CA 1
ATOM 5785 C C . GLN A 1 715 ? -32.231 16.179 -2.889 1.00 75.25 715 GLN A C 1
ATOM 5787 O O . GLN A 1 715 ? -31.346 15.347 -3.105 1.00 75.25 715 GLN A O 1
ATOM 5792 N N . PRO A 1 716 ? -33.536 15.835 -2.899 1.00 77.25 716 PRO A N 1
ATOM 5793 C CA . PRO A 1 716 ? -34.005 14.525 -3.350 1.00 77.25 716 PRO A CA 1
ATOM 5794 C C . PRO A 1 716 ? -33.504 14.183 -4.762 1.00 77.25 716 PRO A C 1
ATOM 5796 O O . PRO A 1 716 ? -33.374 15.066 -5.612 1.00 77.25 716 PRO A O 1
ATOM 5799 N N . GLN A 1 717 ? -33.254 12.898 -5.035 1.00 78.88 717 GLN A N 1
ATOM 5800 C CA . GLN A 1 717 ? -32.786 12.462 -6.354 1.00 78.88 717 GLN A CA 1
ATOM 5801 C C . GLN A 1 717 ? -33.789 12.843 -7.468 1.00 78.88 717 GLN A C 1
ATOM 5803 O O . GLN A 1 717 ? -34.987 12.599 -7.296 1.00 78.88 717 GLN A O 1
ATOM 5808 N N . PRO A 1 718 ? -33.336 13.362 -8.633 1.00 80.00 718 PRO A N 1
ATOM 5809 C CA . PRO A 1 718 ? -34.228 13.841 -9.694 1.00 80.00 718 PRO A CA 1
ATOM 5810 C C . PRO A 1 718 ? -35.286 12.829 -10.143 1.00 80.00 718 PRO A C 1
ATOM 5812 O O . PRO A 1 718 ? -36.458 13.176 -10.198 1.00 80.00 718 PRO A O 1
ATOM 5815 N N . ALA A 1 719 ? -34.917 11.560 -10.350 1.00 74.75 719 ALA A N 1
ATOM 5816 C CA . ALA A 1 719 ? -35.858 10.515 -10.768 1.00 74.75 719 ALA A CA 1
ATOM 5817 C C . ALA A 1 719 ? -36.961 10.223 -9.727 1.00 74.75 719 ALA A C 1
ATOM 5819 O O . ALA A 1 719 ? -38.083 9.872 -10.090 1.00 74.75 719 ALA A O 1
ATOM 5820 N N . LEU A 1 720 ? -36.666 10.387 -8.430 1.00 78.75 720 LEU A N 1
ATOM 5821 C CA . LEU A 1 720 ? -37.659 10.237 -7.360 1.00 78.75 720 LEU A CA 1
ATOM 5822 C C . LEU A 1 720 ? -38.633 11.424 -7.355 1.00 78.75 720 LEU A C 1
ATOM 5824 O O . LEU A 1 720 ? -39.836 11.246 -7.174 1.00 78.75 720 LEU A O 1
ATOM 5828 N N . LEU A 1 721 ? -38.112 12.629 -7.596 1.00 79.69 721 LEU A N 1
ATOM 5829 C CA . LEU A 1 721 ? -38.897 13.855 -7.688 1.00 79.69 721 LEU A CA 1
ATOM 5830 C C . LEU A 1 721 ? -39.784 13.885 -8.945 1.00 79.69 721 LEU A C 1
ATOM 5832 O O . LEU A 1 721 ? -40.964 14.209 -8.844 1.00 79.69 721 LEU A O 1
ATOM 5836 N N . GLU A 1 722 ? -39.257 13.490 -10.105 1.00 79.06 722 GLU A N 1
ATOM 5837 C CA . GLU A 1 722 ? -40.015 13.334 -11.355 1.00 79.06 722 GLU A CA 1
ATOM 5838 C C . GLU A 1 722 ? -41.195 12.368 -11.179 1.00 79.06 722 GLU A C 1
ATOM 5840 O O . GLU A 1 722 ? -42.309 12.668 -11.606 1.00 79.06 722 GLU A O 1
ATOM 5845 N N . ALA A 1 723 ? -40.984 11.250 -10.479 1.00 76.44 723 ALA A N 1
ATOM 5846 C CA . ALA A 1 723 ? -42.033 10.285 -10.168 1.00 76.44 723 ALA A CA 1
ATOM 5847 C C . ALA A 1 723 ? -43.103 10.841 -9.203 1.00 76.44 723 ALA A C 1
ATOM 5849 O O . ALA A 1 723 ? -44.302 10.693 -9.442 1.00 76.44 723 ALA A O 1
ATOM 5850 N N . LEU A 1 724 ? -42.689 11.538 -8.138 1.00 77.19 724 LEU A N 1
ATOM 5851 C CA . LEU A 1 724 ? -43.614 12.202 -7.209 1.00 77.19 724 LEU A CA 1
ATOM 5852 C C . LEU A 1 724 ? -44.442 13.304 -7.906 1.00 77.19 724 LEU A C 1
ATOM 5854 O O . LEU A 1 724 ? -45.635 13.443 -7.631 1.00 77.19 724 LEU A O 1
ATOM 5858 N N . ILE A 1 725 ? -43.847 14.040 -8.851 1.00 79.88 725 ILE A N 1
ATOM 5859 C CA . ILE A 1 725 ? -44.540 15.037 -9.688 1.00 79.88 725 ILE A CA 1
ATOM 5860 C C . ILE A 1 725 ? -45.493 14.369 -10.694 1.00 79.88 725 ILE A C 1
ATOM 5862 O O . ILE A 1 725 ? -46.586 14.875 -10.942 1.00 79.88 725 ILE A O 1
ATOM 5866 N N . ALA A 1 726 ? -45.143 13.192 -11.220 1.00 78.88 726 ALA A N 1
ATOM 5867 C CA . ALA A 1 726 ? -46.020 12.378 -12.067 1.00 78.88 726 ALA A CA 1
ATOM 5868 C C . ALA A 1 726 ? -47.218 11.749 -11.313 1.00 78.88 726 ALA A C 1
ATOM 5870 O O . ALA A 1 726 ? -47.991 10.996 -11.908 1.00 78.88 726 ALA A O 1
ATOM 5871 N N . GLY A 1 727 ? -47.386 12.032 -10.015 1.00 76.88 727 GLY A N 1
ATOM 5872 C CA . GLY A 1 727 ? -48.510 11.565 -9.197 1.00 76.88 727 GLY A CA 1
ATOM 5873 C C . GLY A 1 727 ? -48.443 10.089 -8.792 1.00 76.88 727 GLY A C 1
ATOM 5874 O O . GLY A 1 727 ? -49.377 9.579 -8.170 1.00 76.88 727 GLY A O 1
ATOM 5875 N N . SER A 1 728 ? -47.364 9.378 -9.135 1.00 78.38 728 SER A N 1
ATOM 5876 C CA . SER A 1 728 ? -47.156 8.000 -8.688 1.00 78.38 728 SER A CA 1
ATOM 5877 C C . SER A 1 728 ? -45.691 7.577 -8.756 1.00 78.38 728 SER A C 1
ATOM 5879 O O . SER A 1 728 ? -44.994 7.857 -9.731 1.00 78.38 728 SER A O 1
ATOM 5881 N N . VAL A 1 729 ? -45.226 6.855 -7.737 1.00 76.06 729 VAL A N 1
ATOM 5882 C CA . VAL A 1 729 ? -43.844 6.379 -7.661 1.00 76.06 729 VAL A CA 1
ATOM 5883 C C . VAL A 1 729 ? -43.747 4.941 -8.181 1.00 76.06 729 VAL A C 1
ATOM 5885 O O . VAL A 1 729 ? -44.371 4.051 -7.599 1.00 76.06 729 VAL A O 1
ATOM 5888 N N . PRO A 1 730 ? -42.973 4.669 -9.251 1.00 71.12 730 PRO A N 1
ATOM 5889 C CA . PRO A 1 730 ? -42.709 3.313 -9.711 1.00 71.12 730 PRO A CA 1
ATOM 5890 C C . PRO A 1 730 ? -42.065 2.471 -8.606 1.00 71.12 730 PRO A C 1
ATOM 5892 O O . PRO A 1 730 ? -41.031 2.851 -8.052 1.00 71.12 730 PRO A O 1
ATOM 5895 N N . ALA A 1 731 ? -42.610 1.284 -8.341 1.00 66.44 731 ALA A N 1
ATOM 5896 C CA . ALA A 1 731 ? -42.089 0.378 -7.313 1.00 66.44 731 ALA A CA 1
ATOM 5897 C C . ALA A 1 731 ? -40.618 -0.030 -7.557 1.00 66.44 731 ALA A C 1
ATOM 5899 O O . ALA A 1 731 ? -39.910 -0.367 -6.615 1.00 66.44 731 ALA A O 1
ATOM 5900 N N . GLY A 1 732 ? -40.142 0.044 -8.808 1.00 62.81 732 GLY A N 1
ATOM 5901 C CA . GLY A 1 732 ? -38.747 -0.212 -9.187 1.00 62.81 732 GLY A CA 1
ATOM 5902 C C . GLY A 1 732 ? -37.762 0.947 -8.964 1.00 62.81 732 GLY A C 1
ATOM 5903 O O . GLY A 1 732 ? -36.560 0.711 -9.050 1.00 62.81 732 GLY A O 1
ATOM 5904 N N . LEU A 1 733 ? -38.231 2.172 -8.679 1.00 58.72 733 LEU A N 1
ATOM 5905 C CA . LEU A 1 733 ? -37.375 3.287 -8.228 1.00 58.72 733 LEU A CA 1
ATOM 5906 C C . LEU A 1 733 ? -37.206 3.313 -6.702 1.00 58.72 733 LEU A C 1
ATOM 5908 O O . LEU A 1 733 ? -36.351 4.022 -6.182 1.00 58.72 733 LEU A O 1
ATOM 5912 N N . LEU A 1 734 ? -38.024 2.548 -5.982 1.00 62.25 734 LEU A N 1
ATOM 5913 C CA . LEU A 1 734 ? -38.017 2.473 -4.531 1.00 62.25 734 LEU A CA 1
ATOM 5914 C C . LEU A 1 734 ? -37.213 1.250 -4.095 1.00 62.25 734 LEU A C 1
ATOM 5916 O O . LEU A 1 734 ? -37.493 0.130 -4.520 1.00 62.25 734 LEU A O 1
ATOM 5920 N N . ASN A 1 735 ? -36.260 1.426 -3.180 1.00 56.25 735 ASN A N 1
ATOM 5921 C CA . ASN A 1 735 ? -35.458 0.327 -2.630 1.00 56.25 735 ASN A CA 1
ATOM 5922 C C . ASN A 1 735 ? -36.243 -0.486 -1.574 1.00 56.25 735 ASN A C 1
ATOM 5924 O O . ASN A 1 735 ? -35.767 -0.799 -0.479 1.00 56.25 735 ASN A O 1
ATOM 5928 N N . TRP A 1 736 ? -37.508 -0.790 -1.881 1.00 51.31 736 TRP A N 1
ATOM 5929 C CA . TRP A 1 736 ? -38.512 -1.319 -0.961 1.00 51.31 736 TRP A CA 1
ATOM 5930 C C . TRP A 1 736 ? -38.437 -2.843 -0.823 1.00 51.31 736 TRP A C 1
ATOM 5932 O O . TRP A 1 736 ? -39.380 -3.586 -1.072 1.00 51.31 736 TRP A O 1
ATOM 5942 N N . ASN A 1 737 ? -37.269 -3.294 -0.366 1.00 47.44 737 ASN A N 1
ATOM 5943 C CA . ASN A 1 737 ? -37.047 -4.491 0.448 1.00 47.44 737 ASN A CA 1
ATOM 5944 C C . ASN A 1 737 ? -37.465 -5.880 -0.089 1.00 47.44 737 ASN A C 1
ATOM 5946 O O . ASN A 1 737 ? -37.154 -6.880 0.556 1.00 47.44 737 ASN A O 1
ATOM 5950 N N . TRP A 1 738 ? -38.039 -5.996 -1.292 1.00 40.38 738 TRP A N 1
ATOM 5951 C CA . TRP A 1 738 ? -38.326 -7.281 -1.960 1.00 40.38 738 TRP A CA 1
ATOM 5952 C C . TRP A 1 738 ? -37.069 -8.124 -2.259 1.00 40.38 738 TRP A C 1
ATOM 5954 O O . TRP A 1 738 ? -37.176 -9.292 -2.620 1.00 40.38 738 TRP A O 1
ATOM 5964 N N . ARG A 1 739 ? -35.867 -7.553 -2.078 1.00 37.09 739 ARG A N 1
ATOM 5965 C CA . ARG A 1 739 ? -34.574 -8.261 -2.113 1.00 37.09 739 ARG A CA 1
ATOM 5966 C C . ARG A 1 739 ? -33.787 -8.233 -0.793 1.00 37.09 739 ARG A C 1
ATOM 5968 O O . ARG A 1 739 ? -32.744 -8.867 -0.726 1.00 37.09 739 ARG A O 1
ATOM 5975 N N . GLY A 1 740 ? -34.257 -7.527 0.241 1.00 37.84 740 GLY A N 1
ATOM 5976 C CA . GLY A 1 740 ? -33.576 -7.443 1.546 1.00 37.84 740 GLY A CA 1
ATOM 5977 C C . GLY A 1 740 ? -34.055 -8.474 2.575 1.00 37.84 740 GLY A C 1
ATOM 5978 O O . GLY A 1 740 ? -33.517 -8.557 3.675 1.00 37.84 740 GLY A O 1
ATOM 5979 N N . TRP A 1 741 ? -35.045 -9.293 2.210 1.00 33.56 741 TRP A N 1
ATOM 5980 C CA . TRP A 1 741 ? -35.641 -10.332 3.057 1.00 33.56 741 TRP A CA 1
ATOM 5981 C C . TRP A 1 741 ? -34.753 -11.560 3.327 1.00 33.56 741 TRP A C 1
ATOM 5983 O O . TRP A 1 741 ? -35.174 -12.470 4.036 1.00 33.56 741 TRP A O 1
ATOM 5993 N N . THR A 1 742 ? -33.535 -11.610 2.787 1.00 32.19 742 THR A N 1
ATOM 5994 C CA . THR A 1 742 ? -32.609 -12.735 2.986 1.00 32.19 742 THR A CA 1
ATOM 5995 C C . THR A 1 742 ? -31.894 -12.726 4.337 1.00 32.19 742 THR A C 1
ATOM 5997 O O . THR A 1 742 ? -31.342 -13.755 4.713 1.00 32.19 742 THR A O 1
ATOM 6000 N N . GLU A 1 743 ? -31.868 -11.606 5.074 1.00 35.91 743 GLU A N 1
ATOM 6001 C CA . GLU A 1 743 ? -30.961 -11.461 6.221 1.00 35.91 743 GLU A CA 1
ATOM 6002 C C . GLU A 1 743 ? -31.492 -10.612 7.397 1.00 35.91 743 GLU A C 1
ATOM 6004 O O . GLU A 1 743 ? -31.091 -9.458 7.561 1.00 35.91 743 GLU A O 1
ATOM 6009 N N . LEU A 1 744 ? -32.275 -11.204 8.319 1.00 36.69 744 LEU A N 1
ATOM 6010 C CA . LEU A 1 744 ? -32.346 -10.714 9.712 1.00 36.69 744 LEU A CA 1
ATOM 6011 C C . LEU A 1 744 ? -32.770 -11.752 10.789 1.00 36.69 744 LEU A C 1
ATOM 6013 O O . LEU A 1 744 ? -33.476 -12.696 10.459 1.00 36.69 744 LEU A O 1
ATOM 6017 N N . ARG A 1 745 ? -32.405 -11.568 12.080 1.00 39.09 745 ARG A N 1
ATOM 6018 C CA . ARG A 1 745 ? -31.033 -11.834 12.605 1.00 39.09 745 ARG A CA 1
ATOM 6019 C C . ARG A 1 745 ? -30.910 -11.869 14.177 1.00 39.09 745 ARG A C 1
ATOM 6021 O O . ARG A 1 745 ? -30.684 -10.829 14.793 1.00 39.09 745 ARG A O 1
ATOM 6028 N N . SER A 1 746 ? -30.881 -13.070 14.809 1.00 33.84 746 SER A N 1
ATOM 6029 C CA . SER A 1 746 ? -30.612 -13.404 16.263 1.00 33.84 746 SER A CA 1
ATOM 6030 C C . SER A 1 746 ? -29.167 -13.817 16.790 1.00 33.84 746 SER A C 1
ATOM 6032 O O . SER A 1 746 ? -28.429 -12.902 17.150 1.00 33.84 746 SER A O 1
ATOM 6034 N N . TRP A 1 747 ? -28.753 -15.116 16.941 1.00 33.47 747 TRP A N 1
ATOM 6035 C CA . TRP A 1 747 ? -27.434 -15.628 17.490 1.00 33.47 747 TRP A CA 1
ATOM 6036 C C . TRP A 1 747 ? -27.050 -17.144 17.235 1.00 33.47 747 TRP A C 1
ATOM 6038 O O . TRP A 1 747 ? -27.886 -18.007 17.498 1.00 33.47 747 TRP A O 1
ATOM 6048 N N . PRO A 1 748 ? -25.766 -17.521 16.922 1.00 37.84 748 PRO A N 1
ATOM 6049 C CA . PRO A 1 748 ? -25.197 -18.878 17.171 1.00 37.84 748 PRO A CA 1
ATOM 6050 C C . PRO A 1 748 ? -23.714 -18.934 17.665 1.00 37.84 748 PRO A C 1
ATOM 6052 O O . PRO A 1 748 ? -22.750 -18.745 16.917 1.00 37.84 748 PRO A O 1
ATOM 6055 N N . GLY A 1 749 ? -23.493 -19.309 18.928 1.00 42.31 749 GLY A N 1
ATOM 6056 C CA . GLY A 1 749 ? -22.217 -19.107 19.644 1.00 42.31 749 GLY A CA 1
ATOM 6057 C C . GLY A 1 749 ? -21.043 -20.088 19.439 1.00 42.31 749 GLY A C 1
ATOM 6058 O O . GLY A 1 749 ? -20.301 -20.266 20.400 1.00 42.31 749 GLY A O 1
ATOM 6059 N N . GLN A 1 750 ? -20.853 -20.733 18.272 1.00 40.75 750 GLN A N 1
ATOM 6060 C CA . GLN A 1 750 ? -19.857 -21.830 18.129 1.00 40.75 750 GLN A CA 1
ATOM 6061 C C . GLN A 1 750 ? -18.767 -21.676 17.039 1.00 40.75 750 GLN A C 1
ATOM 6063 O O . GLN A 1 750 ? -17.668 -22.202 17.217 1.00 40.75 750 GLN A O 1
ATOM 6068 N N . LYS A 1 751 ? -19.002 -20.937 15.937 1.00 46.50 751 LYS A N 1
ATOM 6069 C CA . LYS A 1 751 ? -17.933 -20.624 14.949 1.00 46.50 751 LYS A CA 1
ATOM 6070 C C . LYS A 1 751 ? -17.037 -19.475 15.423 1.00 46.50 751 LYS A C 1
ATOM 6072 O O . LYS A 1 751 ? -15.827 -19.646 15.528 1.00 46.50 751 LYS A O 1
ATOM 6077 N N . CYS A 1 752 ? -17.650 -18.369 15.851 1.00 48.88 752 CYS A N 1
ATOM 6078 C CA . CYS A 1 752 ? -16.951 -17.191 16.371 1.00 48.88 752 CYS A CA 1
ATOM 6079 C C . CYS A 1 752 ? -16.009 -17.523 17.551 1.00 48.88 752 CYS A C 1
ATOM 6081 O O . CYS A 1 752 ? -14.968 -16.895 17.713 1.00 48.88 752 CYS A O 1
ATOM 6083 N N . THR A 1 753 ? -16.313 -18.540 18.369 1.00 55.66 753 THR A N 1
ATOM 6084 C CA . THR A 1 753 ? -15.402 -19.026 19.423 1.00 55.66 753 THR A CA 1
ATOM 6085 C C . THR A 1 753 ? -14.149 -19.710 18.876 1.00 55.66 753 THR A C 1
ATOM 6087 O O . THR A 1 753 ? -13.076 -19.525 19.447 1.00 55.66 753 THR A O 1
ATOM 6090 N N . LEU A 1 754 ? -14.258 -20.457 17.772 1.00 55.66 754 LEU A N 1
ATOM 6091 C CA . LEU A 1 754 ? -13.117 -21.094 17.111 1.00 55.66 754 LEU A CA 1
ATOM 6092 C C . LEU A 1 754 ? -12.206 -20.035 16.474 1.00 55.66 754 LEU A C 1
ATOM 6094 O O . LEU A 1 754 ? -10.998 -20.059 16.685 1.00 55.66 754 LEU A O 1
ATOM 6098 N N . GLU A 1 755 ? -12.791 -19.062 15.775 1.00 67.62 755 GLU A N 1
ATOM 6099 C CA . GLU A 1 755 ? -12.079 -17.929 15.166 1.00 67.62 755 GLU A CA 1
ATOM 6100 C C . GLU A 1 755 ? -11.403 -17.047 16.232 1.00 67.62 755 GLU A C 1
ATOM 6102 O O . GLU A 1 755 ? -10.225 -16.713 16.104 1.00 67.62 755 GLU A O 1
ATOM 6107 N N . LYS A 1 756 ? -12.090 -16.755 17.351 1.00 72.56 756 LYS A N 1
ATOM 6108 C CA . LYS A 1 756 ? -11.499 -16.070 18.520 1.00 72.56 756 LYS A CA 1
ATOM 6109 C C . LYS A 1 756 ? -10.330 -16.850 19.110 1.00 72.56 756 LYS A C 1
ATOM 6111 O O . LYS A 1 756 ? -9.330 -16.244 19.484 1.00 72.56 756 LYS A O 1
ATOM 6116 N N . GLN A 1 757 ? -10.418 -18.178 19.175 1.00 77.75 757 GLN A N 1
ATOM 6117 C CA . GLN A 1 757 ? -9.327 -19.017 19.668 1.00 77.75 757 GLN A CA 1
ATOM 6118 C C . GLN A 1 757 ? -8.153 -19.087 18.677 1.00 77.75 757 GLN A C 1
ATOM 6120 O O . GLN A 1 757 ? -7.004 -19.021 19.104 1.00 77.75 757 GLN A O 1
ATOM 6125 N N . GLN A 1 758 ? -8.412 -19.146 17.368 1.00 82.00 758 GLN A N 1
ATOM 6126 C CA . GLN A 1 758 ? -7.377 -19.076 16.332 1.00 82.00 758 GLN A CA 1
ATOM 6127 C C . GLN A 1 758 ? -6.647 -17.729 16.361 1.00 82.00 758 GLN A C 1
ATOM 6129 O O . GLN A 1 758 ? -5.420 -17.708 16.426 1.00 82.00 758 GLN A O 1
ATOM 6134 N N . ILE A 1 759 ? -7.374 -16.610 16.384 1.00 82.50 759 ILE A N 1
ATOM 6135 C CA . ILE A 1 759 ? -6.774 -15.269 16.423 1.00 82.50 759 ILE A CA 1
ATOM 6136 C C . ILE A 1 759 ? -6.037 -15.041 17.749 1.00 82.50 759 ILE A C 1
ATOM 6138 O O . ILE A 1 759 ? -4.900 -14.580 17.720 1.00 82.50 759 ILE A O 1
ATOM 6142 N N . ARG A 1 760 ? -6.566 -15.501 18.893 1.00 84.88 760 ARG A N 1
ATOM 6143 C CA . ARG A 1 760 ? -5.819 -15.529 20.166 1.00 84.88 760 ARG A CA 1
ATOM 6144 C C . ARG A 1 760 ? -4.531 -16.354 20.080 1.00 84.88 760 ARG A C 1
ATOM 6146 O O . ARG A 1 760 ? -3.503 -15.910 20.581 1.00 84.88 760 ARG A O 1
ATOM 6153 N N . ASN A 1 761 ? -4.546 -17.523 19.440 1.00 87.94 761 ASN A N 1
ATOM 6154 C CA . ASN A 1 761 ? -3.337 -18.334 19.261 1.00 87.94 761 ASN A CA 1
ATOM 6155 C C . ASN A 1 761 ? -2.300 -17.621 18.370 1.00 87.94 761 ASN A C 1
ATOM 6157 O O . ASN A 1 761 ? -1.109 -17.671 18.672 1.00 87.94 761 ASN A O 1
ATOM 6161 N N . ARG A 1 762 ? -2.743 -16.910 17.322 1.00 90.50 762 ARG A N 1
ATOM 6162 C CA . ARG A 1 762 ? -1.884 -16.075 16.462 1.00 90.50 762 ARG A CA 1
ATOM 6163 C C . ARG A 1 762 ? -1.297 -14.889 17.242 1.00 90.50 762 ARG A C 1
ATOM 6165 O O . ARG A 1 762 ? -0.090 -14.683 17.190 1.00 90.50 762 ARG A O 1
ATOM 6172 N N . ILE A 1 763 ? -2.101 -14.188 18.049 1.00 89.19 763 ILE A N 1
ATOM 6173 C CA . ILE A 1 763 ? -1.637 -13.133 18.973 1.00 89.19 763 ILE A CA 1
ATOM 6174 C C . ILE A 1 763 ? -0.567 -13.684 19.922 1.00 89.19 763 ILE A C 1
ATOM 6176 O O . ILE A 1 763 ? 0.492 -13.082 20.061 1.00 89.19 763 ILE A O 1
ATOM 6180 N N . LEU A 1 764 ? -0.798 -14.841 20.552 1.00 88.88 764 LEU A N 1
ATOM 6181 C CA . LEU A 1 764 ? 0.164 -15.451 21.478 1.00 88.88 764 LEU A CA 1
ATOM 6182 C C . LEU A 1 764 ? 1.479 -15.850 20.785 1.00 88.88 764 LEU A C 1
ATOM 6184 O O . LEU A 1 764 ? 2.546 -15.626 21.351 1.00 88.88 764 LEU A O 1
ATOM 6188 N N . LYS A 1 765 ? 1.415 -16.375 19.555 1.00 91.38 765 LYS A N 1
ATOM 6189 C CA . LYS A 1 765 ? 2.581 -16.680 18.706 1.00 91.38 765 LYS A CA 1
ATOM 6190 C C . LYS A 1 765 ? 3.390 -15.417 18.376 1.00 91.38 765 LYS A C 1
ATOM 6192 O O . LYS A 1 765 ? 4.607 -15.413 18.556 1.00 91.38 765 LYS A O 1
ATOM 6197 N N . VAL A 1 766 ? 2.724 -14.336 17.957 1.00 90.69 766 VAL A N 1
ATOM 6198 C CA . VAL A 1 766 ? 3.369 -13.034 17.703 1.00 90.69 766 VAL A CA 1
ATOM 6199 C C . VAL A 1 766 ? 3.963 -12.453 18.985 1.00 90.69 766 VAL A C 1
ATOM 6201 O O . VAL A 1 766 ? 5.098 -11.989 18.965 1.00 90.69 766 VAL A O 1
ATOM 6204 N N . LEU A 1 767 ? 3.242 -12.503 20.109 1.00 89.06 767 LEU A N 1
ATOM 6205 C CA . LEU A 1 767 ? 3.715 -11.978 21.391 1.00 89.06 767 LEU A CA 1
ATOM 6206 C C . LEU A 1 767 ? 4.903 -12.756 21.956 1.00 89.06 767 LEU A C 1
ATOM 6208 O O . LEU A 1 767 ? 5.752 -12.140 22.597 1.00 89.06 767 LEU A O 1
ATOM 6212 N N . ASP A 1 768 ? 5.002 -14.068 21.728 1.00 88.38 768 ASP A N 1
ATOM 6213 C CA . ASP A 1 768 ? 6.189 -14.822 22.134 1.00 88.38 768 ASP A CA 1
ATOM 6214 C C . ASP A 1 768 ? 7.399 -14.482 21.253 1.00 88.38 768 ASP A C 1
ATOM 6216 O O . ASP A 1 768 ? 8.452 -14.147 21.788 1.00 88.38 768 ASP A O 1
ATOM 6220 N N . ILE A 1 769 ? 7.235 -14.421 19.926 1.00 86.69 769 ILE A N 1
ATOM 6221 C CA . ILE A 1 769 ? 8.287 -13.962 18.997 1.00 86.69 769 ILE A CA 1
ATOM 6222 C C . ILE A 1 769 ? 8.737 -12.531 19.328 1.00 86.69 769 ILE A C 1
ATOM 6224 O O . ILE A 1 769 ? 9.934 -12.260 19.413 1.00 86.69 769 ILE A O 1
ATOM 6228 N N . TRP A 1 770 ? 7.796 -11.626 19.598 1.00 88.94 770 TRP A N 1
ATOM 6229 C CA . TRP A 1 770 ? 8.076 -10.260 20.038 1.00 88.94 770 TRP A CA 1
ATOM 6230 C C . TRP A 1 770 ? 8.829 -10.234 21.373 1.00 88.94 770 TRP A C 1
ATOM 6232 O O . TRP A 1 770 ? 9.812 -9.511 21.525 1.00 88.94 770 TRP A O 1
ATOM 6242 N N . ARG A 1 771 ? 8.428 -11.074 22.334 1.00 84.00 771 ARG A N 1
ATOM 6243 C CA . ARG A 1 771 ? 9.107 -11.215 23.627 1.00 84.00 771 ARG A CA 1
ATOM 6244 C C . ARG A 1 771 ? 10.509 -11.805 23.489 1.00 84.00 771 ARG A C 1
ATOM 6246 O O . ARG A 1 771 ? 11.375 -11.424 24.270 1.00 84.00 771 ARG A O 1
ATOM 6253 N N . GLN A 1 772 ? 10.737 -12.714 22.543 1.00 83.50 772 GLN A N 1
ATOM 6254 C CA . GLN A 1 772 ? 12.072 -13.205 22.201 1.00 83.50 772 GLN A CA 1
ATOM 6255 C C . GLN A 1 772 ? 12.909 -12.059 21.619 1.00 83.50 772 GLN A C 1
ATOM 6257 O O . GLN A 1 772 ? 13.967 -11.764 22.161 1.00 83.50 772 GLN A O 1
ATOM 6262 N N . MET A 1 773 ? 12.400 -11.335 20.615 1.00 80.12 773 MET A N 1
ATOM 6263 C CA . MET A 1 773 ? 13.074 -10.176 20.008 1.00 80.12 773 MET A CA 1
ATOM 6264 C C . MET A 1 773 ? 13.443 -9.093 21.035 1.00 80.12 773 MET A C 1
ATOM 6266 O O . MET A 1 773 ? 14.570 -8.616 21.039 1.00 80.12 773 MET A O 1
ATOM 6270 N N . VAL A 1 774 ? 12.534 -8.746 21.953 1.00 78.69 774 VAL A N 1
ATOM 6271 C CA . VAL A 1 774 ? 12.768 -7.770 23.039 1.00 78.69 774 VAL A CA 1
ATOM 6272 C C . VAL A 1 774 ? 13.740 -8.288 24.117 1.00 78.69 774 VAL A C 1
ATOM 6274 O O . VAL A 1 774 ? 14.229 -7.500 24.925 1.00 78.69 774 VAL A O 1
ATOM 6277 N N . LYS A 1 775 ? 14.026 -9.595 24.150 1.00 69.38 775 LYS A N 1
ATOM 6278 C CA . LYS A 1 775 ? 14.955 -10.232 25.096 1.00 69.38 775 LYS A CA 1
ATOM 6279 C C . LYS A 1 775 ? 16.349 -10.501 24.541 1.00 69.38 775 LYS A C 1
ATOM 6281 O O . LYS A 1 775 ? 17.207 -10.834 25.351 1.00 69.38 775 LYS A O 1
ATOM 6286 N N . ILE A 1 776 ? 16.564 -10.420 23.228 1.00 48.62 776 ILE A N 1
ATOM 6287 C CA . ILE A 1 776 ? 17.891 -10.588 22.623 1.00 48.62 776 ILE A CA 1
ATOM 6288 C C . ILE A 1 776 ? 18.781 -9.440 23.126 1.00 48.62 776 ILE A C 1
ATOM 6290 O O . ILE A 1 776 ? 18.491 -8.285 22.801 1.00 48.62 776 ILE A O 1
ATOM 6294 N N . PRO A 1 777 ? 19.850 -9.710 23.900 1.00 38.41 777 PRO A N 1
ATOM 6295 C CA . PRO A 1 777 ? 20.985 -8.806 23.931 1.00 38.41 777 PRO A CA 1
ATOM 6296 C C . PRO A 1 777 ? 21.625 -8.868 22.543 1.00 38.41 777 PRO A C 1
ATOM 6298 O O . PRO A 1 777 ? 21.802 -9.954 21.992 1.00 38.41 777 PRO A O 1
ATOM 6301 N N . LEU A 1 778 ? 21.935 -7.715 21.963 1.00 32.44 778 LEU A N 1
ATOM 6302 C CA . LEU A 1 778 ? 22.902 -7.675 20.875 1.00 32.44 778 LEU A CA 1
ATOM 6303 C C . LEU A 1 778 ? 24.277 -7.692 21.551 1.00 32.44 778 LEU A C 1
ATOM 6305 O O . LEU A 1 778 ? 24.610 -6.729 22.244 1.00 32.44 778 LEU A O 1
ATOM 6309 N N . ASP A 1 779 ? 24.973 -8.823 21.423 1.00 31.53 779 ASP A N 1
ATOM 6310 C CA . ASP A 1 779 ? 26.383 -8.999 21.804 1.00 31.53 779 ASP A CA 1
ATOM 6311 C C . ASP A 1 779 ? 27.314 -8.266 20.813 1.00 31.53 779 ASP A C 1
ATOM 6313 O O . ASP A 1 779 ? 26.989 -8.259 19.599 1.00 31.53 779 ASP A O 1
#

Mean predicted aligned error: 19.97 Å

Solvent-accessible surface area (backbone atoms only — not comparable to full-atom values): 45556 Å² total; per-residue (Å²): 134,87,84,85,88,84,90,82,82,85,84,85,77,88,87,66,84,78,79,77,82,82,71,82,66,87,71,88,82,78,80,90,81,87,66,81,72,79,77,74,71,83,71,74,78,79,76,59,84,58,57,67,44,55,84,62,51,80,61,47,84,63,58,43,87,94,45,58,88,87,42,94,58,25,28,42,27,44,25,26,39,30,53,42,68,54,94,51,85,55,66,64,69,34,52,42,56,52,31,47,58,40,29,66,73,45,38,69,54,42,38,77,47,64,80,76,51,83,90,40,63,67,56,55,49,46,31,76,46,50,34,36,41,56,35,38,40,25,18,48,38,68,65,54,35,55,46,48,30,69,70,44,36,62,36,57,43,43,18,20,47,21,47,37,40,62,14,78,55,85,49,68,55,57,53,83,22,26,40,35,35,38,41,50,79,84,53,29,79,77,52,49,50,43,51,55,47,50,59,43,44,74,73,73,32,50,74,72,47,60,41,71,81,49,79,40,35,35,37,39,34,26,74,38,47,66,36,35,29,49,47,60,64,70,35,61,83,41,48,75,37,80,52,90,60,91,43,59,63,62,93,67,38,55,81,78,39,47,65,62,51,58,48,47,57,70,75,35,74,57,48,90,66,39,68,49,55,67,74,49,46,55,23,35,50,69,46,41,79,37,94,58,90,63,83,33,72,81,36,92,57,58,65,74,52,56,65,72,50,52,50,54,52,49,49,59,48,49,56,52,49,49,58,50,49,52,54,52,57,71,67,72,76,73,83,92,75,94,68,76,83,51,44,101,85,71,49,71,62,67,97,82,64,49,74,70,53,49,61,41,54,58,48,54,53,50,48,59,73,65,69,59,75,76,87,43,74,30,59,55,39,43,58,50,44,48,55,44,52,51,54,37,53,52,39,49,50,53,45,50,56,57,71,68,51,94,71,80,53,73,71,55,50,49,52,46,53,53,34,52,54,51,39,43,56,39,51,51,56,44,60,72,40,59,82,57,35,71,63,82,71,80,56,67,71,55,49,69,17,65,62,51,17,24,51,52,63,74,40,68,80,83,64,80,71,76,80,58,93,66,74,73,59,75,74,10,74,58,82,81,72,73,94,71,66,81,87,68,76,77,61,69,51,40,62,30,82,55,71,42,53,81,59,51,81,60,41,83,62,68,47,89,93,49,56,89,89,42,96,57,25,37,40,32,44,27,28,40,34,52,43,70,56,92,50,95,60,70,69,62,35,56,47,57,53,33,40,59,37,37,74,69,23,34,72,52,64,48,74,47,66,56,74,90,43,73,81,42,99,76,43,42,34,50,36,38,41,23,14,50,38,69,65,55,33,50,50,50,31,67,72,37,42,62,35,71,51,97,81,27,39,24,51,40,43,62,15,77,60,85,50,65,58,55,41,89,70,47,13,20,33,35,38,55,46,92,52,98,60,87,78,54,60,48,66,50,40,74,69,42,68,60,53,87,47,46,73,50,71,51,68,86,55,68,49,39,40,39,41,27,29,79,42,42,67,54,29,51,50,30,39,56,51,52,40,67,77,39,74,57,79,92,51,48,51,44,65,43,86,65,90,44,65,70,59,95,68,40,54,82,77,38,53,72,64,45,60,67,50,55,80,66,60,71,78,72,58,65,74,61,52,54,22,39,44,68,31,30,32,46,48,87,80,36,88,74,51,89,80,59,77,82,65,72,60,64,76,72,92,64,62,67,54,51,53,47,49,51,52,50,50,50,51,51,53,25,50,49,50,32,52,49,60,73,61,59,76,85,126